Protein AF-A0A397BB69-F1 (afdb_monomer_lite)

Structure (mmCIF, N/CA/C/O backbone):
data_AF-A0A397BB69-F1
#
_entry.id   AF-A0A397BB69-F1
#
loop_
_atom_site.group_PDB
_atom_site.id
_atom_site.type_symbol
_atom_site.label_atom_id
_atom_site.label_alt_id
_atom_site.label_comp_id
_atom_site.label_asym_id
_atom_site.label_entity_id
_atom_site.label_seq_id
_atom_site.pdbx_PDB_ins_code
_atom_site.Cartn_x
_atom_site.Cartn_y
_atom_site.Cartn_z
_atom_site.occupancy
_atom_site.B_iso_or_equiv
_atom_site.auth_seq_id
_atom_site.auth_comp_id
_atom_site.auth_asym_id
_atom_site.auth_atom_id
_atom_site.pdbx_PDB_model_num
ATOM 1 N N . VAL A 1 1 ? 57.170 -3.817 -21.032 1.00 43.22 1 VAL A N 1
ATOM 2 C CA . VAL A 1 1 ? 56.978 -4.812 -22.108 1.00 43.22 1 VAL A CA 1
ATOM 3 C C . VAL A 1 1 ? 57.130 -4.082 -23.425 1.00 43.22 1 VAL A C 1
ATOM 5 O O . VAL A 1 1 ? 56.266 -3.286 -23.773 1.00 43.22 1 VAL A O 1
ATOM 8 N N . TRP A 1 2 ? 58.275 -4.261 -24.076 1.00 47.25 2 TRP A N 1
ATOM 9 C CA . TRP A 1 2 ? 58.446 -3.931 -25.487 1.00 47.25 2 TRP A CA 1
ATOM 10 C C . TRP A 1 2 ? 57.623 -4.959 -26.272 1.00 47.25 2 TRP A C 1
ATOM 12 O O . TRP A 1 2 ? 57.608 -6.127 -25.884 1.00 47.25 2 TRP A O 1
ATOM 22 N N . GLN A 1 3 ? 56.871 -4.555 -27.297 1.00 56.84 3 GLN A N 1
ATOM 23 C CA . GLN A 1 3 ? 56.163 -5.509 -28.157 1.00 56.84 3 GLN A CA 1
ATOM 24 C C . GLN A 1 3 ? 57.212 -6.410 -28.818 1.00 56.84 3 GLN A C 1
ATOM 26 O O . GLN A 1 3 ? 57.867 -5.999 -29.771 1.00 56.84 3 GLN A O 1
ATOM 31 N N . HIS A 1 4 ? 57.444 -7.607 -28.273 1.00 58.16 4 HIS A N 1
ATOM 32 C CA . HIS A 1 4 ? 58.417 -8.525 -28.851 1.00 58.16 4 HIS A CA 1
ATOM 33 C C . HIS A 1 4 ? 57.928 -8.940 -30.240 1.00 58.16 4 HIS A C 1
ATOM 35 O O . HIS A 1 4 ? 56.775 -9.347 -30.407 1.00 58.16 4 HIS A O 1
ATOM 41 N N . ARG A 1 5 ? 58.823 -8.888 -31.225 1.00 57.59 5 ARG A N 1
ATOM 42 C CA . ARG A 1 5 ? 58.575 -9.289 -32.616 1.00 57.59 5 ARG A CA 1
ATOM 43 C C . ARG A 1 5 ? 57.877 -10.657 -32.727 1.00 57.59 5 ARG A C 1
ATOM 45 O O . ARG A 1 5 ? 56.896 -10.794 -33.447 1.00 57.59 5 ARG A O 1
ATOM 52 N N . LEU A 1 6 ? 58.307 -11.631 -31.921 1.00 56.03 6 LEU A N 1
ATOM 53 C CA . LEU A 1 6 ? 57.718 -12.977 -31.851 1.00 56.03 6 LEU A CA 1
ATOM 54 C C . LEU A 1 6 ? 56.310 -13.004 -31.226 1.00 56.03 6 LEU A C 1
ATOM 56 O O . LEU A 1 6 ? 55.477 -13.822 -31.605 1.00 56.03 6 LEU A O 1
ATOM 60 N N . CYS A 1 7 ? 56.016 -12.102 -30.286 1.00 52.56 7 CYS A N 1
ATOM 61 C CA . CYS A 1 7 ? 54.717 -12.024 -29.608 1.00 52.56 7 CYS A CA 1
ATOM 62 C C . CYS A 1 7 ? 53.633 -11.324 -30.441 1.00 52.56 7 CYS A C 1
ATOM 64 O O . CYS A 1 7 ? 52.464 -11.412 -30.084 1.00 52.56 7 CYS A O 1
ATOM 66 N N . THR A 1 8 ? 54.014 -10.638 -31.521 1.00 54.12 8 THR A N 1
ATOM 67 C CA . THR A 1 8 ? 53.096 -9.974 -32.467 1.00 54.12 8 THR A CA 1
ATOM 68 C C . THR A 1 8 ? 52.901 -10.767 -33.762 1.00 54.12 8 THR A C 1
ATOM 70 O O . THR A 1 8 ? 52.243 -10.289 -34.677 1.00 54.12 8 THR A O 1
ATOM 73 N N . GLY A 1 9 ? 53.483 -11.969 -33.864 1.00 54.41 9 GLY A N 1
ATOM 74 C CA . GLY A 1 9 ? 53.379 -12.805 -35.062 1.00 54.41 9 GLY A CA 1
ATOM 75 C C . GLY A 1 9 ? 54.126 -12.267 -36.290 1.00 54.41 9 GLY A C 1
ATOM 76 O O . GLY A 1 9 ? 53.864 -12.731 -37.396 1.00 54.41 9 GLY A O 1
ATOM 77 N N . PHE A 1 10 ? 55.053 -11.311 -36.131 1.00 58.03 10 PHE A N 1
ATOM 78 C CA . PHE A 1 10 ? 55.790 -10.725 -37.255 1.00 58.03 10 PHE A CA 1
ATOM 79 C C . PHE A 1 10 ? 56.835 -11.700 -37.823 1.00 58.03 10 PHE A C 1
ATOM 81 O O . PHE A 1 10 ? 57.909 -11.896 -37.243 1.00 58.03 10 PHE A O 1
ATOM 88 N N . GLN A 1 11 ? 56.527 -12.288 -38.979 1.00 57.84 11 GLN A N 1
ATOM 89 C CA . GLN A 1 11 ? 57.470 -13.049 -39.799 1.00 57.84 11 GLN A CA 1
ATOM 90 C C . GLN A 1 11 ? 58.303 -12.058 -40.627 1.00 57.84 11 GLN A C 1
ATOM 92 O O . GLN A 1 11 ? 57.733 -11.207 -41.303 1.00 57.84 11 GLN A O 1
ATOM 97 N N . SER A 1 12 ? 59.639 -12.117 -40.560 1.00 51.19 12 SER A N 1
ATOM 98 C CA . SER A 1 12 ? 60.467 -11.287 -41.450 1.00 51.19 12 SER A CA 1
ATOM 99 C C . SER A 1 12 ? 60.406 -11.833 -42.864 1.00 51.19 12 SER A C 1
ATOM 101 O O . SER A 1 12 ? 60.993 -12.881 -43.128 1.00 51.19 12 SER A O 1
ATOM 103 N N . SER A 1 13 ? 59.789 -11.092 -43.773 1.00 55.50 13 SER A N 1
ATOM 104 C CA . SER A 1 13 ? 60.350 -10.964 -45.114 1.00 55.50 13 SER A CA 1
ATOM 105 C C . SER A 1 13 ? 61.494 -9.940 -45.067 1.00 55.50 13 SER A C 1
ATOM 107 O O . SER A 1 13 ? 61.524 -9.080 -44.184 1.00 55.50 13 SER A O 1
ATOM 109 N N . PHE A 1 14 ? 62.465 -10.052 -45.974 1.00 53.94 14 PHE A N 1
ATOM 110 C CA . PHE A 1 14 ? 63.662 -9.200 -46.004 1.00 53.94 14 PHE A CA 1
ATOM 111 C C . PHE A 1 14 ? 63.376 -7.710 -46.312 1.00 53.94 14 PHE A C 1
ATOM 113 O O . PHE A 1 14 ? 64.272 -6.891 -46.140 1.00 53.94 14 PHE A O 1
ATOM 120 N N . ASP A 1 15 ? 62.133 -7.344 -46.656 1.00 54.25 15 ASP A N 1
ATOM 121 C CA . ASP A 1 15 ? 61.785 -6.016 -47.189 1.00 54.25 15 ASP A CA 1
ATOM 122 C C . ASP A 1 15 ? 61.042 -5.073 -46.222 1.00 54.25 15 ASP A C 1
ATOM 124 O O . ASP A 1 15 ? 60.756 -3.935 -46.593 1.00 54.25 15 ASP A O 1
ATOM 128 N N . GLN A 1 16 ? 60.695 -5.486 -44.990 1.00 59.00 16 GLN A N 1
ATOM 129 C CA . GLN A 1 16 ? 59.956 -4.608 -44.060 1.00 59.00 16 GLN A CA 1
ATOM 130 C C . GLN A 1 16 ? 60.542 -4.566 -42.634 1.00 59.00 16 GLN A C 1
ATOM 132 O O . GLN A 1 16 ? 60.582 -5.594 -41.950 1.00 59.00 16 GLN A O 1
ATOM 137 N N . PRO A 1 17 ? 60.952 -3.383 -42.126 1.00 63.03 17 PRO A N 1
ATOM 138 C CA . PRO A 1 17 ? 61.396 -3.226 -40.743 1.00 63.03 17 PRO A CA 1
ATOM 139 C C . PRO A 1 17 ? 60.236 -3.383 -39.743 1.00 63.03 17 PRO A C 1
ATOM 141 O O . PRO A 1 17 ? 59.109 -2.941 -39.965 1.00 63.03 17 PRO A O 1
ATOM 144 N N . PHE A 1 18 ? 60.515 -4.016 -38.599 1.00 66.94 18 PHE A N 1
ATOM 145 C CA . PHE A 1 18 ? 59.551 -4.136 -37.503 1.00 66.94 18 PHE A CA 1
ATOM 146 C C . PHE A 1 18 ? 59.472 -2.821 -36.719 1.00 66.94 18 PHE A C 1
ATOM 148 O O . PHE A 1 18 ? 60.388 -2.487 -35.968 1.00 66.94 18 PHE A O 1
ATOM 155 N N . TYR A 1 19 ? 58.347 -2.117 -36.826 1.00 66.69 19 TYR A N 1
ATOM 156 C CA . TYR A 1 19 ? 58.027 -0.988 -35.956 1.00 66.69 19 TYR A CA 1
ATOM 157 C C . TYR A 1 19 ? 57.094 -1.435 -34.826 1.00 66.69 19 TYR A C 1
ATOM 159 O O . TYR A 1 19 ? 56.061 -2.063 -35.068 1.00 66.69 19 TYR A O 1
ATOM 167 N N . CYS A 1 20 ? 57.437 -1.099 -33.578 1.00 65.81 20 CYS A N 1
ATOM 168 C CA . CYS A 1 20 ? 56.477 -1.196 -32.475 1.00 65.81 20 CYS A CA 1
ATOM 169 C C . CYS A 1 20 ? 55.442 -0.064 -32.576 1.00 65.81 20 CYS A C 1
ATOM 171 O O . CYS A 1 20 ? 55.723 0.969 -33.181 1.00 65.81 20 CYS A O 1
ATOM 173 N N . GLU A 1 21 ? 54.272 -0.206 -31.949 1.00 60.84 21 GLU A N 1
ATOM 174 C CA . GLU A 1 21 ? 53.189 0.794 -32.044 1.00 60.84 21 GLU A CA 1
ATOM 175 C C . GLU A 1 21 ? 53.598 2.205 -31.604 1.00 60.84 21 GLU A C 1
ATOM 177 O O . GLU A 1 21 ? 53.124 3.195 -32.152 1.00 60.84 21 GLU A O 1
ATOM 182 N N . GLY A 1 22 ? 54.524 2.309 -30.646 1.00 62.72 22 GLY A N 1
ATOM 183 C CA . GLY A 1 22 ? 55.099 3.594 -30.254 1.00 62.72 22 GLY A CA 1
ATOM 184 C C . GLY A 1 22 ? 55.948 4.223 -31.362 1.00 62.72 22 GLY A C 1
ATOM 185 O O . GLY A 1 22 ? 55.843 5.422 -31.587 1.00 62.72 22 GLY A O 1
ATOM 186 N N . CYS A 1 23 ? 56.751 3.423 -32.068 1.00 68.44 23 CYS A N 1
ATOM 187 C CA . CYS A 1 23 ? 57.580 3.886 -33.183 1.00 68.44 23 CYS A CA 1
ATOM 188 C C . CYS A 1 23 ? 56.737 4.204 -34.423 1.00 68.44 23 CYS A C 1
ATOM 190 O O . CYS A 1 23 ? 57.000 5.212 -35.062 1.00 68.44 23 CYS A O 1
ATOM 192 N N . LEU A 1 24 ? 55.694 3.415 -34.715 1.00 65.38 24 LEU A N 1
ATOM 193 C CA . LEU A 1 24 ? 54.741 3.697 -35.799 1.00 65.38 24 LEU A CA 1
ATOM 194 C C . LEU A 1 24 ? 54.137 5.102 -35.674 1.00 65.38 24 LEU A C 1
ATOM 196 O O . LEU A 1 24 ? 54.159 5.841 -36.647 1.00 65.38 24 LEU A O 1
ATOM 200 N N . ARG A 1 25 ? 53.729 5.522 -34.465 1.00 62.47 25 ARG A N 1
ATOM 201 C CA . ARG A 1 25 ? 53.217 6.888 -34.219 1.00 62.47 25 ARG A CA 1
ATOM 202 C C . ARG A 1 25 ? 54.222 8.011 -34.490 1.00 62.47 25 ARG A C 1
ATOM 204 O O . ARG A 1 25 ? 53.802 9.140 -34.701 1.00 62.47 25 ARG A O 1
ATOM 211 N N . HIS A 1 26 ? 55.523 7.734 -34.395 1.00 66.19 26 HIS A N 1
ATOM 212 C CA . HIS A 1 26 ? 56.565 8.732 -34.666 1.00 66.19 26 HIS A CA 1
ATOM 213 C C . HIS A 1 26 ? 56.944 8.770 -36.150 1.00 66.19 26 HIS A C 1
ATOM 215 O O . HIS A 1 26 ? 57.428 9.793 -36.617 1.00 66.19 26 HIS A O 1
ATOM 221 N N . VAL A 1 27 ? 56.754 7.658 -36.866 1.00 66.94 27 VAL A N 1
ATOM 222 C CA . VAL A 1 27 ? 57.077 7.522 -38.292 1.00 66.94 27 VAL A CA 1
ATOM 223 C C . VAL A 1 27 ? 55.948 8.070 -39.166 1.00 66.94 27 VAL A C 1
ATOM 225 O O . VAL A 1 27 ? 56.227 8.780 -40.124 1.00 66.94 27 VAL A O 1
ATOM 228 N N . ASP A 1 28 ? 54.693 7.780 -38.821 1.00 66.44 28 ASP A N 1
ATOM 229 C CA . ASP A 1 28 ? 53.513 8.339 -39.481 1.00 66.44 28 ASP A CA 1
ATOM 230 C C . ASP A 1 28 ? 52.407 8.582 -38.430 1.00 66.44 28 ASP A C 1
ATOM 232 O O . ASP A 1 28 ? 51.764 7.633 -37.967 1.00 66.44 28 ASP A O 1
ATOM 236 N N . PRO A 1 29 ? 52.216 9.834 -37.975 1.00 62.28 29 PRO A N 1
ATOM 237 C CA . PRO A 1 29 ? 51.263 10.158 -36.915 1.00 62.28 29 PRO A CA 1
ATOM 238 C C . PRO A 1 29 ? 49.791 10.096 -37.353 1.00 62.28 29 PRO A C 1
ATOM 240 O O . PRO A 1 29 ? 48.909 10.004 -36.486 1.00 62.28 29 PRO A O 1
ATOM 243 N N . ASP A 1 30 ? 49.513 10.143 -38.659 1.00 63.59 30 ASP A N 1
ATOM 244 C CA . ASP A 1 30 ? 48.151 10.177 -39.198 1.00 63.59 30 ASP A CA 1
ATOM 245 C C . ASP A 1 30 ? 47.780 8.950 -40.014 1.00 63.59 30 ASP A C 1
ATOM 247 O O . ASP A 1 30 ? 46.589 8.723 -40.183 1.00 63.59 30 ASP A O 1
ATOM 251 N N . TRP A 1 31 ? 48.745 8.155 -40.466 1.00 78.06 31 TRP A N 1
ATOM 252 C CA . TRP A 1 31 ? 48.591 6.864 -41.132 1.00 78.06 31 TRP A CA 1
ATOM 253 C C . TRP A 1 31 ? 47.165 6.504 -41.575 1.00 78.06 31 TRP A C 1
ATOM 255 O O . TRP A 1 31 ? 46.413 5.778 -40.907 1.00 78.06 31 TRP A O 1
ATOM 265 N N . ALA A 1 32 ? 46.784 7.079 -42.712 1.00 81.38 32 ALA A N 1
ATOM 266 C CA . ALA A 1 32 ? 45.461 6.916 -43.280 1.00 81.38 32 ALA A CA 1
ATOM 267 C C . ALA A 1 32 ? 45.348 5.586 -44.034 1.00 81.38 32 ALA A C 1
ATOM 269 O O . ALA A 1 32 ? 46.216 5.237 -44.834 1.00 81.38 32 ALA A O 1
ATOM 270 N N . ILE A 1 33 ? 44.259 4.856 -43.796 1.00 86.56 33 ILE A N 1
ATOM 271 C CA . ILE A 1 33 ? 43.952 3.587 -44.464 1.00 86.56 33 ILE A CA 1
ATOM 272 C C . ILE A 1 33 ? 42.652 3.716 -45.272 1.00 86.56 33 ILE A C 1
ATOM 274 O O . ILE A 1 33 ? 41.722 4.385 -44.815 1.00 86.56 33 ILE A O 1
ATOM 278 N N . PRO A 1 34 ? 42.536 3.059 -46.443 1.00 87.62 34 PRO A N 1
ATOM 279 C CA . PRO A 1 34 ? 41.324 3.106 -47.271 1.00 87.62 34 PRO A CA 1
ATOM 280 C C . PRO A 1 34 ? 40.138 2.330 -46.666 1.00 87.62 34 PRO A C 1
ATOM 282 O O . PRO A 1 34 ? 39.033 2.353 -47.206 1.00 87.62 34 PRO A O 1
ATOM 285 N N . SER A 1 35 ? 40.348 1.647 -45.540 1.00 91.38 35 SER A N 1
ATOM 286 C CA . SER A 1 35 ? 39.368 0.780 -44.895 1.00 91.38 35 SER A CA 1
ATOM 287 C C . SER A 1 35 ? 38.172 1.546 -44.313 1.00 91.38 35 SER A C 1
ATOM 289 O O . SER A 1 35 ? 38.311 2.624 -43.725 1.00 91.38 35 SER A O 1
ATOM 291 N N . THR A 1 36 ? 36.984 0.945 -44.414 1.00 93.94 36 THR A N 1
ATOM 292 C CA . THR A 1 36 ? 35.756 1.397 -43.743 1.00 93.94 36 THR A CA 1
ATOM 293 C C . THR A 1 36 ? 35.543 0.613 -42.444 1.00 93.94 36 THR A C 1
ATOM 295 O O . THR A 1 36 ? 35.471 -0.614 -42.464 1.00 93.94 36 THR A O 1
ATOM 298 N N . LEU A 1 37 ? 35.401 1.310 -41.317 1.00 94.06 37 LEU A N 1
ATOM 299 C CA . LEU A 1 37 ? 35.035 0.725 -40.025 1.00 94.06 37 LEU A CA 1
ATOM 300 C C . LEU A 1 37 ? 33.519 0.793 -39.830 1.00 94.06 37 LEU A C 1
ATOM 302 O O . LEU A 1 37 ? 32.954 1.884 -39.823 1.00 94.06 37 LEU A O 1
ATOM 306 N N . ILE A 1 38 ? 32.865 -0.347 -39.617 1.00 93.94 38 ILE A N 1
ATOM 307 C CA . ILE A 1 38 ? 31.432 -0.408 -39.304 1.00 93.94 38 ILE A CA 1
ATOM 308 C C . ILE A 1 38 ? 31.258 -0.854 -37.856 1.00 93.94 38 ILE A C 1
ATOM 310 O O . ILE A 1 38 ? 31.748 -1.908 -37.447 1.00 93.94 38 ILE A O 1
ATOM 314 N N . ILE A 1 39 ? 30.548 -0.037 -37.086 1.00 91.06 39 ILE A N 1
ATOM 315 C CA . ILE A 1 39 ? 30.213 -0.270 -35.687 1.00 91.06 39 ILE A CA 1
ATOM 316 C C . ILE A 1 39 ? 28.745 -0.669 -35.628 1.00 91.06 39 ILE A C 1
ATOM 318 O O . ILE A 1 39 ? 27.874 0.139 -35.947 1.00 91.06 39 ILE A O 1
ATOM 322 N N . SER A 1 40 ? 28.470 -1.903 -35.211 1.00 88.62 40 SER A N 1
ATOM 323 C CA . SER A 1 40 ? 27.107 -2.426 -35.121 1.00 88.62 40 SER A CA 1
ATOM 324 C C . SER A 1 40 ? 26.831 -3.064 -33.755 1.00 88.62 40 SER A C 1
ATOM 326 O O . SER A 1 40 ? 27.753 -3.516 -33.071 1.00 88.62 40 SER A O 1
ATOM 328 N N . PRO A 1 41 ? 25.563 -3.200 -33.341 1.00 82.88 41 PRO A N 1
ATOM 329 C CA . PRO A 1 41 ? 25.192 -4.093 -32.251 1.00 82.88 41 PRO A CA 1
ATOM 330 C C . PRO A 1 41 ? 25.617 -5.535 -32.541 1.00 82.88 41 PRO A C 1
ATOM 332 O O . PRO A 1 41 ? 25.576 -5.992 -33.688 1.00 82.88 41 PRO A O 1
ATOM 335 N N . GLU A 1 42 ? 25.963 -6.278 -31.489 1.00 77.19 42 GLU A N 1
ATOM 336 C CA . GLU A 1 42 ? 26.341 -7.696 -31.577 1.00 77.19 42 GLU A CA 1
ATOM 337 C C . GLU A 1 42 ? 25.269 -8.553 -32.285 1.00 77.19 42 GLU A C 1
ATOM 339 O O . GLU A 1 42 ? 25.595 -9.471 -33.033 1.00 77.19 42 GLU A O 1
ATOM 344 N N . SER A 1 43 ? 23.987 -8.207 -32.116 1.00 68.06 43 SER A N 1
ATOM 345 C CA . SER A 1 43 ? 22.837 -8.931 -32.679 1.00 68.06 43 SER A CA 1
ATOM 346 C C . SER A 1 43 ? 22.739 -8.885 -34.207 1.00 68.06 43 SER A C 1
ATOM 348 O O . SER A 1 43 ? 22.249 -9.839 -34.806 1.00 68.06 43 SER A O 1
ATOM 350 N N . ILE A 1 44 ? 23.208 -7.811 -34.848 1.00 75.31 44 ILE A N 1
ATOM 351 C CA . ILE A 1 44 ? 23.166 -7.644 -36.314 1.00 75.31 44 ILE A CA 1
ATOM 352 C C . ILE A 1 44 ? 24.544 -7.737 -36.967 1.00 75.31 44 ILE A C 1
ATOM 354 O O . ILE A 1 44 ? 24.680 -7.594 -38.179 1.00 75.31 44 ILE A O 1
ATOM 358 N N . HIS A 1 45 ? 25.577 -8.036 -36.187 1.00 79.50 45 HIS A N 1
ATOM 359 C CA . HIS A 1 45 ? 26.953 -8.073 -36.662 1.00 79.50 45 HIS A CA 1
ATOM 360 C C . HIS A 1 45 ? 27.168 -9.087 -37.801 1.00 79.50 45 HIS A C 1
ATOM 362 O O . HIS A 1 45 ? 27.703 -8.756 -38.855 1.00 79.50 45 HIS A O 1
ATOM 368 N N . LYS A 1 46 ? 26.632 -10.306 -37.649 1.00 78.56 46 LYS A N 1
ATOM 369 C CA . LYS A 1 46 ? 26.639 -11.337 -38.708 1.00 78.56 46 LYS A CA 1
ATOM 370 C C . LYS A 1 46 ? 25.692 -11.025 -39.869 1.00 78.56 46 LYS A C 1
ATOM 372 O O . LYS A 1 46 ? 25.776 -11.636 -40.932 1.00 78.56 46 LYS A O 1
ATOM 377 N N . GLN A 1 47 ? 24.706 -10.155 -39.657 1.00 81.25 47 GLN A N 1
ATOM 378 C CA . GLN A 1 47 ? 23.828 -9.716 -40.737 1.00 81.25 47 GLN A CA 1
ATOM 379 C C . GLN A 1 47 ? 24.578 -8.766 -41.667 1.00 81.25 47 GLN A C 1
ATOM 381 O O . GLN A 1 47 ? 24.507 -8.968 -42.871 1.00 81.25 47 GLN A O 1
ATOM 386 N N . TRP A 1 48 ? 25.355 -7.825 -41.128 1.00 87.62 48 TRP A N 1
ATOM 387 C CA . TRP A 1 48 ? 26.214 -6.944 -41.924 1.00 87.62 48 TRP A CA 1
ATOM 388 C C . TRP A 1 48 ? 27.154 -7.716 -42.849 1.00 87.62 48 TRP A C 1
ATOM 390 O O . TRP A 1 48 ? 27.196 -7.432 -44.041 1.00 87.62 48 TRP A O 1
ATOM 400 N N . GLU A 1 49 ? 27.840 -8.738 -42.334 1.00 84.62 49 GLU A N 1
ATOM 401 C CA . GLU A 1 49 ? 28.712 -9.596 -43.147 1.00 84.62 49 GLU A CA 1
ATOM 402 C C . GLU A 1 49 ? 27.954 -10.239 -44.321 1.00 84.62 49 GLU A C 1
ATOM 404 O O . GLU A 1 49 ? 28.391 -10.161 -45.469 1.00 84.62 49 GLU A O 1
ATOM 409 N N . ARG A 1 50 ? 26.768 -10.804 -44.059 1.00 82.62 50 ARG A N 1
ATOM 410 C CA . ARG A 1 50 ? 25.928 -11.419 -45.099 1.00 82.62 50 ARG A CA 1
ATOM 411 C C . ARG A 1 50 ? 25.412 -10.412 -46.121 1.00 82.62 50 ARG A C 1
ATOM 413 O O . ARG A 1 50 ? 25.409 -10.724 -47.306 1.00 82.62 50 ARG A O 1
ATOM 420 N N . GLU A 1 51 ? 24.973 -9.233 -45.687 1.00 87.00 51 GLU A N 1
ATOM 421 C CA . GLU A 1 51 ? 24.444 -8.205 -46.590 1.00 87.00 51 GLU A CA 1
ATOM 422 C C . GLU A 1 51 ? 25.547 -7.618 -47.478 1.00 87.00 51 GLU A C 1
ATOM 424 O O . GLU A 1 51 ? 25.335 -7.439 -48.676 1.00 87.00 51 GLU A O 1
ATOM 429 N N . ILE A 1 52 ? 26.755 -7.405 -46.943 1.00 87.69 52 ILE A N 1
ATOM 430 C CA . ILE A 1 52 ? 27.897 -6.956 -47.750 1.00 87.69 52 ILE A CA 1
ATOM 431 C C . ILE A 1 52 ? 28.216 -7.999 -48.823 1.00 87.69 52 ILE A C 1
ATOM 433 O O . ILE A 1 52 ? 28.297 -7.650 -49.998 1.00 87.69 52 ILE A O 1
ATOM 437 N N . LEU A 1 53 ? 28.336 -9.277 -48.451 1.00 85.31 53 LEU A N 1
ATOM 438 C CA . LEU A 1 53 ? 28.605 -10.360 -49.404 1.00 85.31 53 LEU A CA 1
ATOM 439 C C . LEU A 1 53 ? 27.482 -10.535 -50.437 1.00 85.31 53 LEU A C 1
ATOM 441 O O . LEU A 1 53 ? 27.751 -10.870 -51.585 1.00 85.31 53 LEU A O 1
ATOM 445 N N . ARG A 1 54 ? 26.225 -10.291 -50.053 1.00 84.62 54 ARG A N 1
ATOM 446 C CA . ARG A 1 54 ? 25.062 -10.388 -50.947 1.00 84.62 54 ARG A CA 1
ATOM 447 C C . ARG A 1 54 ? 25.029 -9.275 -51.993 1.00 84.62 54 ARG A C 1
ATOM 449 O O . ARG A 1 54 ? 24.592 -9.510 -53.116 1.00 84.62 54 ARG A O 1
ATOM 456 N N . HIS A 1 55 ? 25.429 -8.067 -51.608 1.00 86.88 55 HIS A N 1
ATOM 457 C CA . HIS A 1 55 ? 25.317 -6.867 -52.440 1.00 86.88 55 HIS A CA 1
ATOM 458 C C . HIS A 1 55 ? 26.615 -6.483 -53.156 1.00 86.88 55 HIS A C 1
ATOM 460 O O . HIS A 1 55 ? 26.641 -5.505 -53.904 1.00 86.88 55 HIS A O 1
ATOM 466 N N . THR A 1 56 ? 27.685 -7.249 -52.959 1.00 88.12 56 THR A N 1
ATOM 467 C CA . THR A 1 56 ? 28.974 -7.045 -53.624 1.00 88.12 56 THR A CA 1
ATOM 468 C C . THR A 1 56 ? 29.290 -8.230 -54.524 1.00 88.12 56 THR A C 1
ATOM 470 O O . THR A 1 56 ? 28.716 -9.311 -54.394 1.00 88.12 56 THR A O 1
ATOM 473 N N . ARG A 1 57 ? 30.173 -8.026 -55.505 1.00 86.81 57 ARG A N 1
ATOM 474 C CA . ARG A 1 57 ? 30.637 -9.147 -56.326 1.00 86.81 57 ARG A CA 1
ATOM 475 C C . ARG A 1 57 ? 31.477 -10.076 -55.435 1.00 86.81 57 ARG A C 1
ATOM 477 O O . ARG A 1 57 ? 32.231 -9.555 -54.606 1.00 86.81 57 ARG A O 1
ATOM 484 N N . PRO A 1 58 ? 31.396 -11.406 -55.604 1.00 78.31 58 PRO A N 1
ATOM 485 C CA . PRO A 1 58 ? 32.271 -12.331 -54.889 1.00 78.31 58 PRO A CA 1
ATOM 486 C C . PRO A 1 58 ? 33.739 -11.898 -55.024 1.00 78.31 58 PRO A C 1
ATOM 488 O O . PRO A 1 58 ? 34.147 -11.460 -56.099 1.00 78.31 58 PRO A O 1
ATOM 491 N N . ASP A 1 59 ? 34.487 -11.948 -53.921 1.00 79.31 59 ASP A N 1
ATOM 492 C CA . ASP A 1 59 ? 35.907 -11.570 -53.816 1.00 79.31 59 ASP A CA 1
ATOM 493 C C . ASP A 1 59 ? 36.261 -10.106 -54.156 1.00 79.31 59 ASP A C 1
ATOM 495 O O . ASP A 1 59 ? 37.436 -9.759 -54.251 1.00 79.31 59 ASP A O 1
ATOM 499 N N . SER A 1 60 ? 35.270 -9.217 -54.309 1.00 84.94 60 SER A N 1
ATOM 500 C CA . SER A 1 60 ? 35.526 -7.797 -54.614 1.00 84.94 60 SER A CA 1
ATOM 501 C C . SER A 1 60 ? 35.881 -6.934 -53.403 1.00 84.94 60 SER A C 1
ATOM 503 O O . SER A 1 60 ? 36.474 -5.873 -53.581 1.00 84.94 60 SER A O 1
ATOM 505 N N . LEU A 1 61 ? 35.518 -7.369 -52.193 1.00 86.19 61 LEU A N 1
ATOM 506 C CA . LEU A 1 61 ? 35.831 -6.688 -50.939 1.00 86.19 61 LEU A CA 1
ATOM 507 C C . LEU A 1 61 ? 36.325 -7.687 -49.902 1.00 86.19 61 LEU A C 1
ATOM 509 O O . LEU A 1 61 ? 35.735 -8.748 -49.693 1.00 86.19 61 LEU A O 1
ATOM 513 N N . SER A 1 62 ? 37.378 -7.299 -49.199 1.00 88.50 62 SER A N 1
ATOM 514 C CA . SER A 1 62 ? 37.942 -8.049 -48.085 1.00 88.50 62 SER A CA 1
ATOM 515 C C . SER A 1 62 ? 37.355 -7.562 -46.753 1.00 88.50 62 SER A C 1
ATOM 517 O O . SER A 1 62 ? 37.383 -6.373 -46.433 1.00 88.50 62 SER A O 1
ATOM 519 N N . ILE A 1 63 ? 36.796 -8.487 -45.962 1.00 88.31 63 ILE A N 1
ATOM 520 C CA . ILE A 1 63 ? 36.078 -8.180 -44.712 1.00 88.31 63 ILE A CA 1
ATOM 521 C C . ILE A 1 63 ? 36.798 -8.824 -43.521 1.00 88.31 63 ILE A C 1
ATOM 523 O O . ILE A 1 63 ? 37.177 -9.994 -43.579 1.00 88.31 63 ILE A O 1
ATOM 527 N N . MET A 1 64 ? 36.953 -8.085 -42.418 1.00 87.75 64 MET A N 1
ATOM 528 C CA . MET A 1 64 ? 37.486 -8.606 -41.155 1.00 87.75 64 MET A CA 1
ATOM 529 C C . MET A 1 64 ? 36.575 -8.284 -39.970 1.00 87.75 64 MET A C 1
ATOM 531 O O . MET A 1 64 ? 36.180 -7.139 -39.771 1.00 87.75 64 MET A O 1
ATOM 535 N N . THR A 1 65 ? 36.320 -9.280 -39.118 1.00 86.88 65 THR A N 1
ATOM 536 C CA . THR A 1 65 ? 35.617 -9.091 -37.841 1.00 86.88 65 THR A CA 1
ATOM 537 C C . THR A 1 65 ? 36.606 -8.826 -36.703 1.00 86.88 65 THR A C 1
ATOM 539 O O . THR A 1 65 ? 37.452 -9.665 -36.386 1.00 86.88 65 THR A O 1
ATOM 542 N N . TYR A 1 66 ? 36.482 -7.669 -36.057 1.00 86.69 66 TYR A N 1
ATOM 543 C CA . TYR A 1 66 ? 37.279 -7.251 -34.910 1.00 86.69 66 TYR A CA 1
ATOM 544 C C . TYR A 1 66 ? 36.506 -7.440 -33.594 1.00 86.69 66 TYR A C 1
ATOM 546 O O . TYR A 1 66 ? 35.554 -6.723 -33.299 1.00 86.69 66 TYR A O 1
ATOM 554 N N . GLY A 1 67 ? 36.944 -8.397 -32.768 1.00 78.44 67 GLY A N 1
ATOM 555 C CA . GLY A 1 67 ? 36.309 -8.743 -31.485 1.00 78.44 67 GLY A CA 1
ATOM 556 C C . GLY A 1 67 ? 36.850 -8.010 -30.246 1.00 78.44 67 GLY A C 1
ATOM 557 O O . GLY A 1 67 ? 36.539 -8.408 -29.124 1.00 78.44 67 GLY A O 1
ATOM 558 N N . GLY A 1 68 ? 37.697 -6.988 -30.414 1.00 79.75 68 GLY A N 1
ATOM 559 C CA . GLY A 1 68 ? 38.342 -6.273 -29.304 1.00 79.75 68 GLY A CA 1
ATOM 560 C C . GLY A 1 68 ? 39.606 -6.948 -28.754 1.00 79.75 68 GLY A C 1
ATOM 561 O O . GLY A 1 68 ? 39.875 -8.135 -28.966 1.00 79.75 68 GLY A O 1
ATOM 562 N N . ILE A 1 69 ? 40.395 -6.195 -27.982 1.00 74.56 69 ILE A N 1
ATOM 563 C CA . ILE A 1 69 ? 41.712 -6.628 -27.472 1.00 74.56 69 ILE A CA 1
ATOM 564 C C . ILE A 1 69 ? 41.605 -7.840 -26.539 1.00 74.56 69 ILE A C 1
ATOM 566 O O . ILE A 1 69 ? 42.525 -8.658 -26.471 1.00 74.56 69 ILE A O 1
ATOM 570 N N . LYS A 1 70 ? 40.487 -7.995 -25.816 1.00 67.69 70 LYS A N 1
ATOM 571 C CA . LYS A 1 70 ? 40.243 -9.169 -24.960 1.00 67.69 70 LYS A CA 1
ATOM 572 C C . LYS A 1 70 ? 40.018 -10.450 -25.767 1.00 67.69 70 LYS A C 1
ATOM 574 O O . LYS A 1 70 ? 40.509 -11.496 -25.349 1.00 67.69 70 LYS A O 1
ATOM 579 N N . ALA A 1 71 ? 39.331 -10.384 -26.909 1.00 62.03 71 ALA A N 1
ATOM 580 C CA . ALA A 1 71 ? 39.143 -11.544 -27.782 1.00 62.03 71 ALA A CA 1
ATOM 581 C C . ALA A 1 71 ? 40.473 -11.980 -28.418 1.00 62.03 71 ALA A C 1
ATOM 583 O O . ALA A 1 71 ? 40.777 -13.169 -28.470 1.00 62.03 71 ALA A O 1
ATOM 584 N N . LEU A 1 72 ? 41.336 -11.015 -28.759 1.00 59.19 72 LEU A N 1
ATOM 585 C CA . LEU A 1 72 ? 42.704 -11.260 -29.239 1.00 59.19 72 LEU A CA 1
ATOM 586 C C . LEU A 1 72 ? 43.639 -11.876 -28.168 1.00 59.19 72 LEU A C 1
ATOM 588 O O . LEU A 1 72 ? 44.760 -12.278 -28.483 1.00 59.19 72 LEU A O 1
ATOM 592 N N . ARG A 1 73 ? 43.201 -11.963 -26.899 1.00 54.03 73 ARG A N 1
ATOM 593 C CA . ARG A 1 73 ? 43.955 -12.538 -25.766 1.00 54.03 73 ARG A CA 1
ATOM 594 C C . ARG A 1 73 ? 43.628 -14.007 -25.446 1.00 54.03 73 ARG A C 1
ATOM 596 O O . ARG A 1 73 ? 44.243 -14.556 -24.532 1.00 54.03 73 ARG A O 1
ATOM 603 N N . GLN A 1 74 ? 42.687 -14.665 -26.129 1.00 45.03 74 GLN A N 1
ATOM 604 C CA . GLN A 1 74 ? 42.340 -16.061 -25.811 1.00 45.03 74 GLN A CA 1
ATOM 605 C C . GLN A 1 74 ? 43.369 -17.083 -26.345 1.00 45.03 74 GLN A C 1
ATOM 607 O O . GLN A 1 74 ? 43.834 -17.008 -27.477 1.00 45.03 74 GLN A O 1
ATOM 612 N N . ARG A 1 75 ? 43.733 -18.046 -25.481 1.00 44.16 75 ARG A N 1
ATOM 613 C CA . ARG A 1 75 ? 44.722 -19.125 -25.688 1.00 44.16 75 ARG A CA 1
ATOM 614 C C . ARG A 1 75 ? 44.244 -20.178 -26.701 1.00 44.16 75 ARG A C 1
ATOM 616 O O . ARG A 1 75 ? 43.209 -20.799 -26.475 1.00 44.16 75 ARG A O 1
ATOM 623 N N . LEU A 1 76 ? 45.081 -20.520 -27.684 1.00 42.38 76 LEU A N 1
ATOM 624 C CA . LEU A 1 76 ? 45.046 -21.843 -28.325 1.00 42.38 76 LEU A CA 1
ATOM 625 C C . LEU A 1 76 ? 45.565 -22.890 -27.320 1.00 42.38 76 LEU A C 1
ATOM 627 O O . LEU A 1 76 ? 46.654 -22.741 -26.761 1.00 42.38 76 LEU A O 1
ATOM 631 N N . LYS A 1 77 ? 44.775 -23.932 -27.033 1.00 35.16 77 LYS A N 1
ATOM 632 C CA . LYS A 1 77 ? 45.189 -25.034 -26.147 1.00 35.16 77 LYS A CA 1
ATOM 633 C C . LYS A 1 77 ? 46.261 -25.877 -26.852 1.00 35.16 77 LYS A C 1
ATOM 635 O O . LYS A 1 77 ? 45.982 -26.404 -27.922 1.00 35.16 77 LYS A O 1
ATOM 640 N N . GLY A 1 78 ? 47.442 -26.052 -26.243 1.00 41.59 78 GLY A N 1
ATOM 641 C CA . GLY A 1 78 ? 48.333 -27.157 -26.632 1.00 41.59 78 GLY A CA 1
ATOM 642 C C . GLY A 1 78 ? 49.853 -27.009 -26.504 1.00 41.59 78 GLY A C 1
ATOM 643 O O . GLY A 1 78 ? 50.503 -28.043 -26.565 1.00 41.59 78 GLY A O 1
ATOM 644 N N . ARG A 1 79 ? 50.466 -25.825 -26.315 1.00 33.62 79 ARG A N 1
ATOM 645 C CA . ARG A 1 79 ? 51.937 -25.713 -26.107 1.00 33.62 79 ARG A CA 1
ATOM 646 C C . ARG A 1 79 ? 52.354 -24.519 -25.227 1.00 33.62 79 ARG A C 1
ATOM 648 O O . ARG A 1 79 ? 51.674 -23.490 -25.243 1.00 33.62 79 ARG A O 1
ATOM 655 N N . PRO A 1 80 ? 53.461 -24.627 -24.461 1.00 43.12 80 PRO A N 1
ATOM 656 C CA . PRO A 1 80 ? 54.022 -23.525 -23.692 1.00 43.12 80 PRO A CA 1
ATOM 657 C C . PRO A 1 80 ? 54.913 -22.662 -24.600 1.00 43.12 80 PRO A C 1
ATOM 659 O O . PRO A 1 80 ? 55.922 -23.119 -25.125 1.00 43.12 80 PRO A O 1
ATOM 662 N N . SER A 1 81 ? 54.535 -21.393 -24.738 1.00 42.16 81 SER A N 1
ATOM 663 C CA . SER A 1 81 ? 55.145 -20.337 -25.566 1.00 42.16 81 SER A CA 1
ATOM 664 C C . SER A 1 81 ? 54.615 -20.204 -27.007 1.00 42.16 81 SER A C 1
ATOM 666 O O . SER A 1 81 ? 54.496 -21.164 -27.756 1.00 42.16 81 SER A O 1
ATOM 668 N N . ALA A 1 82 ? 54.315 -18.944 -27.344 1.00 44.75 82 ALA A N 1
ATOM 669 C CA . ALA A 1 82 ? 54.083 -18.370 -28.671 1.00 44.75 82 ALA A CA 1
ATOM 670 C C . ALA A 1 82 ? 52.861 -18.848 -29.487 1.00 44.75 82 ALA A C 1
ATOM 672 O O . ALA A 1 82 ? 52.953 -19.763 -30.292 1.00 44.75 82 ALA A O 1
ATOM 673 N N . GLN A 1 83 ? 51.751 -18.105 -29.383 1.00 44.94 83 GLN A N 1
ATOM 674 C CA . GLN A 1 83 ? 51.236 -17.255 -30.476 1.00 44.94 83 GLN A CA 1
ATOM 675 C C . GLN A 1 83 ? 49.937 -16.576 -30.014 1.00 44.94 83 GLN A C 1
ATOM 677 O O . GLN A 1 83 ? 48.850 -17.140 -30.057 1.00 44.94 83 GLN A O 1
ATOM 682 N N . TRP A 1 84 ? 50.073 -15.343 -29.531 1.00 50.75 84 TRP A N 1
ATOM 683 C CA . TRP A 1 84 ? 48.955 -14.418 -29.379 1.00 50.75 84 TRP A CA 1
ATOM 684 C C . TRP A 1 84 ? 48.878 -13.691 -30.720 1.00 50.75 84 TRP A C 1
ATOM 686 O O . TRP A 1 84 ? 49.855 -13.040 -31.095 1.00 50.75 84 TRP A O 1
ATOM 696 N N . LYS A 1 85 ? 47.790 -13.820 -31.484 1.00 52.38 85 LYS A N 1
ATOM 697 C CA . LYS A 1 85 ? 47.650 -13.056 -32.732 1.00 52.38 85 LYS A CA 1
ATOM 698 C C . LYS A 1 85 ? 47.133 -11.666 -32.378 1.00 52.38 85 LYS A C 1
ATOM 700 O O . LYS A 1 85 ? 45.946 -11.381 -32.471 1.00 52.38 85 LYS A O 1
ATOM 705 N N . TYR A 1 86 ? 48.029 -10.827 -31.870 1.00 60.44 86 TYR A N 1
ATOM 706 C CA . TYR A 1 86 ? 47.740 -9.414 -31.683 1.00 60.44 86 TYR A CA 1
ATOM 707 C C . TYR A 1 86 ? 47.612 -8.769 -33.064 1.00 60.44 86 TYR A C 1
ATOM 709 O O . TYR A 1 86 ? 48.613 -8.636 -33.765 1.00 60.44 86 TYR A O 1
ATOM 717 N N . CYS A 1 87 ? 46.384 -8.420 -33.455 1.00 67.62 87 CYS A N 1
ATOM 718 C CA . CYS A 1 87 ? 46.128 -7.759 -34.727 1.00 67.62 87 CYS A CA 1
ATOM 719 C C . CYS A 1 87 ? 46.764 -6.371 -34.696 1.00 67.62 87 CYS A C 1
ATOM 721 O O . CYS A 1 87 ? 46.325 -5.488 -33.956 1.00 67.62 87 CYS A O 1
ATOM 723 N N . ARG A 1 88 ? 47.845 -6.204 -35.457 1.00 71.69 88 ARG A N 1
ATOM 724 C CA . ARG A 1 88 ? 48.520 -4.913 -35.563 1.00 71.69 88 ARG A CA 1
ATOM 725 C C . ARG A 1 88 ? 47.751 -4.027 -36.528 1.00 71.69 88 ARG A C 1
ATOM 727 O O . ARG A 1 88 ? 47.152 -4.498 -37.488 1.00 71.69 88 ARG A O 1
ATOM 734 N N . ALA A 1 89 ? 47.877 -2.727 -36.341 1.00 71.88 89 ALA A N 1
ATOM 735 C CA . ALA A 1 89 ? 47.288 -1.754 -37.241 1.00 71.88 89 ALA A CA 1
ATOM 736 C C . ALA A 1 89 ? 47.604 -1.969 -38.756 1.00 71.88 89 ALA A C 1
ATOM 738 O O . ALA A 1 89 ? 46.692 -1.761 -39.553 1.00 71.88 89 ALA A O 1
ATOM 739 N N . PRO A 1 90 ? 48.772 -2.511 -39.205 1.00 73.88 90 PRO A N 1
ATOM 740 C CA . PRO A 1 90 ? 49.007 -2.741 -40.637 1.00 73.88 90 PRO A CA 1
ATOM 741 C C . PRO A 1 90 ? 48.242 -3.946 -41.178 1.00 73.88 90 PRO A C 1
ATOM 743 O O . PRO A 1 90 ? 48.135 -4.131 -42.384 1.00 73.88 90 PRO A O 1
ATOM 746 N N . GLU A 1 91 ? 47.744 -4.806 -40.292 1.00 75.62 91 GLU A N 1
ATOM 747 C CA . GLU A 1 91 ? 46.895 -5.931 -40.666 1.00 75.62 91 GLU A CA 1
ATOM 748 C C . GLU A 1 91 ? 45.457 -5.471 -40.896 1.00 75.62 91 GLU A C 1
ATOM 750 O O . GLU A 1 91 ? 44.800 -6.045 -41.754 1.00 75.62 91 GLU A O 1
ATOM 755 N N . LEU A 1 92 ? 45.008 -4.404 -40.220 1.00 80.44 92 LEU A N 1
ATOM 756 C CA . LEU A 1 92 ? 43.719 -3.759 -40.495 1.00 80.44 92 LEU A CA 1
ATOM 757 C C . LEU A 1 92 ? 43.689 -3.156 -41.903 1.00 80.44 92 LEU A C 1
ATOM 759 O O . LEU A 1 92 ? 42.699 -3.305 -42.608 1.00 80.44 92 LEU A O 1
ATOM 763 N N . ALA A 1 93 ? 44.802 -2.551 -42.329 1.00 79.94 93 ALA A N 1
ATOM 764 C CA . ALA A 1 93 ? 44.945 -1.913 -43.639 1.00 79.94 93 ALA A CA 1
ATOM 765 C C . ALA A 1 93 ? 44.831 -2.885 -44.830 1.00 79.94 93 ALA A C 1
ATOM 767 O O . ALA A 1 93 ? 44.670 -2.442 -45.962 1.00 79.94 93 ALA A O 1
ATOM 768 N N . LYS A 1 94 ? 44.939 -4.201 -44.593 1.00 83.75 94 LYS A N 1
ATOM 769 C CA . LYS A 1 94 ? 44.776 -5.229 -45.634 1.00 83.75 94 LYS A CA 1
ATOM 770 C C . LYS A 1 94 ? 43.317 -5.484 -46.000 1.00 83.75 94 LYS A C 1
ATOM 772 O O . LYS A 1 94 ? 43.081 -6.167 -46.989 1.00 83.75 94 LYS A O 1
ATOM 777 N N . PHE A 1 95 ? 42.382 -5.016 -45.174 1.00 88.19 95 PHE A N 1
ATOM 778 C CA . PHE A 1 95 ? 40.958 -5.256 -45.344 1.00 88.19 95 PHE A CA 1
ATOM 779 C C . PHE A 1 95 ? 40.240 -3.977 -45.762 1.00 88.19 95 PHE A C 1
ATOM 781 O O . PHE A 1 95 ? 40.501 -2.906 -45.214 1.00 88.19 95 PHE A O 1
ATOM 788 N N . ASP A 1 96 ? 39.294 -4.094 -46.686 1.00 90.56 96 ASP A N 1
ATOM 789 C CA . ASP A 1 96 ? 38.478 -2.971 -47.155 1.00 90.56 96 ASP A CA 1
ATOM 790 C C . ASP A 1 96 ? 37.402 -2.598 -46.129 1.00 90.56 96 ASP A C 1
ATOM 792 O O . ASP A 1 96 ? 37.076 -1.421 -45.953 1.00 90.56 96 ASP A O 1
ATOM 796 N N . VAL A 1 97 ? 36.865 -3.594 -45.414 1.00 92.50 97 VAL A N 1
ATOM 797 C CA . VAL A 1 97 ? 35.842 -3.407 -44.379 1.00 92.50 97 VAL A CA 1
ATOM 798 C C . VAL A 1 97 ? 36.249 -4.098 -43.083 1.00 92.50 97 VAL A C 1
ATOM 800 O O . VAL A 1 97 ? 36.522 -5.297 -43.051 1.00 92.50 97 VAL A O 1
ATOM 803 N N . VAL A 1 98 ? 36.226 -3.349 -41.982 1.00 92.44 98 VAL A N 1
ATOM 804 C CA . VAL A 1 98 ? 36.414 -3.882 -40.630 1.00 92.44 98 VAL A CA 1
ATOM 805 C C . VAL A 1 98 ? 35.107 -3.739 -39.860 1.00 92.44 98 VAL A C 1
ATOM 807 O O . VAL A 1 98 ? 34.612 -2.632 -39.661 1.00 92.44 98 VAL A O 1
ATOM 810 N N . LEU A 1 99 ? 34.539 -4.859 -39.420 1.00 92.06 99 LEU A N 1
ATOM 811 C CA . LEU A 1 99 ? 33.331 -4.895 -38.601 1.00 92.06 99 LEU A CA 1
ATOM 812 C C . LEU A 1 99 ? 33.728 -4.973 -37.124 1.00 92.06 99 LEU A C 1
ATOM 814 O O . LEU A 1 99 ? 34.514 -5.835 -36.740 1.00 92.06 99 LEU A O 1
ATOM 818 N N . THR A 1 100 ? 33.157 -4.122 -36.272 1.00 91.25 100 THR A N 1
ATOM 819 C CA . THR A 1 100 ? 33.317 -4.196 -34.809 1.00 91.25 100 THR A CA 1
ATOM 820 C C . THR A 1 100 ? 31.978 -4.039 -34.085 1.00 91.25 100 THR A C 1
ATOM 822 O O . THR A 1 100 ? 30.985 -3.600 -34.669 1.00 91.25 100 THR A O 1
ATOM 825 N N . THR A 1 101 ? 31.942 -4.398 -32.801 1.00 88.94 101 THR A N 1
ATOM 826 C CA . THR A 1 101 ? 30.772 -4.218 -31.932 1.00 88.94 101 THR A CA 1
ATOM 827 C C . THR A 1 101 ? 30.962 -3.076 -30.941 1.00 88.94 101 THR A C 1
ATOM 829 O O . THR A 1 101 ? 32.087 -2.734 -30.559 1.00 88.94 101 THR A O 1
ATOM 832 N N . TYR A 1 102 ? 29.855 -2.494 -30.476 1.00 84.69 102 TYR A N 1
ATOM 833 C CA . TYR A 1 102 ? 29.894 -1.480 -29.421 1.00 84.69 102 TYR A CA 1
ATOM 834 C C . TYR A 1 102 ? 30.534 -2.019 -28.128 1.00 84.69 102 TYR A C 1
ATOM 836 O O . TYR A 1 102 ? 31.337 -1.340 -27.490 1.00 84.69 102 TYR A O 1
ATOM 844 N N . GLU A 1 103 ? 30.251 -3.271 -27.759 1.00 83.12 103 GLU A N 1
ATOM 845 C CA . GLU A 1 103 ? 30.865 -3.946 -26.614 1.00 83.12 103 GLU A CA 1
ATOM 846 C C . GLU A 1 103 ? 32.391 -4.068 -26.748 1.00 83.12 103 GLU A C 1
ATOM 848 O O . GLU A 1 103 ? 33.103 -3.827 -25.768 1.00 83.12 103 GLU A O 1
ATOM 853 N N . ALA A 1 104 ? 32.894 -4.391 -27.946 1.00 84.00 104 ALA A N 1
ATOM 854 C CA . ALA A 1 104 ? 34.328 -4.458 -28.222 1.00 84.00 104 ALA A CA 1
ATOM 855 C C . ALA A 1 104 ? 34.993 -3.075 -28.111 1.00 84.00 104 ALA A C 1
ATOM 857 O O . ALA A 1 104 ? 36.035 -2.946 -27.471 1.00 84.00 104 ALA A O 1
ATOM 858 N N . LEU A 1 105 ? 34.362 -2.025 -28.650 1.00 85.88 105 LEU A N 1
ATOM 859 C CA . LEU A 1 105 ? 34.833 -0.638 -28.517 1.00 85.88 105 LEU A CA 1
ATOM 860 C C . LEU A 1 105 ? 34.873 -0.170 -27.059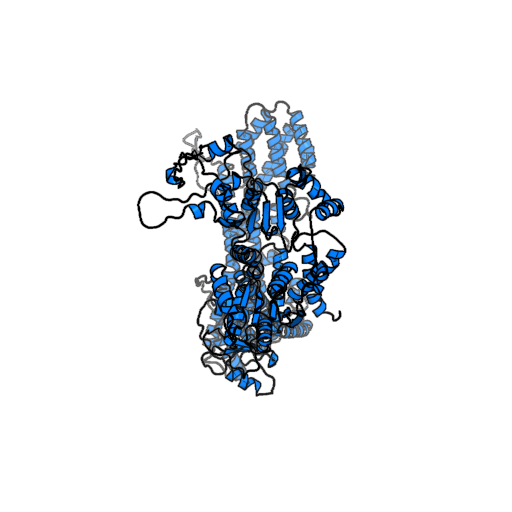 1.00 85.88 105 LEU A C 1
ATOM 862 O O . LEU A 1 105 ? 35.842 0.455 -26.628 1.00 85.88 105 LEU A O 1
ATOM 866 N N . ARG A 1 106 ? 33.841 -0.493 -26.274 1.00 83.25 106 ARG A N 1
ATOM 867 C CA . ARG A 1 106 ? 33.796 -0.177 -24.842 1.00 83.25 106 ARG A CA 1
ATOM 868 C C . ARG A 1 106 ? 34.976 -0.786 -24.091 1.00 83.25 106 ARG A C 1
ATOM 870 O O . ARG A 1 106 ? 35.564 -0.125 -23.234 1.00 83.25 106 ARG A O 1
ATOM 877 N N . ASP A 1 107 ? 35.277 -2.048 -24.374 1.00 80.38 107 ASP A N 1
ATOM 878 C CA . ASP A 1 107 ? 36.384 -2.765 -23.745 1.00 80.38 107 ASP A CA 1
ATOM 879 C C . ASP A 1 107 ? 37.748 -2.204 -24.177 1.00 80.38 107 ASP A C 1
ATOM 881 O O . ASP A 1 107 ? 38.667 -2.120 -23.355 1.00 80.38 107 ASP A O 1
ATOM 885 N N . ASP A 1 108 ? 37.854 -1.750 -25.425 1.00 82.81 108 ASP A N 1
ATOM 886 C CA . ASP A 1 108 ? 39.050 -1.134 -25.997 1.00 82.81 108 ASP A CA 1
ATOM 887 C C . ASP A 1 108 ? 39.340 0.282 -25.470 1.00 82.81 108 ASP A C 1
ATOM 889 O O . ASP A 1 108 ? 40.492 0.712 -25.519 1.00 82.81 108 ASP A O 1
ATOM 893 N N . LEU A 1 109 ? 38.366 0.993 -24.882 1.00 81.56 109 LEU A N 1
ATOM 894 C CA . LEU A 1 109 ? 38.596 2.328 -24.303 1.00 81.56 109 LEU A CA 1
ATOM 895 C C . LEU A 1 109 ? 39.715 2.325 -23.246 1.00 81.56 109 LEU A C 1
ATOM 897 O O . LEU A 1 109 ? 40.506 3.262 -23.142 1.00 81.56 109 LEU A O 1
ATOM 901 N N . HIS A 1 110 ? 39.822 1.247 -22.465 1.00 74.25 110 HIS A N 1
ATOM 902 C CA . HIS A 1 110 ? 40.875 1.085 -21.455 1.00 74.25 110 HIS A CA 1
ATOM 903 C C . HIS A 1 110 ? 42.290 0.980 -22.051 1.00 74.25 110 HIS A C 1
ATOM 905 O O . HIS A 1 110 ? 43.271 0.993 -21.304 1.00 74.25 110 HIS A O 1
ATOM 911 N N . HIS A 1 111 ? 42.380 0.884 -23.376 1.00 73.38 111 HIS A N 1
ATOM 912 C CA . HIS A 1 111 ? 43.582 0.751 -24.181 1.00 73.38 111 HIS A CA 1
ATOM 913 C C . HIS A 1 111 ? 43.869 2.003 -25.031 1.00 73.38 111 HIS A C 1
ATOM 915 O O . HIS A 1 111 ? 44.702 1.960 -25.929 1.00 73.38 111 HIS A O 1
ATOM 921 N N . VAL A 1 112 ? 43.237 3.145 -24.765 1.00 75.12 112 VAL A N 1
ATOM 922 C CA . VAL A 1 112 ? 43.658 4.425 -25.358 1.00 75.12 112 VAL A CA 1
ATOM 923 C C . VAL A 1 112 ? 44.838 4.975 -24.543 1.00 75.12 112 VAL A C 1
ATOM 925 O O . VAL A 1 112 ? 44.740 5.160 -23.330 1.00 75.12 112 VAL A O 1
ATOM 928 N N . SER A 1 113 ? 45.999 5.164 -25.171 1.00 59.03 113 SER A N 1
ATOM 929 C CA . SER A 1 113 ? 47.250 5.540 -24.493 1.00 59.03 113 SER A CA 1
ATOM 930 C C . SER A 1 113 ? 47.328 7.040 -24.141 1.00 59.03 113 SER A C 1
ATOM 932 O O . SER A 1 113 ? 47.588 7.856 -25.015 1.00 59.03 113 SER A O 1
ATOM 934 N N . ASP A 1 114 ? 47.127 7.326 -22.843 1.00 52.06 114 ASP A N 1
ATOM 935 C CA . ASP A 1 114 ? 47.493 8.481 -21.983 1.00 52.06 114 ASP A CA 1
ATOM 936 C C . ASP A 1 114 ? 47.580 9.906 -22.575 1.00 52.06 114 ASP A C 1
ATOM 938 O O . ASP A 1 114 ? 48.580 10.283 -23.183 1.00 52.06 114 ASP A O 1
ATOM 942 N N . ALA A 1 115 ? 46.623 10.754 -22.172 1.00 40.19 115 ALA A N 1
ATOM 943 C CA . ALA A 1 115 ? 46.816 12.201 -22.022 1.00 40.19 115 ALA A CA 1
ATOM 944 C C . ALA A 1 115 ? 45.965 12.814 -20.881 1.00 40.19 115 ALA A C 1
ATOM 946 O O . ALA A 1 115 ? 45.451 13.907 -21.046 1.00 40.19 115 ALA A O 1
ATOM 947 N N . SER A 1 116 ? 45.781 12.134 -19.733 1.00 40.16 116 SER A N 1
ATOM 948 C CA . SER A 1 116 ? 45.362 12.772 -18.455 1.00 40.16 116 SER A CA 1
ATOM 949 C C . SER A 1 116 ? 45.240 11.762 -17.299 1.00 40.16 116 SER A C 1
ATOM 951 O O . SER A 1 116 ? 44.167 11.555 -16.734 1.00 40.16 116 SER A O 1
ATOM 953 N N . SER A 1 117 ? 46.340 11.128 -16.900 1.00 42.31 117 SER A N 1
ATOM 954 C CA . SER A 1 117 ? 46.422 10.445 -15.599 1.00 42.31 117 SER A CA 1
ATOM 955 C C . SER A 1 117 ? 46.957 11.425 -14.541 1.00 42.31 117 SER A C 1
ATOM 957 O O . SER A 1 117 ? 48.024 11.201 -13.978 1.00 42.31 117 SER A O 1
ATOM 959 N N . SER A 1 118 ? 46.273 12.554 -14.307 1.00 43.75 118 SER A N 1
ATOM 960 C CA . SER A 1 118 ? 46.745 13.616 -13.393 1.00 43.75 118 SER A CA 1
ATOM 961 C C . SER A 1 118 ? 46.517 13.325 -11.907 1.00 43.75 118 SER A C 1
ATOM 963 O O . SER A 1 118 ? 46.956 14.094 -11.060 1.00 43.75 118 SER A O 1
ATOM 965 N N . CYS A 1 119 ? 45.875 12.220 -11.542 1.00 49.75 119 CYS A N 1
ATOM 966 C CA . CYS A 1 119 ? 45.663 11.864 -10.144 1.00 49.75 119 CYS A CA 1
ATOM 967 C C . CYS A 1 119 ? 45.762 10.354 -9.990 1.00 49.75 119 CYS A C 1
ATOM 969 O O . CYS A 1 119 ? 44.896 9.658 -10.497 1.00 49.75 119 CYS A O 1
ATOM 971 N N . LEU A 1 120 ? 46.802 9.857 -9.312 1.00 47.47 120 LEU A N 1
ATOM 972 C CA . LEU A 1 120 ? 46.777 8.668 -8.449 1.00 47.47 120 LEU A CA 1
ATOM 973 C C . LEU A 1 120 ? 48.156 8.510 -7.785 1.00 47.47 120 LEU A C 1
ATOM 975 O O . LEU A 1 120 ? 49.187 8.484 -8.453 1.00 47.47 120 LEU A O 1
ATOM 979 N N . ARG A 1 121 ? 48.166 8.334 -6.458 1.00 51.81 121 ARG A N 1
ATOM 980 C CA . ARG A 1 121 ? 49.346 8.159 -5.581 1.00 51.81 121 ARG A CA 1
ATOM 981 C C . ARG A 1 121 ? 50.245 6.940 -5.905 1.00 51.81 121 ARG A C 1
ATOM 983 O O . ARG A 1 121 ? 51.136 6.626 -5.123 1.00 51.81 121 ARG A O 1
ATOM 990 N N . ARG A 1 122 ? 50.046 6.228 -7.026 1.00 48.94 122 ARG A N 1
ATOM 991 C CA . ARG A 1 122 ? 50.895 5.115 -7.497 1.00 48.94 122 ARG A CA 1
ATOM 992 C C . ARG A 1 122 ? 50.951 5.068 -9.028 1.00 48.94 122 ARG A C 1
ATOM 994 O O . ARG A 1 122 ? 49.934 4.874 -9.689 1.00 48.94 122 ARG A O 1
ATOM 1001 N N . ARG A 1 123 ? 52.162 5.171 -9.586 1.00 49.47 123 ARG A N 1
ATOM 1002 C CA . ARG A 1 123 ? 52.451 4.988 -11.019 1.00 49.47 123 ARG A CA 1
ATOM 1003 C C . ARG A 1 123 ? 52.160 3.530 -11.411 1.00 49.47 123 ARG A C 1
ATOM 1005 O O . ARG A 1 123 ? 52.620 2.610 -10.734 1.00 49.47 123 ARG A O 1
ATOM 1012 N N . LYS A 1 124 ? 51.385 3.294 -12.477 1.00 54.00 124 LYS A N 1
ATOM 1013 C CA . LYS A 1 124 ? 51.086 1.928 -12.954 1.00 54.00 124 LYS A CA 1
ATOM 1014 C C . LYS A 1 124 ? 52.396 1.210 -13.327 1.00 54.00 124 LYS A C 1
ATOM 1016 O O . LYS A 1 124 ? 53.188 1.735 -14.102 1.00 54.00 124 LYS A O 1
ATOM 1021 N N . ARG A 1 125 ? 52.612 0.001 -12.787 1.00 47.47 125 ARG A N 1
ATOM 1022 C CA . ARG A 1 125 ? 53.858 -0.794 -12.922 1.00 47.47 125 ARG A CA 1
ATOM 1023 C C . ARG A 1 125 ? 54.118 -1.321 -14.348 1.00 47.47 125 ARG A C 1
ATOM 1025 O O . ARG A 1 125 ? 55.236 -1.727 -14.643 1.00 47.47 125 ARG A O 1
ATOM 1032 N N . TYR A 1 126 ? 53.118 -1.300 -15.237 1.00 55.34 126 TYR A N 1
ATOM 1033 C CA . TYR A 1 126 ? 53.207 -1.824 -16.607 1.00 55.34 126 TYR A CA 1
ATOM 1034 C C . TYR A 1 126 ? 52.541 -0.887 -17.629 1.00 55.34 126 TYR A C 1
ATOM 1036 O O . TYR A 1 126 ? 51.512 -0.280 -17.338 1.00 55.34 126 TYR A O 1
ATOM 1044 N N . ARG A 1 127 ? 53.115 -0.807 -18.841 1.00 56.84 127 ARG A N 1
ATOM 1045 C CA . ARG A 1 127 ? 52.588 -0.031 -19.981 1.00 56.84 127 ARG A CA 1
ATOM 1046 C C . ARG A 1 127 ? 51.369 -0.742 -20.582 1.00 56.84 127 ARG A C 1
ATOM 1048 O O . ARG A 1 127 ? 51.441 -1.935 -20.870 1.00 56.84 127 ARG A O 1
ATOM 1055 N N . ILE A 1 128 ? 50.267 -0.015 -20.754 1.00 64.19 128 ILE A N 1
ATOM 1056 C CA . ILE A 1 128 ? 49.024 -0.524 -21.351 1.00 64.19 128 ILE A CA 1
ATOM 1057 C C . ILE A 1 128 ? 49.235 -0.679 -22.867 1.00 64.19 128 ILE A C 1
ATOM 1059 O O . ILE A 1 128 ? 49.728 0.244 -23.511 1.00 64.19 128 ILE A O 1
ATOM 1063 N N . VAL A 1 129 ? 48.907 -1.853 -23.421 1.00 68.06 129 VAL A N 1
ATOM 1064 C CA . VAL A 1 129 ? 48.894 -2.095 -24.880 1.00 68.06 129 VAL A CA 1
ATOM 1065 C C . VAL A 1 129 ? 47.780 -1.257 -25.483 1.00 68.06 129 VAL A C 1
ATOM 1067 O O . VAL A 1 129 ? 46.675 -1.299 -24.944 1.00 68.06 129 VAL A O 1
ATOM 1070 N N . ALA A 1 130 ? 48.073 -0.497 -26.532 1.00 71.38 130 ALA A N 1
ATOM 1071 C CA . ALA A 1 130 ? 47.134 0.472 -27.060 1.00 71.38 130 ALA A CA 1
ATOM 1072 C C . ALA A 1 130 ? 46.207 -0.152 -28.121 1.00 71.38 130 ALA A C 1
ATOM 1074 O O . ALA A 1 130 ? 46.588 -1.129 -28.744 1.00 71.38 130 ALA A O 1
ATOM 1075 N N . SER A 1 131 ? 44.983 0.349 -28.319 1.00 80.94 131 SER A N 1
ATOM 1076 C CA . SER A 1 131 ? 44.058 -0.267 -29.289 1.00 80.94 131 SER A CA 1
ATOM 1077 C C . SER A 1 131 ? 44.513 -0.031 -30.732 1.00 80.94 131 SER A C 1
ATOM 1079 O O . SER A 1 131 ? 44.758 1.127 -31.092 1.00 80.94 131 SER A O 1
ATOM 1081 N N . PRO A 1 132 ? 44.581 -1.066 -31.593 1.00 79.81 132 PRO A N 1
ATOM 1082 C CA . PRO A 1 132 ? 45.008 -0.909 -32.983 1.00 79.81 132 PRO A CA 1
ATOM 1083 C C . PRO A 1 132 ? 44.078 0.028 -33.769 1.00 79.81 132 PRO A C 1
ATOM 1085 O O . PRO A 1 132 ? 44.548 0.733 -34.657 1.00 79.81 132 PRO A O 1
ATOM 1088 N N . LEU A 1 133 ? 42.802 0.135 -33.371 1.00 86.19 133 LEU A N 1
ATOM 1089 C CA . LEU A 1 133 ? 41.823 1.033 -33.994 1.00 86.19 133 LEU A CA 1
ATOM 1090 C C . LEU A 1 133 ? 42.194 2.522 -33.858 1.00 86.19 133 LEU A C 1
ATOM 1092 O O . LEU A 1 133 ? 41.826 3.316 -34.718 1.00 86.19 133 LEU A O 1
ATOM 1096 N N . THR A 1 134 ? 42.921 2.903 -32.799 1.00 83.38 134 THR A N 1
ATOM 1097 C CA . THR A 1 134 ? 43.329 4.303 -32.528 1.00 83.38 134 THR A CA 1
ATOM 1098 C C . THR A 1 134 ? 44.612 4.732 -33.236 1.00 83.38 134 THR A C 1
ATOM 1100 O O . THR A 1 134 ? 44.994 5.896 -33.155 1.00 83.38 134 THR A O 1
ATOM 1103 N N . HIS A 1 135 ? 45.314 3.798 -33.879 1.00 78.19 135 HIS A N 1
ATOM 1104 C CA . HIS A 1 135 ? 46.609 4.061 -34.515 1.00 78.19 135 HIS A CA 1
ATOM 1105 C C . HIS A 1 135 ? 46.505 4.368 -36.004 1.00 78.19 135 HIS A C 1
ATOM 1107 O O . HIS A 1 135 ? 47.512 4.724 -36.600 1.00 78.19 135 HIS A O 1
ATOM 1113 N N . VAL A 1 136 ? 45.320 4.208 -36.586 1.00 83.38 136 VAL A N 1
ATOM 1114 C CA . VAL A 1 136 ? 45.047 4.444 -38.003 1.00 83.38 136 VAL A CA 1
ATOM 1115 C C . VAL A 1 136 ? 44.030 5.565 -38.139 1.00 83.38 136 VAL A C 1
ATOM 1117 O O . VAL A 1 136 ? 43.145 5.715 -37.289 1.00 83.38 136 VAL A O 1
ATOM 1120 N N . THR A 1 137 ? 44.128 6.321 -39.226 1.00 88.50 137 THR A N 1
ATOM 1121 C CA . THR A 1 137 ? 43.047 7.203 -39.663 1.00 88.50 137 THR A CA 1
ATOM 1122 C C . THR A 1 137 ? 42.192 6.458 -40.674 1.00 88.50 137 THR A C 1
ATOM 1124 O O . THR A 1 137 ? 42.639 6.108 -41.762 1.00 88.50 137 THR A O 1
ATOM 1127 N N . TRP A 1 138 ? 40.949 6.185 -40.299 1.00 92.31 138 TRP A N 1
ATOM 1128 C CA . TRP A 1 138 ? 40.006 5.455 -41.138 1.00 92.31 138 TRP A CA 1
ATOM 1129 C C . TRP A 1 138 ? 39.520 6.324 -42.294 1.00 92.31 138 TRP A C 1
ATOM 1131 O O . TRP A 1 138 ? 39.181 7.491 -42.090 1.00 92.31 138 TRP A O 1
ATOM 1141 N N . TRP A 1 139 ? 39.374 5.755 -43.490 1.00 93.38 139 TRP A N 1
ATOM 1142 C CA . TRP A 1 139 ? 38.708 6.473 -44.575 1.00 93.38 139 TRP A CA 1
ATOM 1143 C C . TRP A 1 139 ? 37.261 6.809 -44.199 1.00 93.38 139 TRP A C 1
ATOM 1145 O O . TRP A 1 139 ? 36.807 7.940 -44.380 1.00 93.38 139 TRP A O 1
ATOM 1155 N N . ARG A 1 140 ? 36.548 5.852 -43.594 1.00 94.19 140 ARG A N 1
ATOM 1156 C CA . ARG A 1 140 ? 35.161 6.039 -43.161 1.00 94.19 140 ARG A CA 1
ATOM 1157 C C . ARG A 1 140 ? 34.837 5.249 -41.902 1.00 94.19 140 ARG A C 1
ATOM 1159 O O . ARG A 1 140 ? 35.203 4.083 -41.800 1.00 94.19 140 ARG A O 1
ATOM 1166 N N . ILE A 1 141 ? 34.099 5.865 -40.981 1.00 93.88 141 ILE A N 1
ATOM 1167 C CA . ILE A 1 141 ? 33.489 5.191 -39.830 1.00 93.88 141 ILE A CA 1
ATOM 1168 C C . ILE A 1 141 ? 31.966 5.293 -39.946 1.00 93.88 141 ILE A C 1
ATOM 1170 O O . ILE A 1 141 ? 31.417 6.392 -40.016 1.00 93.88 141 ILE A O 1
ATOM 1174 N N . CYS A 1 142 ? 31.287 4.150 -39.951 1.00 92.56 142 CYS A N 1
ATOM 1175 C CA . CYS A 1 142 ? 29.832 4.041 -39.973 1.00 92.56 142 CYS A CA 1
ATOM 1176 C C . CYS A 1 142 ? 29.340 3.488 -38.638 1.00 92.56 142 CYS A C 1
ATOM 1178 O O . CYS A 1 142 ? 29.775 2.423 -38.208 1.00 92.56 142 CYS A O 1
ATOM 1180 N N . MET A 1 143 ? 28.420 4.200 -38.001 1.00 88.50 143 MET A N 1
ATOM 1181 C CA . MET A 1 143 ? 27.800 3.799 -36.748 1.00 88.50 143 MET A CA 1
ATOM 1182 C C . MET A 1 143 ? 26.337 3.451 -37.000 1.00 88.50 143 MET A C 1
ATOM 1184 O O . MET A 1 143 ? 25.556 4.319 -37.387 1.00 88.50 143 MET A O 1
ATOM 1188 N N . ASP A 1 144 ? 25.992 2.181 -36.817 1.00 86.69 144 ASP A N 1
ATOM 1189 C CA . ASP A 1 144 ? 24.645 1.659 -37.036 1.00 86.69 144 ASP A CA 1
ATOM 1190 C C . ASP A 1 144 ? 23.864 1.565 -35.721 1.00 86.69 144 ASP A C 1
ATOM 1192 O O . ASP A 1 144 ? 24.425 1.211 -34.683 1.00 86.69 144 ASP A O 1
ATOM 1196 N N . GLU A 1 145 ? 22.572 1.881 -35.759 1.00 79.44 145 GLU A N 1
ATOM 1197 C CA . GLU A 1 145 ? 21.726 2.103 -34.580 1.00 79.44 145 GLU A CA 1
ATOM 1198 C C . GLU A 1 145 ? 22.357 3.124 -33.607 1.00 79.44 145 GLU A C 1
ATOM 1200 O O . GLU A 1 145 ? 22.529 2.861 -32.412 1.00 79.44 145 GLU A O 1
ATOM 1205 N N . ALA A 1 146 ? 22.728 4.298 -34.139 1.00 75.06 146 ALA A N 1
ATOM 1206 C CA . ALA A 1 146 ? 23.450 5.357 -33.420 1.00 75.06 146 ALA A CA 1
ATOM 1207 C C . ALA A 1 146 ? 22.789 5.812 -32.095 1.00 75.06 146 ALA A C 1
ATOM 1209 O O . ALA A 1 146 ? 23.471 6.330 -31.214 1.00 75.06 146 ALA A O 1
ATOM 1210 N N . GLN A 1 147 ? 21.493 5.557 -31.901 1.00 69.81 147 GLN A N 1
ATOM 1211 C CA . GLN A 1 147 ? 20.769 5.824 -30.654 1.00 69.81 147 GLN A CA 1
ATOM 1212 C C . GLN A 1 147 ? 21.188 4.919 -29.472 1.00 69.81 147 GLN A C 1
ATOM 1214 O O . GLN A 1 147 ? 20.910 5.228 -28.317 1.00 69.81 147 GLN A O 1
ATOM 1219 N N . LEU A 1 148 ? 21.889 3.801 -29.704 1.00 64.50 148 LEU A N 1
ATOM 1220 C CA . LEU A 1 148 ? 22.328 2.875 -28.638 1.00 64.50 148 LEU A CA 1
ATOM 1221 C C . LEU A 1 148 ? 23.527 3.382 -27.814 1.00 64.50 148 LEU A C 1
ATOM 1223 O O . LEU A 1 148 ? 23.952 2.744 -26.846 1.00 64.50 148 LEU A O 1
ATOM 1227 N N . VAL A 1 149 ? 24.069 4.534 -28.191 1.00 60.06 149 VAL A N 1
ATOM 1228 C CA . VAL A 1 149 ? 25.305 5.127 -27.678 1.00 60.06 149 VAL A CA 1
ATOM 1229 C C . VAL A 1 149 ? 25.157 5.667 -26.241 1.00 60.06 149 VAL A C 1
ATOM 1231 O O . VAL A 1 149 ? 26.160 5.759 -25.529 1.00 60.06 149 VAL A O 1
ATOM 1234 N N . GLU A 1 150 ? 23.940 5.937 -25.754 1.00 53.34 150 GLU A N 1
ATOM 1235 C CA . GLU A 1 150 ? 23.736 6.564 -24.434 1.00 53.34 150 GLU A CA 1
ATOM 1236 C C . GLU A 1 150 ? 23.386 5.595 -23.293 1.00 53.34 150 GLU A C 1
ATOM 1238 O O . GLU A 1 150 ? 23.928 5.725 -22.195 1.00 53.34 150 GLU A O 1
ATOM 1243 N N . ASN A 1 151 ? 22.557 4.570 -23.522 1.00 48.84 151 ASN A N 1
ATOM 1244 C CA . ASN A 1 151 ? 21.905 3.871 -22.401 1.00 48.84 151 ASN A CA 1
ATOM 1245 C C . ASN A 1 151 ? 22.741 2.738 -21.745 1.00 48.84 151 ASN A C 1
ATOM 1247 O O . ASN A 1 151 ? 22.436 2.280 -20.649 1.00 48.84 151 ASN A O 1
ATOM 1251 N N . THR A 1 152 ? 23.826 2.262 -22.375 1.00 38.91 152 THR A N 1
ATOM 1252 C CA . THR A 1 152 ? 24.740 1.229 -21.799 1.00 38.91 152 THR A CA 1
ATOM 1253 C C . THR A 1 152 ? 26.219 1.384 -22.207 1.00 38.91 152 THR A C 1
ATOM 1255 O O . THR A 1 152 ? 27.076 0.580 -21.816 1.00 38.91 152 THR A O 1
ATOM 1258 N N . GLN A 1 153 ? 26.537 2.416 -22.998 1.00 54.12 153 GLN A N 1
ATOM 1259 C CA . GLN A 1 153 ? 27.692 2.441 -23.904 1.00 54.12 153 GLN A CA 1
ATOM 1260 C C . GLN A 1 153 ? 28.494 3.756 -23.871 1.00 54.12 153 GLN A C 1
ATOM 1262 O O . GLN A 1 153 ? 29.388 3.896 -24.691 1.00 54.12 153 GLN A O 1
ATOM 1267 N N . ALA A 1 154 ? 28.294 4.671 -22.907 1.00 60.28 154 ALA A N 1
ATOM 1268 C CA . ALA A 1 154 ? 29.012 5.963 -22.839 1.00 60.28 154 ALA A CA 1
ATOM 1269 C C . ALA A 1 154 ? 30.544 5.862 -23.052 1.00 60.28 154 ALA A C 1
ATOM 1271 O O . ALA A 1 154 ? 31.187 6.761 -23.586 1.00 60.28 154 ALA A O 1
ATOM 1272 N N . LYS A 1 155 ? 31.146 4.732 -22.665 1.00 63.91 155 LYS A N 1
ATOM 1273 C CA . LYS A 1 155 ? 32.552 4.394 -22.927 1.00 63.91 155 LYS A CA 1
ATOM 1274 C C . LYS A 1 155 ? 32.856 4.012 -24.391 1.00 63.91 155 LYS A C 1
ATOM 1276 O O . LYS A 1 155 ? 33.917 4.374 -24.886 1.00 63.91 155 LYS A O 1
ATOM 1281 N N . ALA A 1 156 ? 31.972 3.298 -25.085 1.00 71.25 156 ALA A N 1
ATOM 1282 C CA . ALA A 1 156 ? 32.106 3.045 -26.521 1.00 71.25 156 ALA A CA 1
ATOM 1283 C C . ALA A 1 156 ? 31.964 4.331 -27.340 1.00 71.25 156 ALA A C 1
ATOM 1285 O O . ALA A 1 156 ? 32.713 4.513 -28.291 1.00 71.25 156 ALA A O 1
ATOM 1286 N N . SER A 1 157 ? 31.089 5.254 -26.932 1.00 70.38 157 SER A N 1
ATOM 1287 C CA . SER A 1 157 ? 30.960 6.594 -27.526 1.00 70.38 157 SER A CA 1
ATOM 1288 C C . SER A 1 157 ? 32.265 7.376 -27.398 1.00 70.38 157 SER A C 1
ATOM 1290 O O . SER A 1 157 ? 32.778 7.904 -28.379 1.00 70.38 157 SER A O 1
ATOM 1292 N N . LEU A 1 158 ? 32.856 7.382 -26.197 1.00 75.50 158 LEU A N 1
ATOM 1293 C CA . LEU A 1 158 ? 34.170 7.985 -25.955 1.00 75.50 158 LEU A CA 1
ATOM 1294 C C . LEU A 1 158 ? 35.274 7.321 -26.787 1.00 75.50 158 LEU A C 1
ATOM 1296 O O . LEU A 1 158 ? 36.149 8.012 -27.299 1.00 75.50 158 LEU A O 1
ATOM 1300 N N . MET A 1 159 ? 35.223 5.998 -26.956 1.00 83.12 159 MET A N 1
ATOM 1301 C CA . MET A 1 159 ? 36.169 5.283 -27.812 1.00 83.12 159 MET A CA 1
ATOM 1302 C C . MET A 1 159 ? 35.995 5.686 -29.281 1.00 83.12 159 MET A C 1
ATOM 1304 O O . MET A 1 159 ? 36.980 5.987 -29.941 1.00 83.12 159 MET A O 1
ATOM 1308 N N . ALA A 1 160 ? 34.760 5.746 -29.782 1.00 80.94 160 ALA A N 1
ATOM 1309 C CA . ALA A 1 160 ? 34.441 6.140 -31.154 1.00 80.94 160 ALA A CA 1
ATOM 1310 C C . ALA A 1 160 ? 34.809 7.607 -31.456 1.00 80.94 160 ALA A C 1
ATOM 1312 O O . ALA A 1 160 ? 35.208 7.934 -32.576 1.00 80.94 160 ALA A O 1
ATOM 1313 N N . LEU A 1 161 ? 34.727 8.491 -30.455 1.00 79.62 161 LEU A N 1
ATOM 1314 C CA . LEU A 1 161 ? 35.233 9.866 -30.528 1.00 79.62 161 LEU A CA 1
ATOM 1315 C C . LEU A 1 161 ? 36.765 9.922 -30.586 1.00 79.62 161 LEU A C 1
ATOM 1317 O O . LEU A 1 161 ? 37.311 10.789 -31.261 1.00 79.62 161 LEU A O 1
ATOM 1321 N N . ALA A 1 162 ? 37.454 8.991 -29.919 1.00 81.62 162 ALA A N 1
ATOM 1322 C CA . ALA A 1 162 ? 38.915 8.907 -29.917 1.00 81.62 162 ALA A CA 1
ATOM 1323 C C . ALA A 1 162 ? 39.511 8.337 -31.221 1.00 81.62 162 ALA A C 1
ATOM 1325 O O . ALA A 1 162 ? 40.720 8.437 -31.431 1.00 81.62 162 ALA A O 1
ATOM 1326 N N . LEU A 1 163 ? 38.698 7.729 -32.093 1.00 87.75 163 LEU A N 1
ATOM 1327 C CA . LEU A 1 163 ? 39.140 7.252 -33.408 1.00 87.75 163 LEU A CA 1
ATOM 1328 C C . LEU A 1 163 ? 39.363 8.430 -34.363 1.00 87.75 163 LEU A C 1
ATOM 1330 O O . LEU A 1 163 ? 38.595 9.389 -34.349 1.00 87.75 163 LEU A O 1
ATOM 1334 N N . LYS A 1 164 ? 40.372 8.344 -35.235 1.00 87.44 164 LYS A N 1
ATOM 1335 C CA . LYS A 1 164 ? 40.609 9.317 -36.314 1.00 87.44 164 LYS A CA 1
ATOM 1336 C C . LYS A 1 164 ? 39.938 8.843 -37.606 1.00 87.44 164 LYS A C 1
ATOM 1338 O O . LYS A 1 164 ? 40.014 7.659 -37.926 1.00 87.44 164 LYS A O 1
ATOM 1343 N N . SER A 1 165 ? 39.299 9.735 -38.365 1.00 91.06 165 SER A N 1
ATOM 1344 C CA . SER A 1 165 ? 38.690 9.364 -39.651 1.00 91.06 165 SER A CA 1
ATOM 1345 C C . SER A 1 165 ? 38.471 10.538 -40.597 1.00 91.06 165 SER A C 1
ATOM 1347 O O . SER A 1 165 ? 38.228 11.645 -40.126 1.00 91.06 165 SER A O 1
ATOM 1349 N N . THR A 1 166 ? 38.426 10.274 -41.905 1.00 90.06 166 THR A N 1
ATOM 1350 C CA . THR A 1 166 ? 38.056 11.267 -42.930 1.00 90.06 166 THR A CA 1
ATOM 1351 C C . THR A 1 166 ? 36.539 11.449 -43.050 1.00 90.06 166 THR A C 1
ATOM 1353 O O . THR A 1 166 ? 36.066 12.579 -43.106 1.00 90.06 166 THR A O 1
ATOM 1356 N N . LEU A 1 167 ? 35.763 10.358 -43.065 1.00 91.25 167 LEU A N 1
ATOM 1357 C CA . LEU A 1 167 ? 34.300 10.385 -43.205 1.00 91.25 167 LEU A CA 1
ATOM 1358 C C . LEU A 1 167 ? 33.605 9.713 -42.018 1.00 91.25 167 LEU A C 1
ATOM 1360 O O . LEU A 1 167 ? 34.072 8.692 -41.511 1.00 91.25 167 LEU A O 1
ATOM 1364 N N . ARG A 1 168 ? 32.448 10.245 -41.607 1.00 91.00 168 ARG A N 1
ATOM 1365 C CA . ARG A 1 168 ? 31.653 9.710 -40.493 1.00 91.00 168 ARG A CA 1
ATOM 1366 C C . ARG A 1 168 ? 30.175 9.662 -40.827 1.00 91.00 168 ARG A C 1
ATOM 1368 O O . ARG A 1 168 ? 29.629 10.630 -41.340 1.00 91.00 168 ARG A O 1
ATOM 1375 N N . TRP A 1 169 ? 29.556 8.521 -40.563 1.00 91.62 169 TRP A N 1
ATOM 1376 C CA . TRP A 1 169 ? 28.159 8.252 -40.883 1.00 91.62 169 TRP A CA 1
ATOM 1377 C C . TRP A 1 169 ? 27.448 7.719 -39.646 1.00 91.62 169 TRP A C 1
ATOM 1379 O O . TRP A 1 169 ? 27.953 6.809 -38.989 1.00 91.62 169 TRP A O 1
ATOM 1389 N N . CYS A 1 170 ? 26.263 8.254 -39.372 1.00 87.69 170 CYS A N 1
ATOM 1390 C CA . CYS A 1 170 ? 25.349 7.737 -38.361 1.00 87.69 170 CYS A CA 1
ATOM 1391 C C . CYS A 1 170 ? 24.100 7.218 -39.065 1.00 87.69 170 CYS A C 1
ATOM 1393 O O . CYS A 1 170 ? 23.453 7.957 -39.805 1.00 87.69 170 CYS A O 1
ATOM 1395 N N . VAL A 1 171 ? 23.767 5.953 -38.833 1.00 87.25 171 VAL A N 1
ATOM 1396 C CA . VAL A 1 171 ? 22.580 5.295 -39.376 1.00 87.25 171 VAL A CA 1
ATOM 1397 C C . VAL A 1 171 ? 21.677 4.930 -38.207 1.00 87.25 171 VAL A C 1
ATOM 1399 O O . VAL A 1 171 ? 22.119 4.345 -37.220 1.00 87.25 171 VAL A O 1
ATOM 1402 N N . SER A 1 172 ? 20.410 5.331 -38.282 1.00 78.50 172 SER A N 1
ATOM 1403 C CA . SER A 1 172 ? 19.427 5.062 -37.237 1.00 78.50 172 SER A CA 1
ATOM 1404 C C . SER A 1 172 ? 18.010 5.118 -37.799 1.00 78.50 172 SER A C 1
ATOM 1406 O O . SER A 1 172 ? 17.675 6.018 -38.569 1.00 78.50 172 SER A O 1
ATOM 1408 N N . GLY A 1 173 ? 17.162 4.171 -37.386 1.00 71.50 173 GLY A N 1
ATOM 1409 C CA . GLY A 1 173 ? 15.723 4.217 -37.669 1.00 71.50 173 GLY A CA 1
ATOM 1410 C C . GLY A 1 173 ? 14.957 5.214 -36.788 1.00 71.50 173 GLY A C 1
ATOM 1411 O O . GLY A 1 173 ? 13.853 5.625 -37.137 1.00 71.50 173 GLY A O 1
ATOM 1412 N N . THR A 1 174 ? 15.543 5.613 -35.660 1.00 68.62 174 THR A N 1
ATOM 1413 C CA . THR A 1 174 ? 14.997 6.568 -34.688 1.00 68.62 174 THR A CA 1
ATOM 1414 C C . THR A 1 174 ? 16.148 7.468 -34.236 1.00 68.62 174 THR A C 1
ATOM 1416 O O . THR A 1 174 ? 16.750 7.199 -33.197 1.00 68.62 174 THR A O 1
ATOM 1419 N N . PRO A 1 175 ? 16.513 8.484 -35.041 1.00 60.88 175 PRO A N 1
ATOM 1420 C CA . PRO A 1 175 ? 17.766 9.231 -34.889 1.00 60.88 175 PRO A CA 1
ATOM 1421 C C . PRO A 1 175 ? 17.905 9.898 -33.520 1.00 60.88 175 PRO A C 1
ATOM 1423 O O . PRO A 1 175 ? 19.024 10.044 -33.044 1.00 60.88 175 PRO A O 1
ATOM 1426 N N . PHE A 1 176 ? 16.779 10.262 -32.899 1.00 66.69 176 PHE A N 1
ATOM 1427 C CA . PHE A 1 176 ? 16.694 10.880 -31.581 1.00 66.69 176 PHE A CA 1
ATOM 1428 C C . PHE A 1 176 ? 15.445 10.338 -30.870 1.00 66.69 176 PHE A C 1
ATOM 1430 O O . PHE A 1 176 ? 14.387 10.233 -31.500 1.00 66.69 176 PHE A O 1
ATOM 1437 N N . SER A 1 177 ? 15.564 9.980 -29.594 1.00 56.56 177 SER A N 1
ATOM 1438 C CA .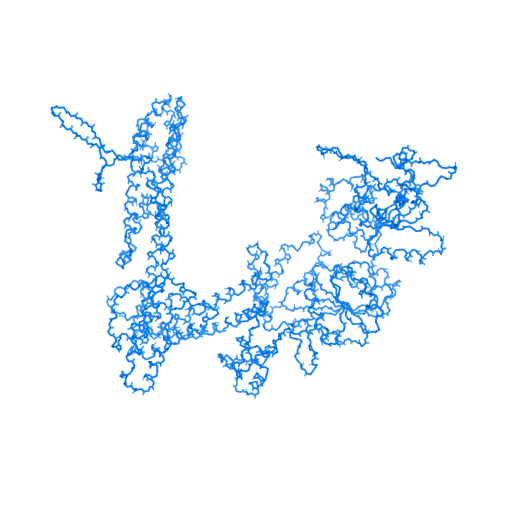 SER A 1 177 ? 14.470 9.555 -28.721 1.00 56.56 177 SER A CA 1
ATOM 1439 C C . SER A 1 177 ? 13.757 10.789 -28.149 1.00 56.56 177 SER A C 1
ATOM 1441 O O . SER A 1 177 ? 12.735 11.214 -28.691 1.00 56.56 177 SER A O 1
ATOM 1443 N N . THR A 1 178 ? 14.336 11.424 -27.124 1.00 54.28 178 THR A N 1
ATOM 1444 C CA . THR A 1 178 ? 13.849 12.642 -26.459 1.00 54.28 178 THR A CA 1
ATOM 1445 C C . THR A 1 178 ? 14.936 13.490 -25.779 1.00 54.28 178 THR A C 1
ATOM 1447 O O . THR A 1 178 ? 14.648 14.638 -25.432 1.00 54.28 178 THR A O 1
ATOM 1450 N N . ASP A 1 179 ? 16.170 12.995 -25.593 1.00 58.62 179 ASP A N 1
ATOM 1451 C CA . ASP A 1 179 ? 17.243 13.757 -24.933 1.00 58.62 179 ASP A CA 1
ATOM 1452 C C . ASP A 1 179 ? 18.086 14.563 -25.941 1.00 58.62 179 ASP A C 1
ATOM 1454 O O . ASP A 1 179 ? 18.546 14.070 -26.971 1.00 58.62 179 ASP A O 1
ATOM 1458 N N . LEU A 1 180 ? 18.340 15.832 -25.617 1.00 68.75 180 LEU A N 1
ATOM 1459 C CA . LEU A 1 180 ? 19.259 16.685 -26.373 1.00 68.75 180 LEU A CA 1
ATOM 1460 C C . LEU A 1 180 ? 20.707 16.191 -26.284 1.00 68.75 180 LEU A C 1
ATOM 1462 O O . LEU A 1 180 ? 21.531 16.571 -27.119 1.00 68.75 180 LEU A O 1
ATOM 1466 N N . TRP A 1 181 ? 21.032 15.365 -25.289 1.00 69.81 181 TRP A N 1
ATOM 1467 C CA . TRP A 1 181 ? 22.333 14.711 -25.209 1.00 69.81 181 TRP A CA 1
ATOM 1468 C C . TRP A 1 181 ? 22.567 13.708 -26.345 1.00 69.81 181 TRP A C 1
ATOM 1470 O O . TRP A 1 181 ? 23.688 13.661 -26.851 1.00 69.81 181 TRP A O 1
ATOM 1480 N N . GLU A 1 182 ? 21.530 13.048 -26.871 1.00 69.88 182 GLU A N 1
ATOM 1481 C CA . GLU A 1 182 ? 21.675 12.131 -28.012 1.00 69.88 182 GLU A CA 1
ATOM 1482 C C . GLU A 1 182 ? 22.077 12.872 -29.291 1.00 69.88 182 GLU A C 1
ATOM 1484 O O . GLU A 1 182 ? 22.936 12.425 -30.063 1.00 69.88 182 GLU A O 1
ATOM 1489 N N . VAL A 1 183 ? 21.494 14.060 -29.489 1.00 75.31 183 VAL A N 1
ATOM 1490 C CA . VAL A 1 183 ? 21.866 14.968 -30.578 1.00 75.31 183 VAL A CA 1
ATOM 1491 C C . VAL A 1 183 ? 23.320 15.403 -30.404 1.00 75.31 183 VAL A C 1
ATOM 1493 O O . VAL A 1 183 ? 24.093 15.337 -31.359 1.00 75.31 183 VAL A O 1
ATOM 1496 N N . TYR A 1 184 ? 23.728 15.778 -29.186 1.00 77.00 184 TYR A N 1
ATOM 1497 C CA . TYR A 1 184 ? 25.123 16.109 -28.886 1.00 77.00 184 TYR A CA 1
ATOM 1498 C C . TYR A 1 184 ? 26.069 14.947 -29.184 1.00 77.00 184 TYR A C 1
ATOM 1500 O O . TYR A 1 184 ? 27.065 15.148 -29.870 1.00 77.00 184 TYR A O 1
ATOM 1508 N N . GLY A 1 185 ? 25.766 13.735 -28.713 1.00 76.19 185 GLY A N 1
ATOM 1509 C CA . GLY A 1 185 ? 26.600 12.555 -28.936 1.00 76.19 185 GLY A CA 1
ATOM 1510 C C . GLY A 1 185 ? 26.792 12.263 -30.424 1.00 76.19 185 GLY A C 1
ATOM 1511 O O . GLY A 1 185 ? 27.911 11.996 -30.865 1.00 76.19 185 GLY A O 1
ATOM 1512 N N . THR A 1 186 ? 25.722 12.407 -31.208 1.00 79.31 186 THR A N 1
ATOM 1513 C CA . THR A 1 186 ? 25.743 12.226 -32.665 1.00 79.31 186 THR A CA 1
ATOM 1514 C C . THR A 1 186 ? 26.546 13.328 -33.364 1.00 79.31 186 THR A C 1
ATOM 1516 O O . THR A 1 186 ? 27.405 13.024 -34.189 1.00 79.31 186 THR A O 1
ATOM 1519 N N . LEU A 1 187 ? 26.330 14.603 -33.020 1.00 80.25 187 LEU A N 1
ATOM 1520 C CA . LEU A 1 187 ? 27.051 15.740 -33.613 1.00 80.25 187 LEU A CA 1
ATOM 1521 C C . LEU A 1 187 ? 28.537 15.757 -33.229 1.00 80.25 187 LEU A C 1
ATOM 1523 O O . LEU A 1 187 ? 29.389 16.042 -34.071 1.00 80.25 187 LEU A O 1
ATOM 1527 N N . ALA A 1 188 ? 28.853 15.408 -31.980 1.00 79.31 188 ALA A N 1
ATOM 1528 C CA . ALA A 1 188 ? 30.218 15.250 -31.500 1.00 79.31 188 ALA A CA 1
ATOM 1529 C C . ALA A 1 188 ? 30.919 14.111 -32.244 1.00 79.31 188 ALA A C 1
ATOM 1531 O O . ALA A 1 188 ? 32.062 14.273 -32.669 1.00 79.31 188 ALA A O 1
ATOM 1532 N N . PHE A 1 189 ? 30.226 12.984 -32.462 1.00 84.06 189 PHE A N 1
ATOM 1533 C CA . PHE A 1 189 ? 30.766 11.897 -33.269 1.00 84.06 189 PHE A CA 1
ATOM 1534 C C . PHE A 1 189 ? 31.012 12.343 -34.702 1.00 84.06 189 PHE A C 1
ATOM 1536 O O . PHE A 1 189 ? 32.107 12.100 -35.184 1.00 84.06 189 PHE A O 1
ATOM 1543 N N . LEU A 1 190 ? 30.056 13.009 -35.355 1.00 85.69 190 LEU A N 1
ATOM 1544 C CA . LEU A 1 190 ? 30.188 13.516 -36.726 1.00 85.69 190 LEU A CA 1
ATOM 1545 C C . LEU A 1 190 ? 31.233 14.639 -36.871 1.00 85.69 190 LEU A C 1
ATOM 1547 O O . LEU A 1 190 ? 31.585 14.983 -37.995 1.00 85.69 190 LEU A O 1
ATOM 1551 N N . GLN A 1 191 ? 31.749 15.182 -35.761 1.00 82.44 191 GLN A N 1
ATOM 1552 C CA . GLN A 1 191 ? 32.736 16.269 -35.719 1.00 82.44 191 GLN A CA 1
ATOM 1553 C C . GLN A 1 191 ? 32.284 17.531 -36.476 1.00 82.44 191 GLN A C 1
ATOM 1555 O O . GLN A 1 191 ? 33.072 18.202 -37.145 1.00 82.44 191 GLN A O 1
ATOM 1560 N N . VAL A 1 192 ? 31.000 17.870 -36.342 1.00 80.94 192 VAL A N 1
ATOM 1561 C CA . VAL A 1 192 ? 30.364 19.007 -37.024 1.00 80.94 192 VAL A CA 1
ATOM 1562 C C . VAL A 1 192 ? 31.008 20.335 -36.608 1.00 80.94 192 VAL A C 1
ATOM 1564 O O . VAL A 1 192 ? 31.337 20.541 -35.439 1.00 80.94 192 VAL A O 1
ATOM 1567 N N . GLN A 1 193 ? 31.177 21.241 -37.574 1.00 75.81 193 GLN A N 1
ATOM 1568 C CA . GLN A 1 193 ? 31.644 22.611 -37.350 1.00 75.81 193 GLN A CA 1
ATOM 1569 C C . GLN A 1 193 ? 30.462 23.553 -37.056 1.00 75.81 193 GLN A C 1
ATOM 1571 O O . GLN A 1 193 ? 29.402 23.386 -37.662 1.00 75.81 193 GLN A O 1
ATOM 1576 N N . PRO A 1 194 ? 30.623 24.582 -36.201 1.00 73.62 194 PRO A N 1
A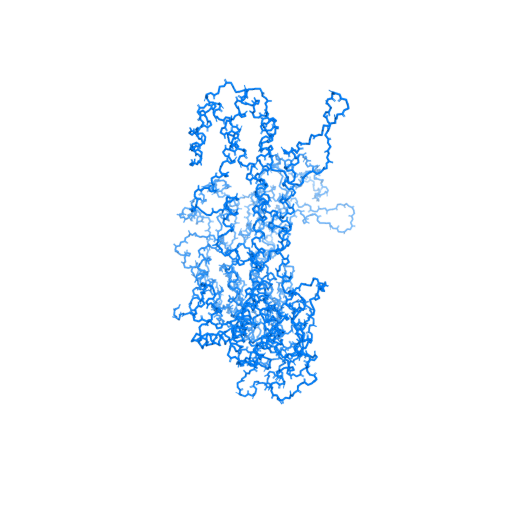TOM 1577 C CA . PRO A 1 194 ? 31.834 24.965 -35.465 1.00 73.62 194 PRO A CA 1
ATOM 1578 C C . PRO A 1 194 ? 32.186 24.043 -34.274 1.00 73.62 194 PRO A C 1
ATOM 1580 O O . PRO A 1 194 ? 31.311 23.357 -33.744 1.00 73.62 194 PRO A O 1
ATOM 1583 N N . PRO A 1 195 ? 33.445 24.070 -33.781 1.00 69.62 195 PRO A N 1
ATOM 1584 C CA . PRO A 1 195 ? 33.947 23.154 -32.745 1.00 69.62 195 PRO A CA 1
ATOM 1585 C C . PRO A 1 195 ? 33.199 23.239 -31.408 1.00 69.62 195 PRO A C 1
ATOM 1587 O O . PRO A 1 195 ? 33.297 22.337 -30.581 1.00 69.62 195 PRO A O 1
ATOM 1590 N N . CYS A 1 196 ? 32.426 24.306 -31.183 1.00 71.19 196 CYS A N 1
ATOM 1591 C CA . CYS A 1 196 ? 31.621 24.474 -29.978 1.00 71.19 196 CYS A CA 1
ATOM 1592 C C . CYS A 1 196 ? 30.524 23.405 -29.830 1.00 71.19 196 CYS A C 1
ATOM 1594 O O . CYS A 1 196 ? 30.131 23.112 -28.705 1.00 71.19 196 CYS A O 1
ATOM 1596 N N . PHE A 1 197 ? 30.101 22.743 -30.916 1.00 71.75 197 PHE A N 1
ATOM 1597 C CA . PHE A 1 197 ? 29.207 21.579 -30.838 1.00 71.75 197 PHE A CA 1
ATOM 1598 C C . PHE A 1 197 ? 29.846 20.353 -30.172 1.00 71.75 197 PHE A C 1
ATOM 1600 O O . PHE A 1 197 ? 29.133 19.441 -29.763 1.00 71.75 197 PHE A O 1
ATOM 1607 N N . GLN A 1 198 ? 31.171 20.341 -30.017 1.00 71.19 198 GLN A N 1
ATOM 1608 C CA . GLN A 1 198 ? 31.914 19.292 -29.318 1.00 71.19 198 GLN A CA 1
ATOM 1609 C C . GLN A 1 198 ? 32.149 19.653 -27.839 1.00 71.19 198 GLN A C 1
ATOM 1611 O O . GLN A 1 198 ? 32.399 18.770 -27.015 1.00 71.19 198 GLN A O 1
ATOM 1616 N N . ASP A 1 199 ? 32.003 20.930 -27.463 1.00 77.69 199 ASP A N 1
ATOM 1617 C CA . ASP A 1 199 ? 32.174 21.399 -26.089 1.00 77.69 199 ASP A CA 1
ATOM 1618 C C . ASP A 1 199 ? 30.911 21.143 -25.252 1.00 77.69 199 ASP A C 1
ATOM 1620 O O . ASP A 1 199 ? 29.846 21.737 -25.440 1.00 77.69 199 ASP A O 1
ATOM 1624 N N . LYS A 1 200 ? 31.060 20.260 -24.262 1.00 74.56 200 LYS A N 1
ATOM 1625 C CA . LYS A 1 200 ? 30.000 19.876 -23.330 1.00 74.56 200 LYS A CA 1
ATOM 1626 C C . LYS A 1 200 ? 29.487 21.049 -22.484 1.00 74.56 200 LYS A C 1
ATOM 1628 O O . LYS A 1 200 ? 28.303 21.081 -22.138 1.00 74.56 200 LYS A O 1
ATOM 1633 N N . ALA A 1 201 ? 30.361 21.983 -22.106 1.00 76.44 201 ALA A N 1
ATOM 1634 C CA . ALA A 1 201 ? 30.003 23.155 -21.314 1.00 76.44 201 ALA A CA 1
ATOM 1635 C C . ALA A 1 201 ? 29.219 24.162 -22.160 1.00 76.44 201 ALA A C 1
ATOM 1637 O O . ALA A 1 201 ? 28.170 24.638 -21.720 1.00 76.44 201 ALA A O 1
ATOM 1638 N N . TRP A 1 202 ? 29.669 24.402 -23.394 1.00 80.12 202 TRP A N 1
ATOM 1639 C CA . TRP A 1 202 ? 28.947 25.222 -24.364 1.00 80.12 202 TRP A CA 1
ATOM 1640 C C . TRP A 1 202 ? 27.573 24.630 -24.695 1.00 80.12 202 TRP A C 1
ATOM 1642 O O . TRP A 1 202 ? 26.569 25.336 -24.592 1.00 80.12 202 TRP A O 1
ATOM 1652 N N . TRP A 1 203 ? 27.496 23.325 -24.993 1.00 76.88 203 TRP A N 1
ATOM 1653 C CA . TRP A 1 203 ? 26.230 22.641 -25.281 1.00 76.88 203 TRP A CA 1
ATOM 1654 C C . TRP A 1 203 ? 25.233 22.808 -24.130 1.00 76.88 203 TRP A C 1
ATOM 1656 O O . TRP A 1 203 ? 24.082 23.187 -24.339 1.00 76.88 203 TRP A O 1
ATOM 1666 N N . ARG A 1 204 ? 25.687 22.620 -22.885 1.00 73.62 204 ARG A N 1
ATOM 1667 C CA . ARG A 1 204 ? 24.842 22.805 -21.699 1.00 73.62 204 ARG A CA 1
ATOM 1668 C C . ARG A 1 204 ? 24.407 24.265 -21.503 1.00 73.62 204 ARG A C 1
ATOM 1670 O O . ARG A 1 204 ? 23.256 24.498 -21.146 1.00 73.62 204 ARG A O 1
ATOM 1677 N N . ALA A 1 205 ? 25.300 25.232 -21.717 1.00 70.00 205 ALA A N 1
ATOM 1678 C CA . ALA A 1 205 ? 25.025 26.655 -21.500 1.00 70.00 205 ALA A CA 1
ATOM 1679 C C . ALA A 1 205 ? 24.114 27.269 -22.576 1.00 70.00 205 ALA A C 1
ATOM 1681 O O . ALA A 1 205 ? 23.283 28.124 -22.268 1.00 70.00 205 ALA A O 1
ATOM 1682 N N . VAL A 1 206 ? 24.269 26.828 -23.824 1.00 68.12 206 VAL A N 1
ATOM 1683 C CA . VAL A 1 206 ? 23.561 27.355 -24.992 1.00 68.12 206 VAL A CA 1
ATOM 1684 C C . VAL A 1 206 ? 22.345 26.482 -25.285 1.00 68.12 206 VAL A C 1
ATOM 1686 O O . VAL A 1 206 ? 21.214 26.908 -25.064 1.00 68.12 206 VAL A O 1
ATOM 1689 N N . MET A 1 207 ? 22.531 25.225 -25.684 1.00 64.31 207 MET A N 1
ATOM 1690 C CA . MET A 1 207 ? 21.416 24.363 -26.103 1.00 64.31 207 MET A CA 1
ATOM 1691 C C . MET A 1 207 ? 20.439 24.050 -24.964 1.00 64.31 207 MET A C 1
ATOM 1693 O O . MET A 1 207 ? 19.240 23.969 -25.214 1.00 64.31 207 MET A O 1
ATOM 1697 N N . GLY A 1 208 ? 20.907 24.001 -23.710 1.00 61.88 208 GLY A N 1
ATOM 1698 C CA . GLY A 1 208 ? 20.038 23.886 -22.529 1.00 61.88 208 GLY A CA 1
ATOM 1699 C C . GLY A 1 208 ? 19.080 25.071 -22.320 1.00 61.88 208 GLY A C 1
ATOM 1700 O O . GLY A 1 208 ? 18.033 24.896 -21.704 1.00 61.88 208 GLY A O 1
ATOM 1701 N N . ARG A 1 209 ? 19.400 26.260 -22.859 1.00 57.22 209 ARG A N 1
ATOM 1702 C CA . ARG A 1 209 ? 18.543 27.465 -22.842 1.00 57.22 209 ARG A CA 1
ATOM 1703 C C . ARG A 1 209 ? 17.720 27.641 -24.128 1.00 57.22 209 ARG A C 1
ATOM 1705 O O . ARG A 1 209 ? 16.666 28.263 -24.085 1.00 57.22 209 ARG A O 1
ATOM 1712 N N . PHE A 1 210 ? 18.185 27.092 -25.255 1.00 58.34 210 PHE A N 1
ATOM 1713 C CA . PHE A 1 210 ? 17.561 27.204 -26.589 1.00 58.34 210 PHE A CA 1
ATOM 1714 C C . PHE A 1 210 ? 16.658 26.018 -26.978 1.00 58.34 210 PHE A C 1
ATOM 1716 O O . PHE A 1 210 ? 16.076 26.015 -28.065 1.00 58.34 210 PHE A O 1
ATOM 1723 N N . ALA A 1 211 ? 16.533 25.027 -26.094 1.00 54.59 211 ALA A N 1
ATOM 1724 C CA . ALA A 1 211 ? 15.847 23.755 -26.306 1.00 54.59 211 ALA A CA 1
ATOM 1725 C C . ALA A 1 211 ? 14.386 23.864 -26.797 1.00 54.59 211 ALA A C 1
ATOM 1727 O O . ALA A 1 211 ? 13.886 22.927 -27.411 1.00 54.59 211 ALA A O 1
ATOM 1728 N N . SER A 1 212 ? 13.696 24.978 -26.532 1.00 48.59 212 SER A N 1
ATOM 1729 C CA . SER A 1 212 ? 12.232 25.077 -26.665 1.00 48.59 212 SER A CA 1
ATOM 1730 C C . SER A 1 212 ? 11.701 25.529 -28.015 1.00 48.59 212 SER A C 1
ATOM 1732 O O . SER A 1 212 ? 10.538 25.273 -28.312 1.00 48.59 212 SER A O 1
ATOM 1734 N N . SER A 1 213 ? 12.498 26.216 -28.837 1.00 48.94 213 SER A N 1
ATOM 1735 C CA . SER A 1 213 ? 11.919 26.922 -29.996 1.00 48.94 213 SER A CA 1
ATOM 1736 C C . SER A 1 213 ? 12.944 27.526 -30.964 1.00 48.94 213 SER A C 1
ATOM 1738 O O . SER A 1 213 ? 12.659 28.528 -31.613 1.00 48.94 213 SER A O 1
ATOM 1740 N N . SER A 1 214 ? 14.140 26.943 -31.106 1.00 52.81 214 SER A N 1
ATOM 1741 C CA . SER A 1 214 ? 15.117 27.456 -32.080 1.00 52.81 214 SER A CA 1
ATOM 1742 C C . SER A 1 214 ? 15.010 26.745 -33.443 1.00 52.81 214 SER A C 1
ATOM 1744 O O . SER A 1 214 ? 15.436 25.590 -33.547 1.00 52.81 214 SER A O 1
ATOM 1746 N N . PRO A 1 215 ? 14.513 27.404 -34.512 1.00 59.00 215 PRO A N 1
ATOM 1747 C CA . PRO A 1 215 ? 14.535 26.862 -35.879 1.00 59.00 215 PRO A CA 1
ATOM 1748 C C . PRO A 1 215 ? 15.958 26.562 -36.386 1.00 59.00 215 PRO A C 1
ATOM 1750 O O . PRO A 1 215 ? 16.142 25.687 -37.226 1.00 59.00 215 PRO A O 1
ATOM 1753 N N . ARG A 1 216 ? 16.984 27.187 -35.790 1.00 64.31 216 ARG A N 1
ATOM 1754 C CA . ARG A 1 216 ? 18.393 27.043 -36.190 1.00 64.31 216 ARG A CA 1
ATOM 1755 C C . ARG A 1 216 ? 18.968 25.640 -35.978 1.00 64.31 216 ARG A C 1
ATOM 1757 O O . ARG A 1 216 ? 19.811 25.215 -36.757 1.00 64.31 216 ARG A O 1
ATOM 1764 N N . LEU A 1 217 ? 18.535 24.899 -34.948 1.00 69.62 217 LEU A N 1
ATOM 1765 C CA . LEU A 1 217 ? 18.968 23.498 -34.791 1.00 69.62 217 LEU A CA 1
ATOM 1766 C C . LEU A 1 217 ? 18.351 22.619 -35.885 1.00 69.62 217 LEU A C 1
ATOM 1768 O O . LEU A 1 217 ? 19.016 21.724 -36.396 1.00 69.62 217 LEU A O 1
ATOM 1772 N N . GLY A 1 218 ? 17.099 22.905 -36.256 1.00 69.44 218 GLY A N 1
ATOM 1773 C CA . GLY A 1 218 ? 16.424 22.252 -37.374 1.00 69.44 218 GLY A CA 1
ATOM 1774 C C . GLY A 1 218 ? 17.167 22.473 -38.689 1.00 69.44 218 GLY A C 1
ATOM 1775 O O . GLY A 1 218 ? 17.415 21.504 -39.391 1.00 69.44 218 GLY A O 1
ATOM 1776 N N . GLU A 1 219 ? 17.605 23.702 -38.968 1.00 71.81 219 GLU A N 1
ATOM 1777 C CA . GLU A 1 219 ? 18.400 24.048 -40.158 1.00 71.81 219 GLU A CA 1
ATOM 1778 C C . GLU A 1 219 ? 19.750 23.309 -40.202 1.00 71.81 219 GLU A C 1
ATOM 1780 O O . GLU A 1 219 ? 20.115 22.741 -41.231 1.00 71.81 219 GLU A O 1
ATOM 1785 N N . VAL A 1 220 ? 20.474 23.251 -39.074 1.00 73.56 220 VAL A N 1
ATOM 1786 C CA . VAL A 1 220 ? 21.752 22.518 -38.980 1.00 73.56 220 VAL A CA 1
ATOM 1787 C C . VAL A 1 220 ? 21.544 21.020 -39.197 1.00 73.56 220 VAL A C 1
ATOM 1789 O O . VAL A 1 220 ? 22.270 20.403 -39.972 1.00 73.56 220 VAL A O 1
ATOM 1792 N N . VAL A 1 221 ? 20.541 20.424 -38.544 1.00 76.19 221 VAL A N 1
ATOM 1793 C CA . VAL A 1 221 ? 20.240 18.994 -38.703 1.00 76.19 221 VAL A CA 1
ATOM 1794 C C . VAL A 1 221 ? 19.736 18.698 -40.116 1.00 76.19 221 VAL A C 1
ATOM 1796 O O . VAL A 1 221 ? 20.150 17.699 -40.688 1.00 76.19 221 VAL A O 1
ATOM 1799 N N . GLN A 1 222 ? 18.922 19.563 -40.723 1.00 76.94 222 GLN A N 1
ATOM 1800 C CA . GLN A 1 222 ? 18.431 19.400 -42.095 1.00 76.94 222 GLN A CA 1
ATOM 1801 C C . GLN A 1 222 ? 19.567 19.409 -43.128 1.00 76.94 222 GLN A C 1
ATOM 1803 O O . GLN A 1 222 ? 19.504 18.669 -44.104 1.00 76.94 222 GLN A O 1
ATOM 1808 N N . GLY A 1 223 ? 20.625 20.195 -42.901 1.00 80.25 223 GLY A N 1
ATOM 1809 C CA . GLY A 1 223 ? 21.820 20.183 -43.751 1.00 80.25 223 GLY A CA 1
ATOM 1810 C C . GLY A 1 223 ? 22.704 18.938 -43.591 1.00 80.25 223 GLY A C 1
ATOM 1811 O O . GLY A 1 223 ? 23.534 18.668 -44.455 1.00 80.25 223 GLY A O 1
ATOM 1812 N N . LEU A 1 224 ? 22.542 18.179 -42.501 1.00 82.62 224 LEU A N 1
ATOM 1813 C CA . LEU A 1 224 ? 23.393 17.034 -42.144 1.00 82.62 224 LEU A CA 1
ATOM 1814 C C . LEU A 1 224 ? 22.673 15.682 -42.213 1.00 82.62 224 LEU A C 1
ATOM 1816 O O . LEU A 1 224 ? 23.324 14.639 -42.261 1.00 82.62 224 LEU A O 1
ATOM 1820 N N . MET A 1 225 ? 21.342 15.684 -42.171 1.00 84.56 225 MET A N 1
ATOM 1821 C CA . MET A 1 225 ? 20.521 14.494 -42.021 1.00 84.56 225 MET A CA 1
ATOM 1822 C C . MET A 1 225 ? 19.659 14.265 -43.258 1.00 84.56 225 MET A C 1
ATOM 1824 O O . MET A 1 225 ? 18.854 15.108 -43.645 1.00 84.56 225 MET A O 1
ATOM 1828 N N . TRP A 1 226 ? 19.745 13.053 -43.799 1.00 86.12 226 TRP A N 1
ATOM 1829 C CA . TRP A 1 226 ? 18.780 12.539 -44.761 1.00 86.12 226 TRP A CA 1
ATOM 1830 C C . TRP A 1 226 ? 17.747 11.661 -44.041 1.00 86.12 226 TRP A C 1
ATOM 1832 O O . TRP A 1 226 ? 18.118 10.688 -43.383 1.00 86.12 226 TRP A O 1
ATOM 1842 N N . ARG A 1 227 ? 16.449 11.973 -44.161 1.00 81.31 227 ARG A N 1
ATOM 1843 C CA . ARG A 1 227 ? 15.352 11.194 -43.556 1.00 81.31 227 ARG A CA 1
ATOM 1844 C C . ARG A 1 227 ? 14.262 10.917 -44.585 1.00 81.31 227 ARG A C 1
ATOM 1846 O O . ARG A 1 227 ? 13.670 11.855 -45.098 1.00 81.31 227 ARG A O 1
ATOM 1853 N N . ASN A 1 228 ? 13.953 9.639 -44.791 1.00 80.38 228 ASN A N 1
ATOM 1854 C CA . ASN A 1 228 ? 12.787 9.200 -45.558 1.00 80.38 228 ASN A CA 1
ATOM 1855 C C . ASN A 1 228 ? 11.775 8.576 -44.593 1.00 80.38 228 ASN A C 1
ATOM 1857 O O . ASN A 1 228 ? 12.143 7.713 -43.789 1.00 80.38 228 ASN A O 1
ATOM 1861 N N . GLU A 1 229 ? 10.513 8.991 -44.647 1.00 71.62 229 GLU A N 1
ATOM 1862 C CA . GLU A 1 229 ? 9.439 8.315 -43.925 1.00 71.62 229 GLU A CA 1
ATOM 1863 C C . GLU A 1 229 ? 8.856 7.189 -44.772 1.00 71.62 229 GLU A C 1
ATOM 1865 O O . GLU A 1 229 ? 8.921 7.214 -45.996 1.00 71.62 229 GLU A O 1
ATOM 1870 N N . LYS A 1 230 ? 8.234 6.195 -44.123 1.00 68.44 230 LYS A N 1
ATOM 1871 C CA . LYS A 1 230 ? 7.612 5.072 -44.840 1.00 68.44 230 LYS A CA 1
ATOM 1872 C C . LYS A 1 230 ? 6.633 5.554 -45.905 1.00 68.44 230 LYS A C 1
ATOM 1874 O O . LYS A 1 230 ? 6.684 5.026 -47.004 1.00 68.44 230 LYS A O 1
ATOM 1879 N N . LYS A 1 231 ? 5.818 6.571 -45.592 1.00 71.75 231 LYS A N 1
ATOM 1880 C CA . LYS A 1 231 ? 4.839 7.186 -46.505 1.00 71.75 231 LYS A CA 1
ATOM 1881 C C . LYS A 1 231 ? 5.468 7.689 -47.814 1.00 71.75 231 LYS A C 1
ATOM 1883 O O . LYS A 1 231 ? 4.816 7.620 -48.843 1.00 71.75 231 LYS A O 1
ATOM 1888 N N . ASP A 1 232 ? 6.728 8.128 -47.773 1.00 74.31 232 ASP A N 1
ATOM 1889 C CA . ASP A 1 232 ? 7.436 8.705 -48.923 1.00 74.31 232 ASP A CA 1
ATOM 1890 C C . ASP A 1 232 ? 7.968 7.620 -49.876 1.00 74.31 232 ASP A C 1
ATOM 1892 O O . ASP A 1 232 ? 8.340 7.905 -51.011 1.00 74.31 232 ASP A O 1
ATOM 1896 N N . VAL A 1 233 ? 8.027 6.370 -49.406 1.00 73.75 233 VAL A N 1
ATOM 1897 C CA . VAL A 1 233 ? 8.599 5.225 -50.128 1.00 73.75 233 VAL A CA 1
ATOM 1898 C C . VAL A 1 233 ? 7.648 4.026 -50.204 1.00 73.75 233 VAL A C 1
ATOM 1900 O O . VAL A 1 233 ? 8.067 2.973 -50.672 1.00 73.75 233 VAL A O 1
ATOM 1903 N N . VAL A 1 234 ? 6.379 4.149 -49.782 1.00 66.94 234 VAL A N 1
ATOM 1904 C CA . VAL A 1 234 ? 5.402 3.034 -49.814 1.00 66.94 234 VAL A CA 1
ATOM 1905 C C . VAL A 1 234 ? 5.294 2.445 -51.217 1.00 66.94 234 VAL A C 1
ATOM 1907 O O . VAL A 1 234 ? 5.359 1.232 -51.363 1.00 66.94 234 VAL A O 1
ATOM 1910 N N . ASP A 1 235 ? 5.238 3.288 -52.247 1.00 69.31 235 ASP A N 1
ATOM 1911 C CA . ASP A 1 235 ? 5.098 2.836 -53.638 1.00 69.31 235 ASP A CA 1
ATOM 1912 C C . ASP A 1 235 ? 6.338 2.084 -54.155 1.00 69.31 235 ASP A C 1
ATOM 1914 O O . ASP A 1 235 ? 6.262 1.318 -55.112 1.00 69.31 235 ASP A O 1
ATOM 1918 N N . GLN A 1 236 ? 7.494 2.288 -53.518 1.00 70.38 236 GLN A N 1
ATOM 1919 C CA . GLN A 1 236 ? 8.752 1.605 -53.840 1.00 70.38 236 GLN A CA 1
ATOM 1920 C C . GLN A 1 236 ? 8.937 0.325 -53.015 1.00 70.38 236 GLN A C 1
ATOM 1922 O O . GLN A 1 236 ? 9.777 -0.517 -53.338 1.00 70.38 236 GLN A O 1
ATOM 1927 N N . ILE A 1 237 ? 8.169 0.179 -51.934 1.00 66.44 237 ILE A N 1
ATOM 1928 C CA . ILE A 1 237 ? 8.246 -0.926 -50.993 1.00 66.44 237 ILE A CA 1
ATOM 1929 C C . ILE A 1 237 ? 6.923 -1.696 -51.072 1.00 66.44 237 ILE A C 1
ATOM 1931 O O . ILE A 1 237 ? 5.994 -1.403 -50.328 1.00 66.44 237 ILE A O 1
ATOM 1935 N N . ASN A 1 238 ? 6.856 -2.710 -51.943 1.00 68.44 238 ASN A N 1
ATOM 1936 C CA . ASN A 1 238 ? 5.709 -3.622 -52.099 1.00 68.44 238 ASN A CA 1
ATOM 1937 C C . ASN A 1 238 ? 5.398 -4.403 -50.800 1.00 68.44 238 ASN A C 1
ATOM 1939 O O . ASN A 1 238 ? 5.712 -5.588 -50.691 1.00 68.44 238 ASN A O 1
ATOM 1943 N N . LEU A 1 239 ? 4.815 -3.745 -49.796 1.00 75.00 239 LEU A N 1
ATOM 1944 C CA . LEU A 1 239 ? 4.403 -4.338 -48.527 1.00 75.00 239 LEU A CA 1
ATOM 1945 C C . LEU A 1 239 ? 2.898 -4.639 -48.536 1.00 75.00 239 LEU A C 1
ATOM 1947 O O . LEU A 1 239 ? 2.105 -3.759 -48.875 1.00 75.00 239 LEU A O 1
ATOM 1951 N N . PRO A 1 240 ? 2.481 -5.847 -48.113 1.00 80.69 240 PRO A N 1
ATOM 1952 C CA . PRO A 1 240 ? 1.074 -6.169 -47.879 1.00 80.69 240 PRO A CA 1
ATOM 1953 C C . PRO A 1 240 ? 0.443 -5.241 -46.829 1.00 80.69 240 PRO A C 1
ATOM 1955 O O . PRO A 1 240 ? 1.164 -4.727 -45.979 1.00 80.69 240 PRO A O 1
ATOM 1958 N N . PRO A 1 241 ? -0.886 -5.046 -46.807 1.00 81.56 241 PRO A N 1
ATOM 1959 C CA . PRO A 1 241 ? -1.532 -4.135 -45.863 1.00 81.56 241 PRO A CA 1
ATOM 1960 C C . PRO A 1 241 ? -1.361 -4.568 -44.396 1.00 81.56 241 PRO A C 1
ATOM 1962 O O . PRO A 1 241 ? -1.333 -5.757 -44.064 1.00 81.56 241 PRO A O 1
ATOM 1965 N N . GLN A 1 242 ? -1.288 -3.575 -43.505 1.00 86.12 242 GLN A N 1
ATOM 1966 C CA . GLN A 1 242 ? -1.280 -3.758 -42.054 1.00 86.12 242 GLN A CA 1
ATOM 1967 C C . GLN A 1 242 ? -2.625 -3.355 -41.445 1.00 86.12 242 GLN A C 1
ATOM 1969 O O . GLN A 1 242 ? -3.128 -2.266 -41.711 1.00 86.12 242 GLN A O 1
ATOM 1974 N N . THR A 1 243 ? -3.170 -4.208 -40.580 1.00 90.12 243 THR A N 1
ATOM 1975 C CA . THR A 1 243 ? -4.395 -3.947 -39.809 1.00 90.12 243 THR A CA 1
ATOM 1976 C C . THR A 1 243 ? -4.084 -3.866 -38.317 1.00 90.12 243 THR A C 1
ATOM 1978 O O . THR A 1 243 ? -3.254 -4.618 -37.812 1.00 90.12 243 THR A O 1
ATOM 1981 N N . VAL A 1 244 ? -4.729 -2.942 -37.601 1.00 88.50 244 VAL A N 1
ATOM 1982 C CA . VAL A 1 244 ? -4.621 -2.813 -36.139 1.00 88.50 244 VAL A CA 1
ATOM 1983 C C . VAL A 1 244 ? -6.011 -2.996 -35.541 1.00 88.50 244 VAL A C 1
ATOM 1985 O O . VAL A 1 244 ? -6.915 -2.216 -35.825 1.00 88.50 244 VAL A O 1
ATOM 1988 N N . GLU A 1 245 ? -6.174 -4.024 -34.715 1.00 90.44 245 GLU A N 1
ATOM 1989 C CA . GLU A 1 245 ? -7.410 -4.365 -34.017 1.00 90.44 245 GLU A CA 1
ATOM 1990 C C . GLU A 1 245 ? -7.247 -4.139 -32.512 1.00 90.44 245 GLU A C 1
ATOM 1992 O O . GLU A 1 245 ? -6.402 -4.759 -31.865 1.00 90.44 245 GLU A O 1
ATOM 1997 N N . THR A 1 246 ? -8.090 -3.286 -31.932 1.00 88.69 246 THR A N 1
ATOM 1998 C CA . THR A 1 246 ? -8.125 -3.053 -30.481 1.00 88.69 246 THR A CA 1
ATOM 1999 C C . THR A 1 246 ? -9.305 -3.801 -29.866 1.00 88.69 246 THR A C 1
ATOM 2001 O O . THR A 1 246 ? -10.461 -3.507 -30.161 1.00 88.69 246 THR A O 1
ATOM 2004 N N . SER A 1 247 ? -9.012 -4.773 -29.003 1.00 88.25 247 SER A N 1
ATOM 2005 C CA . SER A 1 247 ? -9.992 -5.531 -28.225 1.00 88.25 247 SER A CA 1
ATOM 2006 C C . SER A 1 247 ? -10.170 -4.891 -26.849 1.00 88.25 247 SER A C 1
ATOM 2008 O O . SER A 1 247 ? -9.250 -4.897 -26.028 1.00 88.25 247 SER A O 1
ATOM 2010 N N . TRP A 1 248 ? -11.363 -4.356 -26.606 1.00 85.38 248 TRP A N 1
ATOM 2011 C CA . TRP A 1 248 ? -11.745 -3.754 -25.333 1.00 85.38 248 TRP A CA 1
ATOM 2012 C C . TRP A 1 248 ? -12.311 -4.799 -24.375 1.00 85.38 248 TRP A C 1
AT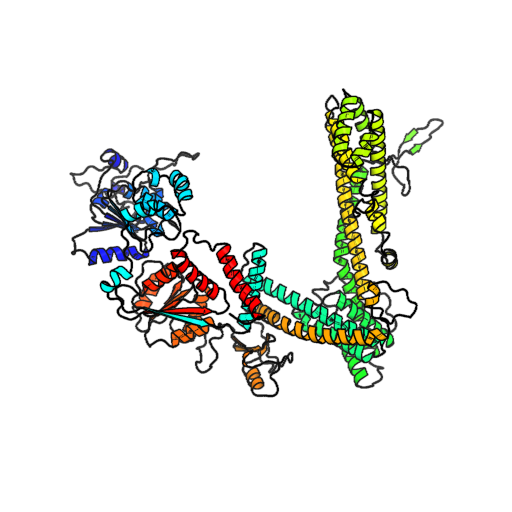OM 2014 O O . TRP A 1 248 ? -13.230 -5.542 -24.722 1.00 85.38 248 TRP A O 1
ATOM 2024 N N . LEU A 1 249 ? -11.764 -4.849 -23.164 1.00 84.69 249 LEU A N 1
ATOM 2025 C CA . LEU A 1 249 ? -12.096 -5.836 -22.141 1.00 84.69 249 LEU A CA 1
ATOM 2026 C C . LEU A 1 249 ? -12.748 -5.163 -20.933 1.00 84.69 249 LEU A C 1
ATOM 2028 O O . LEU A 1 249 ? -12.427 -4.025 -20.602 1.00 84.69 249 LEU A O 1
ATOM 2032 N N . ARG A 1 250 ? -13.640 -5.874 -20.240 1.00 78.12 250 ARG A N 1
ATOM 2033 C CA . ARG A 1 250 ? -14.218 -5.440 -18.959 1.00 78.12 250 ARG A CA 1
ATOM 2034 C C . ARG A 1 250 ? -13.868 -6.459 -17.891 1.00 78.12 250 ARG A C 1
ATOM 2036 O O . ARG A 1 250 ? -14.123 -7.640 -18.099 1.00 78.12 250 ARG A O 1
ATOM 2043 N N . LEU A 1 251 ? -13.289 -5.999 -16.786 1.00 72.81 251 LEU A N 1
ATOM 2044 C CA . LEU A 1 251 ? -12.977 -6.849 -15.641 1.00 72.81 251 LEU A CA 1
ATOM 2045 C C . LEU A 1 251 ? -14.256 -7.455 -15.050 1.00 72.81 251 LEU A C 1
ATOM 2047 O O . LEU A 1 251 ? -15.335 -6.865 -15.123 1.00 72.81 251 LEU A O 1
ATOM 2051 N N . SER A 1 252 ? -14.132 -8.633 -14.445 1.00 70.12 252 SER A N 1
ATOM 2052 C CA . SER A 1 252 ? -15.186 -9.194 -13.595 1.00 70.12 252 SER A CA 1
ATOM 2053 C C . SER A 1 252 ? -15.412 -8.323 -12.352 1.00 70.12 252 SER A C 1
ATOM 2055 O O . SER A 1 252 ? -14.549 -7.530 -11.983 1.00 70.12 252 SER A O 1
ATOM 2057 N N . GLU A 1 253 ? -16.544 -8.483 -11.662 1.00 60.81 253 GLU A N 1
ATOM 2058 C CA . GLU A 1 253 ? -16.853 -7.729 -10.428 1.00 60.81 253 GLU A CA 1
ATOM 2059 C C . GLU A 1 253 ? -15.749 -7.859 -9.368 1.00 60.81 253 GLU A C 1
ATOM 2061 O O . GLU A 1 253 ? -15.400 -6.905 -8.679 1.00 60.81 253 GLU A O 1
ATOM 2066 N N . ILE A 1 254 ? -15.145 -9.042 -9.281 1.00 58.03 254 ILE A N 1
ATOM 2067 C CA . ILE A 1 254 ? -14.115 -9.347 -8.292 1.00 58.03 254 ILE A CA 1
ATOM 2068 C C . ILE A 1 254 ? -12.770 -8.748 -8.713 1.00 58.03 254 ILE A C 1
ATOM 2070 O O . ILE A 1 254 ? -12.126 -8.080 -7.910 1.00 58.03 254 ILE A O 1
ATOM 2074 N N . GLU A 1 255 ? -12.377 -8.893 -9.982 1.00 67.00 255 GLU A N 1
ATOM 2075 C CA . GLU A 1 255 ? -11.197 -8.202 -10.524 1.00 67.00 255 GLU A CA 1
ATOM 2076 C C . GLU A 1 255 ? -11.343 -6.676 -10.426 1.00 67.00 255 GLU A C 1
ATOM 2078 O O . GLU A 1 255 ? -10.373 -5.998 -10.110 1.00 67.00 255 GLU A O 1
ATOM 2083 N N . THR A 1 256 ? -12.548 -6.141 -10.644 1.00 67.31 256 THR A N 1
ATOM 2084 C CA . THR A 1 256 ? -12.863 -4.709 -10.527 1.00 67.31 256 THR A CA 1
ATOM 2085 C C . THR A 1 256 ? -12.732 -4.241 -9.085 1.00 67.31 256 THR A C 1
ATOM 2087 O O . THR A 1 256 ? -12.125 -3.206 -8.831 1.00 67.31 256 THR A O 1
ATOM 2090 N N . HIS A 1 257 ? -13.247 -5.014 -8.127 1.00 60.97 257 HIS A N 1
ATOM 2091 C CA . HIS A 1 257 ? -13.078 -4.725 -6.708 1.00 60.97 257 HIS A CA 1
ATOM 2092 C C . HIS A 1 257 ? -11.593 -4.683 -6.313 1.00 60.97 257 HIS A C 1
ATOM 2094 O O . HIS A 1 257 ? -11.156 -3.701 -5.714 1.00 60.97 257 HIS A O 1
ATOM 2100 N N . PHE A 1 258 ? -10.799 -5.685 -6.715 1.00 59.75 258 PHE A N 1
ATOM 2101 C CA . PHE A 1 258 ? -9.353 -5.702 -6.453 1.00 59.75 258 PHE A CA 1
ATOM 2102 C C . PHE A 1 258 ? -8.622 -4.550 -7.118 1.00 59.75 258 PHE A C 1
ATOM 2104 O O . PHE A 1 258 ? -7.781 -3.908 -6.495 1.00 59.75 258 PHE A O 1
ATOM 2111 N N . TYR A 1 259 ? -8.952 -4.282 -8.376 1.00 67.12 259 TYR A N 1
ATOM 2112 C CA . TYR A 1 259 ? -8.365 -3.199 -9.138 1.00 67.12 259 TYR A CA 1
ATOM 2113 C C . TYR A 1 259 ? -8.650 -1.839 -8.486 1.00 67.12 259 TYR A C 1
ATOM 2115 O O . TYR A 1 259 ? -7.729 -1.046 -8.302 1.00 67.12 259 TYR A O 1
ATOM 2123 N N . ASN A 1 260 ? -9.892 -1.592 -8.057 1.00 71.75 260 ASN A N 1
ATOM 2124 C CA . ASN A 1 260 ? -10.277 -0.359 -7.371 1.00 71.75 260 ASN A CA 1
ATOM 2125 C C . ASN A 1 260 ? -9.588 -0.223 -6.008 1.00 71.75 260 ASN A C 1
ATOM 2127 O O . ASN A 1 260 ? -9.081 0.850 -5.688 1.00 71.75 260 ASN A O 1
ATOM 2131 N N . GLN A 1 261 ? -9.507 -1.306 -5.228 1.00 63.53 261 GLN A N 1
ATOM 2132 C CA . GLN A 1 261 ? -8.803 -1.299 -3.945 1.00 63.53 261 GLN A CA 1
ATOM 2133 C C . GLN A 1 261 ? -7.310 -0.988 -4.122 1.00 63.53 261 GLN A C 1
ATOM 2135 O O . GLN A 1 261 ? -6.766 -0.138 -3.417 1.00 63.53 261 GLN A O 1
ATOM 2140 N N . GLN A 1 262 ? -6.659 -1.642 -5.087 1.00 62.22 262 GLN A N 1
ATOM 2141 C CA . GLN A 1 262 ? -5.266 -1.371 -5.432 1.00 62.22 262 GLN A CA 1
ATOM 2142 C C . GLN A 1 262 ? -5.066 0.063 -5.906 1.00 62.22 262 GLN A C 1
ATOM 2144 O O . GLN A 1 262 ? -4.099 0.715 -5.525 1.00 62.22 262 GLN A O 1
ATOM 2149 N N . MET A 1 263 ? -6.008 0.593 -6.683 1.00 63.28 263 MET A N 1
ATOM 2150 C CA . MET A 1 263 ? -5.959 1.977 -7.131 1.00 63.28 263 MET A CA 1
ATOM 2151 C C . MET A 1 263 ? -6.034 2.966 -5.965 1.00 63.28 263 MET A C 1
ATOM 2153 O O . MET A 1 263 ? -5.274 3.935 -5.931 1.00 63.28 263 MET A O 1
ATOM 2157 N N . GLU A 1 264 ? -6.914 2.729 -4.991 1.00 65.62 264 GLU A N 1
ATOM 2158 C CA . GLU A 1 264 ? -6.980 3.542 -3.773 1.00 65.62 264 GLU A CA 1
ATOM 2159 C C . GLU A 1 264 ? -5.671 3.487 -2.982 1.00 65.62 264 GLU A C 1
ATOM 2161 O O . GLU A 1 264 ? -5.199 4.517 -2.506 1.00 65.62 264 GLU A O 1
ATOM 2166 N N . GLU A 1 265 ? -5.071 2.305 -2.845 1.00 59.31 265 GLU A N 1
ATOM 2167 C CA . GLU A 1 265 ? -3.805 2.116 -2.132 1.00 59.31 265 GLU A CA 1
ATOM 2168 C C . GLU A 1 265 ? -2.635 2.783 -2.850 1.00 59.31 265 GLU A C 1
ATOM 2170 O O . GLU A 1 265 ? -1.876 3.507 -2.213 1.00 59.31 265 GLU A O 1
ATOM 2175 N N . CYS A 1 266 ? -2.524 2.635 -4.173 1.00 55.22 266 CYS A N 1
ATOM 2176 C CA . CYS A 1 266 ? -1.550 3.377 -4.969 1.00 55.22 266 CYS A CA 1
ATOM 2177 C C . CYS A 1 266 ? -1.761 4.890 -4.836 1.00 55.22 266 CYS A C 1
ATOM 2179 O O . CYS A 1 266 ? -0.787 5.626 -4.719 1.00 55.22 266 CYS A O 1
ATOM 2181 N N . THR A 1 267 ? -3.013 5.358 -4.799 1.00 60.62 267 THR A N 1
ATOM 2182 C CA . THR A 1 267 ? -3.324 6.784 -4.611 1.00 60.62 267 THR A CA 1
ATOM 2183 C C . THR A 1 267 ? -2.872 7.278 -3.234 1.00 60.62 267 THR A C 1
ATOM 2185 O O . THR A 1 267 ? -2.257 8.333 -3.155 1.00 60.62 267 THR A O 1
ATOM 2188 N N . LYS A 1 268 ? -3.102 6.501 -2.168 1.00 60.56 268 LYS A N 1
ATOM 2189 C CA . LYS A 1 268 ? -2.661 6.837 -0.803 1.00 60.56 268 LYS A CA 1
ATOM 2190 C C . LYS A 1 268 ? -1.141 6.757 -0.637 1.00 60.56 268 LYS A C 1
ATOM 2192 O O . LYS A 1 268 ? -0.539 7.638 -0.042 1.00 60.56 268 LYS A O 1
ATOM 2197 N N . ALA A 1 269 ? -0.498 5.736 -1.202 1.00 55.53 269 ALA A N 1
ATOM 2198 C CA . ALA A 1 269 ? 0.955 5.575 -1.152 1.00 55.53 269 ALA A CA 1
ATOM 2199 C C . ALA A 1 269 ? 1.697 6.676 -1.931 1.00 55.53 269 ALA A C 1
ATOM 2201 O O . ALA A 1 269 ? 2.821 7.037 -1.576 1.00 55.53 269 ALA A O 1
ATOM 2202 N N . LEU A 1 270 ? 1.072 7.232 -2.976 1.00 51.06 270 LEU A N 1
ATOM 2203 C CA . LEU A 1 270 ? 1.575 8.411 -3.684 1.00 51.06 270 LEU A CA 1
ATOM 2204 C C . LEU A 1 270 ? 1.555 9.667 -2.806 1.00 51.06 270 LEU A C 1
ATOM 2206 O O . LEU A 1 270 ? 2.467 10.484 -2.925 1.00 51.06 270 LEU A O 1
ATOM 2210 N N . ASP A 1 271 ? 0.588 9.790 -1.894 1.00 55.44 271 ASP A N 1
ATOM 2211 C CA . ASP A 1 271 ? 0.562 10.874 -0.907 1.00 55.44 271 ASP A CA 1
ATOM 2212 C C . ASP A 1 271 ? 1.677 10.706 0.159 1.00 55.44 271 ASP A C 1
ATOM 2214 O O . ASP A 1 271 ? 2.096 11.686 0.775 1.00 55.44 271 ASP A O 1
ATOM 2218 N N . GLU A 1 272 ? 2.230 9.493 0.325 1.00 53.19 272 GLU A N 1
ATOM 2219 C CA . GLU A 1 272 ? 3.204 9.139 1.379 1.00 53.19 272 GLU A CA 1
ATOM 2220 C C . GLU A 1 272 ? 4.621 8.742 0.881 1.00 53.19 272 GLU A C 1
ATOM 2222 O O . GLU A 1 272 ? 5.494 8.393 1.677 1.00 53.19 272 GLU A O 1
ATOM 2227 N N . ASN A 1 273 ? 4.925 8.886 -0.415 1.00 44.62 273 ASN A N 1
ATOM 2228 C CA . ASN A 1 273 ? 6.288 8.834 -0.981 1.00 44.62 273 ASN A CA 1
ATOM 2229 C C . ASN A 1 273 ? 7.092 7.523 -0.731 1.00 44.62 273 ASN A C 1
ATOM 2231 O O . ASN A 1 273 ? 8.303 7.565 -0.474 1.00 44.62 273 ASN A O 1
ATOM 2235 N N . ARG A 1 274 ? 6.473 6.333 -0.856 1.00 49.97 274 ARG A N 1
ATOM 2236 C CA . ARG A 1 274 ? 7.200 5.040 -0.792 1.00 49.97 274 ARG A CA 1
ATOM 2237 C C . ARG A 1 274 ? 6.699 3.992 -1.808 1.00 49.97 274 ARG A C 1
ATOM 2239 O O . ARG A 1 274 ? 5.520 3.654 -1.782 1.00 49.97 274 ARG A O 1
ATOM 2246 N N . PRO A 1 275 ? 7.563 3.414 -2.671 1.00 47.84 275 PRO A N 1
ATOM 2247 C CA . PRO A 1 275 ? 7.190 2.268 -3.504 1.00 47.84 275 PRO A CA 1
ATOM 2248 C C . PRO A 1 275 ? 7.159 0.973 -2.670 1.00 47.84 275 PRO A C 1
ATOM 2250 O O . PRO A 1 275 ? 8.142 0.647 -2.004 1.00 47.84 275 PRO A O 1
ATOM 2253 N N . MET A 1 276 ? 6.043 0.238 -2.715 1.00 46.03 276 MET A N 1
ATOM 2254 C CA . MET A 1 276 ? 5.843 -1.044 -2.016 1.00 46.03 276 MET A CA 1
ATOM 2255 C C . MET A 1 276 ? 6.112 -2.240 -2.944 1.00 46.03 276 MET A C 1
ATOM 2257 O O . MET A 1 276 ? 5.849 -2.163 -4.147 1.00 46.03 276 MET A O 1
ATOM 2261 N N . SER A 1 277 ? 6.626 -3.356 -2.411 1.00 52.12 277 SER A N 1
ATOM 2262 C CA . SER A 1 277 ? 6.679 -4.625 -3.154 1.00 52.12 277 SER A CA 1
ATOM 2263 C C . SER A 1 277 ? 5.296 -5.291 -3.199 1.00 52.12 277 SER A C 1
ATOM 2265 O O . SER A 1 277 ? 4.441 -4.990 -2.377 1.00 52.12 277 SER A O 1
ATOM 2267 N N . MET A 1 278 ? 5.056 -6.227 -4.126 1.00 48.75 278 MET A N 1
ATOM 2268 C CA . MET A 1 278 ? 3.769 -6.947 -4.214 1.00 48.75 278 MET A CA 1
ATOM 2269 C C . MET A 1 278 ? 3.420 -7.716 -2.922 1.00 48.75 278 MET 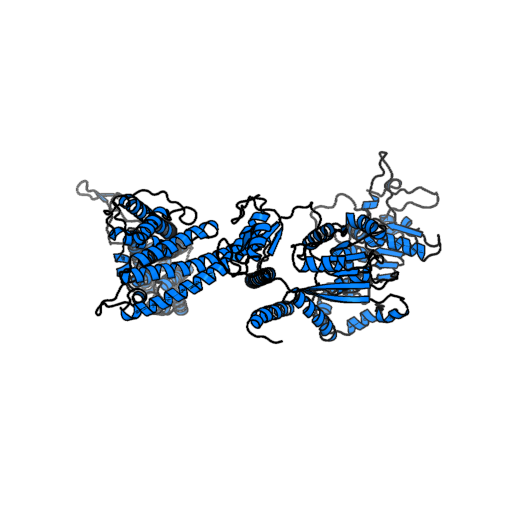A C 1
ATOM 2271 O O . MET A 1 278 ? 2.249 -7.934 -2.618 1.00 48.75 278 MET A O 1
ATOM 2275 N N . ASP A 1 279 ? 4.431 -8.118 -2.150 1.00 53.47 279 ASP A N 1
ATOM 2276 C CA . ASP A 1 279 ? 4.255 -8.823 -0.876 1.00 53.47 279 ASP A CA 1
ATOM 2277 C C . ASP A 1 279 ? 3.883 -7.846 0.240 1.00 53.47 279 ASP A C 1
ATOM 2279 O O . ASP A 1 279 ? 2.998 -8.145 1.045 1.00 53.47 279 ASP A O 1
ATOM 2283 N N . ASP A 1 280 ? 4.491 -6.657 0.233 1.00 59.69 280 ASP A N 1
ATOM 2284 C CA . ASP A 1 280 ? 4.129 -5.563 1.136 1.00 59.69 280 ASP A CA 1
ATOM 2285 C C . ASP A 1 280 ? 2.704 -5.083 0.841 1.00 59.69 280 ASP A C 1
ATOM 2287 O O . ASP A 1 280 ? 1.913 -4.918 1.761 1.00 59.69 280 ASP A O 1
ATOM 2291 N N . VAL A 1 281 ? 2.343 -4.962 -0.442 1.00 56.09 281 VAL A N 1
ATOM 2292 C CA . VAL A 1 281 ? 0.989 -4.608 -0.889 1.00 56.09 281 VAL A CA 1
ATOM 2293 C C . VAL A 1 281 ? -0.030 -5.624 -0.382 1.00 56.09 281 VAL A C 1
ATOM 2295 O O . VAL A 1 281 ? -0.988 -5.239 0.276 1.00 56.09 281 VAL A O 1
ATOM 2298 N N . LEU A 1 282 ? 0.176 -6.926 -0.625 1.00 58.94 282 LEU A N 1
ATOM 2299 C CA . LEU A 1 282 ? -0.761 -7.956 -0.160 1.00 58.94 282 LEU A CA 1
ATOM 2300 C C . LEU A 1 282 ? -0.905 -7.944 1.371 1.00 58.94 282 LEU A C 1
ATOM 2302 O O . LEU A 1 282 ? -2.008 -8.117 1.886 1.00 58.94 282 LEU A O 1
ATOM 2306 N N . THR A 1 283 ? 0.194 -7.730 2.096 1.00 66.94 283 THR A N 1
ATOM 2307 C CA . THR A 1 283 ? 0.188 -7.670 3.564 1.00 66.94 283 THR A CA 1
ATOM 2308 C C . THR A 1 283 ? -0.561 -6.434 4.068 1.00 66.94 283 THR A C 1
ATOM 2310 O O . THR A 1 283 ? -1.409 -6.552 4.950 1.00 66.94 283 THR A O 1
ATOM 2313 N N . GLU A 1 284 ? -0.331 -5.264 3.471 1.00 68.38 284 GLU A N 1
ATOM 2314 C CA . GLU A 1 284 ? -1.049 -4.029 3.804 1.00 68.38 284 GLU A CA 1
ATOM 2315 C C . GLU A 1 284 ? -2.540 -4.111 3.456 1.00 68.38 284 GLU A C 1
ATOM 2317 O O . GLU A 1 284 ? -3.382 -3.726 4.272 1.00 68.38 284 GLU A O 1
ATOM 2322 N N . MET A 1 285 ? -2.897 -4.694 2.305 1.00 61.16 285 MET A N 1
ATOM 2323 C CA . MET A 1 285 ? -4.291 -4.978 1.941 1.00 61.16 285 MET A CA 1
ATOM 2324 C C . MET A 1 285 ? -4.977 -5.843 2.996 1.00 61.16 285 MET A C 1
ATOM 2326 O O . MET A 1 285 ? -6.119 -5.576 3.369 1.00 61.16 285 MET A O 1
ATOM 2330 N N . MET A 1 286 ? -4.294 -6.893 3.467 1.00 73.12 286 MET A N 1
ATOM 2331 C CA . MET A 1 286 ? -4.813 -7.782 4.502 1.00 73.12 286 MET A CA 1
ATOM 2332 C C . MET A 1 286 ? -5.015 -7.033 5.815 1.00 73.12 286 MET A C 1
ATOM 2334 O O . MET A 1 286 ? -6.108 -7.090 6.369 1.00 73.12 286 MET A O 1
ATOM 2338 N N . LEU A 1 287 ? -4.014 -6.281 6.280 1.00 75.00 287 LEU A N 1
ATOM 2339 C CA . LEU A 1 287 ? -4.105 -5.493 7.513 1.00 75.00 287 LEU A CA 1
ATOM 2340 C C . LEU A 1 287 ? -5.195 -4.416 7.430 1.00 75.00 287 LEU A C 1
ATOM 2342 O O . LEU A 1 287 ? -5.877 -4.130 8.413 1.00 75.00 287 LEU A O 1
ATOM 2346 N N . LYS A 1 288 ? -5.388 -3.794 6.262 1.00 75.62 288 LYS A N 1
ATOM 2347 C CA . LYS A 1 288 ? -6.481 -2.843 6.023 1.00 75.62 288 LYS A CA 1
ATOM 2348 C C . LYS A 1 288 ? -7.840 -3.546 6.056 1.00 75.62 288 LYS A C 1
ATOM 2350 O O . LYS A 1 288 ? -8.722 -3.098 6.780 1.00 75.62 288 LYS A O 1
ATOM 2355 N N . ALA A 1 289 ? -7.995 -4.656 5.335 1.00 73.25 289 ALA A N 1
ATOM 2356 C CA . ALA A 1 289 ? -9.235 -5.428 5.324 1.00 73.25 289 ALA A CA 1
ATOM 2357 C C . ALA A 1 289 ? -9.584 -5.975 6.720 1.00 73.25 289 ALA A C 1
ATOM 2359 O O . ALA A 1 289 ? -10.755 -5.974 7.095 1.00 73.25 289 ALA A O 1
ATOM 2360 N N . GLN A 1 290 ? -8.581 -6.373 7.512 1.00 82.81 290 GLN A N 1
ATOM 2361 C CA . GLN A 1 290 ? -8.751 -6.735 8.922 1.00 82.81 290 GLN A CA 1
ATOM 2362 C C . GLN A 1 290 ? -9.282 -5.555 9.731 1.00 82.81 290 GLN A C 1
ATOM 2364 O O . GLN A 1 290 ? -10.339 -5.691 10.333 1.00 82.81 290 GLN A O 1
ATOM 2369 N N . ARG A 1 291 ? -8.630 -4.385 9.674 1.00 82.69 291 ARG A N 1
ATOM 2370 C CA . ARG A 1 291 ? -9.082 -3.173 10.385 1.00 82.69 291 ARG A CA 1
ATOM 2371 C C . ARG A 1 291 ? -10.511 -2.763 10.019 1.00 82.69 291 ARG A C 1
ATOM 2373 O O . ARG A 1 291 ? -11.284 -2.388 10.891 1.00 82.69 291 ARG A O 1
ATOM 2380 N N . GLU A 1 292 ? -10.884 -2.858 8.743 1.00 82.06 292 GLU A N 1
ATOM 2381 C CA . GLU A 1 292 ? -12.254 -2.569 8.299 1.00 82.06 292 GLU A CA 1
ATOM 2382 C C . GLU A 1 292 ? -13.276 -3.573 8.857 1.00 82.06 292 GLU A C 1
ATOM 2384 O O . GLU A 1 292 ? -14.396 -3.185 9.192 1.00 82.06 292 GLU A O 1
ATOM 2389 N N . CYS A 1 293 ? -12.904 -4.851 8.981 1.00 85.88 293 CYS A N 1
ATOM 2390 C CA . CYS A 1 293 ? -13.750 -5.864 9.614 1.00 85.88 293 CYS A CA 1
ATOM 2391 C C . CYS A 1 293 ? -13.844 -5.673 11.135 1.00 85.88 293 CYS A C 1
ATOM 2393 O O . CYS A 1 293 ? -14.934 -5.811 11.689 1.00 85.88 293 CYS A O 1
ATOM 2395 N N . GLU A 1 294 ? -12.735 -5.329 11.800 1.00 87.38 294 GLU A N 1
ATOM 2396 C CA . GLU A 1 294 ? -12.690 -5.006 13.233 1.00 87.38 294 GLU A CA 1
ATOM 2397 C C . GLU A 1 294 ? -13.635 -3.844 13.549 1.00 87.38 294 GLU A C 1
ATOM 2399 O O . GLU A 1 294 ? -14.495 -3.969 14.421 1.00 87.38 294 GLU A O 1
ATOM 2404 N N . GLU A 1 295 ? -13.559 -2.766 12.766 1.00 87.69 295 GLU A N 1
ATOM 2405 C CA . GLU A 1 295 ? -14.427 -1.598 12.904 1.00 87.69 295 GLU A CA 1
ATOM 2406 C C . GLU A 1 295 ? -15.903 -1.934 12.639 1.00 87.69 295 GLU A C 1
ATOM 2408 O O . GLU A 1 295 ? -16.778 -1.581 13.428 1.00 87.69 295 GLU A O 1
ATOM 2413 N N . ALA A 1 296 ? -16.207 -2.676 11.569 1.00 87.81 296 ALA A N 1
ATOM 2414 C CA . ALA A 1 296 ? -17.584 -3.080 11.282 1.00 87.81 296 ALA A CA 1
ATOM 2415 C C . ALA A 1 296 ? -18.166 -3.989 12.385 1.00 87.81 296 ALA A C 1
ATOM 2417 O O . ALA A 1 296 ? -19.338 -3.864 12.750 1.00 87.81 296 ALA A O 1
ATOM 2418 N N . GLN A 1 297 ? -17.350 -4.883 12.955 1.00 92.38 297 GLN A N 1
ATOM 2419 C CA . GLN A 1 297 ? -17.750 -5.717 14.086 1.00 92.38 297 GLN A CA 1
ATOM 2420 C C . GLN A 1 297 ? -17.915 -4.898 15.371 1.00 92.38 297 GLN A C 1
ATOM 2422 O O . GLN A 1 297 ? -18.824 -5.189 16.147 1.00 92.38 297 GLN A O 1
ATOM 2427 N N . ARG A 1 298 ? -17.083 -3.874 15.599 1.00 92.75 298 ARG A N 1
ATOM 2428 C CA . ARG A 1 298 ? -17.178 -2.962 16.748 1.00 92.75 298 ARG A CA 1
ATOM 2429 C C . ARG A 1 298 ? -18.544 -2.282 16.808 1.00 92.75 298 ARG A C 1
ATOM 2431 O O . ARG A 1 298 ? -19.188 -2.326 17.856 1.00 92.75 298 ARG A O 1
ATOM 2438 N N . VAL A 1 299 ? -19.006 -1.726 15.687 1.00 92.44 299 VAL A N 1
ATOM 2439 C CA . VAL A 1 299 ? -20.318 -1.061 15.592 1.00 92.44 299 VAL A CA 1
ATOM 2440 C C . VAL A 1 299 ? -21.459 -2.063 15.800 1.00 92.44 299 VAL A C 1
ATOM 2442 O O . VAL A 1 299 ? -22.360 -1.823 16.602 1.00 92.44 299 VAL A O 1
ATOM 2445 N N . LEU A 1 300 ? -21.386 -3.243 15.172 1.00 94.19 300 LEU A N 1
ATOM 2446 C CA . LEU A 1 300 ? -22.397 -4.289 15.359 1.00 94.19 300 LEU A CA 1
ATOM 2447 C C . LEU A 1 300 ? -22.481 -4.770 16.820 1.00 94.19 300 LEU A C 1
ATOM 2449 O O . LEU A 1 300 ? -23.577 -4.964 17.347 1.00 94.19 300 LEU A O 1
ATOM 2453 N N . LEU A 1 301 ? -21.340 -4.939 17.494 1.00 93.44 301 LEU A N 1
ATOM 2454 C CA . LEU A 1 301 ? -21.299 -5.303 18.912 1.00 93.44 301 LEU A CA 1
ATOM 2455 C C . LEU A 1 301 ? -21.870 -4.204 19.809 1.00 93.44 301 LEU A C 1
ATOM 2457 O O . LEU A 1 301 ? -22.580 -4.520 20.762 1.00 93.44 301 LEU A O 1
ATOM 2461 N N . ALA A 1 302 ? -21.597 -2.933 19.508 1.00 92.94 302 ALA A N 1
ATOM 2462 C CA . ALA A 1 302 ? -22.176 -1.806 20.233 1.00 92.94 302 ALA A CA 1
ATOM 2463 C C . ALA A 1 302 ? -23.710 -1.791 20.116 1.00 92.94 302 ALA A C 1
ATOM 2465 O O . ALA A 1 302 ? -24.392 -1.677 21.136 1.00 92.94 302 ALA A O 1
ATOM 2466 N N . ALA A 1 303 ? -24.252 -2.011 18.912 1.00 94.75 303 ALA A N 1
ATOM 2467 C CA . ALA A 1 303 ? -25.694 -2.098 18.687 1.00 94.75 303 ALA A CA 1
ATOM 2468 C C . ALA A 1 303 ? -26.335 -3.270 19.456 1.00 94.75 303 ALA A C 1
ATOM 2470 O O . ALA A 1 303 ? -27.349 -3.092 20.131 1.00 94.75 303 ALA A O 1
ATOM 2471 N N . LEU A 1 304 ? -25.719 -4.460 19.425 1.00 94.81 304 LEU A N 1
ATOM 2472 C CA . LEU A 1 304 ? -26.195 -5.634 20.172 1.00 94.81 304 LEU A CA 1
ATOM 2473 C C . LEU A 1 304 ? -26.172 -5.407 21.692 1.00 94.81 304 LEU A C 1
ATOM 2475 O O . LEU A 1 304 ? -27.153 -5.714 22.370 1.00 94.81 304 LEU A O 1
ATOM 2479 N N . ASN A 1 305 ? -25.086 -4.835 22.220 1.00 94.44 305 ASN A N 1
ATOM 2480 C CA . ASN A 1 305 ? -24.962 -4.491 23.638 1.00 94.44 305 ASN A CA 1
ATOM 2481 C C . ASN A 1 305 ? -26.006 -3.446 24.066 1.00 94.44 305 ASN A C 1
ATOM 2483 O O . ASN A 1 305 ? -26.641 -3.608 25.108 1.00 94.44 305 ASN A O 1
ATOM 2487 N N . GLY A 1 306 ? -26.221 -2.408 23.251 1.00 93.88 306 GLY A N 1
ATOM 2488 C CA . GLY A 1 306 ? -27.231 -1.378 23.500 1.00 93.88 306 GLY A CA 1
ATOM 2489 C C . GLY A 1 306 ? -28.651 -1.945 23.514 1.00 93.88 306 GLY A C 1
ATOM 2490 O O . GLY A 1 306 ? -29.412 -1.683 24.444 1.00 93.88 306 GLY A O 1
ATOM 2491 N N . LEU A 1 307 ? -28.998 -2.793 22.539 1.00 94.38 307 LEU A N 1
ATOM 2492 C CA . LEU A 1 307 ? -30.297 -3.471 22.510 1.00 94.38 307 LEU A CA 1
ATOM 2493 C C . LEU A 1 307 ? -30.478 -4.395 23.717 1.00 94.38 307 LEU A C 1
ATOM 2495 O O . LEU A 1 307 ? -31.562 -4.431 24.300 1.00 94.38 307 LEU A O 1
ATOM 2499 N N . ALA A 1 308 ? -29.438 -5.128 24.121 1.00 93.06 308 ALA A N 1
ATOM 2500 C CA . ALA A 1 308 ? -29.499 -5.974 25.308 1.00 93.06 308 ALA A CA 1
ATOM 2501 C C . ALA A 1 308 ? -29.764 -5.133 26.568 1.00 93.06 308 ALA A C 1
ATOM 2503 O O . ALA A 1 308 ? -30.652 -5.474 27.350 1.00 93.06 308 ALA A O 1
ATOM 2504 N N . ALA A 1 309 ? -29.081 -3.993 26.718 1.00 92.44 309 ALA A N 1
ATOM 2505 C CA . ALA A 1 309 ? -29.300 -3.058 27.820 1.00 92.44 309 ALA A CA 1
ATOM 2506 C C . ALA A 1 309 ? -30.741 -2.511 27.856 1.00 92.44 309 ALA A C 1
ATOM 2508 O O . ALA A 1 309 ? -31.361 -2.517 28.920 1.00 92.44 309 ALA A O 1
ATOM 2509 N N . LEU A 1 310 ? -31.314 -2.112 26.712 1.00 92.44 310 LEU A N 1
ATOM 2510 C CA . LEU A 1 310 ? -32.711 -1.652 26.635 1.00 92.44 310 LEU A CA 1
ATOM 2511 C C . LEU A 1 310 ? -33.714 -2.743 27.036 1.00 92.44 310 LEU A C 1
ATOM 2513 O O . LEU A 1 310 ? -34.660 -2.471 27.771 1.00 92.44 310 LEU A O 1
ATOM 2517 N N . ASN A 1 311 ? -33.489 -3.990 26.614 1.00 91.50 311 ASN A N 1
ATOM 2518 C CA . ASN A 1 311 ? -34.337 -5.115 27.016 1.00 91.50 311 ASN A CA 1
ATOM 2519 C C . ASN A 1 311 ? -34.248 -5.392 28.530 1.00 91.50 311 ASN A C 1
ATOM 2521 O O . ASN A 1 311 ? -35.261 -5.704 29.152 1.00 91.50 311 ASN A O 1
ATOM 2525 N N . VAL A 1 312 ? -33.076 -5.216 29.156 1.00 89.56 312 VAL A N 1
ATOM 2526 C CA . VAL A 1 312 ? -32.944 -5.295 30.624 1.00 89.56 312 VAL A CA 1
ATOM 2527 C C . VAL A 1 312 ? -33.732 -4.180 31.319 1.00 89.56 312 VAL A C 1
ATOM 2529 O O . VAL A 1 312 ? -34.367 -4.446 32.340 1.00 89.56 312 VAL A O 1
ATOM 2532 N N . VAL A 1 313 ? -33.710 -2.957 30.777 1.00 88.75 313 VAL A N 1
ATOM 2533 C CA . VAL A 1 313 ? -34.457 -1.801 31.308 1.00 88.75 313 VAL A CA 1
ATOM 2534 C C . VAL A 1 313 ? -35.971 -2.017 31.236 1.00 88.75 313 VAL A C 1
ATOM 2536 O O . VAL A 1 313 ? -36.676 -1.712 32.193 1.00 88.75 313 VAL A O 1
ATOM 2539 N N . GLU A 1 314 ? -36.471 -2.591 30.144 1.00 88.62 314 GLU A N 1
ATOM 2540 C CA . GLU A 1 314 ? -37.896 -2.914 29.963 1.00 88.62 314 GLU A CA 1
ATOM 2541 C C . GLU A 1 314 ? -38.350 -4.175 30.725 1.00 88.62 314 GLU A C 1
ATOM 2543 O O . GLU A 1 314 ? -39.531 -4.515 30.716 1.00 88.62 314 GLU A O 1
ATOM 2548 N N . GLY A 1 315 ? -37.430 -4.891 31.383 1.00 84.56 315 GLY A N 1
ATOM 2549 C CA . GLY A 1 315 ? -37.725 -6.129 32.111 1.00 84.56 315 GLY A CA 1
ATOM 2550 C C . GLY A 1 315 ? -37.799 -7.391 31.238 1.00 84.56 315 GLY A C 1
ATOM 2551 O O . GLY A 1 315 ? -38.067 -8.476 31.755 1.00 84.56 315 GLY A O 1
ATOM 2552 N N . ALA A 1 316 ? -37.504 -7.292 29.941 1.00 87.06 316 ALA A N 1
ATOM 2553 C CA . ALA A 1 316 ? -37.440 -8.411 29.004 1.00 87.06 316 ALA A CA 1
ATOM 2554 C C . ALA A 1 316 ? -36.074 -9.125 29.092 1.00 87.06 316 ALA A C 1
ATOM 2556 O O . ALA A 1 316 ? -35.202 -9.006 28.233 1.00 87.06 316 ALA A O 1
ATOM 2557 N N . VAL A 1 317 ? -35.852 -9.865 30.180 1.00 82.38 317 VAL A N 1
ATOM 2558 C CA . VAL A 1 317 ? -34.539 -10.476 30.456 1.00 82.38 317 VAL A CA 1
ATOM 2559 C C . VAL A 1 317 ? -34.169 -11.572 29.447 1.00 82.38 317 VAL A C 1
ATOM 2561 O O . VAL A 1 317 ? -33.005 -11.683 29.068 1.00 82.38 317 VAL A O 1
ATOM 2564 N N . GLU A 1 318 ? -35.137 -12.356 28.971 1.00 79.56 318 GLU A N 1
ATOM 2565 C CA . GLU A 1 318 ? -34.904 -13.444 28.009 1.00 79.56 318 GLU A CA 1
ATOM 2566 C C . GLU A 1 318 ? -34.317 -12.935 26.682 1.00 79.56 318 GLU A C 1
ATOM 2568 O O . GLU A 1 318 ? -33.303 -13.446 26.199 1.00 79.56 318 GLU A O 1
ATOM 2573 N N . THR A 1 319 ? -34.906 -11.879 26.117 1.00 85.50 319 THR A N 1
ATOM 2574 C CA . THR A 1 319 ? -34.427 -11.263 24.873 1.00 85.50 319 THR A CA 1
ATOM 2575 C C . THR A 1 319 ? -33.048 -10.633 25.056 1.00 85.50 319 THR A C 1
ATOM 2577 O O . THR A 1 319 ? -32.210 -10.737 24.159 1.00 85.50 319 THR A O 1
ATOM 2580 N N . ALA A 1 320 ? -32.761 -10.052 26.228 1.00 88.06 320 ALA A N 1
ATOM 2581 C CA . ALA A 1 320 ? -31.429 -9.547 26.557 1.00 88.06 320 ALA A CA 1
ATOM 2582 C C . ALA A 1 320 ? -30.366 -10.661 26.584 1.00 88.06 320 ALA A C 1
ATOM 2584 O O . ALA A 1 320 ? -29.283 -10.485 26.022 1.00 88.06 320 ALA A O 1
ATOM 2585 N N . VAL A 1 321 ? -30.674 -11.827 27.171 1.00 83.69 321 VAL A N 1
ATOM 2586 C CA . VAL A 1 321 ? -29.772 -12.996 27.138 1.00 83.69 321 VAL A CA 1
ATOM 2587 C C . VAL A 1 321 ? -29.526 -13.457 25.699 1.00 83.69 321 VAL A C 1
ATOM 2589 O O . VAL A 1 321 ? -28.381 -13.730 25.337 1.00 83.69 321 VAL A O 1
ATOM 2592 N N . GLY A 1 322 ? -30.568 -13.500 24.863 1.00 83.19 322 GLY A N 1
ATOM 2593 C CA . GLY A 1 322 ? -30.441 -13.850 23.445 1.00 83.19 322 GLY A CA 1
ATOM 2594 C C . GLY A 1 322 ? -29.499 -12.916 22.675 1.00 83.19 322 GLY A C 1
ATOM 2595 O O . GLY A 1 322 ? -28.653 -13.385 21.914 1.00 83.19 322 GLY A O 1
ATOM 2596 N N . LEU A 1 323 ? -29.586 -11.606 22.919 1.00 89.88 323 LEU A N 1
ATOM 2597 C CA . LEU A 1 323 ? -28.728 -10.603 22.279 1.00 89.88 323 LEU A CA 1
ATOM 2598 C C . LEU A 1 323 ? -27.267 -10.689 22.744 1.00 89.88 323 LEU A C 1
ATOM 2600 O O . LEU A 1 323 ? -26.357 -10.624 21.917 1.00 89.88 323 LEU A O 1
ATOM 2604 N N . TYR A 1 324 ? -27.021 -10.899 24.041 1.00 88.56 324 TYR A N 1
ATOM 2605 C CA . TYR A 1 324 ? -25.661 -11.133 24.540 1.00 88.56 324 TYR A CA 1
ATOM 2606 C C . TYR A 1 324 ? -25.065 -12.445 24.008 1.00 88.56 324 TYR A C 1
ATOM 2608 O O . TYR A 1 324 ? -23.874 -12.502 23.695 1.00 88.56 324 TYR A O 1
ATOM 2616 N N . PHE A 1 325 ? -25.880 -13.490 23.835 1.00 83.38 325 PHE A N 1
ATOM 2617 C CA . PHE A 1 325 ? -25.445 -14.728 23.187 1.00 83.38 325 PHE A CA 1
ATOM 2618 C C . PHE A 1 325 ? -25.074 -14.513 21.716 1.00 83.38 325 PHE A C 1
ATOM 2620 O O . PHE A 1 325 ? -24.035 -14.999 21.267 1.00 83.38 325 PHE A O 1
ATOM 2627 N N . GLU A 1 326 ? -25.884 -13.759 20.972 1.00 86.94 326 GLU A N 1
ATOM 2628 C CA . GLU A 1 326 ? -25.591 -13.398 19.584 1.00 86.94 326 GLU A CA 1
ATOM 2629 C C . GLU A 1 326 ? -24.267 -12.629 19.473 1.00 86.94 326 GLU A C 1
ATOM 2631 O O . GLU A 1 326 ? -23.428 -12.970 18.636 1.00 86.94 326 GLU A O 1
ATOM 2636 N N . ALA A 1 327 ? -24.029 -11.663 20.366 1.00 89.38 327 ALA A N 1
ATOM 2637 C CA . ALA A 1 327 ? -22.775 -10.916 20.431 1.00 89.38 327 ALA A CA 1
ATOM 2638 C C . ALA A 1 327 ? -21.564 -11.826 20.719 1.00 89.38 327 ALA A C 1
ATOM 2640 O O . ALA A 1 327 ? -20.542 -11.733 20.037 1.00 89.38 327 ALA A O 1
ATOM 2641 N N . LEU A 1 328 ? -21.678 -12.755 21.677 1.00 83.94 328 LEU A N 1
ATOM 2642 C CA . LEU A 1 328 ? -20.624 -13.739 21.965 1.00 83.94 328 LEU A CA 1
ATOM 2643 C C . LEU A 1 328 ? -20.353 -14.659 20.766 1.00 83.94 328 LEU A C 1
ATOM 2645 O O . LEU A 1 328 ? -19.195 -14.884 20.408 1.00 83.94 328 LEU A O 1
ATOM 2649 N N . SER A 1 329 ? -21.408 -15.168 20.125 1.00 82.44 329 SER A N 1
ATOM 2650 C CA . SER A 1 329 ? -21.294 -16.040 18.953 1.00 82.44 329 SER A CA 1
ATOM 2651 C C . SER A 1 329 ? -20.639 -15.325 17.772 1.00 82.44 329 SER A C 1
ATOM 2653 O O . SER A 1 329 ? -19.850 -15.939 17.054 1.00 82.44 329 SER A O 1
ATOM 2655 N N . LEU A 1 330 ? -20.945 -14.041 17.571 1.00 86.38 330 LEU A N 1
ATOM 2656 C CA . LEU A 1 330 ? -20.332 -13.210 16.537 1.00 86.38 330 LEU A CA 1
ATOM 2657 C C . LEU A 1 330 ? -18.817 -13.097 16.742 1.00 86.38 330 LEU A C 1
ATOM 2659 O O . LEU A 1 330 ? -18.051 -13.354 15.812 1.00 86.38 330 LEU A O 1
ATOM 2663 N N . ILE A 1 331 ? -18.383 -12.771 17.966 1.00 85.06 331 ILE A N 1
ATOM 2664 C CA . ILE A 1 331 ? -16.957 -12.643 18.295 1.00 85.06 331 ILE A CA 1
ATOM 2665 C C . ILE A 1 331 ? -16.229 -13.969 18.057 1.00 85.06 331 ILE A C 1
ATOM 2667 O O . ILE A 1 331 ? -15.153 -13.980 17.463 1.00 85.06 331 ILE A O 1
ATOM 2671 N N . GLN A 1 332 ? -16.809 -15.088 18.500 1.00 78.94 332 GLN A N 1
ATOM 2672 C CA . GLN A 1 332 ? -16.187 -16.402 18.339 1.00 78.94 332 GLN A CA 1
ATOM 2673 C C . GLN A 1 332 ? -16.113 -16.849 16.876 1.00 78.94 332 GLN A C 1
ATOM 2675 O O . GLN A 1 332 ? -15.108 -17.434 16.478 1.00 78.94 332 GLN A O 1
ATOM 2680 N N . HIS A 1 333 ? -17.135 -16.555 16.066 1.00 81.62 333 HIS A N 1
ATOM 2681 C CA . HIS A 1 333 ? -17.158 -16.934 14.651 1.00 81.62 333 HIS A CA 1
ATOM 2682 C C . HIS A 1 333 ? -16.042 -16.260 13.843 1.00 81.62 333 HIS A C 1
ATOM 2684 O O . HIS A 1 333 ? -15.410 -16.905 13.009 1.00 81.62 333 HIS A O 1
ATOM 2690 N N . ASN A 1 334 ? -15.776 -14.981 14.111 1.00 84.62 334 ASN A N 1
ATOM 2691 C CA . ASN A 1 334 ? -14.800 -14.192 13.356 1.00 84.62 334 ASN A CA 1
ATOM 2692 C C . ASN A 1 334 ? -13.384 -14.233 13.948 1.00 84.62 334 ASN A C 1
ATOM 2694 O O . ASN A 1 334 ? -12.442 -13.752 13.318 1.00 84.62 334 ASN A O 1
ATOM 2698 N N . TRP A 1 335 ? -13.214 -14.837 15.131 1.00 80.38 335 TRP A N 1
ATOM 2699 C CA . TRP A 1 335 ? -11.972 -14.788 15.904 1.00 80.38 335 TRP A CA 1
ATOM 2700 C C . TRP A 1 335 ? -10.746 -15.206 15.096 1.00 80.38 335 TRP A C 1
ATOM 2702 O O . TRP A 1 335 ? -9.708 -14.566 15.197 1.00 80.38 335 TRP A O 1
ATOM 2712 N N . ALA A 1 336 ? -10.845 -16.257 14.277 1.00 76.69 336 ALA A N 1
ATOM 2713 C CA . ALA A 1 336 ? -9.719 -16.767 13.492 1.00 76.69 336 ALA A CA 1
ATOM 2714 C C . ALA A 1 336 ? -9.179 -15.770 12.444 1.00 76.69 336 ALA A C 1
ATOM 2716 O O . ALA A 1 336 ? -8.046 -15.925 11.994 1.00 76.69 336 ALA A O 1
ATOM 2717 N N . GLU A 1 337 ? -9.973 -14.773 12.050 1.00 80.31 337 GLU A N 1
ATOM 2718 C CA . GLU A 1 337 ? -9.652 -13.839 10.965 1.00 80.31 337 GLU A CA 1
ATOM 2719 C C . GLU A 1 337 ? -9.190 -12.471 11.492 1.00 80.31 337 GLU A C 1
ATOM 2721 O O . GLU A 1 337 ? -8.235 -11.903 10.955 1.00 80.31 337 GLU A O 1
ATOM 2726 N N . PHE A 1 338 ? -9.845 -11.958 12.540 1.00 83.69 338 PHE A N 1
ATOM 2727 C CA . PHE A 1 338 ? -9.539 -10.687 13.213 1.00 83.69 338 PHE A CA 1
ATOM 2728 C C . PHE A 1 338 ? -10.148 -10.666 14.626 1.00 83.69 338 PHE A C 1
ATOM 2730 O O . PHE A 1 338 ? -10.936 -11.543 14.994 1.00 83.69 338 PHE A O 1
ATOM 2737 N N . ARG A 1 339 ? -9.750 -9.701 15.464 1.00 81.81 339 ARG A N 1
ATOM 2738 C CA . ARG A 1 339 ? -10.128 -9.679 16.888 1.00 81.81 339 ARG A CA 1
ATOM 2739 C C . ARG A 1 339 ? -11.226 -8.657 17.177 1.00 81.81 339 ARG A C 1
ATOM 2741 O O . ARG A 1 339 ? -11.411 -7.691 16.456 1.00 81.81 339 ARG A O 1
ATOM 2748 N N . ALA A 1 340 ? -11.977 -8.885 18.254 1.00 80.50 340 ALA A N 1
ATOM 2749 C CA . ALA A 1 340 ? -12.944 -7.908 18.747 1.00 80.50 340 ALA A CA 1
ATOM 2750 C C . ALA A 1 340 ? -12.268 -6.872 19.650 1.00 80.50 340 ALA A C 1
ATOM 2752 O O . ALA A 1 340 ? -11.431 -7.233 20.484 1.00 80.50 340 ALA A O 1
ATOM 2753 N N . ASP A 1 341 ? -12.722 -5.626 19.545 1.00 83.62 341 ASP A N 1
ATOM 2754 C CA . ASP A 1 341 ? -12.314 -4.536 20.425 1.00 83.62 341 ASP A CA 1
ATOM 2755 C C . ASP A 1 341 ? -12.573 -4.823 21.907 1.00 83.62 341 ASP A C 1
ATOM 2757 O O . ASP A 1 341 ? -13.561 -5.453 22.294 1.00 83.62 341 ASP A O 1
ATOM 2761 N N . LEU A 1 342 ? -11.672 -4.318 22.754 1.00 85.88 342 LEU A N 1
ATOM 2762 C CA . LEU A 1 342 ? -11.638 -4.635 24.182 1.00 85.88 342 LEU A CA 1
ATOM 2763 C C . LEU A 1 342 ? -12.804 -4.024 24.966 1.00 85.88 342 LEU A C 1
ATOM 2765 O O . LEU A 1 342 ? -13.386 -4.720 25.792 1.00 85.88 342 LEU A O 1
ATOM 2769 N N . LEU A 1 343 ? -13.169 -2.761 24.715 1.00 89.75 343 LEU A N 1
ATOM 2770 C CA . LEU A 1 343 ? -14.197 -2.064 25.504 1.00 89.75 343 LEU A CA 1
ATOM 2771 C C . LEU A 1 343 ? -15.622 -2.602 25.257 1.00 89.75 343 LEU A C 1
ATOM 2773 O O . LEU A 1 343 ? -16.295 -2.932 26.235 1.00 89.75 343 LEU A O 1
ATOM 2777 N N . PRO A 1 344 ? -16.094 -2.804 24.005 1.00 89.81 344 PRO A N 1
ATOM 2778 C CA . PRO A 1 344 ? -17.391 -3.447 23.768 1.00 89.81 344 PRO A CA 1
ATOM 2779 C C . PRO A 1 344 ? -17.431 -4.888 24.292 1.00 89.81 344 PRO A C 1
ATOM 2781 O O . PRO A 1 344 ? -18.474 -5.361 24.750 1.00 89.81 344 PRO A O 1
ATOM 2784 N N . ARG A 1 345 ? -16.287 -5.588 24.264 1.00 88.25 345 ARG A N 1
ATOM 2785 C CA . ARG A 1 345 ? -16.140 -6.926 24.845 1.00 88.25 345 ARG A CA 1
ATOM 2786 C C . ARG A 1 345 ? -16.232 -6.895 26.369 1.00 88.25 345 ARG A C 1
ATOM 2788 O O . ARG A 1 345 ? -16.912 -7.748 26.929 1.00 88.25 345 ARG A O 1
ATOM 2795 N N . LEU A 1 346 ? -15.604 -5.918 27.029 1.00 89.31 346 LEU A N 1
ATOM 2796 C CA . LEU A 1 346 ? -15.710 -5.706 28.475 1.00 89.31 346 LEU A CA 1
ATOM 2797 C C . LEU A 1 346 ? -17.160 -5.443 28.885 1.00 89.31 346 LEU A C 1
ATOM 2799 O O . LEU A 1 346 ? -17.649 -6.084 29.813 1.00 89.31 346 LEU A O 1
ATOM 2803 N N . HIS A 1 347 ? -17.856 -4.563 28.159 1.00 92.00 347 HIS A N 1
ATOM 2804 C CA . HIS A 1 347 ? -19.274 -4.285 28.379 1.00 92.00 347 HIS A CA 1
ATOM 2805 C C . HIS A 1 347 ? -20.107 -5.571 28.339 1.00 92.00 347 HIS A C 1
ATOM 2807 O O . HIS A 1 347 ? -20.872 -5.848 29.263 1.00 92.00 347 HIS A O 1
ATOM 2813 N N . LEU A 1 348 ? -19.924 -6.369 27.283 1.00 90.00 348 LEU A N 1
ATOM 2814 C CA . LEU A 1 348 ? -20.611 -7.641 27.080 1.00 90.00 348 LEU A CA 1
ATOM 2815 C C . LEU A 1 348 ? -20.381 -8.596 28.257 1.00 90.00 348 LEU A C 1
ATOM 2817 O O . LEU A 1 348 ? -21.344 -9.055 28.868 1.00 90.00 348 LEU A O 1
ATOM 2821 N N . VAL A 1 349 ? -19.120 -8.886 28.603 1.00 86.88 349 VAL A N 1
ATOM 2822 C CA . VAL A 1 349 ? -18.818 -9.886 29.641 1.00 86.88 349 VAL A CA 1
ATOM 2823 C C . VAL A 1 349 ? -19.218 -9.415 31.041 1.00 86.88 349 VAL A C 1
ATOM 2825 O O . VAL A 1 349 ? -19.736 -10.204 31.831 1.00 86.88 349 VAL A O 1
ATOM 2828 N N . HIS A 1 350 ? -19.050 -8.123 31.336 1.00 89.31 350 HIS A N 1
ATOM 2829 C CA . HIS A 1 350 ? -19.405 -7.542 32.627 1.00 89.31 350 HIS A CA 1
ATOM 2830 C C . HIS A 1 350 ? -20.922 -7.519 32.839 1.00 89.31 350 HIS A C 1
ATOM 2832 O O . HIS A 1 350 ? -21.419 -8.042 33.839 1.00 89.31 350 HIS A O 1
ATOM 2838 N N . ASN A 1 351 ? -21.674 -6.941 31.896 1.00 90.00 351 ASN A N 1
ATOM 2839 C CA . ASN A 1 351 ? -23.119 -6.776 32.043 1.00 90.00 351 ASN A CA 1
ATOM 2840 C C . ASN A 1 351 ? -23.867 -8.101 31.903 1.00 90.00 351 ASN A C 1
ATOM 2842 O O . ASN A 1 351 ? -24.823 -8.335 32.646 1.00 90.00 351 ASN A O 1
ATOM 2846 N N . PHE A 1 352 ? -23.389 -9.014 31.053 1.00 86.75 352 PHE A N 1
ATOM 2847 C CA . PHE A 1 352 ? -23.953 -10.357 31.003 1.00 86.75 352 PHE A CA 1
ATOM 2848 C C . PHE A 1 352 ? -23.692 -11.119 32.310 1.00 86.75 352 PHE A C 1
ATOM 2850 O O . PHE A 1 352 ? -24.622 -11.695 32.870 1.00 86.75 352 PHE A O 1
ATOM 2857 N N . GLY A 1 353 ? -22.479 -11.038 32.872 1.00 81.94 353 GLY A N 1
ATOM 2858 C CA . GLY A 1 353 ? -22.162 -11.620 34.181 1.00 81.94 353 GLY A CA 1
ATOM 2859 C C . GLY A 1 353 ? -23.056 -11.091 35.308 1.00 81.94 353 GLY A C 1
ATOM 2860 O O . GLY A 1 353 ? -23.579 -11.881 36.093 1.00 81.94 353 GLY A O 1
ATOM 2861 N N . ARG A 1 354 ? -23.308 -9.773 35.346 1.00 85.19 354 ARG A N 1
ATOM 2862 C CA . ARG A 1 354 ? -24.242 -9.142 36.300 1.00 85.19 354 ARG A CA 1
ATOM 2863 C C . ARG A 1 354 ? -25.688 -9.591 36.110 1.00 85.19 354 ARG A C 1
ATOM 2865 O O . ARG A 1 354 ? -26.414 -9.742 37.089 1.00 85.19 354 ARG A O 1
ATOM 2872 N N . LEU A 1 355 ? -26.121 -9.816 34.870 1.00 82.69 355 LEU A N 1
ATOM 2873 C CA . LEU A 1 355 ? -27.457 -10.338 34.593 1.00 82.69 355 LEU A CA 1
ATOM 2874 C C . LEU A 1 355 ? -27.630 -11.746 35.182 1.00 82.69 355 LEU A C 1
ATOM 2876 O O . LEU A 1 355 ? -28.673 -12.033 35.767 1.00 82.69 355 LEU A O 1
ATOM 2880 N N . LEU A 1 356 ? -26.589 -12.585 35.110 1.00 76.12 356 LEU A N 1
ATOM 2881 C CA . LEU A 1 356 ? -26.584 -13.931 35.695 1.00 76.12 356 LEU A CA 1
ATOM 2882 C C . LEU A 1 356 ? -26.649 -13.938 37.232 1.00 76.12 356 LEU A C 1
ATOM 2884 O O . LEU A 1 356 ? -27.166 -14.894 37.807 1.00 76.12 356 LEU A O 1
ATOM 2888 N N . GLU A 1 357 ? -26.188 -12.883 37.918 1.00 73.00 357 GLU A N 1
ATOM 2889 C CA . GLU A 1 357 ? -26.287 -12.777 39.387 1.00 73.00 357 GLU A CA 1
ATOM 2890 C C . GLU A 1 357 ? -27.739 -12.796 39.881 1.00 73.00 357 GLU A C 1
ATOM 2892 O O . GLU A 1 357 ? -28.018 -13.340 40.951 1.00 73.00 357 GLU A O 1
ATOM 2897 N N . ARG A 1 358 ? -28.680 -12.272 39.081 1.00 71.44 358 ARG A N 1
ATOM 2898 C CA . ARG A 1 358 ? -30.117 -12.255 39.407 1.00 71.44 358 ARG A CA 1
ATOM 2899 C C . ARG A 1 358 ? -30.742 -13.655 39.464 1.00 71.44 358 ARG A C 1
ATOM 2901 O O . ARG A 1 358 ? -31.828 -13.800 40.015 1.00 71.44 358 ARG A O 1
ATOM 2908 N N . PHE A 1 359 ? -30.054 -14.676 38.948 1.00 68.44 359 PHE A N 1
ATOM 2909 C CA . PHE A 1 359 ? -30.527 -16.061 38.877 1.00 68.44 359 PHE A CA 1
ATOM 2910 C C . PHE A 1 359 ? -29.918 -16.985 39.955 1.00 68.44 359 PHE A C 1
ATOM 2912 O O . PHE A 1 359 ? -29.992 -18.204 39.830 1.00 68.44 359 PHE A O 1
ATOM 2919 N N . GLY A 1 360 ? -29.363 -16.430 41.046 1.00 54.16 360 GLY A N 1
ATOM 2920 C CA . GLY A 1 360 ? -29.167 -17.170 42.306 1.00 54.16 360 GLY A CA 1
ATOM 2921 C C . GLY A 1 360 ? -27.780 -17.767 42.586 1.00 54.16 360 GLY A C 1
ATOM 2922 O O . GLY A 1 360 ? -27.674 -18.672 43.409 1.00 54.16 360 GLY A O 1
ATOM 2923 N N . ALA A 1 361 ? -26.699 -17.277 41.974 1.00 49.81 361 ALA A N 1
ATOM 2924 C CA . ALA A 1 361 ? -25.340 -17.704 42.338 1.00 49.81 361 ALA A CA 1
ATOM 2925 C C . ALA A 1 361 ? -24.739 -16.795 43.443 1.00 49.81 361 ALA A C 1
ATOM 2927 O O . ALA A 1 361 ? -24.599 -15.590 43.214 1.00 49.81 361 ALA A O 1
ATOM 2928 N N . PRO A 1 362 ? -24.312 -17.312 44.616 1.00 50.78 362 PRO A N 1
ATOM 2929 C CA . PRO A 1 362 ? -23.687 -16.495 45.665 1.00 50.78 362 PRO A CA 1
ATOM 2930 C C . PRO A 1 362 ? -22.429 -15.786 45.143 1.00 50.78 362 PRO A C 1
ATOM 2932 O O . PRO A 1 362 ? -21.711 -16.339 44.311 1.00 50.78 362 PRO A O 1
ATOM 2935 N N . ARG A 1 363 ? -22.174 -14.545 45.578 1.00 46.97 363 ARG A N 1
ATOM 2936 C CA . ARG A 1 363 ? -21.041 -13.706 45.131 1.00 46.97 363 ARG A CA 1
ATOM 2937 C C . ARG A 1 363 ? -19.717 -14.481 45.286 1.00 46.97 363 ARG A C 1
ATOM 2939 O O . ARG A 1 363 ? -19.495 -15.034 46.364 1.00 46.97 363 ARG A O 1
ATOM 2946 N N . PRO A 1 364 ? -18.858 -14.581 44.253 1.00 47.56 364 PRO A N 1
ATOM 2947 C CA . PRO A 1 364 ? -17.585 -15.265 44.417 1.00 47.56 364 PRO A CA 1
ATOM 2948 C C . PRO A 1 364 ? -16.723 -14.460 45.405 1.00 47.56 364 PRO A C 1
ATOM 2950 O O . PRO A 1 364 ? -16.791 -13.225 45.401 1.00 47.56 364 PRO A O 1
ATOM 2953 N N . PRO A 1 365 ? -15.936 -15.116 46.275 1.00 47.09 365 PRO A N 1
ATOM 2954 C CA . PRO A 1 365 ? -14.935 -14.409 47.059 1.00 47.09 365 PRO A CA 1
ATOM 2955 C C . PRO A 1 365 ? -13.978 -13.694 46.099 1.00 47.09 365 PRO A C 1
ATOM 2957 O O . PRO A 1 365 ? -13.653 -14.229 45.039 1.00 47.09 365 PRO A O 1
ATOM 2960 N N . ILE A 1 366 ? -13.542 -12.485 46.465 1.00 47.00 366 ILE A N 1
ATOM 2961 C CA . ILE A 1 366 ? -12.503 -11.739 45.746 1.00 47.00 366 ILE A CA 1
ATOM 2962 C C . ILE A 1 366 ? -11.222 -12.577 45.833 1.00 47.00 366 ILE A C 1
ATOM 2964 O O . ILE A 1 366 ? -10.450 -12.455 46.781 1.00 47.00 366 ILE A O 1
ATOM 2968 N N . MET A 1 367 ? -11.016 -13.493 44.889 1.00 41.59 367 MET A N 1
ATOM 2969 C CA . MET A 1 367 ? -9.729 -14.145 44.740 1.00 41.59 367 MET A CA 1
ATOM 2970 C C . MET A 1 367 ? -8.823 -13.164 44.013 1.00 41.59 367 MET A C 1
ATOM 2972 O O . MET A 1 367 ? -8.973 -12.929 42.817 1.00 41.59 367 MET A O 1
ATOM 2976 N N . LEU A 1 368 ? -7.846 -12.631 44.744 1.00 41.06 368 LEU A N 1
ATOM 2977 C CA . LEU A 1 368 ? -6.581 -12.149 44.193 1.00 41.06 368 LEU A CA 1
ATOM 2978 C C . LEU A 1 368 ? -5.839 -13.345 43.565 1.00 41.06 368 LEU A C 1
ATOM 2980 O O . LEU A 1 368 ? -4.776 -13.747 44.030 1.00 41.06 368 LEU A O 1
ATOM 2984 N N . SER A 1 369 ? -6.426 -14.002 42.562 1.00 40.47 369 SER A N 1
ATOM 2985 C CA . SER A 1 369 ? -5.694 -14.988 41.786 1.00 40.47 369 SER A CA 1
ATOM 2986 C C . SER A 1 369 ? -4.724 -14.210 40.915 1.00 40.47 369 SER A C 1
ATOM 2988 O O . SER A 1 369 ? -5.145 -13.370 40.119 1.00 40.47 369 SER A O 1
ATOM 2990 N N . GLN A 1 370 ? -3.434 -14.488 41.077 1.00 44.28 370 GLN A N 1
ATOM 2991 C CA . GLN A 1 370 ? -2.400 -14.150 40.109 1.00 44.28 370 GLN A CA 1
ATOM 2992 C C . GLN A 1 370 ? -2.718 -14.899 38.811 1.00 44.28 370 GLN A C 1
ATOM 2994 O O . GLN A 1 370 ? -2.185 -15.973 38.547 1.00 44.28 370 GLN A O 1
ATOM 2999 N N . VAL A 1 371 ? -3.674 -14.384 38.043 1.00 47.22 371 VAL A N 1
ATOM 3000 C CA . VAL A 1 371 ? -3.939 -14.877 36.700 1.00 47.22 371 VAL A CA 1
ATOM 3001 C C . VAL A 1 371 ? -2.705 -14.506 35.882 1.00 47.22 371 VAL A C 1
ATOM 3003 O O . VAL A 1 371 ? -2.332 -13.328 35.892 1.00 47.22 371 VAL A O 1
ATOM 3006 N N . PRO A 1 372 ? -2.020 -15.467 35.242 1.00 48.19 372 PRO A N 1
ATOM 3007 C CA . PRO A 1 372 ? -0.865 -15.150 34.419 1.00 48.19 372 PRO A CA 1
ATOM 3008 C C . PRO A 1 372 ? -1.262 -14.101 33.378 1.00 48.19 372 PRO A C 1
ATOM 3010 O O . PRO A 1 372 ? -2.341 -14.166 32.787 1.00 48.19 372 PRO A O 1
ATOM 3013 N N . PHE A 1 373 ? -0.406 -13.092 33.210 1.00 48.66 373 PHE A N 1
ATOM 3014 C CA . PHE A 1 373 ? -0.606 -12.041 32.223 1.00 48.66 373 PHE A CA 1
ATOM 3015 C C . PHE A 1 373 ? -0.502 -12.661 30.826 1.00 48.66 373 PHE A C 1
ATOM 3017 O O . PHE A 1 373 ? 0.594 -12.885 30.315 1.00 48.66 373 PHE A O 1
ATOM 3024 N N . GLU A 1 374 ? -1.648 -12.981 30.236 1.00 53.97 374 GLU A N 1
ATOM 3025 C CA . GLU A 1 374 ? -1.757 -13.419 28.850 1.00 53.97 374 GLU A CA 1
ATOM 3026 C C . GLU A 1 374 ? -2.188 -12.238 27.978 1.00 53.97 374 GLU A C 1
ATOM 3028 O O . GLU A 1 374 ? -2.965 -11.376 28.395 1.00 53.97 374 GLU A O 1
ATOM 3033 N N . ASP A 1 375 ? -1.665 -12.171 26.755 1.00 55.28 375 ASP A N 1
ATOM 3034 C CA . ASP A 1 375 ? -2.052 -11.137 25.803 1.00 55.28 375 ASP A CA 1
ATOM 3035 C C . ASP A 1 375 ? -3.516 -11.350 25.382 1.00 55.28 375 ASP A C 1
ATOM 3037 O O . ASP A 1 375 ? -3.847 -12.246 24.603 1.00 55.28 375 ASP A O 1
ATOM 3041 N N . ALA A 1 376 ? -4.400 -10.490 25.897 1.00 55.75 376 ALA A N 1
ATOM 3042 C CA . ALA A 1 376 ? -5.843 -10.552 25.684 1.00 55.75 376 ALA A CA 1
ATOM 3043 C C . ALA A 1 376 ? -6.268 -10.269 24.224 1.00 55.75 376 ALA A C 1
ATOM 3045 O O . ALA A 1 376 ? -7.471 -10.327 23.913 1.00 55.75 376 ALA A O 1
ATOM 3046 N N . LYS A 1 377 ? -5.311 -9.941 23.335 1.00 56.59 377 LYS A N 1
ATOM 3047 C CA . LYS A 1 377 ? -5.485 -9.923 21.874 1.00 56.59 377 LYS A CA 1
ATOM 3048 C C . LYS A 1 377 ? -5.125 -11.259 21.221 1.00 56.59 377 LYS A C 1
ATOM 3050 O O . LYS A 1 377 ? -5.738 -11.600 20.210 1.00 56.59 377 LYS A O 1
ATOM 3055 N N . THR A 1 378 ? -4.174 -12.030 21.747 1.00 53.38 378 THR A N 1
ATOM 3056 C CA . THR A 1 378 ? -3.703 -13.271 21.106 1.00 53.38 378 THR A CA 1
ATOM 3057 C C . THR A 1 378 ? -4.279 -14.543 21.722 1.00 53.38 378 THR A C 1
ATOM 3059 O O . THR A 1 378 ? -4.495 -15.485 20.956 1.00 53.38 378 THR A O 1
ATOM 3062 N N . ASN A 1 379 ? -4.645 -14.548 23.010 1.00 50.03 379 ASN A N 1
ATOM 3063 C CA . ASN A 1 379 ? -5.171 -15.723 23.713 1.00 50.03 379 ASN A CA 1
ATOM 3064 C C . ASN A 1 379 ? -6.477 -15.462 24.491 1.00 50.03 379 ASN A C 1
ATOM 3066 O O . ASN A 1 379 ? -6.858 -14.328 24.777 1.00 50.03 379 ASN A O 1
ATOM 3070 N N . HIS A 1 380 ? -7.217 -16.545 24.721 1.00 56.03 380 HIS A N 1
ATOM 3071 C CA . HIS A 1 380 ? -8.647 -16.568 25.018 1.00 56.03 380 HIS A CA 1
ATOM 3072 C C . HIS A 1 380 ? -9.015 -16.175 26.452 1.00 56.03 380 HIS A C 1
ATOM 3074 O O . HIS A 1 380 ? -8.486 -16.721 27.412 1.00 56.03 380 HIS A O 1
ATOM 3080 N N . CYS A 1 381 ? -10.048 -15.334 26.569 1.00 53.62 381 CYS A N 1
ATOM 3081 C CA . CYS A 1 381 ? -10.779 -15.121 27.823 1.00 53.62 381 CYS A CA 1
ATOM 3082 C C . CYS A 1 381 ? -12.306 -15.137 27.632 1.00 53.62 381 CYS A C 1
ATOM 3084 O O . CYS A 1 381 ? -13.041 -14.999 28.595 1.00 53.62 381 CYS A O 1
ATOM 3086 N N . LEU A 1 382 ? -12.819 -15.294 26.404 1.00 57.41 382 LEU A N 1
ATOM 3087 C CA . LEU A 1 382 ? -14.268 -15.350 26.181 1.00 57.41 382 LEU A CA 1
ATOM 3088 C C . LEU A 1 382 ? -14.851 -16.599 26.865 1.00 57.41 382 LEU A C 1
ATOM 3090 O O . LEU A 1 382 ? -14.277 -17.677 26.706 1.00 57.41 382 LEU A O 1
ATOM 3094 N N . PRO A 1 383 ? -15.993 -16.490 27.565 1.00 52.47 383 PRO A N 1
ATOM 3095 C CA . PRO A 1 383 ? -16.615 -17.638 28.215 1.00 52.47 383 PRO A CA 1
ATOM 3096 C C . PRO A 1 383 ? -16.948 -18.727 27.193 1.00 52.47 383 PRO A C 1
ATOM 3098 O O . PRO A 1 383 ? -17.329 -18.427 26.053 1.00 52.47 383 PRO A O 1
ATOM 3101 N N . LEU A 1 384 ? -16.878 -19.995 27.603 1.00 55.66 384 LEU A N 1
ATOM 3102 C CA . LEU A 1 384 ? -17.424 -21.080 26.793 1.00 55.66 384 LEU A CA 1
ATOM 3103 C C . LEU A 1 384 ? -18.945 -20.881 26.616 1.00 55.66 384 LEU A C 1
ATOM 3105 O O . LEU A 1 384 ? -19.680 -20.653 27.578 1.00 55.66 384 LEU A O 1
ATOM 3109 N N . LEU A 1 385 ? -19.435 -21.014 25.375 1.00 59.31 385 LEU A N 1
ATOM 3110 C CA . LEU A 1 385 ? -20.851 -20.841 24.985 1.00 59.31 385 LEU A CA 1
ATOM 3111 C C . LEU A 1 385 ? -21.830 -21.793 25.700 1.00 59.31 385 LEU A C 1
ATOM 3113 O O . LEU A 1 385 ? -23.043 -21.671 25.526 1.00 59.31 385 LEU A O 1
ATOM 3117 N N . THR A 1 386 ? -21.336 -22.762 26.469 1.00 55.00 386 THR A N 1
ATOM 3118 C CA . THR A 1 386 ? -22.120 -23.833 27.091 1.00 55.00 386 THR A CA 1
ATOM 3119 C C . THR A 1 386 ? -23.195 -23.305 28.031 1.00 55.00 386 THR A C 1
ATOM 3121 O O . THR A 1 386 ? -24.318 -23.799 27.998 1.00 55.00 386 THR A O 1
ATOM 3124 N N . ALA A 1 387 ? -22.909 -22.272 28.818 1.00 53.16 387 ALA A N 1
ATOM 3125 C CA . ALA A 1 387 ? -23.880 -21.756 29.777 1.00 53.16 387 ALA A CA 1
ATOM 3126 C C . ALA A 1 387 ? -24.943 -20.839 29.166 1.00 53.16 387 ALA A C 1
ATOM 3128 O O . ALA A 1 387 ? -26.114 -20.923 29.528 1.00 53.16 387 ALA A O 1
ATOM 3129 N N . ALA A 1 388 ? -24.559 -20.005 28.199 1.00 57.53 388 ALA A N 1
ATOM 3130 C CA . ALA A 1 388 ? -25.509 -19.179 27.464 1.00 57.53 388 ALA A CA 1
ATOM 3131 C C . ALA A 1 388 ? -26.452 -20.044 26.606 1.00 57.53 388 ALA A C 1
ATOM 3133 O O . ALA A 1 388 ? -27.647 -19.770 26.530 1.00 57.53 388 ALA A O 1
ATOM 3134 N N . LYS A 1 389 ? -25.945 -21.160 26.061 1.00 59.41 389 LYS A N 1
ATOM 3135 C CA . LYS A 1 389 ? -26.759 -22.181 25.393 1.00 59.41 389 LYS A CA 1
ATOM 3136 C C . LYS A 1 389 ? -27.721 -22.889 26.359 1.00 59.41 389 LYS A C 1
ATOM 3138 O O . LYS A 1 389 ? -28.888 -23.051 26.021 1.00 59.41 389 LYS A O 1
ATOM 3143 N N . CYS A 1 390 ? -27.277 -23.236 27.573 1.00 57.84 390 CYS A N 1
ATOM 3144 C CA . CYS A 1 390 ? -28.151 -23.810 28.608 1.00 57.84 390 CYS A CA 1
ATOM 3145 C C . CYS A 1 390 ? -29.260 -22.839 29.051 1.00 57.84 390 CYS A C 1
ATOM 3147 O O . CYS A 1 390 ? -30.392 -23.268 29.246 1.00 57.84 390 CYS A O 1
ATOM 3149 N N . LEU A 1 391 ? -28.970 -21.536 29.170 1.00 59.59 391 LEU A N 1
ATOM 3150 C CA . LEU A 1 391 ? -29.979 -20.506 29.467 1.00 59.59 391 LEU A CA 1
ATOM 3151 C C . LEU A 1 391 ? -31.008 -20.377 28.351 1.00 59.59 391 LEU A C 1
ATOM 3153 O O . LEU A 1 391 ? -32.203 -20.341 28.621 1.00 59.59 391 LEU A O 1
ATOM 3157 N N . PHE A 1 392 ? -30.553 -20.350 27.100 1.00 58.66 392 PHE A N 1
ATOM 3158 C CA . PHE A 1 392 ? -31.442 -20.284 25.945 1.00 58.66 392 PHE A CA 1
ATOM 3159 C C . PHE A 1 392 ? -32.375 -21.505 25.884 1.00 58.66 392 PHE A C 1
ATOM 3161 O O . PHE A 1 392 ? -33.573 -21.372 25.637 1.00 58.66 392 PHE A O 1
ATOM 3168 N N . GLU A 1 393 ? -31.847 -22.697 26.177 1.00 59.94 393 GLU A N 1
ATOM 3169 C CA . GLU A 1 393 ? -32.631 -23.931 26.281 1.00 59.94 393 GLU A CA 1
ATOM 3170 C C . GLU A 1 393 ? -33.586 -23.932 27.490 1.00 59.94 393 GLU A C 1
ATOM 3172 O O . GLU A 1 393 ? -34.696 -24.454 27.374 1.00 59.94 393 GLU A O 1
ATOM 3177 N N . HIS A 1 394 ? -33.200 -23.315 28.614 1.00 59.28 394 HIS A N 1
ATOM 3178 C CA . HIS A 1 394 ? -34.033 -23.148 29.811 1.00 59.28 394 HIS A CA 1
ATOM 3179 C C . HIS A 1 394 ? -35.258 -22.257 29.544 1.00 59.28 394 HIS A C 1
ATOM 3181 O O . HIS A 1 394 ? -36.382 -22.684 29.817 1.00 59.28 394 HIS A O 1
ATOM 3187 N N . PHE A 1 395 ? -35.061 -21.079 28.941 1.00 56.66 395 PHE A N 1
ATOM 3188 C CA . PHE A 1 395 ? -36.153 -20.168 28.572 1.00 56.66 395 PHE A CA 1
ATOM 3189 C C . PHE A 1 395 ? -37.042 -20.737 27.454 1.00 56.66 395 PHE A C 1
ATOM 3191 O O . PHE A 1 395 ? -38.260 -20.612 27.508 1.00 56.66 395 PHE A O 1
ATOM 3198 N N . SER A 1 396 ? -36.462 -21.471 26.497 1.00 57.31 396 SER A N 1
ATOM 3199 C CA . SER A 1 396 ? -37.227 -22.072 25.393 1.00 57.31 396 SER A CA 1
ATOM 3200 C C . SER A 1 396 ? -38.106 -23.264 25.805 1.00 57.31 396 SER A C 1
ATOM 3202 O O . SER A 1 396 ? -39.052 -23.591 25.089 1.00 57.31 396 SER A O 1
ATOM 3204 N N . LYS A 1 397 ? -37.782 -23.976 26.899 1.00 54.09 397 LYS A N 1
ATOM 3205 C CA . LYS A 1 397 ? -38.439 -25.250 27.276 1.00 54.09 397 LYS A CA 1
ATOM 3206 C C . LYS A 1 397 ? -39.163 -25.244 28.631 1.00 54.09 397 LYS A C 1
ATOM 3208 O O . LYS A 1 397 ? -39.749 -26.268 28.972 1.00 54.09 397 LYS A O 1
ATOM 3213 N N . ASN A 1 398 ? -39.166 -24.142 29.390 1.00 51.47 398 ASN A N 1
ATOM 3214 C CA . ASN A 1 398 ? -39.866 -24.017 30.684 1.00 51.47 398 ASN A CA 1
ATOM 3215 C C . ASN A 1 398 ? -39.557 -25.150 31.700 1.00 51.47 398 ASN A C 1
ATOM 3217 O O . ASN A 1 398 ? -40.457 -25.671 32.359 1.00 51.47 398 ASN A O 1
ATOM 3221 N N . HIS A 1 399 ? -38.291 -25.558 31.850 1.00 51.62 399 HIS A N 1
ATOM 3222 C CA . HIS A 1 399 ? -37.884 -26.552 32.861 1.00 51.62 399 HIS A CA 1
ATOM 3223 C C . HIS A 1 399 ? -37.179 -25.908 34.058 1.00 51.62 399 HIS A C 1
ATOM 3225 O O . HIS A 1 399 ? -36.239 -25.149 33.866 1.00 51.62 399 HIS A O 1
ATOM 3231 N N . HIS A 1 400 ? -37.568 -26.248 35.294 1.00 48.38 400 HIS A N 1
ATOM 3232 C CA . HIS A 1 400 ? -36.869 -25.802 36.509 1.00 48.38 400 HIS A CA 1
ATOM 3233 C C . HIS A 1 400 ? -35.455 -26.408 36.598 1.00 48.38 400 HIS A C 1
ATOM 3235 O O . HIS A 1 400 ? -35.321 -27.624 36.450 1.00 48.38 400 HIS A O 1
ATOM 3241 N N . PRO A 1 401 ? -34.398 -25.620 36.870 1.00 49.66 401 PRO A N 1
ATOM 3242 C CA . PRO A 1 401 ? -33.038 -26.112 36.784 1.00 49.66 401 PRO A CA 1
ATOM 3243 C C . PRO A 1 401 ? -32.493 -26.444 38.173 1.00 49.66 401 PRO A C 1
ATOM 3245 O O . PRO A 1 401 ? -31.820 -25.622 38.782 1.00 49.66 401 PRO A O 1
ATOM 3248 N N . THR A 1 402 ? -32.727 -27.643 38.697 1.00 49.78 402 THR A N 1
ATOM 3249 C CA . THR A 1 402 ? -31.899 -28.138 39.816 1.00 49.78 402 THR A CA 1
ATOM 3250 C C . THR A 1 402 ? -30.498 -28.546 39.339 1.00 49.78 402 THR A C 1
ATOM 3252 O O . THR A 1 402 ? -29.539 -28.368 40.082 1.00 49.78 402 THR A O 1
ATOM 3255 N N . ASP A 1 403 ? -30.349 -28.948 38.068 1.00 50.88 403 ASP A N 1
ATOM 3256 C CA . ASP A 1 403 ? -29.065 -29.356 37.466 1.00 50.88 403 ASP A CA 1
ATOM 3257 C C . ASP A 1 403 ? -28.299 -28.211 36.762 1.00 50.88 403 ASP A C 1
ATOM 3259 O O . ASP A 1 403 ? -27.140 -28.378 36.385 1.00 50.88 403 ASP A O 1
ATOM 3263 N N . SER A 1 404 ? -28.902 -27.026 36.575 1.00 60.38 404 SER A N 1
ATOM 3264 C CA . SER A 1 404 ? -28.288 -25.922 35.799 1.00 60.38 404 SER A CA 1
ATOM 3265 C C . SER A 1 404 ? -27.624 -24.828 36.645 1.00 60.38 404 SER A C 1
ATOM 3267 O O . SER A 1 404 ? -26.958 -23.958 36.085 1.00 60.38 404 SER A O 1
ATOM 3269 N N . PHE A 1 405 ? -27.734 -24.874 37.978 1.00 67.81 405 PHE A N 1
ATOM 3270 C CA . PHE A 1 405 ? -27.087 -23.896 38.866 1.00 67.81 405 PHE A CA 1
ATOM 3271 C C . PHE A 1 405 ? -25.556 -23.935 38.786 1.00 67.81 405 PHE A C 1
ATOM 3273 O O . PHE A 1 405 ? -24.919 -22.883 38.768 1.00 67.81 405 PHE A O 1
ATOM 3280 N N . GLU A 1 406 ? -24.957 -25.125 38.692 1.00 67.69 406 GLU A N 1
ATOM 3281 C CA . GLU A 1 406 ? -23.497 -25.273 38.631 1.00 67.69 406 GLU A CA 1
ATOM 3282 C C . GLU A 1 406 ? -22.925 -24.753 37.303 1.00 67.69 406 GLU A C 1
ATOM 3284 O O . GLU A 1 406 ? -21.924 -24.038 37.283 1.00 67.69 406 GLU A O 1
ATOM 3289 N N . LEU A 1 407 ? -23.624 -25.011 36.193 1.00 67.69 407 LEU A N 1
ATOM 3290 C CA . LEU A 1 407 ? -23.287 -24.474 34.871 1.00 67.69 407 LEU A CA 1
ATOM 3291 C C . LEU A 1 407 ? -23.390 -22.943 34.831 1.00 67.69 407 LEU A C 1
ATOM 3293 O O . LEU A 1 407 ? -22.513 -22.287 34.272 1.00 67.69 407 LEU A O 1
ATOM 3297 N N . LEU A 1 408 ? -24.424 -22.365 35.454 1.00 69.81 408 LEU A N 1
ATOM 3298 C CA . LEU A 1 408 ? -24.587 -20.911 35.572 1.00 69.81 408 LEU A CA 1
ATOM 3299 C C . LEU A 1 408 ? -23.511 -20.275 36.453 1.00 69.81 408 LEU A C 1
ATOM 3301 O O . LEU A 1 408 ? -22.996 -19.199 36.137 1.00 69.81 408 LEU A O 1
ATOM 3305 N N . ARG A 1 409 ? -23.136 -20.957 37.541 1.00 72.75 409 ARG A N 1
ATOM 3306 C CA . ARG A 1 409 ? -22.042 -20.544 38.420 1.00 72.75 409 ARG A CA 1
ATOM 3307 C C . ARG A 1 409 ? -20.716 -20.505 37.664 1.00 72.75 409 ARG A C 1
ATOM 3309 O O . ARG A 1 409 ? -20.020 -19.494 37.756 1.00 72.75 409 ARG A O 1
ATOM 3316 N N . GLN A 1 410 ? -20.405 -21.553 36.900 1.00 72.44 410 GLN A N 1
ATOM 3317 C CA . GLN A 1 410 ? -19.187 -21.628 36.093 1.00 72.44 410 GLN A CA 1
ATOM 3318 C C . GLN A 1 410 ? -19.153 -20.540 35.012 1.00 72.44 410 GLN A C 1
ATOM 3320 O O . GLN A 1 410 ? -18.170 -19.816 34.905 1.00 72.44 410 GLN A O 1
ATOM 3325 N N . ALA A 1 411 ? -20.261 -20.333 34.296 1.00 72.31 411 ALA A N 1
ATOM 3326 C CA . ALA A 1 411 ? -20.397 -19.269 33.297 1.00 72.31 411 ALA A CA 1
ATOM 3327 C C . ALA A 1 411 ? -20.028 -17.890 33.831 1.00 72.31 411 ALA A C 1
ATOM 3329 O O . ALA A 1 411 ? -19.346 -17.100 33.182 1.00 72.31 411 ALA A O 1
ATOM 3330 N N . ARG A 1 412 ? -20.534 -17.590 35.030 1.00 75.75 412 ARG A N 1
ATOM 3331 C CA . ARG A 1 412 ? -20.320 -16.311 35.686 1.00 75.75 412 ARG A CA 1
ATOM 3332 C C . ARG A 1 412 ? -18.866 -16.159 36.119 1.00 75.75 412 ARG A C 1
ATOM 3334 O O . ARG A 1 412 ? -18.328 -15.064 35.992 1.00 75.75 412 ARG A O 1
ATOM 3341 N N . LEU A 1 413 ? -18.242 -17.226 36.625 1.00 75.31 413 LEU A N 1
ATOM 3342 C CA . LEU A 1 413 ? -16.815 -17.220 36.954 1.00 75.31 413 LEU A CA 1
ATOM 3343 C C . LEU A 1 413 ? -15.974 -16.928 35.708 1.00 75.31 413 LEU A C 1
ATOM 3345 O O . LEU A 1 413 ? -15.118 -16.050 35.765 1.00 75.31 413 LEU A O 1
ATOM 3349 N N . ASP A 1 414 ? -16.283 -17.572 34.584 1.00 74.44 414 ASP A N 1
ATOM 3350 C CA . ASP A 1 414 ? -15.580 -17.363 33.315 1.00 74.44 414 ASP A CA 1
ATOM 3351 C C . ASP A 1 414 ? -15.765 -15.923 32.791 1.00 74.44 414 ASP A C 1
ATOM 3353 O O . ASP A 1 414 ? -14.795 -15.256 32.433 1.00 74.44 414 ASP A O 1
ATOM 3357 N N . LEU A 1 415 ? -16.999 -15.396 32.809 1.00 79.25 415 LEU A N 1
ATOM 3358 C CA . LEU A 1 415 ? -17.312 -14.003 32.444 1.00 79.25 415 LEU A CA 1
ATOM 3359 C C . LEU A 1 415 ? -16.571 -12.992 33.329 1.00 79.25 415 LEU A C 1
ATOM 3361 O O . LEU A 1 415 ? -16.030 -12.004 32.830 1.00 79.25 415 LEU A O 1
ATOM 3365 N N . HIS A 1 416 ? -16.534 -13.236 34.640 1.00 79.19 416 HIS A N 1
ATOM 3366 C CA . HIS A 1 416 ? -15.845 -12.373 35.593 1.00 79.19 416 HIS A CA 1
ATOM 3367 C C . HIS A 1 416 ? -14.330 -12.397 35.378 1.00 79.19 416 HIS A C 1
ATOM 3369 O O . HIS A 1 416 ? -13.709 -11.341 35.289 1.00 79.19 416 HIS A O 1
ATOM 3375 N N . HIS A 1 417 ? -13.755 -13.590 35.215 1.00 77.50 417 HIS A N 1
ATOM 3376 C CA . HIS A 1 417 ? -12.343 -13.766 34.904 1.00 77.50 417 HIS A CA 1
ATOM 3377 C C . HIS A 1 417 ? -11.962 -13.033 33.611 1.00 77.50 417 HIS A C 1
ATOM 3379 O O . HIS A 1 417 ? -10.984 -12.284 33.587 1.00 77.50 417 HIS A O 1
ATOM 3385 N N . SER A 1 418 ? -12.802 -13.149 32.574 1.00 79.31 418 SER A N 1
ATOM 3386 C CA . SER A 1 418 ? -12.627 -12.414 31.324 1.00 79.31 418 SER A CA 1
ATOM 3387 C C . SER A 1 418 ? -12.615 -10.907 31.525 1.00 79.31 418 SER A C 1
ATOM 3389 O O . SER A 1 418 ? -11.812 -10.222 30.892 1.00 79.31 418 SER A O 1
ATOM 3391 N N . ALA A 1 419 ? -13.524 -10.380 32.349 1.00 83.12 419 ALA A N 1
ATOM 3392 C CA . ALA A 1 419 ? -13.607 -8.952 32.619 1.00 83.12 419 ALA A CA 1
ATOM 3393 C C . ALA A 1 419 ? -12.314 -8.458 33.284 1.00 83.12 419 ALA A C 1
ATOM 3395 O O . ALA A 1 419 ? -11.709 -7.502 32.805 1.00 83.12 419 ALA A O 1
ATOM 3396 N N . THR A 1 420 ? -11.837 -9.167 34.313 1.00 81.81 420 THR A N 1
ATOM 3397 C CA . THR A 1 420 ? -10.604 -8.820 35.035 1.00 81.81 420 THR A CA 1
ATOM 3398 C C . THR A 1 420 ? -9.370 -8.863 34.131 1.00 81.81 420 THR A C 1
ATOM 3400 O O . THR A 1 420 ? -8.526 -7.970 34.197 1.00 81.81 420 THR A O 1
ATOM 3403 N N . GLN A 1 421 ? -9.269 -9.859 33.246 1.00 78.75 421 GLN A N 1
ATOM 3404 C CA . GLN A 1 421 ? -8.167 -9.958 32.282 1.00 78.75 421 GLN A CA 1
ATOM 3405 C C . GLN A 1 421 ? -8.183 -8.816 31.256 1.00 78.75 421 GLN A C 1
ATOM 3407 O O . GLN A 1 421 ? -7.130 -8.260 30.944 1.00 78.75 421 GLN A O 1
ATOM 3412 N N . ILE A 1 422 ? -9.363 -8.436 30.747 1.00 83.12 422 ILE A N 1
ATOM 3413 C CA . ILE A 1 422 ? -9.498 -7.302 29.820 1.00 83.12 422 ILE A CA 1
ATOM 3414 C C . ILE A 1 422 ? -9.075 -5.997 30.498 1.00 83.12 422 ILE A C 1
ATOM 3416 O O . ILE A 1 422 ? -8.303 -5.246 29.906 1.00 83.12 422 ILE A O 1
ATOM 3420 N N . GLU A 1 423 ? -9.536 -5.740 31.725 1.00 85.44 423 GLU A N 1
ATOM 3421 C CA . GLU A 1 423 ? -9.167 -4.543 32.492 1.00 85.44 423 GLU A CA 1
ATOM 3422 C C . GLU A 1 423 ? -7.653 -4.478 32.748 1.00 85.44 423 GLU A C 1
ATOM 3424 O O . GLU A 1 423 ? -7.016 -3.458 32.477 1.00 85.44 423 GLU A O 1
ATOM 3429 N N . ALA A 1 424 ? -7.053 -5.582 33.207 1.00 82.62 424 ALA A N 1
ATOM 3430 C CA . ALA A 1 424 ? -5.616 -5.659 33.469 1.00 82.62 424 ALA A CA 1
ATOM 3431 C C . ALA A 1 424 ? -4.785 -5.432 32.195 1.00 82.62 424 ALA A C 1
ATOM 3433 O O . ALA A 1 424 ? -3.795 -4.695 32.214 1.00 82.62 424 ALA A O 1
ATOM 3434 N N . PHE A 1 425 ? -5.202 -6.028 31.075 1.00 83.25 425 PHE A N 1
ATOM 3435 C CA . PHE A 1 425 ? -4.544 -5.843 29.786 1.00 83.25 425 PHE A CA 1
ATOM 3436 C C . PHE A 1 425 ? -4.686 -4.409 29.266 1.00 83.25 425 PHE A C 1
ATOM 3438 O O . PHE A 1 425 ? -3.692 -3.829 28.831 1.00 83.25 425 PHE A O 1
ATOM 3445 N N . TYR A 1 426 ? -5.880 -3.813 29.350 1.00 85.38 426 TYR A N 1
ATOM 3446 C CA . TYR A 1 426 ? -6.130 -2.442 28.896 1.00 85.38 426 TYR A CA 1
ATOM 3447 C C . TYR A 1 426 ? -5.230 -1.428 29.619 1.00 85.38 426 TYR A C 1
ATOM 3449 O O . TYR A 1 426 ? -4.632 -0.558 28.990 1.00 85.38 426 TYR A O 1
ATOM 3457 N N . LEU A 1 427 ? -5.051 -1.592 30.934 1.00 85.06 427 LEU A N 1
ATOM 3458 C CA . LEU A 1 427 ? -4.210 -0.707 31.746 1.00 85.06 427 LEU A CA 1
ATOM 3459 C C . LEU A 1 427 ? -2.705 -0.979 31.617 1.00 85.06 427 LEU A C 1
ATOM 3461 O O . LEU A 1 427 ? -1.903 -0.116 31.977 1.00 85.06 427 LEU A O 1
ATOM 3465 N N . SER A 1 428 ? -2.298 -2.151 31.120 1.00 84.62 428 SER A N 1
ATOM 3466 C CA . SER A 1 428 ? -0.893 -2.589 31.103 1.00 84.62 428 SER A CA 1
ATOM 3467 C C . SER A 1 428 ? 0.045 -1.605 30.399 1.00 84.62 428 SER A C 1
ATOM 3469 O O . SER A 1 428 ? 1.092 -1.243 30.942 1.00 84.62 428 SER A O 1
ATOM 3471 N N . GLN A 1 429 ? -0.354 -1.113 29.222 1.00 84.81 429 GLN A N 1
ATOM 3472 C CA . GLN A 1 429 ? 0.455 -0.195 28.425 1.00 84.81 429 GLN A CA 1
ATOM 3473 C C . GLN A 1 429 ? 0.589 1.166 29.117 1.00 84.81 429 GLN A C 1
ATOM 3475 O O . GLN A 1 429 ? 1.696 1.694 29.231 1.00 84.81 429 GLN A O 1
ATOM 3480 N N . CYS A 1 430 ? -0.516 1.712 29.630 1.00 85.38 430 CYS A N 1
ATOM 3481 C CA . CYS A 1 430 ? -0.516 2.982 30.353 1.00 85.38 430 CYS A CA 1
ATOM 3482 C C . CYS A 1 430 ? 0.316 2.896 31.640 1.00 85.38 430 CYS A C 1
ATOM 3484 O O . CYS A 1 430 ? 1.138 3.779 31.891 1.00 85.38 430 CYS A O 1
ATOM 3486 N N . ASN A 1 431 ? 0.187 1.808 32.404 1.00 86.75 431 ASN A N 1
ATOM 3487 C CA . ASN A 1 431 ? 0.984 1.569 33.608 1.00 86.75 431 ASN A CA 1
ATOM 3488 C C . ASN A 1 431 ? 2.485 1.516 33.286 1.00 86.75 431 ASN A C 1
ATOM 3490 O O . ASN A 1 431 ? 3.266 2.231 33.905 1.00 86.75 431 ASN A O 1
ATOM 3494 N N . LEU A 1 432 ? 2.890 0.787 32.239 1.00 88.75 432 LEU A N 1
ATOM 3495 C CA . LEU A 1 432 ? 4.295 0.729 31.823 1.00 88.75 432 LEU A CA 1
ATOM 3496 C C . LEU A 1 432 ? 4.846 2.110 31.422 1.00 88.75 432 LEU A C 1
ATOM 3498 O O . LEU A 1 432 ? 5.977 2.465 31.774 1.00 88.75 432 LEU A O 1
ATOM 3502 N N . THR A 1 433 ? 4.059 2.903 30.683 1.00 89.12 433 THR A N 1
ATOM 3503 C CA . THR A 1 433 ? 4.466 4.265 30.293 1.00 89.12 433 THR A CA 1
ATOM 3504 C C . THR A 1 433 ? 4.604 5.195 31.494 1.00 89.12 433 THR A C 1
ATOM 3506 O O . THR A 1 433 ? 5.559 5.974 31.547 1.00 89.12 433 THR A O 1
ATOM 3509 N N . HIS A 1 434 ? 3.698 5.077 32.467 1.00 89.38 434 HIS A N 1
ATOM 3510 C CA . HIS A 1 434 ? 3.749 5.794 33.734 1.00 89.38 434 HIS A CA 1
ATOM 3511 C C . HIS A 1 434 ? 5.009 5.432 34.521 1.00 89.38 434 HIS A C 1
ATOM 3513 O O . HIS A 1 434 ? 5.795 6.320 34.837 1.00 89.38 434 HIS A O 1
ATOM 3519 N N . ASP A 1 435 ? 5.252 4.145 34.761 1.00 89.56 435 ASP A N 1
ATOM 3520 C CA . ASP A 1 435 ? 6.362 3.680 35.600 1.00 89.56 435 ASP A CA 1
ATOM 3521 C C . ASP A 1 435 ? 7.720 4.056 34.990 1.00 89.56 435 ASP A C 1
ATOM 3523 O O . ASP A 1 435 ? 8.635 4.507 35.682 1.00 89.56 435 ASP A O 1
ATOM 3527 N N . THR A 1 436 ? 7.827 3.983 33.660 1.00 92.50 436 THR A N 1
ATOM 3528 C CA . THR A 1 436 ? 9.016 4.440 32.927 1.00 92.50 436 THR A CA 1
ATOM 3529 C C . THR A 1 436 ? 9.225 5.952 33.055 1.00 92.50 436 THR A C 1
ATOM 3531 O O . THR A 1 436 ? 10.363 6.415 33.184 1.00 92.50 436 THR A O 1
ATOM 3534 N N . ALA A 1 437 ? 8.153 6.745 32.970 1.00 89.50 437 ALA A N 1
ATOM 3535 C CA . ALA A 1 437 ? 8.230 8.196 33.108 1.00 89.50 437 ALA A CA 1
ATOM 3536 C C . ALA A 1 437 ? 8.579 8.606 34.546 1.00 89.50 437 ALA A C 1
ATOM 3538 O O . ALA A 1 437 ? 9.427 9.480 34.734 1.00 89.50 437 ALA A O 1
ATOM 3539 N N . LEU A 1 438 ? 7.989 7.927 35.534 1.00 90.62 438 LEU A N 1
ATOM 3540 C CA . LEU A 1 438 ? 8.230 8.128 36.958 1.00 90.62 438 LEU A CA 1
ATOM 3541 C C . LEU A 1 438 ? 9.693 7.874 37.294 1.00 90.62 438 LEU A C 1
ATOM 3543 O O . LEU A 1 438 ? 10.358 8.759 37.825 1.00 90.62 438 LEU A O 1
ATOM 3547 N N . HIS A 1 439 ? 10.222 6.720 36.882 1.00 91.75 439 HIS A N 1
ATOM 3548 C CA . HIS A 1 439 ? 11.615 6.365 37.122 1.00 91.75 439 HIS A CA 1
ATOM 3549 C C . HIS A 1 439 ? 12.588 7.394 36.525 1.00 91.75 439 HIS A C 1
ATOM 3551 O O . HIS A 1 439 ? 13.539 7.814 37.185 1.00 91.75 439 HIS A O 1
ATOM 3557 N N . LYS A 1 440 ? 12.340 7.856 35.290 1.00 92.88 440 LYS A N 1
ATOM 3558 C CA . LYS A 1 440 ? 13.186 8.872 34.637 1.00 92.88 440 LYS A CA 1
ATOM 3559 C C . LYS A 1 440 ? 13.140 10.213 35.364 1.00 92.88 440 LYS A C 1
ATOM 3561 O O . LYS A 1 440 ? 14.183 10.838 35.540 1.00 92.88 440 LYS A O 1
ATOM 3566 N N . TYR A 1 441 ? 11.948 10.656 35.757 1.00 90.25 441 TYR A N 1
ATOM 3567 C CA . TYR A 1 441 ? 11.765 11.911 36.480 1.00 90.25 441 TYR A CA 1
ATOM 3568 C C . TYR A 1 441 ? 12.412 11.862 37.870 1.00 90.25 441 TYR A C 1
ATOM 3570 O O . TYR A 1 441 ? 13.204 12.739 38.199 1.00 90.25 441 TYR A O 1
ATOM 3578 N N . GLU A 1 442 ? 12.143 10.815 38.651 1.00 88.19 442 GLU A N 1
ATOM 3579 C CA . GLU A 1 442 ? 12.687 10.640 40.001 1.00 88.19 442 GLU A CA 1
ATOM 3580 C C . GLU A 1 442 ? 14.218 10.560 39.990 1.00 88.19 442 GLU A C 1
ATOM 3582 O O . GLU A 1 442 ? 14.876 11.191 40.816 1.00 88.19 442 GLU A O 1
ATOM 3587 N N . THR A 1 443 ? 14.795 9.853 39.012 1.00 89.56 443 THR A N 1
ATOM 3588 C CA . THR A 1 443 ? 16.253 9.795 38.822 1.00 89.56 443 THR A CA 1
ATOM 3589 C C . THR A 1 443 ? 16.839 11.184 38.564 1.00 89.56 443 THR A C 1
ATOM 3591 O O . THR A 1 443 ? 17.810 11.569 39.214 1.00 89.56 443 THR A O 1
ATOM 3594 N N . ALA A 1 444 ? 16.233 11.961 37.660 1.00 86.12 444 ALA A N 1
ATOM 3595 C CA . ALA A 1 444 ? 16.689 13.317 37.354 1.00 86.12 444 ALA A CA 1
ATOM 3596 C C . ALA A 1 444 ? 16.546 14.262 38.560 1.00 86.12 444 ALA A C 1
ATOM 3598 O O . ALA A 1 444 ? 17.483 14.992 38.875 1.00 86.12 444 ALA A O 1
ATOM 3599 N N . TYR A 1 445 ? 15.413 14.197 39.268 1.00 85.56 445 TYR A N 1
ATOM 3600 C CA . TYR A 1 445 ? 15.158 15.002 40.461 1.00 85.56 445 TYR A CA 1
ATOM 3601 C C . TYR A 1 445 ? 16.171 14.707 41.571 1.00 85.56 445 TYR A C 1
ATOM 3603 O O . TYR A 1 445 ? 16.740 15.636 42.143 1.00 85.56 445 TYR A O 1
ATOM 3611 N N . ARG A 1 446 ? 16.422 13.421 41.862 1.00 84.19 446 ARG A N 1
ATOM 3612 C CA . ARG A 1 446 ? 17.387 12.988 42.886 1.00 84.19 446 ARG A CA 1
ATOM 3613 C C . ARG A 1 446 ? 18.816 13.375 42.535 1.00 84.19 446 ARG A C 1
ATOM 3615 O O . ARG A 1 446 ? 19.530 13.828 43.421 1.00 84.19 446 ARG A O 1
ATOM 3622 N N . SER A 1 447 ? 19.218 13.225 41.271 1.00 84.31 447 SER A N 1
ATOM 3623 C CA . SER A 1 447 ? 20.546 13.646 40.807 1.00 84.31 447 SER A CA 1
ATOM 3624 C C . SER A 1 447 ? 20.753 15.140 41.040 1.00 84.31 447 SER A C 1
ATOM 3626 O O . SER A 1 447 ? 21.727 15.529 41.675 1.00 84.31 447 SER A O 1
ATOM 3628 N N . LEU A 1 448 ? 19.794 15.968 40.611 1.00 80.81 448 LEU A N 1
ATOM 3629 C CA . LEU A 1 448 ? 19.871 17.418 40.782 1.00 80.81 448 LEU A CA 1
ATOM 3630 C C . LEU A 1 448 ? 19.842 17.827 42.263 1.00 80.81 448 LEU A C 1
ATOM 3632 O O . LEU A 1 448 ? 20.574 18.723 42.679 1.00 80.81 448 LEU A O 1
ATOM 3636 N N . GLN A 1 449 ? 19.011 17.156 43.068 1.00 80.25 449 GLN A N 1
ATOM 3637 C CA . GLN A 1 449 ? 18.929 17.393 44.507 1.00 80.25 449 GLN A CA 1
ATOM 3638 C C . GLN A 1 449 ? 20.260 17.074 45.202 1.00 80.25 449 GLN A C 1
ATOM 3640 O O . GLN A 1 449 ? 20.720 17.866 46.016 1.00 80.25 449 GLN A O 1
ATOM 3645 N N . ALA A 1 450 ? 20.885 15.941 44.870 1.00 75.69 450 ALA A N 1
ATOM 3646 C CA . ALA A 1 450 ? 22.145 15.513 45.471 1.00 75.69 450 ALA A CA 1
ATOM 3647 C C . ALA A 1 450 ? 23.333 16.398 45.061 1.00 75.69 450 ALA A C 1
ATOM 3649 O O . ALA A 1 450 ? 24.206 16.660 45.882 1.00 75.69 450 ALA A O 1
ATOM 3650 N N . GLU A 1 451 ? 23.370 16.854 43.807 1.00 73.00 451 GLU A N 1
ATOM 3651 C CA . GLU A 1 451 ? 24.501 17.609 43.259 1.00 73.00 451 GLU A CA 1
ATOM 3652 C C . GLU A 1 451 ? 24.488 19.094 43.654 1.00 73.00 451 GLU A C 1
ATOM 3654 O O . GLU A 1 451 ? 25.545 19.691 43.861 1.00 73.00 451 GLU A O 1
ATOM 3659 N N . HIS A 1 452 ? 23.303 19.705 43.765 1.00 70.06 452 HIS A N 1
ATOM 3660 C CA . HIS A 1 452 ? 23.185 21.161 43.911 1.00 70.06 452 HIS A CA 1
ATOM 3661 C C . HIS A 1 452 ? 22.397 21.624 45.139 1.00 70.06 452 HIS A C 1
ATOM 3663 O O . HIS A 1 452 ? 22.498 22.791 45.501 1.00 70.06 452 HIS A O 1
ATOM 3669 N N . PHE A 1 453 ? 21.646 20.747 45.807 1.00 68.69 453 PHE A N 1
ATOM 3670 C CA . PHE A 1 453 ? 20.831 21.098 46.977 1.00 68.69 453 PHE A CA 1
ATOM 3671 C C . PHE A 1 453 ? 21.091 20.138 48.155 1.00 68.69 453 PHE A C 1
ATOM 3673 O O . PHE A 1 453 ? 20.165 19.444 48.602 1.00 68.69 453 PHE A O 1
ATOM 3680 N N . PRO A 1 454 ? 22.343 20.048 48.650 1.00 57.94 454 PRO A N 1
ATOM 3681 C CA . PRO A 1 454 ? 22.671 19.187 49.780 1.00 57.94 454 PRO A CA 1
ATOM 3682 C C . PRO A 1 454 ? 21.923 19.644 51.041 1.00 57.94 454 PRO A C 1
ATOM 3684 O O . PRO A 1 454 ? 21.891 20.828 51.370 1.00 57.94 454 PRO A O 1
ATOM 3687 N N . GLN A 1 455 ? 21.311 18.700 51.759 1.00 54.50 455 GLN A N 1
ATOM 3688 C CA . GLN A 1 455 ? 20.695 18.967 53.060 1.00 54.50 455 GLN A CA 1
ATOM 3689 C C . GLN A 1 455 ? 21.805 19.199 54.091 1.00 54.50 455 GLN A C 1
ATOM 3691 O O . GLN A 1 455 ? 22.621 18.309 54.330 1.00 54.50 455 GLN A O 1
ATOM 3696 N N . GLY A 1 456 ? 21.850 20.385 54.700 1.00 44.41 456 GLY A N 1
ATOM 3697 C CA . GLY A 1 456 ? 22.728 20.639 55.838 1.00 44.41 456 GLY A CA 1
ATOM 3698 C C . GLY A 1 456 ? 22.292 19.784 57.025 1.00 44.41 456 GLY A C 1
ATOM 3699 O O . GLY A 1 456 ? 21.236 20.020 57.604 1.00 44.41 456 GLY A O 1
ATOM 3700 N N . CYS A 1 457 ? 23.085 18.787 57.403 1.00 34.38 457 CYS A N 1
ATOM 3701 C CA . CYS A 1 457 ? 22.972 18.188 58.725 1.00 34.38 457 CYS A CA 1
ATOM 3702 C C . CYS A 1 457 ? 23.861 19.019 59.680 1.00 34.38 457 CYS A C 1
ATOM 3704 O O . CYS A 1 457 ? 24.967 19.411 59.315 1.00 34.38 457 CYS A O 1
ATOM 3706 N N . ILE A 1 458 ? 23.404 19.291 60.904 1.00 33.81 458 ILE A N 1
ATOM 3707 C CA . ILE A 1 458 ? 24.241 19.772 62.014 1.00 33.81 458 ILE A CA 1
ATOM 3708 C C . ILE A 1 458 ? 23.908 18.895 63.221 1.00 33.81 458 ILE A C 1
ATOM 3710 O O . ILE A 1 458 ? 22.747 18.826 63.614 1.00 33.81 458 ILE A O 1
ATOM 3714 N N . VAL A 1 459 ? 24.896 18.224 63.815 1.00 33.28 459 VAL A N 1
ATOM 3715 C CA . VAL A 1 459 ? 24.770 17.642 65.158 1.00 33.28 459 VAL A CA 1
ATOM 3716 C C . VAL A 1 459 ? 25.736 18.413 66.071 1.00 33.28 459 VAL A C 1
ATOM 3718 O O . VAL A 1 459 ? 26.796 18.874 65.656 1.00 33.28 459 VAL A O 1
ATOM 3721 N N . ILE A 1 460 ? 25.312 18.685 67.302 1.00 35.72 460 ILE A N 1
ATOM 3722 C CA . ILE A 1 460 ? 26.115 19.373 68.314 1.00 35.72 460 ILE A CA 1
ATOM 3723 C C . ILE A 1 460 ? 26.254 18.406 69.482 1.00 35.72 460 ILE A C 1
ATOM 3725 O O . ILE A 1 460 ? 25.246 17.950 70.020 1.00 35.72 460 ILE A O 1
ATOM 3729 N N . SER A 1 461 ? 27.487 18.092 69.878 1.00 35.25 461 SER A N 1
ATOM 3730 C CA . SER A 1 461 ? 27.771 17.351 71.105 1.00 35.25 461 SER A CA 1
ATOM 3731 C C . SER A 1 461 ? 28.435 18.272 72.129 1.00 35.25 461 SER A C 1
ATOM 3733 O O . SER A 1 461 ? 29.309 19.080 71.812 1.00 35.25 461 SER A O 1
ATOM 3735 N N . THR A 1 462 ? 28.001 18.163 73.380 1.00 35.75 462 THR A N 1
ATOM 3736 C CA . THR A 1 462 ? 28.597 18.871 74.516 1.00 35.75 462 THR A CA 1
ATOM 3737 C C . THR A 1 462 ? 29.366 17.873 75.373 1.00 35.75 462 THR A C 1
ATOM 3739 O O . THR A 1 462 ? 28.759 16.997 75.992 1.00 35.75 462 THR A O 1
ATOM 3742 N N . GLN A 1 463 ? 30.690 18.017 75.445 1.00 35.34 463 GLN A N 1
ATOM 3743 C CA . GLN A 1 463 ? 31.498 17.462 76.531 1.00 35.34 463 GLN A CA 1
ATOM 3744 C C . GLN A 1 463 ? 32.029 18.630 77.368 1.00 35.34 463 GLN A C 1
ATOM 3746 O O . GLN A 1 463 ? 32.989 19.293 76.990 1.00 35.34 463 GLN A O 1
ATOM 3751 N N . GLY A 1 464 ? 31.379 18.894 78.506 1.00 49.66 464 GLY A N 1
ATOM 3752 C CA . GLY A 1 464 ? 31.699 20.042 79.364 1.00 49.66 464 GLY A CA 1
ATOM 3753 C C . GLY A 1 464 ? 31.252 21.386 78.776 1.00 49.66 464 GLY A C 1
ATOM 3754 O O . GLY A 1 464 ? 30.532 21.427 77.783 1.00 49.66 464 GLY A O 1
ATOM 3755 N N . GLU A 1 465 ? 31.663 22.493 79.400 1.00 41.50 465 GLU A N 1
ATOM 3756 C CA . GLU A 1 465 ? 31.255 23.873 79.059 1.00 41.50 465 GLU A CA 1
ATOM 3757 C C . GLU A 1 465 ? 31.715 24.371 77.665 1.00 41.50 465 GLU A C 1
ATOM 3759 O O . GLU A 1 465 ? 31.642 25.565 77.378 1.00 41.50 465 GLU A O 1
ATOM 3764 N N . GLN A 1 466 ? 32.163 23.488 76.764 1.00 35.41 466 GLN A N 1
ATOM 3765 C CA . GLN A 1 466 ? 32.532 23.826 75.388 1.00 35.41 466 GLN A CA 1
ATOM 3766 C C . GLN A 1 466 ? 31.773 22.968 74.363 1.00 35.41 466 GLN A C 1
ATOM 3768 O O . GLN A 1 466 ? 31.692 21.744 74.454 1.00 35.41 466 GLN A O 1
ATOM 3773 N N . VAL A 1 467 ? 31.187 23.657 73.382 1.00 34.84 467 VAL A N 1
ATOM 3774 C CA . VAL A 1 467 ? 30.338 23.120 72.312 1.00 34.84 467 VAL A CA 1
ATOM 3775 C C . VAL A 1 467 ? 31.210 22.628 71.151 1.00 34.84 467 VAL A C 1
ATOM 3777 O O . VAL A 1 467 ? 31.930 23.429 70.558 1.00 34.84 467 VAL A O 1
ATOM 3780 N N . HIS A 1 468 ? 31.105 21.346 70.784 1.00 34.25 468 HIS A N 1
ATOM 3781 C CA . HIS A 1 468 ? 31.673 20.801 69.545 1.00 34.25 468 HIS A CA 1
ATOM 3782 C C . HIS A 1 468 ? 30.551 20.422 68.566 1.00 34.25 468 HIS A C 1
ATOM 3784 O O . HIS A 1 468 ? 29.617 19.699 68.913 1.00 34.25 468 HIS A O 1
ATOM 3790 N N . VAL A 1 469 ? 30.641 20.920 67.331 1.00 35.56 469 VAL A N 1
ATOM 3791 C CA . VAL A 1 469 ? 29.704 20.633 66.235 1.00 35.56 469 VAL A CA 1
ATOM 3792 C C . VAL A 1 469 ? 30.269 19.489 65.393 1.00 35.56 469 VAL A C 1
ATOM 3794 O O . VAL A 1 469 ? 31.358 19.630 64.849 1.00 35.56 469 VAL A O 1
ATOM 3797 N N . ASP A 1 470 ? 29.533 18.387 65.280 1.00 35.56 470 ASP A N 1
ATOM 3798 C CA . ASP A 1 470 ? 29.852 17.228 64.440 1.00 35.56 470 ASP A CA 1
ATOM 3799 C C . ASP A 1 470 ? 28.556 16.671 63.866 1.00 35.56 470 ASP A C 1
ATOM 3801 O O . ASP A 1 470 ? 27.622 16.483 64.621 1.00 35.56 470 ASP A O 1
ATOM 3805 N N . VAL A 1 471 ? 28.474 16.395 62.565 1.00 34.16 471 VAL A N 1
ATOM 3806 C CA . VAL A 1 471 ? 27.227 16.173 61.810 1.00 34.16 471 VAL A CA 1
ATOM 3807 C C . VAL A 1 471 ? 26.937 14.684 61.537 1.00 34.16 471 VAL A C 1
ATOM 3809 O O . VAL A 1 471 ? 27.792 14.008 60.974 1.00 34.16 471 VAL A O 1
ATOM 3812 N N . CYS A 1 472 ? 25.726 14.171 61.836 1.00 30.91 472 CYS A N 1
ATOM 3813 C CA . CYS A 1 472 ? 25.337 12.767 61.572 1.00 30.91 472 CYS A CA 1
ATOM 3814 C C . CYS A 1 472 ? 24.064 12.606 60.707 1.00 30.91 472 CYS A C 1
ATOM 3816 O O . CYS A 1 472 ? 23.042 13.247 60.945 1.00 30.91 472 CYS A O 1
ATOM 3818 N N . HIS A 1 473 ? 24.145 11.694 59.730 1.00 41.88 473 HIS A N 1
ATOM 3819 C CA . HIS A 1 473 ? 23.101 11.261 58.799 1.00 41.88 473 HIS A CA 1
ATOM 3820 C C . HIS A 1 473 ? 22.180 10.198 59.417 1.00 41.88 473 HIS A C 1
ATOM 3822 O O . HIS A 1 473 ? 22.605 9.056 59.534 1.00 41.88 473 HIS A O 1
ATOM 3828 N N . THR A 1 474 ? 20.925 10.539 59.728 1.00 35.12 474 THR A N 1
ATOM 3829 C CA . THR A 1 474 ? 19.737 9.648 59.695 1.00 35.12 474 THR A CA 1
ATOM 3830 C C . THR A 1 474 ? 18.527 10.418 60.238 1.00 35.12 474 THR A C 1
ATOM 3832 O O . THR A 1 474 ? 18.598 10.892 61.366 1.00 35.12 474 THR A O 1
ATOM 3835 N N . CYS A 1 475 ? 17.413 10.451 59.489 1.00 28.89 475 CYS A N 1
ATOM 3836 C CA . CYS A 1 475 ? 16.143 11.177 59.748 1.00 28.89 475 CYS A CA 1
ATOM 3837 C C . CYS A 1 475 ? 16.213 12.663 59.323 1.00 28.89 475 CYS A C 1
ATOM 3839 O O . CYS A 1 475 ? 17.060 13.394 59.810 1.00 28.89 475 CYS A O 1
ATOM 3841 N N . ILE A 1 476 ? 15.422 13.154 58.357 1.00 33.59 476 ILE A N 1
ATOM 3842 C CA . ILE A 1 476 ? 14.033 13.614 58.554 1.00 33.59 476 ILE A CA 1
ATOM 3843 C C . ILE A 1 476 ? 13.246 13.563 57.222 1.00 33.59 476 ILE A C 1
ATOM 3845 O O . ILE A 1 476 ? 13.647 14.128 56.205 1.00 33.59 476 ILE A O 1
ATOM 3849 N N . VAL A 1 477 ? 12.101 12.878 57.277 1.00 36.91 477 VAL A N 1
ATOM 3850 C CA . VAL A 1 477 ? 10.880 13.130 56.497 1.00 36.91 477 VAL A CA 1
ATOM 3851 C C . VAL A 1 477 ? 10.156 14.256 57.253 1.00 36.91 477 VAL A C 1
ATOM 3853 O O . VAL A 1 477 ? 10.068 14.156 58.471 1.00 36.91 477 VAL A O 1
ATOM 3856 N N . ASP A 1 478 ? 9.692 15.303 56.563 1.00 35.09 478 ASP A N 1
ATOM 3857 C CA . ASP A 1 478 ? 8.995 16.495 57.104 1.00 35.09 478 ASP A CA 1
ATOM 3858 C C . ASP A 1 478 ? 9.862 17.605 57.747 1.00 35.09 478 ASP A C 1
ATOM 3860 O O . ASP A 1 478 ? 9.800 17.856 58.949 1.00 35.09 478 ASP A O 1
ATOM 3864 N N . ALA A 1 479 ? 10.600 18.364 56.924 1.00 33.16 479 ALA A N 1
ATOM 3865 C CA . ALA A 1 479 ? 11.077 19.707 57.287 1.00 33.16 479 ALA A CA 1
ATOM 3866 C C . ALA A 1 479 ? 10.833 20.710 56.136 1.00 33.16 479 ALA A C 1
ATOM 3868 O O . ALA A 1 479 ? 11.425 20.553 55.065 1.00 33.16 479 ALA A O 1
ATOM 3869 N N . PRO A 1 480 ? 9.976 21.733 56.329 1.00 39.75 480 PRO A N 1
ATOM 3870 C CA . PRO A 1 480 ? 9.754 22.816 55.382 1.00 39.75 480 PRO A CA 1
ATOM 3871 C C . PRO A 1 480 ? 10.613 24.038 55.743 1.00 39.75 480 PRO A C 1
ATOM 3873 O O . PRO A 1 480 ? 10.075 25.069 56.109 1.00 39.75 480 PRO A O 1
ATOM 3876 N N . GLU A 1 481 ? 11.940 23.944 55.651 1.00 39.34 481 GLU A N 1
ATOM 3877 C CA . GLU A 1 481 ? 12.829 25.119 55.671 1.00 39.34 481 GLU A CA 1
ATOM 3878 C C . GLU A 1 481 ? 13.993 24.861 54.705 1.00 39.34 481 GLU A C 1
ATOM 3880 O O . GLU A 1 481 ? 14.984 24.204 55.019 1.00 39.34 481 GLU A O 1
ATOM 3885 N N . SER A 1 482 ? 13.806 25.281 53.456 1.00 44.88 482 SER A N 1
ATOM 3886 C CA . SER A 1 482 ? 14.734 25.065 52.347 1.00 44.88 482 SER A CA 1
ATOM 3887 C C . SER A 1 482 ? 15.838 26.121 52.296 1.00 44.88 482 SER A C 1
ATOM 3889 O O . SER A 1 482 ? 15.529 27.313 52.350 1.00 44.88 482 SER A O 1
ATOM 3891 N N . PRO A 1 483 ? 17.098 25.746 52.003 1.00 50.56 483 PRO A N 1
ATOM 3892 C CA . PRO A 1 483 ? 17.953 26.632 51.232 1.00 50.56 483 PRO A CA 1
ATOM 3893 C C . PRO A 1 483 ? 17.364 26.669 49.816 1.00 50.56 483 PRO A C 1
ATOM 3895 O O . PRO A 1 483 ? 17.558 25.772 48.996 1.00 50.56 483 PRO A O 1
ATOM 3898 N N . HIS A 1 484 ? 16.533 27.673 49.557 1.00 66.12 484 HIS A N 1
ATOM 3899 C CA . HIS A 1 484 ? 15.828 27.851 48.287 1.00 66.12 484 HIS A CA 1
ATOM 3900 C C . HIS A 1 484 ? 16.769 28.152 47.108 1.00 66.12 484 HIS A C 1
ATOM 3902 O O . HIS A 1 484 ? 16.380 28.028 45.950 1.00 66.12 484 HIS A O 1
ATOM 3908 N N . LEU A 1 485 ? 18.020 28.507 47.380 1.00 64.50 485 LEU A N 1
ATOM 3909 C CA . LEU A 1 485 ? 19.056 28.728 46.385 1.00 64.50 485 LEU A CA 1
ATOM 3910 C C . LEU A 1 485 ? 20.279 27.887 46.770 1.00 64.50 485 LEU A C 1
ATOM 3912 O O . LEU A 1 485 ? 20.653 27.912 47.941 1.00 64.50 485 LEU A O 1
ATOM 3916 N N . PRO A 1 486 ? 20.929 27.171 45.833 1.00 67.38 486 PRO A N 1
ATOM 3917 C CA . PRO A 1 486 ? 22.190 26.498 46.127 1.00 67.38 486 PRO A CA 1
ATOM 3918 C C . PRO A 1 486 ? 23.211 27.493 46.685 1.00 67.38 486 PRO A C 1
ATOM 3920 O O . PRO A 1 486 ? 23.464 28.521 46.052 1.00 67.38 486 PRO A O 1
ATOM 3923 N N . ASP A 1 487 ? 23.842 27.192 47.820 1.00 66.19 487 ASP A N 1
ATOM 3924 C CA . ASP A 1 487 ? 24.875 28.070 48.395 1.00 66.19 487 ASP A CA 1
ATOM 3925 C C . ASP A 1 487 ? 26.025 28.310 47.405 1.00 66.19 487 ASP A C 1
ATOM 3927 O O . ASP A 1 487 ? 26.540 29.423 47.283 1.00 66.19 487 ASP A O 1
ATOM 3931 N N . SER A 1 488 ? 26.359 27.285 46.614 1.00 63.72 488 SER A N 1
ATOM 3932 C CA . SER A 1 488 ? 27.313 27.363 45.504 1.00 63.72 488 SER A CA 1
ATOM 3933 C C . SER A 1 488 ? 26.873 28.343 44.413 1.00 63.72 488 SER A C 1
ATOM 3935 O O . SER A 1 488 ? 27.698 29.100 43.906 1.00 63.72 488 SER A O 1
ATOM 3937 N N . PHE A 1 489 ? 25.577 28.389 44.086 1.00 71.31 489 PHE A N 1
ATOM 3938 C CA . PHE A 1 489 ? 25.017 29.361 43.145 1.00 71.31 489 PHE A CA 1
ATOM 3939 C C . PHE A 1 489 ? 25.102 30.773 43.726 1.00 71.31 489 PHE A C 1
ATOM 3941 O O . PHE A 1 489 ? 25.538 31.690 43.033 1.00 71.31 489 PHE A O 1
ATOM 3948 N N . HIS A 1 490 ? 24.696 30.961 44.987 1.00 70.19 490 HIS A N 1
ATOM 3949 C CA . HIS A 1 490 ? 24.720 32.272 45.635 1.00 70.19 490 HIS A CA 1
ATOM 3950 C C . HIS A 1 490 ? 26.150 32.829 45.711 1.00 70.19 490 HIS A C 1
ATOM 3952 O O . HIS A 1 490 ? 26.368 33.985 45.353 1.00 70.19 490 HIS A O 1
ATOM 3958 N N . ALA A 1 491 ? 27.128 32.010 46.109 1.00 67.56 491 ALA A N 1
ATOM 3959 C CA . ALA A 1 491 ? 28.539 32.393 46.156 1.00 67.56 491 ALA A CA 1
ATOM 3960 C C . ALA A 1 491 ? 29.085 32.756 44.764 1.00 67.56 491 ALA A C 1
ATOM 3962 O O . ALA A 1 491 ? 29.603 33.858 44.582 1.00 67.56 491 ALA A O 1
ATOM 3963 N N . ALA A 1 492 ? 28.868 31.894 43.763 1.00 68.56 492 ALA A N 1
ATOM 3964 C CA . ALA A 1 492 ? 29.293 32.126 42.381 1.00 68.56 492 ALA A CA 1
ATOM 3965 C C . ALA A 1 492 ? 28.717 33.414 41.786 1.00 68.56 492 ALA A C 1
ATOM 3967 O O . ALA A 1 492 ? 29.397 34.190 41.114 1.00 68.56 492 ALA A O 1
ATOM 3968 N N . TRP A 1 493 ? 27.433 33.647 42.049 1.00 73.81 493 TRP A N 1
ATOM 3969 C CA . TRP A 1 493 ? 26.723 34.830 41.596 1.00 73.81 493 TRP A CA 1
ATOM 3970 C C . TRP A 1 493 ? 27.263 36.109 42.245 1.00 73.81 493 TRP A C 1
ATOM 3972 O O . TRP A 1 493 ? 27.436 37.124 41.567 1.00 73.81 493 TRP A O 1
ATOM 3982 N N . MET A 1 494 ? 27.557 36.059 43.546 1.00 72.06 494 MET A N 1
ATOM 3983 C CA . MET A 1 494 ? 28.131 37.181 44.284 1.00 72.06 494 MET A CA 1
ATOM 3984 C C . MET A 1 494 ? 29.526 37.551 43.786 1.00 72.06 494 MET A C 1
ATOM 3986 O O . MET A 1 494 ? 29.797 38.736 43.595 1.00 72.06 494 MET A O 1
ATOM 3990 N N . GLU A 1 495 ? 30.378 36.563 43.524 1.00 69.81 495 GLU A N 1
ATOM 3991 C CA . GLU A 1 495 ? 31.715 36.787 42.966 1.00 69.81 495 GLU A CA 1
ATOM 3992 C C . GLU A 1 495 ? 31.644 37.390 41.556 1.00 69.81 495 GLU A C 1
ATOM 3994 O O . GLU A 1 495 ? 32.307 38.391 41.282 1.00 69.81 495 GLU A O 1
ATOM 3999 N N . CYS A 1 496 ? 30.759 36.875 40.692 1.00 72.06 496 CYS A N 1
ATOM 4000 C CA . CYS A 1 496 ? 30.575 37.405 39.338 1.00 72.06 496 CYS A CA 1
ATOM 4001 C C . CYS A 1 496 ? 30.098 38.864 39.326 1.00 72.06 496 CYS A C 1
ATOM 4003 O O . CYS A 1 496 ? 30.547 39.638 38.488 1.00 72.06 496 CYS A O 1
ATOM 4005 N N . LEU A 1 497 ? 29.191 39.253 40.231 1.00 73.75 497 LEU A N 1
ATOM 4006 C CA . LEU A 1 497 ? 28.687 40.630 40.309 1.00 73.75 497 LEU A CA 1
ATOM 4007 C C . LEU A 1 497 ? 29.722 41.621 40.851 1.00 73.75 497 LEU A C 1
ATOM 4009 O O . LEU A 1 497 ? 29.704 42.784 40.452 1.00 73.75 497 LEU A O 1
ATOM 4013 N N . LEU A 1 498 ? 30.597 41.181 41.760 1.00 73.31 498 LEU A N 1
ATOM 4014 C CA . LEU A 1 498 ? 31.673 42.013 42.307 1.00 73.31 498 LEU A CA 1
ATOM 4015 C C . LEU A 1 498 ? 32.801 42.252 41.292 1.00 73.31 498 LEU A C 1
ATOM 4017 O O . LEU A 1 498 ? 33.494 43.259 41.392 1.00 73.31 498 LEU A O 1
ATOM 4021 N N . ALA A 1 499 ? 32.958 41.357 40.315 1.00 71.31 499 ALA A N 1
ATOM 4022 C CA . ALA A 1 499 ? 33.984 41.417 39.275 1.00 71.31 499 ALA A CA 1
ATOM 4023 C C . ALA A 1 499 ? 33.570 42.211 38.017 1.00 71.31 499 ALA A C 1
ATOM 4025 O O . ALA A 1 499 ? 34.248 42.141 36.996 1.00 71.31 499 ALA A O 1
ATOM 4026 N N . VAL A 1 500 ? 32.444 42.934 38.039 1.00 76.94 500 VAL A N 1
ATOM 4027 C CA . VAL A 1 500 ? 31.973 43.726 36.890 1.00 76.94 500 VAL A CA 1
ATOM 4028 C C . VAL A 1 500 ? 32.633 45.107 36.887 1.00 76.94 500 VAL A C 1
ATOM 4030 O O . VAL A 1 500 ? 32.387 45.904 37.789 1.00 76.94 500 VAL A O 1
ATOM 4033 N N . ASP A 1 501 ? 33.397 45.412 35.834 1.00 73.31 501 ASP A N 1
ATOM 4034 C CA . ASP A 1 501 ? 34.105 46.697 35.683 1.00 73.31 501 ASP A CA 1
ATOM 4035 C C . ASP A 1 501 ? 33.163 47.907 35.540 1.00 73.31 501 ASP A C 1
ATOM 4037 O O . ASP A 1 501 ? 33.428 48.969 36.100 1.00 73.31 501 ASP A O 1
ATOM 4041 N N . ASP A 1 502 ? 32.070 47.754 34.777 1.00 83.00 502 ASP A N 1
ATOM 4042 C CA . ASP A 1 502 ? 31.071 48.804 34.520 1.00 83.00 502 ASP A CA 1
ATOM 4043 C C . ASP A 1 502 ? 29.651 48.326 34.902 1.00 83.00 502 ASP A C 1
ATOM 4045 O O . ASP A 1 502 ? 28.919 47.758 34.074 1.00 83.00 502 ASP A O 1
ATOM 4049 N N . PRO A 1 503 ? 29.267 48.519 36.180 1.00 81.38 503 PRO A N 1
ATOM 4050 C CA . PRO A 1 503 ? 27.967 48.138 36.727 1.00 81.38 503 PRO A CA 1
ATOM 4051 C C . PRO A 1 503 ? 26.769 48.743 35.983 1.00 81.38 503 PRO A C 1
ATOM 4053 O O . PRO A 1 503 ? 25.762 48.059 35.776 1.00 81.38 503 PRO A O 1
ATOM 4056 N N . ASP A 1 504 ? 26.864 50.008 35.572 1.00 83.25 504 ASP A N 1
ATOM 4057 C CA . ASP A 1 504 ? 25.739 50.741 34.987 1.00 83.25 504 ASP A CA 1
ATOM 4058 C C . ASP A 1 504 ? 25.499 50.301 33.538 1.00 83.25 504 ASP A C 1
ATOM 4060 O O . ASP A 1 504 ? 24.364 49.992 33.156 1.00 83.25 504 ASP A O 1
ATOM 4064 N N . ALA A 1 505 ? 26.566 50.119 32.754 1.00 84.06 505 ALA A N 1
ATOM 4065 C CA . ALA A 1 505 ? 26.432 49.612 31.392 1.00 84.06 505 ALA A CA 1
ATOM 4066 C C . ALA A 1 505 ? 25.934 48.153 31.344 1.00 84.06 505 ALA A C 1
ATOM 4068 O O . ALA A 1 505 ? 25.237 47.766 30.399 1.00 84.06 505 ALA A O 1
ATOM 4069 N N . LEU A 1 506 ? 26.259 47.330 32.351 1.00 83.88 506 LEU A N 1
ATOM 4070 C CA . LEU A 1 506 ? 25.698 45.981 32.492 1.00 83.88 506 LEU A CA 1
ATOM 4071 C C . LEU A 1 506 ? 24.181 46.026 32.726 1.00 83.88 506 LEU A C 1
ATOM 4073 O O . LEU A 1 506 ? 23.438 45.282 32.080 1.00 83.88 506 LEU A O 1
ATOM 4077 N N . VAL A 1 507 ? 23.718 46.897 33.627 1.00 85.31 507 VAL A N 1
ATOM 4078 C CA . VAL A 1 507 ? 22.289 47.064 33.931 1.00 85.31 507 VAL A CA 1
ATOM 4079 C C . VAL A 1 507 ? 21.515 47.477 32.682 1.00 85.31 507 VAL A C 1
ATOM 4081 O O . VAL A 1 507 ? 20.484 46.869 32.384 1.00 85.31 507 VAL A O 1
ATOM 4084 N N . ASP A 1 508 ? 22.025 48.430 31.905 1.00 84.50 508 ASP A N 1
ATOM 4085 C CA . ASP A 1 508 ? 21.365 48.883 30.677 1.00 84.50 508 ASP A CA 1
ATOM 4086 C C . ASP A 1 508 ? 21.278 47.779 29.613 1.00 84.50 508 ASP A C 1
ATOM 4088 O O . ASP A 1 508 ? 20.218 47.580 29.007 1.00 84.50 508 ASP A O 1
ATOM 4092 N N . ARG A 1 509 ? 22.342 46.980 29.437 1.00 82.81 509 ARG A N 1
ATOM 4093 C CA . ARG A 1 509 ? 22.330 45.819 28.526 1.00 82.81 509 ARG A CA 1
ATOM 4094 C C . ARG A 1 509 ? 21.320 44.759 28.955 1.00 82.81 509 ARG A C 1
ATOM 4096 O O . ARG A 1 509 ? 20.554 44.266 28.124 1.00 82.81 509 ARG A O 1
ATOM 4103 N N . VAL A 1 510 ? 21.289 44.425 30.246 1.00 83.00 510 VAL A N 1
ATOM 4104 C CA . VAL A 1 510 ? 20.333 43.459 30.803 1.00 83.00 510 VAL A CA 1
ATOM 4105 C C . VAL A 1 510 ? 18.895 43.940 30.591 1.00 83.00 510 VAL A C 1
ATOM 4107 O O . VAL A 1 510 ? 18.057 43.175 30.110 1.00 83.00 510 VAL A O 1
ATOM 4110 N N . ARG A 1 511 ? 18.603 45.214 30.876 1.00 83.81 511 ARG A N 1
ATOM 4111 C CA . ARG A 1 511 ? 17.263 45.792 30.687 1.00 83.81 511 ARG A CA 1
ATOM 4112 C C . ARG A 1 511 ? 16.838 45.783 29.221 1.00 83.81 511 ARG A C 1
ATOM 4114 O O . ARG A 1 511 ? 15.735 45.323 28.930 1.00 83.81 511 ARG A O 1
ATOM 4121 N N . ALA A 1 512 ? 17.712 46.199 28.302 1.00 82.12 512 ALA A N 1
ATOM 4122 C CA . ALA A 1 512 ? 17.430 46.178 26.865 1.00 82.12 512 ALA A CA 1
ATOM 4123 C C . ALA A 1 512 ? 17.104 44.760 26.360 1.00 82.12 512 ALA A C 1
ATOM 4125 O O . ALA A 1 512 ? 16.146 44.554 25.611 1.00 82.12 512 ALA A O 1
ATOM 4126 N N . LYS A 1 513 ? 17.859 43.758 26.825 1.00 79.25 513 LYS A N 1
ATOM 4127 C CA . LYS A 1 513 ? 17.655 42.351 26.458 1.00 79.25 513 LYS A CA 1
ATOM 4128 C C . LYS A 1 513 ? 16.323 41.809 26.983 1.00 79.25 513 LYS A C 1
ATOM 4130 O O . LYS A 1 513 ? 15.600 41.158 26.229 1.00 79.25 513 LYS A O 1
ATOM 4135 N N . LEU A 1 514 ? 15.959 42.135 28.225 1.00 78.00 514 LEU A N 1
ATOM 4136 C CA . LEU A 1 514 ? 14.681 41.745 28.828 1.00 78.00 514 LEU A CA 1
ATOM 4137 C C . LEU A 1 514 ? 13.474 42.395 28.131 1.00 78.00 514 LEU A C 1
ATOM 4139 O O . LEU A 1 514 ? 12.493 41.704 27.856 1.00 78.00 514 LEU A O 1
ATOM 4143 N N . MET A 1 515 ? 13.560 43.684 27.781 1.00 77.50 515 MET A N 1
ATOM 4144 C CA . MET A 1 515 ? 12.485 44.410 27.086 1.00 77.50 515 MET A CA 1
ATOM 4145 C C . MET A 1 515 ? 12.144 43.821 25.709 1.00 77.50 515 MET A C 1
ATOM 4147 O O . MET A 1 515 ? 11.002 43.906 25.275 1.00 77.50 515 MET A O 1
ATOM 4151 N N . SER A 1 516 ? 13.113 43.201 25.029 1.00 71.69 516 SER A N 1
ATOM 4152 C CA . SER A 1 516 ? 12.940 42.671 23.667 1.00 71.69 516 SER A CA 1
ATOM 4153 C C . SER A 1 516 ? 12.245 41.302 23.567 1.00 71.69 516 SER A C 1
ATOM 4155 O O . SER A 1 516 ? 11.950 40.852 22.461 1.00 71.69 516 SER A O 1
ATOM 4157 N N . ARG A 1 517 ? 12.023 40.599 24.689 1.00 67.75 517 ARG A N 1
ATOM 4158 C CA . ARG A 1 517 ? 11.700 39.156 24.689 1.00 67.75 517 ARG A CA 1
ATOM 4159 C C . ARG A 1 517 ? 10.262 38.808 25.080 1.00 67.75 517 ARG A C 1
ATOM 4161 O O . ARG A 1 517 ? 9.751 37.815 24.573 1.00 67.75 517 ARG A O 1
ATOM 4168 N N . SER A 1 518 ? 9.643 39.533 26.016 1.00 70.00 518 SER A N 1
ATOM 4169 C CA . SER A 1 518 ? 8.264 39.278 26.483 1.00 70.00 518 SER A CA 1
ATOM 4170 C C . SER A 1 518 ? 7.753 40.385 27.416 1.00 70.00 518 SER A C 1
ATOM 4172 O O . SER A 1 518 ? 8.558 41.104 28.011 1.00 70.00 518 SER A O 1
ATOM 4174 N N . ASP A 1 519 ? 6.437 40.445 27.642 1.00 66.44 519 ASP A N 1
ATOM 4175 C CA . ASP A 1 519 ? 5.804 41.364 28.609 1.00 66.44 519 ASP A CA 1
ATOM 4176 C C . ASP A 1 519 ? 6.328 41.169 30.044 1.00 66.44 519 ASP A C 1
ATOM 4178 O O . ASP A 1 519 ? 6.522 42.122 30.801 1.00 66.44 519 ASP A O 1
ATOM 4182 N N . LEU A 1 520 ? 6.652 39.925 30.414 1.00 68.50 520 LEU A N 1
ATOM 4183 C CA . LEU A 1 520 ? 7.306 39.615 31.686 1.00 68.50 520 LEU A CA 1
ATOM 4184 C C . LEU A 1 520 ? 8.721 40.203 31.762 1.00 68.50 520 LEU A C 1
ATOM 4186 O O . LEU A 1 520 ? 9.119 40.733 32.800 1.00 68.50 520 LEU A O 1
ATOM 4190 N N . GLY A 1 521 ? 9.472 40.134 30.661 1.00 72.44 521 GLY A N 1
ATOM 4191 C CA . GLY A 1 521 ? 10.784 40.765 30.540 1.00 72.44 521 GLY A CA 1
ATOM 4192 C C . GLY A 1 521 ? 10.700 42.286 30.693 1.00 72.44 521 GLY A C 1
ATOM 4193 O O . GLY A 1 521 ? 11.513 42.874 31.408 1.00 72.44 521 GLY A O 1
ATOM 4194 N N . MET A 1 522 ? 9.660 42.916 30.137 1.00 75.31 522 MET A N 1
ATOM 4195 C CA . MET A 1 522 ? 9.363 44.331 30.380 1.00 75.31 522 MET A CA 1
ATOM 4196 C C . MET A 1 522 ? 9.159 44.627 31.874 1.00 75.31 522 MET A C 1
ATOM 4198 O O . MET A 1 522 ? 9.827 45.515 32.406 1.00 75.31 522 MET A O 1
ATOM 4202 N N . ASN A 1 523 ? 8.329 43.856 32.581 1.00 78.19 523 ASN A N 1
ATOM 4203 C CA . ASN A 1 523 ? 8.092 44.045 34.020 1.00 78.19 523 ASN A CA 1
ATOM 4204 C C . ASN A 1 523 ? 9.366 43.870 34.868 1.00 78.19 523 ASN A C 1
ATOM 4206 O O . ASN A 1 523 ? 9.641 44.674 35.762 1.00 78.19 523 ASN A O 1
ATOM 4210 N N . LEU A 1 524 ? 10.189 42.860 34.572 1.00 78.06 524 LEU A N 1
ATOM 4211 C CA . LEU A 1 524 ? 11.473 42.654 35.256 1.00 78.06 524 LEU A CA 1
ATOM 4212 C C . LEU A 1 524 ? 12.446 43.810 34.987 1.00 78.06 524 LEU A C 1
ATOM 4214 O O . LEU A 1 524 ? 13.089 44.301 35.913 1.00 78.06 524 LEU A O 1
ATOM 4218 N N . SER A 1 525 ? 12.498 44.309 33.747 1.00 80.81 525 SER A N 1
ATOM 4219 C CA . SER A 1 525 ? 13.359 45.438 33.370 1.00 80.81 525 SER A CA 1
ATOM 4220 C C . SER A 1 525 ? 13.013 46.745 34.100 1.00 80.81 525 SER A C 1
ATOM 4222 O O . SER A 1 525 ? 13.890 47.585 34.293 1.00 80.81 525 SER A O 1
ATOM 4224 N N . GLN A 1 526 ? 11.757 46.931 34.527 1.00 83.00 526 GLN A N 1
ATOM 4225 C CA . GLN A 1 526 ? 11.325 48.099 35.308 1.00 83.00 526 GLN A CA 1
ATOM 4226 C C . GLN A 1 526 ? 11.744 48.009 36.786 1.00 83.00 526 GLN A C 1
ATOM 4228 O O . GLN A 1 526 ? 11.962 49.039 37.436 1.00 83.00 526 GLN A O 1
ATOM 4233 N N . ARG A 1 527 ? 11.869 46.782 37.314 1.00 83.19 527 ARG A N 1
ATOM 4234 C CA . ARG A 1 527 ? 12.316 46.493 38.689 1.00 83.19 527 ARG A CA 1
ATOM 4235 C C . ARG A 1 527 ? 13.839 46.584 38.843 1.00 83.19 527 ARG A C 1
ATOM 4237 O O . ARG A 1 527 ? 14.317 46.841 39.944 1.00 83.19 527 ARG A O 1
ATOM 4244 N N . ILE A 1 528 ? 14.590 46.416 37.754 1.00 84.75 528 ILE A N 1
ATOM 4245 C CA . ILE A 1 528 ? 16.056 46.498 37.721 1.00 84.75 528 ILE A CA 1
ATOM 4246 C C . ILE A 1 528 ? 16.476 47.936 37.373 1.00 84.75 528 ILE A C 1
ATOM 4248 O O . ILE A 1 528 ? 16.273 48.390 36.252 1.00 84.75 528 ILE A O 1
ATOM 4252 N N . ARG A 1 529 ? 17.057 48.665 38.330 1.00 83.31 529 ARG A N 1
ATOM 4253 C CA . ARG A 1 529 ? 17.515 50.067 38.184 1.00 83.31 529 ARG A CA 1
ATOM 4254 C C . ARG A 1 529 ? 19.003 50.276 38.480 1.00 83.31 529 ARG A C 1
ATOM 4256 O O . ARG A 1 529 ? 19.551 51.307 38.131 1.00 83.31 529 ARG A O 1
ATOM 4263 N N . SER A 1 530 ? 19.622 49.316 39.150 1.00 85.12 530 SER A N 1
ATOM 4264 C CA . SER A 1 530 ? 21.024 49.292 39.572 1.00 85.12 530 SER A CA 1
ATOM 4265 C C . SER A 1 530 ? 21.478 47.844 39.761 1.00 85.12 530 SER A C 1
ATOM 4267 O O . SER A 1 530 ? 20.637 46.946 39.887 1.00 85.12 530 SER A O 1
ATOM 4269 N N . VAL A 1 531 ? 22.785 47.600 39.872 1.00 80.94 531 VAL A N 1
ATOM 4270 C CA . VAL A 1 531 ? 23.325 46.253 40.140 1.00 80.94 531 VAL A CA 1
ATOM 4271 C C . VAL A 1 531 ? 22.805 45.663 41.459 1.00 80.94 531 VAL A C 1
ATOM 4273 O O . VAL A 1 531 ? 22.528 44.467 41.539 1.00 80.94 531 VAL A O 1
ATOM 4276 N N . VAL A 1 532 ? 22.546 46.501 42.469 1.00 80.25 532 VAL A N 1
ATOM 4277 C CA . VAL A 1 532 ? 21.930 46.064 43.734 1.00 80.25 532 VAL A CA 1
ATOM 4278 C C . VAL A 1 532 ? 20.506 45.549 43.504 1.00 80.25 532 VAL A C 1
ATOM 4280 O O . VAL A 1 532 ? 20.153 44.468 43.967 1.00 80.25 532 VAL A O 1
ATOM 4283 N N . SER A 1 533 ? 19.686 46.280 42.741 1.00 82.94 533 SER A N 1
ATOM 4284 C CA . SER A 1 533 ? 18.328 45.822 42.409 1.00 82.94 533 SER A CA 1
ATOM 4285 C C . SER A 1 533 ? 18.318 44.614 41.463 1.00 82.94 533 SER A C 1
ATOM 4287 O O . SER A 1 533 ? 17.457 43.751 41.609 1.00 82.94 533 SER A O 1
ATOM 4289 N N . LEU A 1 534 ? 19.294 44.503 40.549 1.00 82.75 534 LEU A N 1
ATOM 4290 C CA . LEU A 1 534 ? 19.486 43.331 39.690 1.00 82.75 534 LEU A CA 1
ATOM 4291 C C . LEU A 1 534 ? 19.691 42.075 40.536 1.00 82.75 534 LEU A C 1
ATOM 4293 O O . LEU A 1 534 ? 19.020 41.069 40.318 1.00 82.75 534 LEU A O 1
ATOM 4297 N N . ARG A 1 535 ? 20.569 42.163 41.542 1.00 79.88 535 ARG A N 1
ATOM 4298 C CA . ARG A 1 535 ? 20.822 41.083 42.496 1.00 79.88 535 ARG A CA 1
ATOM 4299 C C . ARG A 1 535 ? 19.547 40.676 43.233 1.00 79.88 535 ARG A C 1
ATOM 4301 O O . ARG A 1 535 ? 19.213 39.498 43.239 1.00 79.88 535 ARG A O 1
ATOM 4308 N N . VAL A 1 536 ? 18.843 41.632 43.840 1.00 79.00 536 VAL A N 1
ATOM 4309 C CA . VAL A 1 536 ? 17.645 41.345 44.650 1.00 79.00 536 VAL A CA 1
ATOM 4310 C C . VAL A 1 536 ? 16.541 40.711 43.806 1.00 79.00 536 VAL A C 1
ATOM 4312 O O . VAL A 1 536 ? 15.950 39.717 44.220 1.00 79.00 536 VAL A O 1
ATOM 4315 N N . VAL A 1 537 ? 16.283 41.249 42.610 1.00 80.00 537 VAL A N 1
ATOM 4316 C CA . VAL A 1 537 ? 15.257 40.712 41.707 1.00 80.00 537 VAL A CA 1
ATOM 4317 C C . VAL A 1 537 ? 15.624 39.301 41.253 1.00 80.00 537 VAL A C 1
ATOM 4319 O O . VAL A 1 537 ? 14.775 38.420 41.311 1.00 80.00 537 VAL A O 1
ATOM 4322 N N . LEU A 1 538 ? 16.874 39.057 40.845 1.00 76.50 538 LEU A N 1
ATOM 4323 C CA . LEU A 1 538 ? 17.279 37.736 40.362 1.00 76.50 538 LEU A CA 1
ATOM 4324 C C . LEU A 1 538 ? 17.212 36.671 41.464 1.00 76.50 538 LEU A C 1
ATOM 4326 O O . LEU A 1 538 ? 16.676 35.593 41.225 1.00 76.50 538 LEU A O 1
ATOM 4330 N N . LEU A 1 539 ? 17.719 36.984 42.661 1.00 75.06 539 LEU A N 1
ATOM 4331 C CA . LEU A 1 539 ? 17.680 36.070 43.804 1.00 75.06 539 LEU A CA 1
ATOM 4332 C C . LEU A 1 539 ? 16.239 35.708 44.170 1.00 75.06 539 LEU A C 1
ATOM 4334 O O . LEU A 1 539 ? 15.932 34.531 44.298 1.00 75.06 539 LEU A O 1
ATOM 4338 N N . HIS A 1 540 ? 15.346 36.698 44.239 1.00 77.88 540 HIS A N 1
ATOM 4339 C CA . HIS A 1 540 ? 13.928 36.476 44.527 1.00 77.88 540 HIS A CA 1
ATOM 4340 C C . HIS A 1 540 ? 13.231 35.598 43.472 1.00 77.88 540 HIS A C 1
ATOM 4342 O O . HIS A 1 540 ? 12.437 34.723 43.804 1.00 77.88 540 HIS A O 1
ATOM 4348 N N . GLU A 1 541 ? 13.493 35.824 42.183 1.00 76.88 541 GLU A N 1
ATOM 4349 C CA . GLU A 1 541 ? 12.860 35.034 41.119 1.00 76.88 541 GLU A CA 1
ATOM 4350 C C . GLU A 1 541 ? 13.420 33.603 41.021 1.00 76.88 541 GLU A C 1
ATOM 4352 O O . GLU A 1 541 ? 12.682 32.681 40.672 1.00 76.88 541 GLU A O 1
ATOM 4357 N N . LEU A 1 542 ? 14.698 33.392 41.352 1.00 73.81 542 LEU A N 1
ATOM 4358 C CA . LEU A 1 542 ? 15.298 32.056 41.440 1.00 73.81 542 LEU A CA 1
ATOM 4359 C C . LEU A 1 542 ? 14.769 31.275 42.644 1.00 73.81 542 LEU A C 1
ATOM 4361 O O . LEU A 1 542 ? 14.379 30.122 42.489 1.00 73.81 542 LEU A O 1
ATOM 4365 N N . ASP A 1 543 ? 14.699 31.918 43.807 1.00 72.25 543 ASP A N 1
ATOM 4366 C CA . ASP A 1 543 ? 14.116 31.377 45.038 1.00 72.25 543 ASP A CA 1
ATOM 4367 C C . ASP A 1 543 ? 12.688 30.863 44.798 1.00 72.25 543 ASP A C 1
ATOM 4369 O O . ASP A 1 543 ? 12.366 29.697 45.047 1.00 72.25 543 ASP A O 1
ATOM 4373 N N . ARG A 1 544 ? 11.868 31.691 44.139 1.00 73.06 544 ARG A N 1
ATOM 4374 C CA . ARG A 1 544 ? 10.517 31.331 43.703 1.00 73.06 544 ARG A CA 1
ATOM 4375 C C . ARG A 1 544 ? 10.501 30.146 42.733 1.00 73.06 544 ARG A C 1
ATOM 4377 O O . ARG A 1 544 ? 9.649 29.267 42.857 1.00 73.06 544 ARG A O 1
ATOM 4384 N N . LEU A 1 545 ? 11.415 30.106 41.761 1.00 73.75 545 LEU A N 1
ATOM 4385 C CA . LEU A 1 545 ? 11.508 29.019 40.778 1.00 73.75 545 LEU A CA 1
ATOM 4386 C C . LEU A 1 545 ? 11.863 27.679 41.440 1.00 73.75 545 LEU A C 1
ATOM 4388 O O . LEU A 1 545 ? 11.268 26.652 41.106 1.00 73.75 545 LEU A O 1
ATOM 4392 N N . PHE A 1 546 ? 12.797 27.678 42.388 1.00 75.12 546 PHE A N 1
ATOM 4393 C CA . PHE A 1 546 ? 13.190 26.474 43.119 1.00 75.12 546 PHE A CA 1
ATOM 4394 C C . PHE A 1 546 ? 12.150 26.052 44.166 1.00 75.12 546 PHE A C 1
ATOM 4396 O O . PHE A 1 546 ? 11.927 24.853 44.340 1.00 75.12 546 PHE A O 1
ATOM 4403 N N . GLY A 1 547 ? 11.431 27.000 44.776 1.00 70.50 547 GLY A N 1
ATOM 4404 C CA . GLY A 1 547 ? 10.250 26.707 45.594 1.00 70.50 547 GLY A CA 1
ATOM 4405 C C . GLY A 1 547 ? 9.172 25.963 44.798 1.00 70.50 547 GLY A C 1
ATOM 4406 O O . GLY A 1 547 ? 8.734 24.883 45.196 1.00 70.50 547 GLY A O 1
ATOM 4407 N N . LEU A 1 548 ? 8.836 26.465 43.604 1.00 71.81 548 LEU A N 1
ATOM 4408 C CA . LEU A 1 548 ? 7.894 25.802 42.692 1.00 71.81 548 LEU A CA 1
ATOM 4409 C C . LEU A 1 548 ? 8.372 24.411 42.256 1.00 71.81 548 LEU A C 1
ATOM 4411 O O . LEU A 1 548 ? 7.558 23.514 42.043 1.00 71.81 548 LEU A O 1
ATOM 4415 N N . ARG A 1 549 ? 9.683 24.200 42.097 1.00 76.00 549 ARG A N 1
ATOM 4416 C CA . ARG A 1 549 ? 10.244 22.878 41.780 1.00 76.00 549 ARG A CA 1
ATOM 4417 C C . ARG A 1 549 ? 9.938 21.860 42.886 1.00 76.00 549 ARG A C 1
ATOM 4419 O O . ARG A 1 549 ? 9.473 20.763 42.578 1.00 76.00 549 ARG A O 1
ATOM 4426 N N . ALA A 1 550 ? 10.190 22.212 44.148 1.00 72.19 550 ALA A N 1
ATOM 4427 C CA . ALA A 1 550 ? 9.958 21.324 45.290 1.00 72.19 550 ALA A CA 1
ATOM 4428 C C . ALA A 1 550 ? 8.462 21.010 45.488 1.00 72.19 550 ALA A C 1
ATOM 4430 O O . ALA A 1 550 ? 8.083 19.861 45.738 1.00 72.19 550 ALA A O 1
ATOM 4431 N N . GLU A 1 551 ? 7.602 22.013 45.302 1.00 69.81 551 GLU A N 1
ATOM 4432 C CA . GLU A 1 551 ? 6.148 21.848 45.346 1.00 69.81 551 GLU A CA 1
ATOM 4433 C C . GLU A 1 551 ? 5.655 20.898 44.240 1.00 69.81 551 GLU A C 1
ATOM 4435 O O . GLU A 1 551 ? 4.975 19.907 44.523 1.00 69.81 551 GLU A O 1
ATOM 4440 N N . ASN A 1 552 ? 6.087 21.125 42.994 1.00 71.56 552 ASN A N 1
ATOM 4441 C CA . ASN A 1 552 ? 5.745 20.276 41.850 1.00 71.56 552 ASN A CA 1
ATOM 4442 C C . ASN A 1 552 ? 6.181 18.818 42.054 1.00 71.56 552 ASN A C 1
ATOM 4444 O O . ASN A 1 552 ? 5.442 17.895 41.712 1.00 71.56 552 ASN A O 1
ATOM 4448 N N . HIS A 1 553 ? 7.367 18.590 42.624 1.00 79.50 553 HIS A N 1
ATOM 4449 C CA . HIS A 1 553 ? 7.829 17.240 42.940 1.00 79.50 553 HIS A CA 1
ATOM 4450 C C . HIS A 1 553 ? 6.909 16.545 43.942 1.00 79.50 553 HIS A C 1
ATOM 4452 O O . HIS A 1 553 ? 6.480 15.414 43.709 1.00 79.50 553 HIS A O 1
ATOM 4458 N N . THR A 1 554 ? 6.562 17.235 45.028 1.00 74.19 554 THR A N 1
ATOM 4459 C CA . THR A 1 554 ? 5.681 16.705 46.076 1.00 74.19 554 THR A CA 1
ATOM 4460 C C . THR A 1 554 ? 4.335 16.272 45.494 1.00 74.19 554 THR A C 1
ATOM 4462 O O . THR A 1 554 ? 3.870 15.162 45.760 1.00 74.19 554 THR A O 1
ATOM 4465 N N . GLN A 1 555 ? 3.755 17.097 44.622 1.00 71.81 555 GLN A N 1
ATOM 4466 C CA . GLN A 1 555 ? 2.485 16.808 43.958 1.00 71.81 555 GLN A CA 1
ATOM 4467 C C . GLN A 1 555 ? 2.577 15.648 42.955 1.00 71.81 555 GLN A C 1
ATOM 4469 O O . GLN A 1 555 ? 1.752 14.733 42.991 1.00 71.81 555 GLN A O 1
ATOM 4474 N N . LEU A 1 556 ? 3.601 15.628 42.093 1.00 75.00 556 LEU A N 1
ATOM 4475 C CA . LEU A 1 556 ? 3.807 14.537 41.131 1.00 75.00 556 LEU A CA 1
ATOM 4476 C C . LEU A 1 556 ? 4.023 13.190 41.831 1.00 75.00 556 LEU A C 1
ATOM 4478 O O . LEU A 1 556 ? 3.532 12.160 41.358 1.00 75.00 556 LEU A O 1
ATOM 4482 N N . MET A 1 557 ? 4.737 13.186 42.960 1.00 82.12 557 MET A N 1
ATOM 4483 C CA . MET A 1 557 ? 4.927 11.985 43.772 1.00 82.12 557 MET A CA 1
ATOM 4484 C C . MET A 1 557 ? 3.633 11.563 44.468 1.00 82.12 557 MET A C 1
ATOM 4486 O O . MET A 1 557 ? 3.328 10.373 44.465 1.00 82.12 557 MET A O 1
ATOM 4490 N N . ALA A 1 558 ? 2.847 12.498 45.010 1.00 72.31 558 ALA A N 1
ATOM 4491 C CA . ALA A 1 558 ? 1.550 12.190 45.616 1.00 72.31 558 ALA A CA 1
ATOM 4492 C C . ALA A 1 558 ? 0.609 11.486 44.621 1.00 72.31 558 ALA A C 1
ATOM 4494 O O . ALA A 1 558 ? 0.071 10.425 44.936 1.00 72.31 558 ALA A O 1
ATOM 4495 N N . LEU A 1 559 ? 0.516 11.996 43.387 1.00 70.06 559 LEU A N 1
ATOM 4496 C CA . LEU A 1 559 ? -0.268 11.388 42.302 1.00 70.06 559 LEU A CA 1
ATOM 4497 C C . LEU A 1 559 ? 0.260 10.015 41.849 1.00 70.06 559 LEU A C 1
ATOM 4499 O O . LEU A 1 559 ? -0.491 9.216 41.299 1.00 70.06 559 LEU A O 1
ATOM 4503 N N . SER A 1 560 ? 1.546 9.727 42.071 1.00 76.19 560 SER A N 1
ATOM 4504 C CA . SER A 1 560 ? 2.175 8.455 41.679 1.00 76.19 560 SER A CA 1
ATOM 4505 C C . SER A 1 560 ? 2.065 7.361 42.746 1.00 76.19 560 SER A C 1
ATOM 4507 O O . SER A 1 560 ? 2.190 6.181 42.421 1.00 76.19 560 SER A O 1
ATOM 4509 N N . ARG A 1 561 ? 1.875 7.730 44.023 1.00 67.44 561 ARG A N 1
ATOM 4510 C CA . ARG A 1 561 ? 1.897 6.798 45.170 1.00 67.44 561 ARG A CA 1
ATOM 4511 C C . ARG A 1 561 ? 0.659 5.908 45.262 1.00 67.44 561 ARG A C 1
ATOM 4513 O O . ARG A 1 561 ? 0.746 4.818 45.826 1.00 67.44 561 ARG A O 1
ATOM 4520 N N . HIS A 1 562 ? -0.473 6.340 44.715 1.00 61.06 562 HIS A N 1
ATOM 4521 C CA . HIS A 1 562 ? -1.722 5.586 44.767 1.00 61.06 562 HIS A CA 1
ATOM 4522 C C . HIS A 1 562 ? -2.266 5.347 43.361 1.00 61.06 562 HIS A C 1
ATOM 4524 O O . HIS A 1 562 ? -2.247 6.236 42.514 1.00 61.06 562 HIS A O 1
ATOM 4530 N N . ALA A 1 563 ? -2.740 4.123 43.099 1.00 56.91 563 ALA A N 1
ATOM 4531 C CA . ALA A 1 563 ? -3.552 3.882 41.916 1.00 56.91 563 ALA A CA 1
ATOM 4532 C C . ALA A 1 563 ? -4.820 4.737 42.060 1.00 56.91 563 ALA A C 1
ATOM 4534 O O . ALA A 1 563 ? -5.483 4.617 43.094 1.00 56.91 563 ALA A O 1
ATOM 4535 N N . PRO A 1 564 ? -5.131 5.607 41.089 1.00 60.50 564 PRO A N 1
ATOM 4536 C CA . PRO A 1 564 ? -6.237 6.530 41.248 1.00 60.50 564 PRO A CA 1
ATOM 4537 C C . PRO A 1 564 ? -7.541 5.762 41.438 1.00 60.50 564 PRO A C 1
ATOM 4539 O O . PRO A 1 564 ? -7.814 4.763 40.767 1.00 60.50 564 PRO A O 1
ATOM 4542 N N . THR A 1 565 ? -8.313 6.203 42.420 1.00 57.66 565 THR A N 1
ATOM 4543 C CA . THR A 1 565 ? -9.559 5.569 42.825 1.00 57.66 565 THR A CA 1
ATOM 4544 C C . THR A 1 565 ? -10.729 6.114 42.019 1.00 57.66 565 THR A C 1
ATOM 4546 O O . THR A 1 565 ? -10.654 7.168 41.388 1.00 57.66 565 THR A O 1
ATOM 4549 N N . LYS A 1 566 ? -11.868 5.416 42.088 1.00 49.78 566 LYS A N 1
ATOM 4550 C CA . LYS A 1 566 ? -13.133 5.874 41.505 1.00 49.78 566 LYS A CA 1
ATOM 4551 C C . LYS A 1 566 ? -13.458 7.311 41.937 1.00 49.78 566 LYS A C 1
ATOM 4553 O O . LYS A 1 566 ? -13.854 8.121 41.111 1.00 49.78 566 LYS A O 1
ATOM 4558 N N . HIS A 1 567 ? -13.231 7.641 43.208 1.00 55.06 567 HIS A N 1
ATOM 4559 C CA . HIS A 1 567 ? -13.454 8.983 43.740 1.00 55.06 567 HIS A CA 1
ATOM 4560 C C . HIS A 1 567 ? -12.558 10.033 43.069 1.00 55.06 567 HIS A C 1
ATOM 4562 O O . HIS A 1 567 ? -13.047 11.108 42.750 1.00 55.06 567 HIS A O 1
ATOM 4568 N N . ASP A 1 568 ? -11.295 9.712 42.782 1.00 54.53 568 ASP A N 1
ATOM 4569 C CA . ASP A 1 568 ? -10.356 10.631 42.123 1.00 54.53 568 ASP A CA 1
ATOM 4570 C C . ASP A 1 568 ? -10.781 10.938 40.680 1.00 54.53 568 ASP A C 1
ATOM 4572 O O . ASP A 1 568 ? -10.671 12.076 40.231 1.00 54.53 568 ASP A O 1
ATOM 4576 N N . VAL A 1 569 ? -11.367 9.959 39.979 1.00 52.88 569 VAL A N 1
ATOM 4577 C CA . VAL A 1 569 ? -11.939 10.147 38.634 1.00 52.88 569 VAL A CA 1
ATOM 4578 C C . VAL A 1 569 ? -13.175 11.058 38.676 1.00 52.88 569 VAL A C 1
ATOM 4580 O O . VAL A 1 569 ? -13.248 12.022 37.918 1.00 52.88 569 VAL A O 1
ATOM 4583 N N . TYR A 1 570 ? -14.126 10.833 39.592 1.00 50.75 570 TYR A N 1
ATOM 4584 C CA . TYR A 1 570 ? -15.340 11.668 39.675 1.00 50.75 570 TYR A CA 1
ATOM 4585 C C . TYR A 1 570 ? -15.096 13.057 40.287 1.00 50.75 570 TYR A C 1
ATOM 4587 O O . TYR A 1 570 ? -15.757 14.018 39.884 1.00 50.75 570 TYR A O 1
ATOM 4595 N N . ALA A 1 571 ? -14.150 13.178 41.226 1.00 50.81 571 ALA A N 1
ATOM 4596 C CA . ALA A 1 571 ? -13.693 14.455 41.775 1.00 50.81 571 ALA A CA 1
ATOM 4597 C C . ALA A 1 571 ? -12.925 15.276 40.728 1.00 50.81 571 ALA A C 1
ATOM 4599 O O . ALA A 1 571 ? -13.031 16.498 40.725 1.00 50.81 571 ALA A O 1
ATOM 4600 N N . SER A 1 572 ? -12.255 14.620 39.769 1.00 51.41 572 SER A N 1
ATOM 4601 C CA . SER A 1 572 ? -11.599 15.276 38.628 1.00 51.41 572 SER A CA 1
ATOM 4602 C C . SER A 1 572 ? -12.554 15.876 37.590 1.00 51.41 572 SER A C 1
ATOM 4604 O O . SER A 1 572 ? -12.112 16.210 36.492 1.00 51.41 572 SER A O 1
ATOM 4606 N N . GLY A 1 573 ? -13.846 16.034 37.910 1.00 45.12 573 GLY A N 1
ATOM 4607 C CA . GLY A 1 573 ? -14.842 16.692 37.069 1.00 45.12 573 GLY A CA 1
ATOM 4608 C C . GLY A 1 573 ? -14.502 18.155 36.790 1.00 45.12 573 GLY A C 1
ATOM 4609 O O . GLY A 1 573 ? -15.168 19.023 37.329 1.00 45.12 573 GLY A O 1
ATOM 4610 N N . THR A 1 574 ? -13.477 18.404 35.968 1.00 46.88 574 THR A N 1
ATOM 4611 C CA . THR A 1 574 ? -13.044 19.682 35.383 1.00 46.88 574 THR A CA 1
ATOM 4612 C C . THR A 1 574 ? -13.359 20.883 36.285 1.00 46.88 574 THR A C 1
ATOM 4614 O O . THR A 1 574 ? -14.282 21.633 35.957 1.00 46.88 574 THR A O 1
ATOM 4617 N N . PRO A 1 575 ? -12.749 20.994 37.486 1.00 39.19 575 PRO A N 1
ATOM 4618 C CA . PRO A 1 575 ? -11.559 21.834 37.682 1.00 39.19 575 PRO A CA 1
ATOM 4619 C C . PRO A 1 575 ? -10.706 21.405 38.908 1.00 39.19 575 PRO A C 1
ATOM 4621 O O . PRO A 1 575 ? -11.000 21.783 40.036 1.00 39.19 575 PRO A O 1
ATOM 4624 N N . ASP A 1 576 ? -9.634 20.638 38.692 1.00 46.81 576 ASP A N 1
ATOM 4625 C CA . ASP A 1 576 ? -8.488 20.568 39.639 1.00 46.81 576 ASP A CA 1
ATOM 4626 C C . ASP A 1 576 ? -7.183 20.086 38.956 1.00 46.81 576 ASP A C 1
ATOM 4628 O O . ASP A 1 576 ? -6.066 20.283 39.427 1.00 46.81 576 ASP A O 1
ATOM 4632 N N . MET A 1 577 ? -7.299 19.520 37.747 1.00 47.84 577 MET A N 1
ATOM 4633 C CA . MET A 1 577 ? -6.162 19.221 36.860 1.00 47.84 577 MET A CA 1
ATOM 4634 C C . MET A 1 577 ? -5.576 20.480 36.197 1.00 47.84 577 MET A C 1
ATOM 4636 O O . MET A 1 577 ? -4.388 20.499 35.863 1.00 47.84 577 MET A O 1
ATOM 4640 N N . ASP A 1 578 ? -6.379 21.543 36.058 1.00 49.28 578 ASP A N 1
ATOM 4641 C CA . ASP A 1 578 ? -5.911 22.875 35.656 1.00 49.28 578 ASP A CA 1
ATOM 4642 C C . ASP A 1 578 ? -5.013 23.493 36.727 1.00 49.28 578 ASP A C 1
ATOM 4644 O O . ASP A 1 578 ? -4.111 24.249 36.387 1.00 49.28 578 ASP A O 1
ATOM 4648 N N . THR A 1 579 ? -5.192 23.131 38.000 1.00 47.53 579 THR A N 1
ATOM 4649 C CA . THR A 1 579 ? -4.362 23.593 39.118 1.00 47.53 579 THR A CA 1
ATOM 4650 C C . THR A 1 579 ? -2.934 23.059 38.975 1.00 47.53 579 THR A C 1
ATOM 4652 O O . THR A 1 579 ? -1.978 23.830 39.032 1.00 47.53 579 THR A O 1
ATOM 4655 N N . LEU A 1 580 ? -2.776 21.770 38.641 1.00 44.56 580 LEU A N 1
ATOM 4656 C CA . LEU A 1 580 ? -1.470 21.146 38.384 1.00 44.56 580 LEU A CA 1
ATOM 4657 C C . LEU A 1 580 ? -0.866 21.580 37.036 1.00 44.56 580 LEU A C 1
ATOM 4659 O O . LEU A 1 580 ? 0.336 21.827 36.927 1.00 44.56 580 LEU A O 1
ATOM 4663 N N . GLY A 1 581 ? -1.704 21.720 36.001 1.00 47.88 581 GLY A N 1
ATOM 4664 C CA . GLY A 1 581 ? -1.316 22.304 34.717 1.00 47.88 581 GLY A CA 1
ATOM 4665 C C . GLY A 1 581 ? -0.842 23.754 34.862 1.00 47.88 581 GLY A C 1
ATOM 4666 O O . GLY A 1 581 ? 0.141 24.139 34.234 1.00 47.88 581 GLY A O 1
ATOM 4667 N N . ALA A 1 582 ? -1.474 24.546 35.727 1.00 47.97 582 ALA A N 1
ATOM 4668 C CA . ALA A 1 582 ? -1.076 25.910 36.056 1.00 47.97 582 ALA A CA 1
ATOM 4669 C C . ALA A 1 582 ? 0.204 25.943 36.908 1.00 47.97 582 ALA A C 1
ATOM 4671 O O . ALA A 1 582 ? 1.085 26.756 36.633 1.00 47.97 582 ALA A O 1
ATOM 4672 N N . MET A 1 583 ? 0.375 25.025 37.864 1.00 41.78 583 MET A N 1
ATOM 4673 C CA . MET A 1 583 ? 1.604 24.882 38.665 1.00 41.78 583 MET A CA 1
ATOM 4674 C C . MET A 1 583 ? 2.820 24.445 37.826 1.00 41.78 583 MET A C 1
ATOM 4676 O O . MET A 1 583 ? 3.944 24.897 38.061 1.00 41.78 583 MET A O 1
ATOM 4680 N N . LEU A 1 584 ? 2.597 23.649 36.773 1.00 45.12 584 LEU A N 1
ATOM 4681 C CA . LEU A 1 584 ? 3.621 23.239 35.803 1.00 45.12 584 LEU A CA 1
ATOM 4682 C C . LEU A 1 584 ? 3.765 24.204 34.602 1.00 45.12 584 LEU A C 1
ATOM 4684 O O . LEU A 1 584 ? 4.681 24.035 33.783 1.00 45.12 584 LEU A O 1
ATOM 4688 N N . GLY A 1 585 ? 2.890 25.212 34.485 1.00 45.41 585 GLY A N 1
ATOM 4689 C CA . GLY A 1 585 ? 2.867 26.214 33.410 1.00 45.41 585 GLY A CA 1
ATOM 4690 C C . GLY A 1 585 ? 2.529 25.651 32.020 1.00 45.41 585 GLY A C 1
ATOM 4691 O O . GLY A 1 585 ? 3.263 25.920 31.069 1.00 45.41 585 GLY A O 1
ATOM 4692 N N . ILE A 1 586 ? 1.490 24.814 31.921 1.00 47.25 586 ILE A N 1
ATOM 4693 C CA . ILE A 1 586 ? 1.062 24.054 30.725 1.00 47.25 586 ILE A CA 1
ATOM 4694 C C . ILE A 1 586 ? -0.352 24.461 30.238 1.00 47.25 586 ILE A C 1
ATOM 4696 O O . ILE A 1 586 ? -0.808 23.958 29.215 1.00 47.25 586 ILE A O 1
ATOM 4700 N N . THR A 1 587 ? -1.068 25.370 30.908 1.00 38.94 587 THR A N 1
ATOM 4701 C CA . THR A 1 587 ? -2.433 25.742 30.483 1.00 38.94 587 THR A CA 1
ATOM 4702 C C . THR A 1 587 ? -2.458 26.656 29.250 1.00 38.94 587 THR A C 1
ATOM 4704 O O . THR A 1 587 ? -1.536 27.435 29.006 1.00 38.94 587 THR A O 1
ATOM 4707 N N . SER A 1 588 ? -3.537 26.541 28.467 1.00 38.50 588 SER A N 1
ATOM 4708 C CA . SER A 1 588 ? -3.882 27.425 27.348 1.00 38.50 588 SER A CA 1
ATOM 4709 C C . SER A 1 588 ? -4.084 28.872 27.810 1.00 38.50 588 SER A C 1
ATOM 4711 O O . SER A 1 588 ? -4.552 29.097 28.923 1.00 38.50 588 SER A O 1
ATOM 4713 N N . ASP A 1 589 ? -3.770 29.818 26.921 1.00 36.78 589 ASP A N 1
ATOM 4714 C CA . ASP A 1 589 ? -3.598 31.282 27.054 1.00 36.78 589 ASP A CA 1
ATOM 4715 C C . ASP A 1 589 ? -4.660 32.126 27.810 1.00 36.78 589 ASP A C 1
ATOM 4717 O O . ASP A 1 589 ? -4.633 33.353 27.742 1.00 36.78 589 ASP A O 1
ATOM 4721 N N . THR A 1 590 ? -5.606 31.547 28.546 1.00 34.72 590 THR A N 1
ATOM 4722 C CA . THR A 1 590 ? -6.752 32.277 29.114 1.00 34.72 590 THR A CA 1
ATOM 4723 C C . THR A 1 590 ? -6.597 32.714 30.573 1.00 34.72 590 THR A C 1
ATOM 4725 O O . THR A 1 590 ? -7.443 33.460 31.062 1.00 34.72 590 THR A O 1
ATOM 4728 N N . THR A 1 591 ? -5.523 32.336 31.277 1.00 34.66 591 THR A N 1
ATOM 4729 C CA . THR A 1 591 ? -5.222 32.859 32.627 1.00 34.66 591 THR A CA 1
ATOM 4730 C C . THR A 1 591 ? -3.797 33.424 32.702 1.00 34.66 591 THR A C 1
ATOM 4732 O O . THR A 1 591 ? -2.836 32.653 32.667 1.00 34.66 591 THR A O 1
ATOM 4735 N N . PRO A 1 592 ? -3.616 34.753 32.840 1.00 36.53 592 PRO A N 1
ATOM 4736 C CA . PRO A 1 592 ? -2.318 35.418 32.674 1.00 36.53 592 PRO A CA 1
ATOM 4737 C C . PRO A 1 592 ? -1.299 35.214 33.817 1.00 36.53 592 PRO A C 1
ATOM 4739 O O . PRO A 1 592 ? -0.251 35.859 33.816 1.00 36.53 592 PRO A O 1
ATOM 4742 N N . SER A 1 593 ? -1.548 34.334 34.796 1.00 42.84 593 SER A N 1
ATOM 4743 C CA . SER A 1 593 ? -0.686 34.197 35.985 1.00 42.84 593 SER A CA 1
ATOM 4744 C C . SER A 1 593 ? 0.279 33.000 35.991 1.00 42.84 593 SER A C 1
ATOM 4746 O O . SER A 1 593 ? 1.210 33.018 36.794 1.00 42.84 593 SER A O 1
ATOM 4748 N N . SER A 1 594 ? 0.122 31.991 35.120 1.00 41.47 594 SER A N 1
ATOM 4749 C CA . SER A 1 594 ? 0.889 30.726 35.204 1.00 41.47 594 SER A CA 1
ATOM 4750 C C . SER A 1 594 ? 1.852 30.452 34.037 1.00 41.47 594 SER A C 1
ATOM 4752 O O . SER A 1 594 ? 2.931 29.895 34.252 1.00 41.47 594 SER A O 1
ATOM 4754 N N . ALA A 1 595 ? 1.546 30.901 32.813 1.00 37.72 595 ALA A N 1
ATOM 4755 C CA . ALA A 1 595 ? 2.456 30.812 31.656 1.00 37.72 595 ALA A CA 1
ATOM 4756 C C . ALA A 1 595 ? 3.704 31.723 31.783 1.00 37.72 595 ALA A C 1
ATOM 4758 O O . ALA A 1 595 ? 4.695 31.572 31.065 1.00 37.72 595 ALA A O 1
ATOM 4759 N N . THR A 1 596 ? 3.686 32.659 32.735 1.00 47.53 596 THR A N 1
ATOM 4760 C CA . THR A 1 596 ? 4.735 33.655 32.985 1.00 47.53 596 THR A CA 1
ATOM 4761 C C . THR A 1 596 ? 5.990 33.065 33.649 1.00 47.53 596 THR A C 1
ATOM 4763 O O . THR A 1 596 ? 7.100 33.486 33.341 1.00 47.53 596 THR A O 1
ATOM 4766 N N . ASN A 1 597 ? 5.899 32.015 34.466 1.00 49.75 597 ASN A N 1
ATOM 4767 C CA . ASN A 1 597 ? 7.042 31.581 35.289 1.00 49.75 597 ASN A CA 1
ATOM 4768 C C . ASN A 1 597 ? 8.176 30.841 34.540 1.00 49.75 597 ASN A C 1
ATOM 4770 O O . ASN A 1 597 ? 9.218 30.586 35.132 1.00 49.75 597 ASN A O 1
ATOM 4774 N N . TYR A 1 598 ? 8.037 30.505 33.250 1.00 49.66 598 TYR A N 1
ATOM 4775 C CA . TYR A 1 598 ? 9.080 29.765 32.506 1.00 49.66 598 TYR A CA 1
ATOM 4776 C C . TYR A 1 598 ? 9.725 30.516 31.345 1.00 49.66 598 TYR A C 1
ATOM 4778 O O . TYR A 1 598 ? 10.871 30.213 31.000 1.00 49.66 598 TYR A O 1
ATOM 4786 N N . ASN A 1 599 ? 9.070 31.560 30.832 1.00 56.75 599 ASN A N 1
ATOM 4787 C CA . ASN A 1 599 ? 9.811 32.633 30.172 1.00 56.75 599 ASN A CA 1
ATOM 4788 C C . ASN A 1 599 ? 10.833 33.216 31.157 1.00 56.75 599 ASN A C 1
ATOM 4790 O O . ASN A 1 599 ? 11.962 33.486 30.763 1.00 56.75 599 ASN A O 1
ATOM 4794 N N . LEU A 1 600 ? 10.489 33.273 32.451 1.00 63.31 600 LEU A N 1
ATOM 4795 C CA . LEU A 1 600 ? 11.390 33.665 33.531 1.00 63.31 600 LEU A CA 1
ATOM 4796 C C . LEU A 1 600 ? 12.690 32.847 33.539 1.00 63.31 600 LEU A C 1
ATOM 4798 O O . LEU A 1 600 ? 13.739 33.446 33.402 1.00 63.31 600 LEU A O 1
ATOM 4802 N N . GLY A 1 601 ? 12.672 31.509 33.582 1.00 62.53 601 GLY A N 1
ATOM 4803 C CA . GLY A 1 601 ? 13.908 30.700 33.610 1.00 62.53 601 GLY A CA 1
ATOM 4804 C C . GLY A 1 601 ? 14.870 30.941 32.430 1.00 62.53 601 GLY A C 1
ATOM 4805 O O . GLY A 1 601 ? 16.083 31.010 32.620 1.00 62.53 601 GLY A O 1
ATOM 4806 N N . SER A 1 602 ? 14.342 31.136 31.214 1.00 64.56 602 SER A N 1
ATOM 4807 C CA . SER A 1 602 ? 15.159 31.516 30.047 1.00 64.56 602 SER A CA 1
ATOM 4808 C C . SER A 1 602 ? 15.684 32.949 30.149 1.00 64.56 602 SER A C 1
ATOM 4810 O O . SER A 1 602 ? 16.821 33.208 29.763 1.00 64.56 602 SER A O 1
ATOM 4812 N N . LEU A 1 603 ? 14.872 33.875 30.665 1.00 69.50 603 LEU A N 1
ATOM 4813 C CA . LEU A 1 603 ? 15.275 35.258 30.916 1.00 69.50 603 LEU A CA 1
ATOM 4814 C C . LEU A 1 603 ? 16.349 35.321 32.016 1.00 69.50 603 LEU A C 1
ATOM 4816 O O . LEU A 1 603 ? 17.317 36.057 31.868 1.00 69.50 603 LEU A O 1
ATOM 4820 N N . LEU A 1 604 ? 16.238 34.506 33.071 1.00 69.94 604 LEU A N 1
ATOM 4821 C CA . LEU A 1 604 ? 17.227 34.373 34.145 1.00 69.94 604 LEU A CA 1
ATOM 4822 C C . LEU A 1 604 ? 18.565 33.844 33.594 1.00 69.94 604 LEU A C 1
ATOM 4824 O O . LEU A 1 604 ? 19.607 34.408 33.912 1.00 69.94 604 LEU A O 1
ATOM 4828 N N . LEU A 1 605 ? 18.549 32.844 32.700 1.00 67.69 605 LEU A N 1
ATOM 4829 C CA . LEU A 1 605 ? 19.744 32.378 31.973 1.00 67.69 605 LEU A CA 1
ATOM 4830 C C . LEU A 1 605 ? 20.384 33.483 31.118 1.00 67.69 605 LEU A C 1
ATOM 4832 O O . LEU A 1 605 ? 21.609 33.612 31.089 1.00 67.69 605 LEU A O 1
ATOM 4836 N N . ASP A 1 606 ? 19.569 34.284 30.428 1.00 68.56 606 ASP A N 1
ATOM 4837 C CA . ASP A 1 606 ? 20.042 35.396 29.600 1.00 68.56 606 ASP A CA 1
ATOM 4838 C C . ASP A 1 606 ? 20.682 36.514 30.429 1.00 68.56 606 ASP A C 1
ATOM 4840 O O . ASP A 1 606 ? 21.660 37.109 29.963 1.00 68.56 606 ASP A O 1
ATOM 4844 N N . ILE A 1 607 ? 20.148 36.782 31.629 1.00 74.50 607 ILE A N 1
ATOM 4845 C CA . ILE A 1 607 ? 20.722 37.717 32.606 1.00 74.50 607 ILE A CA 1
ATOM 4846 C C . ILE A 1 607 ? 22.050 37.163 33.125 1.00 74.50 607 ILE A C 1
ATOM 4848 O O . ILE A 1 607 ? 23.065 37.850 33.040 1.00 74.50 607 ILE A O 1
ATOM 4852 N N . VAL A 1 608 ? 22.070 35.913 33.602 1.00 70.88 608 VAL A N 1
ATOM 4853 C CA . VAL A 1 608 ? 23.280 35.257 34.127 1.00 70.88 608 VAL A CA 1
ATOM 4854 C C . VAL A 1 608 ? 24.388 35.212 33.072 1.00 70.88 608 VAL A C 1
ATOM 4856 O O . VAL A 1 608 ? 25.547 35.485 33.378 1.00 70.88 608 VAL A O 1
ATOM 4859 N N . GLY A 1 609 ? 24.044 34.936 31.812 1.00 69.06 609 GLY A N 1
ATOM 4860 C CA . GLY A 1 609 ? 24.999 34.967 30.707 1.00 69.06 609 GLY A CA 1
ATOM 4861 C C . GLY A 1 609 ? 25.501 36.360 30.343 1.00 69.06 609 GLY A C 1
ATOM 4862 O O . GLY A 1 609 ? 26.626 36.485 29.870 1.00 69.06 609 GLY A O 1
ATOM 4863 N N . GLU A 1 610 ? 24.710 37.409 30.560 1.00 74.06 610 GLU A N 1
ATOM 4864 C CA . GLU A 1 610 ? 25.164 38.782 30.333 1.00 74.06 610 GLU A CA 1
ATOM 4865 C C . GLU A 1 610 ? 26.096 39.259 31.451 1.00 74.06 610 GLU A C 1
ATOM 4867 O O . GLU A 1 610 ? 27.111 39.889 31.166 1.00 74.06 610 GLU A O 1
ATOM 4872 N N . VAL A 1 611 ? 25.810 38.901 32.707 1.00 72.50 611 VAL A N 1
ATOM 4873 C CA . VAL A 1 611 ? 26.695 39.194 33.846 1.00 72.50 611 VAL A CA 1
ATOM 4874 C C . VAL A 1 611 ? 28.034 38.471 33.695 1.00 72.50 611 VAL A C 1
ATOM 4876 O O . VAL A 1 611 ? 29.080 39.105 33.779 1.00 72.50 611 VAL A O 1
ATOM 4879 N N . ALA A 1 612 ? 28.017 37.179 33.355 1.00 66.81 612 ALA A N 1
ATOM 4880 C CA . ALA A 1 612 ? 29.234 36.385 33.189 1.00 66.81 612 ALA A CA 1
ATOM 4881 C C . ALA A 1 612 ? 30.168 36.887 32.072 1.00 66.81 612 ALA A C 1
ATOM 4883 O O . ALA A 1 612 ? 31.383 36.789 32.197 1.00 66.81 612 ALA A O 1
ATOM 4884 N N . LYS A 1 613 ? 29.624 37.441 30.979 1.00 71.25 613 LYS A N 1
ATOM 4885 C CA . LYS A 1 613 ? 30.431 38.012 29.882 1.00 71.25 613 LYS A CA 1
ATOM 4886 C C . LYS A 1 613 ? 31.171 39.294 30.264 1.00 71.25 613 LYS A C 1
ATOM 4888 O O . LYS A 1 613 ? 32.125 39.649 29.581 1.00 71.25 613 LYS A O 1
ATOM 4893 N N . ASN A 1 614 ? 30.684 40.007 31.278 1.00 69.88 614 ASN A N 1
ATOM 4894 C CA . ASN A 1 614 ? 31.158 41.339 31.654 1.00 69.88 614 ASN A CA 1
ATOM 4895 C C . ASN A 1 614 ? 31.964 41.349 32.965 1.00 69.88 614 ASN A C 1
ATOM 4897 O O . ASN A 1 614 ? 32.417 42.413 33.375 1.00 69.88 614 ASN A O 1
ATOM 4901 N N . ALA A 1 615 ? 32.142 40.193 33.609 1.00 67.12 615 ALA A N 1
ATOM 4902 C CA . ALA A 1 615 ? 33.051 40.037 34.737 1.00 67.12 615 ALA A CA 1
ATOM 4903 C C . ALA A 1 615 ? 34.507 39.945 34.236 1.00 67.12 615 ALA A C 1
ATOM 4905 O O . ALA A 1 615 ? 34.798 39.167 33.320 1.00 67.12 615 ALA A O 1
ATOM 4906 N N . THR A 1 616 ? 35.432 40.725 34.801 1.00 57.75 616 THR A N 1
ATOM 4907 C CA . THR A 1 616 ? 36.855 40.667 34.442 1.00 57.75 616 THR A CA 1
ATOM 4908 C C . THR A 1 616 ? 37.595 39.539 35.157 1.00 57.75 616 THR A C 1
ATOM 4910 O O . THR A 1 616 ? 37.300 39.187 36.292 1.00 57.75 616 THR A O 1
ATOM 4913 N N . HIS A 1 617 ? 38.573 38.955 34.451 1.00 54.78 617 HIS A N 1
ATOM 4914 C CA . HIS A 1 617 ? 39.368 37.778 34.834 1.00 54.78 617 HIS A CA 1
ATOM 4915 C C . HIS A 1 617 ? 38.595 36.450 34.992 1.00 54.78 617 HIS A C 1
ATOM 4917 O O . HIS A 1 617 ? 38.326 35.981 36.087 1.00 54.78 617 HIS A O 1
ATOM 4923 N N . GLY A 1 618 ? 38.379 35.748 33.872 1.00 52.22 618 GLY A N 1
ATOM 4924 C CA . GLY A 1 618 ? 38.521 34.285 33.830 1.00 52.22 618 GLY A CA 1
ATOM 4925 C C . GLY A 1 618 ? 37.688 33.442 34.807 1.00 52.22 618 GLY A C 1
ATOM 4926 O O . GLY A 1 618 ? 38.236 32.502 35.373 1.00 52.22 618 GLY A O 1
ATOM 4927 N N . MET A 1 619 ? 36.376 33.683 34.925 1.00 58.00 619 MET A N 1
ATOM 4928 C CA . MET A 1 619 ? 35.439 32.764 35.606 1.00 58.00 619 MET A CA 1
ATOM 4929 C C . MET A 1 619 ? 34.480 31.991 34.659 1.00 58.00 619 MET A C 1
ATOM 4931 O O . MET A 1 619 ? 33.275 31.928 34.922 1.00 58.00 619 MET A O 1
ATOM 4935 N N . PRO A 1 620 ? 34.950 31.382 33.543 1.00 59.69 620 PRO A N 1
ATOM 4936 C CA . PRO A 1 620 ? 34.091 30.579 32.666 1.00 59.69 620 PRO A CA 1
ATOM 4937 C C . PRO A 1 620 ? 33.515 29.344 33.378 1.00 59.69 620 PRO A C 1
ATOM 4939 O O . PRO A 1 620 ? 32.384 28.959 33.088 1.00 59.69 620 PRO A O 1
ATOM 4942 N N . ASP A 1 621 ? 34.241 28.781 34.349 1.00 60.47 621 ASP A N 1
ATOM 4943 C CA . ASP A 1 621 ? 33.823 27.586 35.091 1.00 60.47 621 ASP A CA 1
ATOM 4944 C C . ASP A 1 621 ? 32.573 27.849 35.948 1.00 60.47 621 ASP A C 1
ATOM 4946 O O . ASP A 1 621 ? 31.651 27.034 35.965 1.00 60.47 621 ASP A O 1
ATOM 4950 N N . MET A 1 622 ? 32.470 29.022 36.586 1.00 60.03 622 MET A N 1
ATOM 4951 C CA . MET A 1 622 ? 31.284 29.397 37.369 1.00 60.03 622 MET A CA 1
ATOM 4952 C C . MET A 1 622 ? 30.074 29.681 36.475 1.00 60.03 622 MET A C 1
ATOM 4954 O O . MET A 1 622 ? 28.962 29.245 36.765 1.00 60.03 622 MET A O 1
ATOM 4958 N N . HIS A 1 623 ? 30.278 30.345 35.333 1.00 64.06 623 HIS A N 1
ATOM 4959 C CA . HIS A 1 623 ? 29.221 30.524 34.335 1.00 64.06 623 HIS A CA 1
ATOM 4960 C C . HIS A 1 623 ? 28.687 29.181 33.818 1.00 64.06 623 HIS A C 1
ATOM 4962 O O . HIS A 1 623 ? 27.473 28.991 33.703 1.00 64.06 623 HIS A O 1
ATOM 4968 N N . GLN A 1 624 ? 29.592 28.240 33.541 1.00 68.31 624 GLN A N 1
ATOM 4969 C CA . GLN A 1 624 ? 29.252 26.895 33.101 1.00 68.31 624 GLN A CA 1
ATOM 4970 C C . GLN A 1 624 ? 28.481 26.126 34.181 1.00 68.31 624 GLN A C 1
ATOM 4972 O O . GLN A 1 624 ? 27.497 25.461 33.855 1.00 68.31 624 GLN A O 1
ATOM 4977 N N . GLN A 1 625 ? 28.852 26.266 35.457 1.00 69.00 625 GLN A N 1
ATOM 4978 C CA . GLN A 1 625 ? 28.098 25.698 36.579 1.00 69.00 625 GLN A CA 1
ATOM 4979 C C . GLN A 1 625 ? 26.663 26.248 36.626 1.00 69.00 625 GLN A C 1
ATOM 4981 O O . GLN A 1 625 ? 25.716 25.464 36.616 1.00 69.00 625 GLN A O 1
ATOM 4986 N N . LEU A 1 626 ? 26.470 27.572 36.569 1.00 67.62 626 LEU A N 1
ATOM 4987 C CA . LEU A 1 626 ? 25.133 28.192 36.604 1.00 67.62 626 LEU A CA 1
ATOM 4988 C C . LEU A 1 626 ? 24.260 27.781 35.400 1.00 67.62 626 LEU A C 1
ATOM 4990 O O . LEU A 1 626 ? 23.063 27.521 35.553 1.00 67.62 626 LEU A O 1
ATOM 4994 N N . GLN A 1 627 ? 24.851 27.685 34.202 1.00 70.00 627 GLN A N 1
ATOM 4995 C CA . GLN A 1 627 ? 24.161 27.169 33.013 1.00 70.00 627 GLN A CA 1
ATOM 4996 C C . GLN A 1 627 ? 23.785 25.690 33.143 1.00 70.00 627 GLN A C 1
ATOM 4998 O O . GLN A 1 627 ? 22.726 25.292 32.653 1.00 70.00 627 GLN A O 1
ATOM 5003 N N . THR A 1 628 ? 24.627 24.888 33.796 1.00 76.62 628 THR A N 1
ATOM 5004 C CA . THR A 1 628 ? 24.388 23.456 34.009 1.00 76.62 628 THR A CA 1
ATOM 5005 C C . THR A 1 628 ? 23.196 23.247 34.939 1.00 76.62 628 THR A C 1
ATOM 5007 O O . THR A 1 628 ? 22.231 22.614 34.515 1.00 76.62 628 THR A O 1
ATOM 5010 N N . VAL A 1 629 ? 23.170 23.899 36.114 1.00 74.69 629 VAL A N 1
ATOM 5011 C CA . VAL A 1 629 ? 22.047 23.793 37.071 1.00 74.69 629 VAL A CA 1
ATOM 5012 C C . VAL A 1 629 ? 20.716 24.157 36.406 1.00 74.69 629 VAL A C 1
ATOM 5014 O O . VAL A 1 629 ? 19.768 23.375 36.423 1.00 74.69 629 VAL A O 1
ATOM 5017 N N . LEU A 1 630 ? 20.632 25.327 35.764 1.00 72.88 630 LEU A N 1
ATOM 5018 C CA . LEU A 1 630 ? 19.398 25.784 35.111 1.00 72.88 630 LEU A CA 1
ATOM 5019 C C . LEU A 1 630 ? 19.027 24.924 33.886 1.00 72.88 630 LEU A C 1
ATOM 5021 O O . LEU A 1 630 ? 17.843 24.726 33.591 1.00 72.88 630 LEU A O 1
ATOM 5025 N N . GLY A 1 631 ? 20.024 24.379 33.185 1.00 75.12 631 GLY A N 1
ATOM 5026 C CA . GLY A 1 631 ? 19.835 23.407 32.112 1.00 75.12 631 GLY A CA 1
ATOM 5027 C C . GLY A 1 631 ? 19.240 22.089 32.610 1.00 75.12 631 GLY A C 1
ATOM 5028 O O . GLY A 1 631 ? 18.327 21.552 31.978 1.00 75.12 631 GLY A O 1
ATOM 5029 N N . ASP A 1 632 ? 19.698 21.591 33.753 1.00 79.38 632 ASP A N 1
ATOM 5030 C CA . ASP A 1 632 ? 19.225 20.339 34.336 1.00 79.38 632 ASP A CA 1
ATOM 5031 C C . ASP A 1 632 ? 17.850 20.489 34.998 1.00 79.38 632 ASP A C 1
ATOM 5033 O O . ASP A 1 632 ? 16.991 19.634 34.782 1.00 79.38 632 ASP A O 1
ATOM 5037 N N . VAL A 1 633 ? 17.552 21.630 35.633 1.00 76.06 633 VAL A N 1
ATOM 5038 C CA . VAL A 1 633 ? 16.183 21.992 36.065 1.00 76.06 633 VAL A CA 1
ATOM 5039 C C . VAL A 1 633 ? 15.216 21.986 34.876 1.00 76.06 633 VAL A C 1
ATOM 5041 O O . VAL A 1 633 ? 14.094 21.478 34.957 1.00 76.06 633 VAL A O 1
ATOM 5044 N N . ARG A 1 634 ? 15.645 22.512 33.719 1.00 76.19 634 ARG A N 1
ATOM 5045 C CA . ARG A 1 634 ? 14.830 22.490 32.497 1.00 76.19 634 ARG A CA 1
ATOM 5046 C C . ARG A 1 634 ? 14.588 21.062 32.002 1.00 76.19 634 ARG A C 1
ATOM 5048 O O . ARG A 1 634 ? 13.468 20.755 31.586 1.00 76.19 634 ARG A O 1
ATOM 5055 N N . LYS A 1 635 ? 15.605 20.192 32.031 1.00 82.25 635 LYS A N 1
ATOM 5056 C CA . LYS A 1 635 ? 15.462 18.768 31.673 1.00 82.25 635 LYS A CA 1
ATOM 5057 C C . LYS A 1 635 ? 14.509 18.050 32.630 1.00 82.25 635 LYS A C 1
ATOM 5059 O O . LYS A 1 635 ? 13.624 17.334 32.161 1.00 82.25 635 LYS A O 1
ATOM 5064 N N . GLU A 1 636 ? 14.651 18.275 33.934 1.00 83.12 636 GLU A N 1
ATOM 5065 C CA . GLU A 1 636 ? 13.781 17.718 34.970 1.00 83.12 636 GLU A CA 1
ATOM 5066 C C . GLU A 1 636 ? 12.317 18.082 34.714 1.00 83.12 636 GLU A C 1
ATOM 5068 O O . GLU A 1 636 ? 11.464 17.196 34.668 1.00 83.12 636 GLU A O 1
ATOM 5073 N N . ARG A 1 637 ? 12.018 19.355 34.429 1.00 76.12 637 ARG A N 1
ATOM 5074 C CA . ARG A 1 637 ? 10.655 19.787 34.090 1.00 76.12 637 ARG A CA 1
ATOM 5075 C C . ARG A 1 637 ? 10.098 19.037 32.882 1.00 76.12 637 ARG A C 1
ATOM 5077 O O . ARG A 1 637 ? 8.959 18.584 32.921 1.00 76.12 637 ARG A O 1
ATOM 5084 N N . VAL A 1 638 ? 10.872 18.884 31.803 1.00 78.19 638 VAL A N 1
ATOM 5085 C CA . VAL A 1 638 ? 10.421 18.139 30.610 1.00 78.19 638 VAL A CA 1
ATOM 5086 C C . VAL A 1 638 ? 10.053 16.698 30.971 1.00 78.19 638 VAL A C 1
ATOM 5088 O O . VAL A 1 638 ? 9.089 16.156 30.428 1.00 78.19 638 VAL A O 1
ATOM 5091 N N . LEU A 1 639 ? 10.794 16.078 31.890 1.00 85.06 639 LEU A N 1
ATOM 5092 C CA . LEU A 1 639 ? 10.466 14.754 32.413 1.00 85.06 639 LEU A CA 1
ATOM 5093 C C . LEU A 1 639 ? 9.223 14.785 33.315 1.00 85.06 639 LEU A C 1
ATOM 5095 O O . LEU A 1 639 ? 8.373 13.913 33.165 1.00 85.06 639 LEU A O 1
ATOM 5099 N N . GLY A 1 640 ? 9.056 15.809 34.155 1.00 80.62 640 GLY A N 1
ATOM 5100 C CA . GLY A 1 640 ? 7.860 16.009 34.981 1.00 80.62 640 GLY A CA 1
ATOM 5101 C C . GLY A 1 640 ? 6.586 16.174 34.146 1.00 80.62 640 GLY A C 1
ATOM 5102 O O . GLY A 1 640 ? 5.578 15.533 34.418 1.00 80.62 640 GLY A O 1
ATOM 5103 N N . VAL A 1 641 ? 6.651 16.925 33.040 1.00 76.31 641 VAL A N 1
ATOM 5104 C CA . VAL A 1 641 ? 5.553 17.049 32.061 1.00 76.31 641 VAL A CA 1
ATOM 5105 C C . VAL A 1 641 ? 5.214 15.694 31.436 1.00 76.31 641 VAL A C 1
ATOM 5107 O O . VAL A 1 641 ? 4.044 15.378 31.227 1.00 76.31 641 VAL A O 1
ATOM 5110 N N . LYS A 1 642 ? 6.226 14.879 31.107 1.00 82.31 642 LYS A N 1
ATOM 5111 C CA . LYS A 1 642 ? 6.006 13.528 30.567 1.00 82.31 642 LYS A CA 1
ATOM 5112 C C . LYS A 1 642 ? 5.355 12.607 31.599 1.00 82.31 642 LYS A C 1
ATOM 5114 O O . LYS A 1 642 ? 4.457 11.860 31.222 1.00 82.31 642 LYS A O 1
ATOM 5119 N N . LEU A 1 643 ? 5.777 12.679 32.863 1.00 84.56 643 LEU A N 1
ATOM 5120 C CA . LEU A 1 643 ? 5.158 11.945 33.967 1.00 84.56 643 LEU A CA 1
ATOM 5121 C C . LEU A 1 643 ? 3.692 12.353 34.138 1.00 84.56 643 LEU A C 1
ATOM 5123 O O . LEU A 1 643 ? 2.826 11.485 34.115 1.00 84.56 643 LEU A O 1
ATOM 5127 N N . TRP A 1 644 ? 3.404 13.653 34.186 1.00 80.94 644 TRP A N 1
ATOM 5128 C CA . TRP A 1 644 ? 2.037 14.170 34.266 1.00 80.94 644 TRP A CA 1
ATOM 5129 C C . TRP A 1 644 ? 1.154 13.670 33.113 1.00 80.94 644 TRP A C 1
ATOM 5131 O O . TRP A 1 644 ? 0.057 13.168 33.342 1.00 80.94 644 TRP A O 1
ATOM 5141 N N . LYS A 1 645 ? 1.647 13.715 31.866 1.00 79.50 645 LYS A N 1
ATOM 5142 C CA . LYS A 1 645 ? 0.912 13.177 30.705 1.00 79.50 645 LYS A CA 1
ATOM 5143 C C . LYS A 1 645 ? 0.626 11.681 30.845 1.00 79.50 645 LYS A C 1
ATOM 5145 O O . LYS A 1 645 ? -0.456 11.237 30.477 1.00 79.50 645 LYS A O 1
ATOM 5150 N N . ALA A 1 646 ? 1.581 10.910 31.364 1.00 84.69 646 ALA A N 1
ATOM 5151 C CA . ALA A 1 646 ? 1.403 9.478 31.580 1.00 84.69 646 ALA A CA 1
ATOM 5152 C C . ALA A 1 646 ? 0.397 9.182 32.709 1.00 84.69 646 ALA A C 1
ATOM 5154 O O . ALA A 1 646 ? -0.437 8.291 32.562 1.00 84.69 646 ALA A O 1
ATOM 5155 N N . GLN A 1 647 ? 0.417 9.958 33.798 1.00 79.44 647 GLN A N 1
ATOM 5156 C CA . GLN A 1 647 ? -0.592 9.902 34.864 1.00 79.44 647 GLN A CA 1
ATOM 5157 C C . GLN A 1 647 ? -1.989 10.245 34.330 1.00 79.44 647 GLN A C 1
ATOM 5159 O O . GLN A 1 647 ? -2.950 9.533 34.613 1.00 79.44 647 GLN A O 1
ATOM 5164 N N . HIS A 1 648 ? -2.094 11.285 33.498 1.00 77.06 648 HIS A N 1
ATOM 5165 C CA . HIS A 1 648 ? -3.352 11.697 32.882 1.00 77.06 648 HIS A CA 1
ATOM 5166 C C . HIS A 1 648 ? -3.912 10.629 31.933 1.00 77.06 648 HIS A C 1
ATOM 5168 O O . HIS A 1 648 ? -5.087 10.286 32.020 1.00 77.06 648 HIS A O 1
ATOM 5174 N N . ALA A 1 649 ? -3.067 10.034 31.087 1.00 80.81 649 ALA A N 1
ATOM 5175 C CA . ALA A 1 649 ? -3.471 8.930 30.217 1.00 80.81 649 ALA A CA 1
ATOM 5176 C C . ALA A 1 649 ? -3.954 7.707 31.018 1.00 80.81 649 ALA A C 1
ATOM 5178 O O . ALA A 1 649 ? -4.919 7.056 30.631 1.00 80.81 649 ALA A O 1
ATOM 5179 N N . ARG A 1 650 ? -3.315 7.410 32.157 1.00 82.44 650 ARG A N 1
ATOM 5180 C CA . ARG A 1 650 ? -3.720 6.320 33.056 1.00 82.44 650 ARG A CA 1
ATOM 5181 C C . ARG A 1 650 ? -5.072 6.586 33.732 1.00 82.44 650 ARG A C 1
ATOM 5183 O O . ARG A 1 650 ? -5.871 5.662 33.839 1.00 82.44 650 ARG A O 1
ATOM 5190 N N . LEU A 1 651 ? -5.332 7.825 34.159 1.00 78.38 651 LEU A N 1
ATOM 5191 C CA . LEU A 1 651 ? -6.639 8.258 34.674 1.00 78.38 651 LEU A CA 1
ATOM 5192 C C . LEU A 1 651 ? -7.734 8.144 33.607 1.00 78.38 651 LEU A C 1
ATOM 5194 O O . LEU A 1 651 ? -8.779 7.560 33.876 1.00 78.38 651 LEU A O 1
ATOM 5198 N N . GLY A 1 652 ? -7.467 8.633 32.392 1.00 79.50 652 GLY A N 1
ATOM 5199 C CA . GLY A 1 652 ? -8.391 8.515 31.263 1.00 79.50 652 GLY A CA 1
ATOM 5200 C C . GLY A 1 652 ? -8.719 7.059 30.928 1.00 79.50 652 GLY A C 1
ATOM 5201 O O . GLY A 1 652 ? -9.883 6.713 30.781 1.00 79.50 652 GLY A O 1
ATOM 5202 N N . ALA A 1 653 ? -7.718 6.173 30.919 1.00 83.88 653 ALA A N 1
ATOM 5203 C CA . ALA A 1 653 ? -7.938 4.747 30.683 1.00 83.88 653 ALA A CA 1
ATOM 5204 C C . ALA A 1 653 ? -8.824 4.084 31.759 1.00 83.88 653 ALA A C 1
ATOM 5206 O O . ALA A 1 653 ? -9.595 3.178 31.450 1.00 83.88 653 ALA A O 1
ATOM 5207 N N . LEU A 1 654 ? -8.736 4.518 33.022 1.00 82.69 654 LEU A N 1
ATOM 5208 C CA . LEU A 1 654 ? -9.614 4.031 34.094 1.00 82.69 654 LEU A CA 1
ATOM 5209 C C . LEU A 1 654 ? -11.051 4.540 33.942 1.00 82.69 654 LEU A C 1
ATOM 5211 O O . LEU A 1 654 ? -11.984 3.767 34.159 1.00 82.69 654 LEU A O 1
ATOM 5215 N N . ASP A 1 655 ? -11.225 5.802 33.547 1.00 82.56 655 ASP A N 1
ATOM 5216 C CA . ASP A 1 655 ? -12.542 6.362 33.234 1.00 82.56 655 ASP A CA 1
ATOM 5217 C C . ASP A 1 655 ? -13.190 5.625 32.053 1.00 82.56 655 ASP A C 1
ATOM 5219 O O . ASP A 1 655 ? -14.327 5.176 32.158 1.00 82.56 655 ASP A O 1
ATOM 5223 N N . GLU A 1 656 ? -12.442 5.370 30.976 1.00 87.44 656 GLU A N 1
ATOM 5224 C CA . GLU A 1 656 ? -12.907 4.591 29.822 1.00 87.44 656 GLU A CA 1
ATOM 5225 C C . GLU A 1 656 ? -13.362 3.175 30.208 1.00 87.44 656 GLU A C 1
ATOM 5227 O O . GLU A 1 656 ? -14.393 2.703 29.721 1.00 87.44 656 GLU A O 1
ATOM 5232 N N . LEU A 1 657 ? -12.633 2.492 31.101 1.00 87.06 657 LEU A N 1
ATOM 5233 C CA . LEU A 1 657 ? -13.026 1.172 31.608 1.00 87.06 657 LEU A CA 1
ATOM 5234 C C . LEU A 1 657 ? -14.304 1.230 32.451 1.00 87.06 657 LEU A C 1
ATOM 5236 O O . LEU A 1 657 ? -15.167 0.357 32.320 1.00 87.06 657 LEU A O 1
ATOM 5240 N N . GLU A 1 658 ? -14.454 2.241 33.310 1.00 84.44 658 GLU A N 1
ATOM 5241 C CA . GLU A 1 658 ? -15.691 2.442 34.071 1.00 84.44 658 GLU A CA 1
ATOM 5242 C C . GLU A 1 658 ? -16.862 2.771 33.140 1.00 84.44 658 GLU A C 1
ATOM 5244 O O . GLU A 1 658 ? -17.920 2.151 33.266 1.00 84.44 658 GLU A O 1
ATOM 5249 N N . MET A 1 659 ? -16.663 3.663 32.166 1.00 85.19 659 MET A N 1
ATOM 5250 C CA . MET A 1 659 ? -17.654 4.017 31.150 1.00 85.19 659 MET A CA 1
ATOM 5251 C C . MET A 1 659 ? -18.066 2.807 30.313 1.00 85.19 659 MET A C 1
ATOM 5253 O O . MET A 1 659 ? -19.259 2.587 30.117 1.00 85.19 659 MET A O 1
ATOM 5257 N N . ALA A 1 660 ? -17.129 1.950 29.907 1.00 89.19 660 ALA A N 1
ATOM 5258 C CA . ALA A 1 660 ? -17.439 0.728 29.166 1.00 89.19 660 ALA A CA 1
ATOM 5259 C C . ALA A 1 660 ? -18.357 -0.231 29.947 1.00 89.19 660 ALA A C 1
ATOM 5261 O O . ALA A 1 660 ? -19.196 -0.905 29.349 1.00 89.19 660 ALA A O 1
ATOM 5262 N N . LYS A 1 661 ? -18.248 -0.280 31.280 1.00 90.12 661 LYS A N 1
ATOM 5263 C CA . LYS A 1 661 ? -19.110 -1.110 32.141 1.00 90.12 661 LYS A CA 1
ATOM 5264 C C . LYS A 1 661 ? -20.492 -0.505 32.393 1.00 90.12 661 LYS A C 1
ATOM 5266 O O . LYS A 1 661 ? -21.385 -1.228 32.840 1.00 90.12 661 LYS A O 1
ATOM 5271 N N . THR A 1 662 ? -20.694 0.787 32.130 1.00 88.44 662 THR A N 1
ATOM 5272 C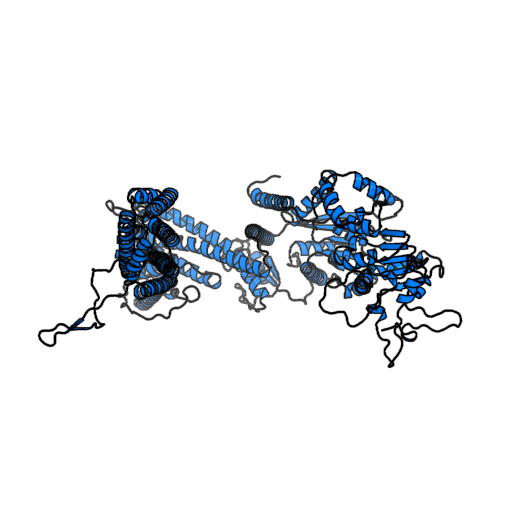 CA . THR A 1 662 ? -22.007 1.424 32.308 1.00 88.44 662 THR A CA 1
ATOM 5273 C C . THR A 1 662 ? -23.051 0.824 31.365 1.00 88.44 662 THR A C 1
ATOM 5275 O O . THR A 1 662 ? -22.740 0.364 30.270 1.00 88.44 662 THR A O 1
ATOM 5278 N N . THR A 1 663 ? -24.304 0.786 31.818 1.00 89.06 663 THR A N 1
ATOM 5279 C CA . THR A 1 663 ? -25.461 0.289 31.058 1.00 89.06 663 THR A CA 1
ATOM 5280 C C . THR A 1 663 ? -26.507 1.390 30.954 1.00 89.06 663 THR A C 1
ATOM 5282 O O . THR A 1 663 ? -26.535 2.286 31.801 1.00 89.06 663 THR A O 1
ATOM 5285 N N . MET A 1 664 ? -27.385 1.304 29.952 1.00 89.44 664 MET A N 1
ATOM 5286 C CA . MET A 1 664 ? -28.526 2.209 29.824 1.00 89.44 664 MET A CA 1
ATOM 5287 C C . MET A 1 664 ? -29.444 2.104 31.048 1.00 89.44 664 MET A C 1
ATOM 5289 O O . MET A 1 664 ? -29.658 1.010 31.578 1.00 89.44 664 MET A O 1
ATOM 5293 N N . GLN A 1 665 ? -29.944 3.246 31.514 1.00 88.25 665 GLN A N 1
ATOM 5294 C CA . GLN A 1 665 ? -30.772 3.393 32.712 1.00 88.25 665 GLN A CA 1
ATOM 5295 C C . GLN A 1 665 ? -31.901 4.393 32.450 1.00 88.25 665 GLN A C 1
ATOM 5297 O O . GLN A 1 665 ? -31.739 5.323 31.660 1.00 88.25 665 GLN A O 1
ATOM 5302 N N . LEU A 1 666 ? -33.032 4.219 33.137 1.00 85.94 666 LEU A N 1
ATOM 5303 C CA . LEU A 1 666 ? -34.110 5.207 33.132 1.00 85.94 666 LEU A CA 1
ATOM 5304 C C . LEU A 1 666 ? -33.756 6.369 34.057 1.00 85.94 666 LEU A C 1
ATOM 5306 O O . LEU A 1 666 ? -33.340 6.164 35.195 1.00 85.94 666 LEU A O 1
ATOM 5310 N N . ARG A 1 667 ? -33.936 7.587 33.554 1.00 84.06 667 ARG A N 1
ATOM 5311 C CA . ARG A 1 667 ? -33.740 8.825 34.303 1.00 84.06 667 ARG A CA 1
ATOM 5312 C C . ARG A 1 667 ? -34.949 9.107 35.198 1.00 84.06 667 ARG A C 1
ATOM 5314 O O . ARG A 1 667 ? -36.084 9.087 34.719 1.00 84.06 667 ARG A O 1
ATOM 5321 N N . GLU A 1 668 ? -34.699 9.442 36.463 1.00 78.25 668 GLU A N 1
ATOM 5322 C CA . GLU A 1 668 ? -35.734 9.972 37.357 1.00 78.25 668 GLU A CA 1
ATOM 5323 C C . GLU A 1 668 ? -36.016 11.462 37.066 1.00 78.25 668 GLU A C 1
ATOM 5325 O O . GLU A 1 668 ? -35.095 12.186 36.674 1.00 78.25 668 GLU A O 1
ATOM 5330 N N . PRO A 1 669 ? -37.263 11.948 37.240 1.00 68.81 669 PRO A N 1
ATOM 5331 C CA . PRO A 1 669 ? -37.681 13.293 36.820 1.00 68.81 669 PRO A CA 1
ATOM 5332 C C . PRO A 1 669 ? -36.804 14.447 37.335 1.00 68.81 669 PRO A C 1
ATOM 5334 O O . PRO A 1 669 ? -36.613 15.423 36.611 1.00 68.81 669 PRO A O 1
ATOM 5337 N N . ASP A 1 670 ? -36.226 14.304 38.532 1.00 72.75 670 ASP A N 1
ATOM 5338 C CA . ASP A 1 670 ? -35.450 15.344 39.221 1.00 72.75 670 ASP A CA 1
ATOM 5339 C C . ASP A 1 670 ? -33.923 15.116 39.191 1.00 72.75 670 ASP A C 1
ATOM 5341 O O . ASP A 1 670 ? -33.177 15.857 39.830 1.00 72.75 670 ASP A O 1
ATOM 5345 N N . ASP A 1 671 ? -33.422 14.119 38.449 1.00 72.25 671 ASP A N 1
ATOM 5346 C CA . ASP A 1 671 ? -31.985 13.801 38.426 1.00 72.25 671 ASP A CA 1
ATOM 5347 C C . ASP A 1 671 ? -31.212 14.859 37.598 1.00 72.25 671 ASP A C 1
ATOM 5349 O O . ASP A 1 671 ? -31.516 15.037 36.405 1.00 72.25 671 ASP A O 1
ATOM 5353 N N . PRO A 1 672 ? -30.234 15.597 38.165 1.00 71.00 672 PRO A N 1
ATOM 5354 C CA . PRO A 1 672 ? -29.388 16.511 37.403 1.00 71.00 672 PRO A CA 1
ATOM 5355 C C . PRO A 1 672 ? -28.391 15.711 36.554 1.00 71.00 672 PRO A C 1
ATOM 5357 O O . PRO A 1 672 ? -27.463 15.096 37.068 1.00 71.00 672 PRO A O 1
ATOM 5360 N N . VAL A 1 673 ? -28.574 15.728 35.231 1.00 68.81 673 VAL A N 1
ATOM 5361 C CA . VAL A 1 673 ? -27.798 14.903 34.288 1.00 68.81 673 VAL A CA 1
ATOM 5362 C C . VAL A 1 673 ? -26.824 15.768 33.488 1.00 68.81 673 VAL A C 1
ATOM 5364 O O . VAL A 1 673 ? -27.228 16.737 32.834 1.00 68.81 673 VAL A O 1
ATOM 5367 N N . ARG A 1 674 ? -25.534 15.411 33.511 1.00 70.25 674 ARG A N 1
ATOM 5368 C CA . ARG A 1 674 ? -24.491 16.066 32.701 1.00 70.25 674 ARG A CA 1
ATOM 5369 C C . ARG A 1 674 ? -24.702 15.765 31.214 1.00 70.25 674 ARG A C 1
ATOM 5371 O O . ARG A 1 674 ? -25.315 14.769 30.847 1.00 70.25 674 ARG A O 1
ATOM 5378 N N . GLY A 1 675 ? -24.159 16.601 30.325 1.00 68.31 675 GLY A N 1
ATOM 5379 C CA . GLY A 1 675 ? -24.344 16.447 28.872 1.00 68.31 675 GLY A CA 1
ATOM 5380 C C . GLY A 1 675 ? -23.999 15.049 28.334 1.00 68.31 675 GLY A C 1
ATOM 5381 O O . GLY A 1 675 ? -24.766 14.504 27.547 1.00 68.31 675 GLY A O 1
ATOM 5382 N N . VAL A 1 676 ? -22.901 14.452 28.812 1.00 67.44 676 VAL A N 1
ATOM 5383 C CA . VAL A 1 676 ? -22.434 13.110 28.408 1.00 67.44 676 VAL A CA 1
ATOM 5384 C C . VAL A 1 676 ? -23.378 12.006 28.893 1.00 67.44 676 VAL A C 1
ATOM 5386 O O . VAL A 1 676 ? -23.650 11.054 28.168 1.00 67.44 676 VAL A O 1
ATOM 5389 N N . GLU A 1 677 ? -23.948 12.161 30.087 1.00 76.50 677 GLU A N 1
ATOM 5390 C CA . GLU A 1 677 ? -24.798 11.156 30.731 1.00 76.50 677 GLU A CA 1
ATOM 5391 C C . GLU A 1 677 ? -26.153 10.976 30.030 1.00 76.50 677 GLU A C 1
ATOM 5393 O O . GLU A 1 677 ? -26.763 9.915 30.139 1.00 76.50 677 GLU A O 1
ATOM 5398 N N . LYS A 1 678 ? -26.595 11.965 29.238 1.00 76.50 678 LYS A N 1
ATOM 5399 C CA . LYS A 1 678 ? -27.815 11.877 28.411 1.00 76.50 678 LYS A CA 1
ATOM 5400 C C . LYS A 1 678 ? -27.772 10.744 27.380 1.00 76.50 678 LYS A C 1
ATOM 5402 O O . LYS A 1 678 ? -28.810 10.352 26.865 1.00 76.50 678 LYS A O 1
ATOM 5407 N N . THR A 1 679 ? -26.586 10.229 27.057 1.00 76.88 679 THR A N 1
ATOM 5408 C CA . THR A 1 679 ? -26.432 9.134 26.086 1.00 76.88 679 THR A CA 1
ATOM 5409 C C . THR A 1 679 ? -26.886 7.777 26.623 1.00 76.88 679 THR A C 1
ATOM 5411 O O . THR A 1 679 ? -27.320 6.937 25.836 1.00 76.88 679 THR A O 1
ATOM 5414 N N . TYR A 1 680 ? -26.816 7.557 27.941 1.00 83.38 680 TYR A N 1
ATOM 5415 C CA . TYR A 1 680 ? -27.183 6.284 28.574 1.00 83.38 680 TYR A CA 1
ATOM 5416 C C . TYR A 1 680 ? -28.235 6.423 29.686 1.00 83.38 680 TYR A C 1
ATOM 5418 O O . TYR A 1 680 ? -28.884 5.432 30.015 1.00 83.38 680 TYR A O 1
ATOM 5426 N N . LYS A 1 681 ? -28.453 7.620 30.248 1.00 86.56 681 LYS A N 1
ATOM 5427 C CA . LYS A 1 681 ? -29.599 7.930 31.117 1.00 86.56 681 LYS A CA 1
ATOM 5428 C C . LYS A 1 681 ? -30.751 8.473 30.270 1.00 86.56 681 LYS A C 1
ATOM 5430 O O . LYS A 1 681 ? -30.786 9.663 29.962 1.00 86.56 681 LYS A O 1
ATOM 5435 N N . LEU A 1 682 ? -31.680 7.597 29.905 1.00 87.00 682 LEU A N 1
ATOM 5436 C CA . LEU A 1 682 ? -32.776 7.896 28.983 1.00 87.00 682 LEU A CA 1
ATOM 5437 C C . LEU A 1 682 ? -34.056 8.259 29.735 1.00 87.00 682 LEU A C 1
ATOM 5439 O O . LEU A 1 682 ? -34.382 7.659 30.761 1.00 87.00 682 LEU A O 1
ATOM 5443 N N . VAL A 1 683 ? -34.831 9.199 29.199 1.00 87.31 683 VAL A N 1
ATOM 5444 C CA . VAL A 1 683 ? -36.222 9.394 29.631 1.00 87.31 683 VAL A CA 1
ATOM 5445 C C . VAL A 1 683 ? -37.068 8.237 29.087 1.00 87.31 683 VAL A C 1
ATOM 5447 O O . VAL A 1 683 ? -36.817 7.744 27.991 1.00 87.31 683 VAL A O 1
ATOM 5450 N N . ALA A 1 684 ? -38.106 7.806 29.811 1.00 85.62 684 ALA A N 1
ATOM 5451 C CA . ALA A 1 684 ? -38.950 6.677 29.393 1.00 85.62 684 ALA A CA 1
ATOM 5452 C C . ALA A 1 684 ? -39.513 6.811 27.958 1.00 85.62 684 ALA A C 1
ATOM 5454 O O . ALA A 1 684 ? -39.642 5.819 27.247 1.00 85.62 684 ALA A O 1
ATOM 5455 N N . LEU A 1 685 ? -39.795 8.040 27.509 1.00 86.75 685 LEU A N 1
ATOM 5456 C CA . LEU A 1 685 ? -40.277 8.340 26.154 1.00 86.75 685 LEU A CA 1
ATOM 5457 C C . LEU A 1 685 ? -39.198 8.205 25.062 1.00 86.75 685 LEU A C 1
ATOM 5459 O O . LEU A 1 685 ? -39.536 8.049 23.893 1.00 86.75 685 LEU A O 1
ATOM 5463 N N . GLU A 1 686 ? -37.914 8.261 25.419 1.00 88.94 686 GLU A N 1
ATOM 5464 C CA . GLU A 1 686 ? -36.785 8.153 24.483 1.00 88.94 686 GLU A CA 1
ATOM 5465 C C . GLU A 1 686 ? -36.408 6.691 24.200 1.00 88.94 686 GLU A C 1
ATOM 5467 O O . GLU A 1 686 ? -35.790 6.402 23.176 1.00 88.94 686 GLU A O 1
ATOM 5472 N N . VAL A 1 687 ? -36.809 5.752 25.067 1.00 90.25 687 VAL A N 1
ATOM 5473 C CA . VAL A 1 687 ? -36.479 4.321 24.947 1.00 90.25 687 VAL A CA 1
ATOM 5474 C C . VAL A 1 687 ? -36.926 3.716 23.603 1.00 90.25 687 VAL A C 1
ATOM 5476 O O . VAL A 1 687 ? -36.090 3.092 22.944 1.00 90.25 687 VAL A O 1
ATOM 5479 N N . PRO A 1 688 ? -38.172 3.922 23.118 1.00 91.81 688 PRO A N 1
ATOM 5480 C CA . PRO A 1 688 ? -38.594 3.386 21.821 1.00 91.81 688 PRO A CA 1
ATOM 5481 C C . PRO A 1 688 ? -37.827 3.992 20.638 1.00 91.81 688 PRO A C 1
ATOM 5483 O O . PRO A 1 688 ? -37.524 3.288 19.676 1.00 91.81 688 PRO A O 1
ATOM 5486 N N . VAL A 1 689 ? -37.477 5.281 20.720 1.00 92.06 689 VAL A N 1
ATOM 5487 C CA . VAL A 1 689 ? -36.685 5.971 19.688 1.00 92.06 689 VAL A CA 1
ATOM 5488 C C . VAL A 1 689 ? -35.285 5.368 19.632 1.00 92.06 689 VAL A C 1
ATOM 5490 O O . VAL A 1 689 ? -34.827 4.964 18.564 1.00 92.06 689 VAL A O 1
ATOM 5493 N N . LYS A 1 690 ? -34.644 5.204 20.796 1.00 92.06 690 LYS A N 1
ATOM 5494 C CA . LYS A 1 690 ? -33.311 4.608 20.900 1.00 92.06 690 LYS A CA 1
ATOM 5495 C C . LYS A 1 690 ? -33.282 3.158 20.418 1.00 92.06 690 LYS A C 1
ATOM 5497 O O . LYS A 1 690 ? -32.324 2.747 19.769 1.00 92.06 690 LYS A O 1
ATOM 5502 N N . ARG A 1 691 ? -34.333 2.383 20.698 1.00 93.69 691 ARG A N 1
ATOM 5503 C CA . ARG A 1 691 ? -34.484 1.014 20.189 1.00 93.69 691 ARG A CA 1
ATOM 5504 C C . ARG A 1 691 ? -34.510 0.982 18.664 1.00 93.69 691 ARG A C 1
ATOM 5506 O O . ARG A 1 691 ? -33.753 0.217 18.078 1.00 93.69 691 ARG A O 1
ATOM 5513 N N . MET A 1 692 ? -35.340 1.818 18.039 1.00 93.25 692 MET A N 1
ATOM 5514 C CA . MET A 1 692 ? -35.446 1.892 16.579 1.00 93.25 692 MET A CA 1
ATOM 5515 C C . MET A 1 692 ? -34.099 2.251 15.932 1.00 93.25 692 MET A C 1
ATOM 5517 O O . MET A 1 692 ? -33.697 1.604 14.967 1.00 93.25 692 MET A O 1
ATOM 5521 N N . GLU A 1 693 ? -33.378 3.230 16.493 1.00 93.88 693 GLU A N 1
ATOM 5522 C CA . GLU A 1 693 ? -32.030 3.604 16.040 1.00 93.88 693 GLU A CA 1
ATOM 5523 C C . GLU A 1 693 ? -31.061 2.412 16.082 1.00 93.88 693 GLU A C 1
ATOM 5525 O O . GLU A 1 693 ? -30.397 2.115 15.090 1.00 93.88 693 GLU A O 1
ATOM 5530 N N . LEU A 1 694 ? -31.009 1.690 17.206 1.00 94.56 694 LEU A N 1
ATOM 5531 C CA . LEU A 1 694 ? -30.095 0.559 17.383 1.00 94.56 694 LEU A CA 1
ATOM 5532 C C . LEU A 1 694 ? -30.486 -0.668 16.541 1.00 94.56 694 LEU A C 1
ATOM 5534 O O . LEU A 1 694 ? -29.614 -1.423 16.112 1.00 94.56 694 LEU A O 1
ATOM 5538 N N . GLU A 1 695 ? -31.779 -0.896 16.290 1.00 94.44 695 GLU A N 1
ATOM 5539 C CA . GLU A 1 695 ? -32.250 -1.958 15.389 1.00 94.44 695 GLU A CA 1
ATOM 5540 C C . GLU A 1 695 ? -31.848 -1.682 13.937 1.00 94.44 695 GLU A C 1
ATOM 5542 O O . GLU A 1 695 ? -31.387 -2.594 13.240 1.00 94.44 695 GLU A O 1
ATOM 5547 N N . GLN A 1 696 ? -31.960 -0.425 13.500 1.00 93.75 696 GLN A N 1
ATOM 5548 C CA . GLN A 1 696 ? -31.468 0.009 12.198 1.00 93.75 696 GLN A CA 1
ATOM 5549 C C . GLN A 1 696 ? -29.941 -0.145 12.111 1.00 93.75 696 GLN A C 1
ATOM 5551 O O . GLN A 1 696 ? -29.440 -0.774 11.176 1.00 93.75 696 GLN A O 1
ATOM 5556 N N . GLU A 1 697 ? -29.207 0.335 13.118 1.00 94.00 697 GLU A N 1
ATOM 5557 C CA . GLU A 1 697 ? -27.743 0.248 13.174 1.00 94.00 697 GLU A CA 1
ATOM 5558 C C . GLU A 1 697 ? -27.250 -1.207 13.175 1.00 94.00 697 GLU A C 1
ATOM 5560 O O . GLU A 1 697 ? -26.282 -1.539 12.484 1.00 94.00 697 GLU A O 1
ATOM 5565 N N . ARG A 1 698 ? -27.949 -2.116 13.871 1.00 94.00 698 ARG A N 1
ATOM 5566 C CA . ARG A 1 698 ? -27.684 -3.563 13.826 1.00 94.00 698 ARG A CA 1
ATOM 5567 C C . ARG A 1 698 ? -27.825 -4.116 12.406 1.00 94.00 698 ARG A C 1
ATOM 5569 O O . ARG A 1 698 ? -26.960 -4.878 11.967 1.00 94.00 698 ARG A O 1
ATOM 5576 N N . ALA A 1 699 ? -28.902 -3.777 11.695 1.00 88.75 699 ALA A N 1
ATOM 5577 C CA . ALA A 1 699 ? -29.155 -4.285 10.346 1.00 88.75 699 ALA A CA 1
ATOM 5578 C C . ALA A 1 699 ? -28.113 -3.773 9.337 1.00 88.75 699 ALA A C 1
ATOM 5580 O O . ALA A 1 699 ? -27.546 -4.562 8.573 1.00 88.75 699 ALA A O 1
ATOM 5581 N N . GLU A 1 700 ? -27.817 -2.474 9.377 1.00 88.69 700 GLU A N 1
ATOM 5582 C CA . GLU A 1 700 ? -26.825 -1.828 8.513 1.00 88.69 700 GLU A CA 1
ATOM 5583 C C . GLU A 1 700 ? -25.413 -2.360 8.785 1.00 88.69 700 GLU A C 1
ATOM 5585 O O . GLU A 1 700 ? -24.708 -2.769 7.858 1.00 88.69 700 GLU A O 1
ATOM 5590 N N . SER A 1 701 ? -25.020 -2.450 10.057 1.00 88.00 701 SER A N 1
ATOM 5591 C CA . SER A 1 701 ? -23.688 -2.921 10.455 1.00 88.00 701 SER A CA 1
ATOM 5592 C C . SER A 1 701 ? -23.483 -4.406 10.167 1.00 88.00 701 SER A C 1
ATOM 5594 O O . SER A 1 701 ? -22.386 -4.814 9.788 1.00 88.00 701 SER A O 1
ATOM 5596 N N . SER A 1 702 ? -24.535 -5.227 10.270 1.00 87.19 702 SER A N 1
ATOM 5597 C CA . SER A 1 702 ? -24.487 -6.642 9.881 1.00 87.19 702 SER A CA 1
ATOM 5598 C C . SER A 1 702 ? -24.236 -6.818 8.380 1.00 87.19 702 SER A C 1
ATOM 5600 O O . SER A 1 702 ? -23.366 -7.600 7.981 1.00 87.19 702 SER A O 1
ATOM 5602 N N . ALA A 1 703 ? -24.941 -6.052 7.541 1.00 80.75 703 ALA A N 1
ATOM 5603 C CA . ALA A 1 703 ? -24.718 -6.055 6.098 1.00 80.75 703 ALA A CA 1
ATOM 5604 C C . ALA A 1 703 ? -23.319 -5.523 5.735 1.00 80.75 703 ALA A C 1
ATOM 5606 O O . ALA A 1 703 ? -22.634 -6.114 4.895 1.00 80.75 703 ALA A O 1
ATOM 5607 N N . ASN A 1 704 ? -22.872 -4.456 6.405 1.00 80.94 704 ASN A N 1
ATOM 5608 C CA . ASN A 1 704 ? -21.545 -3.877 6.215 1.00 80.94 704 ASN A CA 1
ATOM 5609 C C . ASN A 1 704 ? -20.437 -4.885 6.564 1.00 80.94 704 ASN A C 1
ATOM 5611 O O . ASN A 1 704 ? -19.574 -5.162 5.732 1.00 80.94 704 ASN A O 1
ATOM 5615 N N . LEU A 1 705 ? -20.507 -5.527 7.736 1.00 86.25 705 LEU A N 1
ATOM 5616 C CA . LEU A 1 705 ? -19.543 -6.552 8.144 1.00 86.25 705 LEU A CA 1
ATOM 5617 C C . LEU A 1 705 ? -19.489 -7.711 7.139 1.00 86.25 705 LEU A C 1
ATOM 5619 O O . LEU A 1 705 ? -18.405 -8.118 6.724 1.00 86.25 705 LEU A O 1
ATOM 5623 N N . ALA A 1 706 ? -20.643 -8.205 6.678 1.00 77.50 706 ALA A N 1
ATOM 5624 C CA . ALA A 1 706 ? -20.695 -9.261 5.667 1.00 77.50 706 ALA A CA 1
ATOM 5625 C C . ALA A 1 706 ? -20.020 -8.852 4.344 1.00 77.50 706 ALA A C 1
ATOM 5627 O O . ALA A 1 706 ? -19.350 -9.674 3.712 1.00 77.50 706 ALA A O 1
ATOM 5628 N N . SER A 1 707 ? -20.161 -7.585 3.940 1.00 76.62 707 SER A N 1
ATOM 5629 C CA . SER A 1 707 ? -19.499 -7.040 2.753 1.00 76.62 707 SER A CA 1
ATOM 5630 C C . SER A 1 707 ? -17.979 -6.937 2.915 1.00 76.62 707 SER A C 1
ATOM 5632 O O . SER A 1 707 ? -17.265 -7.105 1.929 1.00 76.62 707 SER A O 1
ATOM 5634 N N . LYS A 1 708 ? -17.477 -6.659 4.126 1.00 79.69 708 LYS A N 1
ATOM 5635 C CA . LYS A 1 708 ? -16.038 -6.502 4.418 1.00 79.69 708 LYS A CA 1
ATOM 5636 C C . LYS A 1 708 ? -15.312 -7.827 4.658 1.00 79.69 708 LYS A C 1
ATOM 5638 O O . LYS A 1 708 ? -14.156 -7.977 4.264 1.00 79.69 708 LYS A O 1
ATOM 5643 N N . LEU A 1 709 ? -16.015 -8.819 5.203 1.00 77.50 709 LEU A N 1
ATOM 5644 C CA . LEU A 1 709 ? -15.487 -10.165 5.447 1.00 77.50 709 LEU A CA 1
ATOM 5645 C C . LEU A 1 709 ? -15.039 -10.879 4.169 1.00 77.50 709 LEU A C 1
ATOM 5647 O O . LEU A 1 709 ? -14.069 -11.635 4.180 1.00 77.50 709 LEU A O 1
ATOM 5651 N N . SER A 1 710 ? -15.747 -10.665 3.060 1.00 70.31 710 SER A N 1
ATOM 5652 C CA . SER A 1 710 ? -15.451 -11.365 1.809 1.00 70.31 710 SER A CA 1
ATOM 5653 C C . SER A 1 710 ? -14.066 -11.020 1.231 1.00 70.31 710 SER A C 1
ATOM 5655 O O . SER A 1 710 ? -13.270 -11.946 1.033 1.00 70.31 710 SER A O 1
ATOM 5657 N N . PRO A 1 711 ? -13.709 -9.731 1.040 1.00 66.88 711 PRO A N 1
ATOM 5658 C CA . PRO A 1 711 ? -12.358 -9.341 0.640 1.00 66.88 711 PRO A CA 1
ATOM 5659 C C . PRO A 1 711 ? -11.276 -9.889 1.571 1.00 66.88 711 PRO A C 1
ATOM 5661 O O . PRO A 1 711 ? -10.289 -10.451 1.099 1.00 66.88 711 PRO A O 1
ATOM 5664 N N . LEU A 1 712 ? -11.477 -9.800 2.891 1.00 75.25 712 LEU A N 1
ATOM 5665 C CA . LEU A 1 712 ? -10.508 -10.292 3.869 1.00 75.25 712 LEU A CA 1
ATOM 5666 C C . LEU A 1 712 ? -10.248 -11.796 3.711 1.00 75.25 712 LEU A C 1
ATOM 5668 O O . LEU A 1 712 ? -9.099 -12.229 3.610 1.00 75.25 712 LEU A O 1
ATOM 5672 N N . ARG A 1 713 ? -11.310 -12.603 3.642 1.00 73.94 713 ARG A N 1
ATOM 5673 C CA . ARG A 1 713 ? -11.217 -14.060 3.472 1.00 73.94 713 ARG A CA 1
ATOM 5674 C C . ARG A 1 713 ? -10.526 -14.448 2.173 1.00 73.94 713 ARG A C 1
ATOM 5676 O O . ARG A 1 713 ? -9.729 -15.385 2.168 1.00 73.94 713 ARG A O 1
ATOM 5683 N N . TYR A 1 714 ? -10.782 -13.713 1.094 1.00 66.75 714 TYR A N 1
ATOM 5684 C CA . TYR A 1 714 ? -10.079 -13.911 -0.168 1.00 66.75 714 TYR A CA 1
ATOM 5685 C C . TYR A 1 714 ? -8.581 -13.605 -0.058 1.00 66.75 714 TYR A C 1
ATOM 5687 O O . TYR A 1 714 ? -7.755 -14.399 -0.504 1.00 66.75 714 TYR A O 1
ATOM 5695 N N . LEU A 1 715 ? -8.212 -12.479 0.554 1.00 63.09 715 LEU A N 1
ATOM 5696 C CA . LEU A 1 715 ? -6.808 -12.091 0.707 1.00 63.09 715 LEU A CA 1
ATOM 5697 C C . LEU A 1 715 ? -6.054 -13.074 1.611 1.00 63.09 715 LEU A C 1
ATOM 5699 O O . LEU A 1 715 ? -4.965 -13.528 1.261 1.00 63.09 715 LEU A O 1
ATOM 5703 N N . LEU A 1 716 ? -6.675 -13.494 2.718 1.00 68.12 716 LEU A N 1
ATOM 5704 C CA . LEU A 1 716 ? -6.157 -14.553 3.588 1.00 68.12 716 LEU A CA 1
ATOM 5705 C C . LEU A 1 716 ? -5.982 -15.876 2.836 1.00 68.12 716 LEU A C 1
ATOM 5707 O O . LEU A 1 716 ? -5.044 -16.624 3.118 1.00 68.12 716 LEU A O 1
ATOM 5711 N N . HIS A 1 717 ? -6.880 -16.177 1.897 1.00 68.12 717 HIS A N 1
ATOM 5712 C CA . HIS A 1 717 ? -6.779 -17.351 1.043 1.00 68.12 717 HIS A CA 1
ATOM 5713 C C . HIS A 1 717 ? -5.588 -17.249 0.083 1.00 68.12 717 HIS A C 1
ATOM 5715 O O . HIS A 1 717 ? -4.751 -18.149 0.067 1.00 68.12 717 HIS A O 1
ATOM 5721 N N . LEU A 1 718 ? -5.452 -16.140 -0.654 1.00 61.62 718 LEU A N 1
ATOM 5722 C CA . LEU A 1 718 ? -4.308 -15.893 -1.540 1.00 61.62 718 LEU A CA 1
ATOM 5723 C C . LEU A 1 718 ? -2.971 -15.979 -0.797 1.00 61.62 718 LEU A C 1
ATOM 5725 O O . LEU A 1 718 ? -2.023 -16.594 -1.289 1.00 61.62 718 LEU A O 1
ATOM 5729 N N . HIS A 1 719 ? -2.906 -15.392 0.398 1.00 66.06 719 HIS A N 1
ATOM 5730 C CA . HIS A 1 719 ? -1.715 -15.414 1.239 1.00 66.06 719 HIS A CA 1
ATOM 5731 C C . HIS A 1 719 ? -1.348 -16.839 1.675 1.00 66.06 719 HIS A C 1
ATOM 5733 O O . HIS A 1 719 ? -0.194 -17.247 1.536 1.00 66.06 719 HIS A O 1
ATOM 5739 N N . ARG A 1 720 ? -2.335 -17.638 2.113 1.00 66.50 720 ARG A N 1
ATOM 5740 C CA . ARG A 1 720 ? -2.137 -19.054 2.475 1.00 66.50 720 ARG A CA 1
ATOM 5741 C C . ARG A 1 720 ? -1.679 -19.906 1.292 1.00 66.50 720 ARG A C 1
ATOM 5743 O O . ARG A 1 720 ? -0.732 -20.676 1.437 1.00 66.50 720 ARG A O 1
ATOM 5750 N N . THR A 1 721 ? -2.288 -19.734 0.118 1.00 58.56 721 THR A N 1
ATOM 5751 C CA . THR A 1 721 ? -1.912 -20.469 -1.101 1.00 58.56 721 THR A CA 1
ATOM 5752 C C . THR A 1 721 ? -0.483 -20.141 -1.543 1.00 58.56 721 THR A C 1
ATOM 5754 O O . THR A 1 721 ? 0.245 -21.018 -2.006 1.00 58.56 721 THR A O 1
ATOM 5757 N N . LYS A 1 722 ? -0.037 -18.894 -1.347 1.00 55.44 722 LYS A N 1
ATOM 5758 C CA . LYS A 1 722 ? 1.331 -18.466 -1.663 1.00 55.44 722 LYS A CA 1
ATOM 5759 C C . LYS A 1 722 ? 2.387 -19.070 -0.727 1.00 55.44 722 LYS A C 1
ATOM 5761 O O . LYS A 1 722 ? 3.496 -19.344 -1.175 1.00 55.44 722 LYS A O 1
ATOM 5766 N N . GLN A 1 723 ? 2.050 -19.317 0.540 1.00 52.06 723 GLN A N 1
ATOM 5767 C CA . GLN A 1 723 ? 2.983 -19.825 1.558 1.00 52.06 723 GLN A CA 1
ATOM 5768 C C . GLN A 1 723 ? 3.197 -21.354 1.551 1.00 52.06 723 GLN A C 1
ATOM 5770 O O . GLN A 1 723 ? 3.801 -21.884 2.476 1.00 52.06 723 GLN A O 1
ATOM 5775 N N . GLN A 1 724 ? 2.750 -22.084 0.519 1.00 46.97 724 GLN A N 1
ATOM 5776 C CA . GLN A 1 724 ? 2.943 -23.543 0.380 1.00 46.97 724 GLN A CA 1
ATOM 5777 C C . GLN A 1 724 ? 2.467 -24.392 1.577 1.00 46.97 724 GLN A C 1
ATOM 5779 O O . GLN A 1 724 ? 2.864 -25.549 1.719 1.00 46.97 724 GLN A O 1
ATOM 5784 N N . HIS A 1 725 ? 1.565 -23.885 2.417 1.00 40.88 725 HIS A N 1
ATOM 5785 C CA . HIS A 1 725 ? 0.854 -24.746 3.351 1.00 40.88 725 HIS A CA 1
ATOM 5786 C C . HIS A 1 725 ? -0.284 -25.432 2.594 1.00 40.88 725 HIS A C 1
ATOM 5788 O O . HIS A 1 725 ? -1.280 -24.801 2.244 1.00 40.88 725 HIS A O 1
ATOM 5794 N N . HIS A 1 726 ? -0.135 -26.734 2.331 1.00 42.84 726 HIS A N 1
ATOM 5795 C CA . HIS A 1 726 ? -1.238 -27.616 1.946 1.00 42.84 726 HIS A CA 1
ATOM 5796 C C . HIS A 1 726 ? -2.267 -27.662 3.087 1.00 42.84 726 HIS A C 1
ATOM 5798 O O . HIS A 1 726 ? -2.302 -28.602 3.879 1.00 42.84 726 HIS A O 1
ATOM 5804 N N . VAL A 1 727 ? -3.099 -26.628 3.195 1.00 43.19 727 VAL A N 1
ATOM 5805 C CA . VAL A 1 727 ? -4.292 -26.671 4.033 1.00 43.19 727 VAL A CA 1
ATOM 5806 C C . VAL A 1 727 ? -5.285 -27.556 3.294 1.00 43.19 727 VAL A C 1
ATOM 5808 O O . VAL A 1 727 ? -5.783 -27.210 2.223 1.00 43.19 727 VAL A O 1
ATOM 5811 N N . VAL A 1 728 ? -5.508 -28.752 3.830 1.00 47.50 728 VAL A N 1
ATOM 5812 C CA . VAL A 1 728 ? -6.587 -29.631 3.386 1.00 47.50 728 VAL A CA 1
ATOM 5813 C C . VAL A 1 728 ? -7.885 -29.004 3.887 1.00 47.50 728 VAL A C 1
ATOM 5815 O O . VAL A 1 728 ? -8.352 -29.327 4.972 1.00 47.50 728 VAL A O 1
ATOM 5818 N N . ASP A 1 729 ? -8.433 -28.054 3.133 1.00 60.50 729 ASP A N 1
ATOM 5819 C CA . ASP A 1 729 ? -9.782 -27.559 3.397 1.00 60.50 729 ASP A CA 1
ATOM 5820 C C . ASP A 1 729 ? -10.773 -28.708 3.134 1.00 60.50 729 ASP A C 1
ATOM 5822 O O . ASP A 1 729 ? -10.614 -29.460 2.173 1.00 60.50 729 ASP A O 1
ATOM 5826 N N . GLU A 1 730 ? -11.801 -28.870 3.962 1.00 74.75 730 GLU A N 1
ATOM 5827 C CA . GLU A 1 730 ? -12.940 -29.753 3.681 1.00 74.75 730 GLU A CA 1
ATOM 5828 C C . GLU A 1 730 ? -14.106 -28.921 3.149 1.00 74.75 730 GLU A C 1
ATOM 5830 O O . GLU A 1 730 ? -14.296 -27.757 3.512 1.00 74.75 730 GLU A O 1
ATOM 5835 N N . CYS A 1 731 ? -14.913 -29.487 2.255 1.00 79.06 731 CYS A N 1
ATOM 5836 C CA . CYS A 1 731 ? -16.088 -28.779 1.774 1.00 79.06 731 CYS A CA 1
ATOM 5837 C C . CYS A 1 731 ? -17.186 -28.775 2.838 1.00 79.06 731 CYS A C 1
ATOM 5839 O O . CYS A 1 731 ? -17.724 -29.823 3.161 1.00 79.06 731 CYS A O 1
ATOM 5841 N N . ALA A 1 732 ? -17.631 -27.597 3.279 1.00 76.19 732 ALA A N 1
ATOM 5842 C CA . ALA A 1 732 ? -18.690 -27.448 4.288 1.00 76.19 732 ALA A CA 1
ATOM 5843 C C . ALA A 1 732 ? -20.074 -28.034 3.905 1.00 76.19 732 ALA A C 1
ATOM 5845 O O . ALA A 1 732 ? -21.007 -27.961 4.696 1.00 76.19 732 ALA A O 1
ATOM 5846 N N . VAL A 1 733 ? -20.236 -28.574 2.690 1.00 81.75 733 VAL A N 1
ATOM 5847 C CA . VAL A 1 733 ? -21.482 -29.205 2.217 1.00 81.75 733 VAL A CA 1
ATOM 5848 C C . VAL A 1 733 ? -21.377 -30.728 2.169 1.00 81.75 733 VAL A C 1
ATOM 5850 O O . VAL A 1 733 ? -22.328 -31.405 2.542 1.00 81.75 733 VAL A O 1
ATOM 5853 N N . CYS A 1 734 ? -20.272 -31.275 1.653 1.00 84.19 734 CYS A N 1
ATOM 5854 C CA . CYS A 1 734 ? -20.098 -32.727 1.518 1.00 84.19 734 CYS A CA 1
ATOM 5855 C C . CYS A 1 734 ? -19.066 -33.323 2.477 1.00 84.19 734 CYS A C 1
ATOM 5857 O O . CYS A 1 734 ? -18.963 -34.539 2.539 1.00 84.19 734 CYS A O 1
ATOM 5859 N N . HIS A 1 735 ? -18.321 -32.487 3.202 1.00 79.19 735 HIS A N 1
ATOM 5860 C CA . HIS A 1 735 ? -17.208 -32.852 4.083 1.00 79.19 735 HIS A CA 1
ATOM 5861 C C . HIS A 1 735 ? -16.060 -33.608 3.393 1.00 79.19 735 HIS A C 1
ATOM 5863 O O . HIS A 1 735 ? -15.142 -34.086 4.049 1.00 79.19 735 HIS A O 1
ATOM 5869 N N . ASP A 1 736 ? -16.058 -33.666 2.059 1.00 79.75 736 ASP A N 1
ATOM 5870 C CA . ASP A 1 736 ? -14.937 -34.215 1.304 1.00 79.75 736 ASP A CA 1
ATOM 5871 C C . ASP A 1 736 ? -13.765 -33.228 1.288 1.00 79.75 736 ASP A C 1
ATOM 5873 O O . ASP A 1 736 ? -13.957 -32.004 1.301 1.00 79.75 736 ASP A O 1
ATOM 5877 N N . ARG A 1 737 ? -12.544 -33.762 1.157 1.00 73.62 737 ARG A N 1
ATOM 5878 C CA . ARG A 1 737 ? -11.343 -32.956 0.896 1.00 73.62 737 ARG A CA 1
ATOM 5879 C C . ARG A 1 737 ? -11.562 -32.046 -0.310 1.00 73.62 737 ARG A C 1
ATOM 5881 O O . ARG A 1 737 ? -12.009 -32.499 -1.366 1.00 73.62 737 ARG A O 1
ATOM 5888 N N . MET A 1 738 ? -11.216 -30.771 -0.157 1.00 75.81 738 MET A N 1
ATOM 5889 C CA . MET A 1 738 ? -11.434 -29.757 -1.175 1.00 75.81 738 MET A CA 1
ATOM 5890 C C . MET A 1 738 ? -10.625 -30.100 -2.434 1.00 75.81 738 MET A C 1
ATOM 5892 O O . MET A 1 738 ? -9.398 -30.208 -2.368 1.00 75.81 738 MET A O 1
ATOM 5896 N N . PRO A 1 739 ? -11.286 -30.287 -3.588 1.00 67.50 739 PRO A N 1
ATOM 5897 C CA . PRO A 1 739 ? -10.590 -30.522 -4.843 1.00 67.50 739 PRO A CA 1
ATOM 5898 C C . PRO A 1 739 ? -9.845 -29.262 -5.307 1.00 67.50 739 PRO A C 1
ATOM 5900 O O . PRO A 1 739 ? -10.275 -28.144 -5.030 1.00 67.50 739 PRO A O 1
ATOM 5903 N N . ALA A 1 740 ? -8.776 -29.457 -6.090 1.00 63.94 740 ALA A N 1
ATOM 5904 C CA . ALA A 1 740 ? -7.962 -28.375 -6.663 1.00 63.94 740 ALA A CA 1
ATOM 5905 C C . ALA A 1 740 ? -8.787 -27.371 -7.486 1.00 63.94 740 ALA A C 1
ATOM 5907 O O . ALA A 1 740 ? -8.469 -26.189 -7.525 1.00 63.94 740 ALA A O 1
ATOM 5908 N N . GLN A 1 741 ? -9.857 -27.837 -8.138 1.00 64.12 741 GLN A N 1
ATOM 5909 C CA . GLN A 1 741 ? -10.848 -26.968 -8.764 1.00 64.12 741 GLN A CA 1
ATOM 5910 C C . GLN A 1 741 ? -12.049 -26.810 -7.839 1.00 64.12 741 GLN A C 1
ATOM 5912 O O . GLN A 1 741 ? -12.743 -27.781 -7.521 1.00 64.12 741 GLN A O 1
ATOM 5917 N N . ARG A 1 742 ? -12.328 -25.575 -7.444 1.00 77.81 742 ARG A N 1
ATOM 5918 C CA . ARG A 1 742 ? -13.359 -25.245 -6.460 1.00 77.81 742 ARG A CA 1
ATOM 5919 C C . ARG A 1 742 ? -14.080 -23.960 -6.826 1.00 77.81 742 ARG A C 1
ATOM 5921 O O . ARG A 1 742 ? -13.642 -23.197 -7.682 1.00 77.81 742 ARG A O 1
ATOM 5928 N N . ARG A 1 743 ? -15.246 -23.754 -6.224 1.00 75.25 743 ARG A N 1
ATOM 5929 C CA . ARG A 1 743 ? -16.100 -22.597 -6.484 1.00 75.25 743 ARG A CA 1
ATOM 5930 C C . ARG A 1 743 ? -16.056 -21.660 -5.300 1.00 75.25 743 ARG A C 1
ATOM 5932 O O . ARG A 1 743 ? -16.409 -22.060 -4.193 1.00 75.25 743 ARG A O 1
ATOM 5939 N N . MET A 1 744 ? -15.658 -20.427 -5.550 1.00 75.00 744 MET A N 1
ATOM 5940 C CA . MET A 1 744 ? -15.644 -19.378 -4.548 1.00 75.00 744 MET A CA 1
ATOM 5941 C C . MET A 1 744 ? -16.870 -18.492 -4.726 1.00 75.00 744 MET A C 1
ATOM 5943 O O . MET A 1 744 ? -17.138 -17.987 -5.814 1.00 75.00 744 MET A O 1
ATOM 5947 N N . TRP A 1 745 ? -17.635 -18.347 -3.654 1.00 79.00 745 TRP A N 1
ATOM 5948 C CA . TRP A 1 745 ? -18.843 -17.531 -3.628 1.00 79.00 745 TRP A CA 1
ATOM 5949 C C . TRP A 1 745 ? -18.500 -16.067 -3.304 1.00 79.00 745 TRP A C 1
ATOM 5951 O O . TRP A 1 745 ? -17.424 -15.813 -2.767 1.00 79.00 745 TRP A O 1
ATOM 5961 N N . PRO A 1 746 ? -19.405 -15.097 -3.541 1.00 57.09 746 PRO A N 1
ATOM 5962 C CA . PRO A 1 746 ? -19.161 -13.673 -3.273 1.00 57.09 746 PRO A CA 1
ATOM 5963 C C . PRO A 1 746 ? -18.906 -13.332 -1.812 1.00 57.09 746 PRO A C 1
ATOM 5965 O O . PRO A 1 746 ? -18.431 -12.247 -1.522 1.00 57.09 746 PRO A O 1
ATOM 5968 N N . CYS A 1 747 ? -19.241 -14.234 -0.891 1.00 58.97 747 CYS A N 1
ATOM 5969 C CA . CYS A 1 747 ? -18.905 -14.158 0.530 1.00 58.97 747 CYS A CA 1
ATOM 5970 C C . CYS A 1 747 ? -17.543 -14.809 0.861 1.00 58.97 747 CYS A C 1
ATOM 5972 O O . CYS A 1 747 ? -17.286 -15.121 2.022 1.00 58.97 747 CYS A O 1
ATOM 5974 N N . ALA A 1 748 ? -16.747 -15.130 -0.166 1.00 61.75 748 ALA A N 1
ATOM 5975 C CA . ALA A 1 748 ? -15.467 -15.841 -0.133 1.00 61.75 748 ALA A CA 1
ATOM 5976 C C . ALA A 1 748 ? -15.487 -17.241 0.514 1.00 61.75 748 ALA A C 1
ATOM 5978 O O . ALA A 1 748 ? -14.441 -17.825 0.787 1.00 61.75 748 ALA A O 1
ATOM 5979 N N . HIS A 1 749 ? -16.671 -17.831 0.700 1.00 72.19 749 HIS A N 1
ATOM 5980 C CA . HIS A 1 749 ? -16.787 -19.239 1.071 1.00 72.19 749 HIS A CA 1
ATOM 5981 C C . HIS A 1 749 ? -16.530 -20.122 -0.146 1.00 72.19 749 HIS A C 1
ATOM 5983 O O . HIS A 1 749 ? -17.023 -19.850 -1.246 1.00 72.19 749 HIS A O 1
ATOM 5989 N N . VAL A 1 750 ? -15.764 -21.188 0.064 1.00 76.12 750 VAL A N 1
ATOM 5990 C CA . VAL A 1 750 ? -15.298 -22.067 -1.004 1.00 76.12 750 VAL A CA 1
ATOM 5991 C C . VAL A 1 750 ? -15.969 -23.430 -0.886 1.00 76.12 750 VAL A C 1
ATOM 5993 O O . VAL A 1 750 ? -16.016 -24.027 0.188 1.00 76.12 750 VAL A O 1
ATOM 5996 N N . PHE A 1 751 ? -16.492 -23.933 -2.001 1.00 84.94 751 PHE A N 1
ATOM 5997 C CA . PHE A 1 751 ? -17.188 -25.215 -2.058 1.00 84.94 751 PHE A CA 1
ATOM 5998 C C . PHE A 1 751 ? -16.722 -26.059 -3.239 1.00 84.94 751 PHE A C 1
ATOM 6000 O O . PHE A 1 751 ? -16.258 -25.555 -4.265 1.00 84.94 751 PHE A O 1
ATOM 6007 N N . CYS A 1 752 ? -16.930 -27.368 -3.119 1.00 84.62 752 CYS A N 1
ATOM 6008 C CA . CYS A 1 752 ? -16.649 -28.312 -4.183 1.00 84.62 752 CYS A CA 1
ATOM 6009 C C . CYS A 1 752 ? -17.508 -28.019 -5.434 1.00 84.62 752 CYS A C 1
ATOM 6011 O O . CYS A 1 752 ? -18.641 -27.523 -5.336 1.00 84.62 752 CYS A O 1
ATOM 6013 N N . LEU A 1 753 ? -16.995 -28.345 -6.627 1.00 82.69 753 LEU A N 1
ATOM 6014 C CA . LEU A 1 753 ? -17.714 -28.139 -7.895 1.00 82.69 753 LEU A CA 1
ATOM 6015 C C . LEU A 1 753 ? -19.080 -28.840 -7.907 1.00 82.69 753 LEU A C 1
ATOM 6017 O O . LEU A 1 753 ? -20.084 -28.238 -8.287 1.00 82.69 753 LEU A O 1
ATOM 6021 N N . SER A 1 754 ? -19.131 -30.092 -7.440 1.00 83.25 754 SER A N 1
ATOM 6022 C CA . SER A 1 754 ? -20.362 -30.893 -7.425 1.00 83.25 754 SER A CA 1
ATOM 6023 C C . SER A 1 754 ? -21.393 -30.369 -6.417 1.00 83.25 754 SER A C 1
ATOM 6025 O O . SER A 1 754 ? -22.598 -30.479 -6.639 1.00 83.25 754 SER A O 1
ATOM 6027 N N . CYS A 1 755 ? -20.932 -29.777 -5.317 1.00 84.69 755 CYS A N 1
ATOM 6028 C CA . CYS A 1 755 ? -21.745 -29.180 -4.265 1.00 84.69 755 CYS A CA 1
ATOM 6029 C C . CYS A 1 755 ? -22.399 -27.898 -4.781 1.00 84.69 755 CYS A C 1
ATOM 6031 O O . CYS A 1 755 ? -23.612 -27.733 -4.707 1.00 84.69 755 CYS A O 1
ATOM 6033 N N . THR A 1 756 ? -21.598 -27.033 -5.401 1.00 83.94 756 THR A N 1
ATOM 6034 C CA . THR A 1 756 ? -22.072 -25.771 -5.976 1.00 83.94 756 THR A CA 1
ATOM 6035 C C . THR A 1 756 ? -23.036 -26.008 -7.135 1.00 83.94 756 THR A C 1
ATOM 6037 O O . THR A 1 756 ? -24.100 -25.400 -7.178 1.00 83.94 756 THR A O 1
ATOM 6040 N N . ALA A 1 757 ? -22.736 -26.958 -8.028 1.00 83.50 757 ALA A N 1
ATOM 6041 C CA . ALA A 1 757 ? -23.636 -27.321 -9.122 1.00 83.50 757 ALA A CA 1
ATOM 6042 C C . ALA A 1 757 ? -24.987 -27.872 -8.622 1.00 83.50 757 ALA A C 1
ATOM 6044 O O . ALA A 1 757 ? -26.025 -27.609 -9.229 1.00 83.50 757 ALA A O 1
ATOM 6045 N N . ARG A 1 758 ? -25.000 -28.612 -7.502 1.00 82.50 758 ARG A N 1
ATOM 6046 C CA . ARG A 1 758 ? -26.241 -29.069 -6.849 1.00 82.50 758 ARG A CA 1
ATOM 6047 C C . ARG A 1 758 ? -27.050 -27.911 -6.262 1.00 82.50 758 ARG A C 1
ATOM 6049 O O . ARG A 1 758 ? -28.273 -27.937 -6.353 1.00 82.50 758 ARG A O 1
ATOM 6056 N N . LEU A 1 759 ? -26.379 -26.909 -5.695 1.00 82.81 759 LEU A N 1
ATOM 6057 C CA . LEU A 1 759 ? -27.020 -25.721 -5.126 1.00 82.81 759 LEU A CA 1
ATOM 6058 C C . LEU A 1 759 ? -27.626 -24.821 -6.211 1.00 82.81 759 LEU A C 1
ATOM 6060 O O . LEU A 1 759 ? -28.743 -24.349 -6.035 1.00 82.81 759 LEU A O 1
ATOM 6064 N N . ILE A 1 760 ? -26.952 -24.665 -7.356 1.00 81.44 760 ILE A N 1
ATOM 6065 C CA . ILE A 1 760 ? -27.449 -23.888 -8.508 1.00 81.44 760 ILE A CA 1
ATOM 6066 C C . ILE A 1 760 ? -28.736 -24.485 -9.095 1.00 81.44 760 ILE A C 1
ATOM 6068 O O . ILE A 1 760 ? -29.626 -23.752 -9.514 1.00 81.44 760 ILE A O 1
ATOM 6072 N N . LYS A 1 761 ? -28.884 -25.817 -9.079 1.00 75.44 761 LYS A N 1
ATOM 6073 C CA . LYS A 1 761 ? -30.078 -26.497 -9.610 1.00 75.44 761 LYS A CA 1
ATOM 6074 C C . LYS A 1 761 ? -31.354 -26.288 -8.778 1.00 75.44 761 LYS A C 1
ATOM 6076 O O . LYS A 1 761 ? -32.427 -26.641 -9.262 1.00 75.44 761 LYS A O 1
ATOM 6081 N N . LYS A 1 762 ? -31.277 -25.746 -7.554 1.00 69.06 762 LYS A N 1
ATOM 6082 C CA . LYS A 1 762 ? -32.457 -25.425 -6.728 1.00 69.06 762 LYS A CA 1
ATOM 6083 C C . LYS A 1 762 ? -32.802 -23.925 -6.857 1.00 69.06 762 LYS A C 1
ATOM 6085 O O . LYS A 1 762 ? -32.023 -23.097 -6.400 1.00 69.06 762 LYS A O 1
ATOM 6090 N N . PRO A 1 763 ? -33.961 -23.552 -7.436 1.00 53.59 763 PRO A N 1
ATOM 6091 C CA . PRO A 1 763 ? -34.254 -22.169 -7.842 1.00 53.59 763 PRO A CA 1
ATOM 6092 C C . PRO A 1 763 ? -34.750 -21.231 -6.723 1.00 53.59 763 PRO A C 1
ATOM 6094 O O . PRO A 1 763 ? -34.922 -20.038 -6.960 1.00 53.59 763 PRO A O 1
ATOM 6097 N N . SER A 1 764 ? -34.981 -21.715 -5.499 1.00 53.28 764 SER A N 1
ATOM 6098 C CA . SER A 1 764 ? -35.471 -20.883 -4.390 1.00 53.28 764 SER A CA 1
ATOM 6099 C C . SER A 1 764 ? -34.326 -20.084 -3.749 1.00 53.28 764 SER A C 1
ATOM 6101 O O . SER A 1 764 ? -33.842 -20.457 -2.685 1.00 53.28 764 SER A O 1
ATOM 6103 N N . ALA A 1 765 ? -33.883 -19.016 -4.420 1.00 62.19 765 ALA A N 1
ATOM 6104 C CA . ALA A 1 765 ? -32.838 -18.075 -4.000 1.00 62.19 765 ALA A CA 1
ATOM 6105 C C . ALA A 1 765 ? -31.504 -18.736 -3.591 1.00 62.19 765 ALA A C 1
ATOM 6107 O O . ALA A 1 765 ? -31.328 -19.220 -2.473 1.00 62.19 765 ALA A O 1
ATOM 6108 N N . LEU A 1 766 ? -30.527 -18.701 -4.499 1.00 79.50 766 LEU A N 1
ATOM 6109 C CA . LEU A 1 766 ? -29.181 -19.213 -4.261 1.00 79.50 766 LEU A CA 1
ATOM 6110 C C . LEU A 1 766 ? -28.540 -18.479 -3.068 1.00 79.50 766 LEU A C 1
ATOM 6112 O O . LEU A 1 766 ? -28.254 -17.284 -3.132 1.00 79.50 766 LEU A O 1
ATOM 6116 N N . ARG A 1 767 ? -28.342 -19.194 -1.959 1.00 82.06 767 ARG A N 1
ATOM 6117 C CA . ARG A 1 767 ? -27.747 -18.679 -0.720 1.00 82.06 767 ARG A CA 1
ATOM 6118 C C . ARG A 1 767 ? -26.516 -19.489 -0.364 1.00 82.06 767 ARG A C 1
ATOM 6120 O O . ARG A 1 767 ? -26.508 -20.706 -0.542 1.00 82.06 767 ARG A O 1
ATOM 6127 N N . CYS A 1 768 ? -25.496 -18.815 0.160 1.00 78.62 768 CYS A N 1
ATOM 6128 C CA . CYS A 1 768 ? -24.298 -19.487 0.643 1.00 78.62 768 CYS A CA 1
ATOM 6129 C C . CYS A 1 768 ? -24.658 -20.495 1.757 1.00 78.62 768 CYS A C 1
ATOM 6131 O O . CYS A 1 768 ? -25.284 -20.092 2.739 1.00 78.62 768 CYS A O 1
ATOM 6133 N N . PRO A 1 769 ? -24.252 -21.773 1.663 1.00 80.31 769 PRO A N 1
ATOM 6134 C CA . PRO A 1 769 ? -24.494 -22.768 2.712 1.00 80.31 769 PRO A CA 1
ATOM 6135 C C . PRO A 1 769 ? -23.936 -22.394 4.090 1.00 80.31 769 PRO A C 1
ATOM 6137 O O . PRO A 1 769 ? -24.519 -22.776 5.099 1.00 80.31 769 PRO A O 1
ATOM 6140 N N . THR A 1 770 ? -22.839 -21.632 4.135 1.00 73.75 770 THR A N 1
ATOM 6141 C CA . THR A 1 770 ? -22.163 -21.272 5.389 1.00 73.75 770 THR A CA 1
ATOM 6142 C C . THR A 1 770 ? -22.759 -20.019 6.031 1.00 73.75 770 THR A C 1
ATOM 6144 O O . THR A 1 770 ? -23.120 -20.044 7.200 1.00 73.75 770 THR A O 1
ATOM 6147 N N . CYS A 1 771 ? -22.910 -18.924 5.276 1.00 60.91 771 CYS A N 1
ATOM 6148 C CA . CYS A 1 771 ? -23.331 -17.622 5.823 1.00 60.91 771 CYS A CA 1
ATOM 6149 C C . CYS A 1 771 ? -24.697 -17.126 5.328 1.00 60.91 771 CYS A C 1
ATOM 6151 O O . CYS A 1 771 ? -25.117 -16.030 5.680 1.00 60.91 771 CYS A O 1
ATOM 6153 N N . ARG A 1 772 ? -25.399 -17.904 4.495 1.00 74.38 772 ARG A N 1
ATOM 6154 C CA . ARG A 1 772 ? -26.750 -17.621 3.964 1.00 74.38 772 ARG A CA 1
ATOM 6155 C C . ARG A 1 772 ? -26.901 -16.336 3.137 1.00 74.38 772 ARG A C 1
ATOM 6157 O O . ARG A 1 772 ? -28.026 -16.002 2.742 1.00 74.38 772 ARG A O 1
ATOM 6164 N N . THR A 1 773 ? -25.794 -15.667 2.809 1.00 65.81 773 THR A N 1
ATOM 6165 C CA . THR A 1 773 ? -25.757 -14.504 1.914 1.00 65.81 773 THR A CA 1
ATOM 6166 C C . THR A 1 773 ? -26.365 -14.868 0.553 1.00 65.81 773 THR A C 1
ATOM 6168 O O . THR A 1 773 ? -25.971 -15.890 -0.022 1.00 65.81 773 THR A O 1
ATOM 6171 N N . PRO A 1 774 ? -27.332 -14.087 0.037 1.00 74.69 774 PRO A N 1
ATOM 6172 C CA . PRO A 1 774 ? -27.904 -14.306 -1.288 1.00 74.69 774 PRO A CA 1
ATOM 6173 C C . PRO A 1 774 ? -26.859 -14.044 -2.381 1.00 74.69 774 PRO A C 1
ATOM 6175 O O . PRO A 1 774 ? -25.984 -13.194 -2.240 1.00 74.69 774 PRO A O 1
ATOM 6178 N N . THR A 1 775 ? -26.902 -14.808 -3.467 1.00 69.69 775 THR A N 1
ATOM 6179 C CA . THR A 1 775 ? -25.897 -14.779 -4.540 1.00 69.69 775 THR A CA 1
ATOM 6180 C C . THR A 1 775 ? -26.542 -15.129 -5.882 1.00 69.69 775 THR A C 1
ATOM 6182 O O . THR A 1 775 ? -27.613 -15.724 -5.930 1.00 69.69 775 THR A O 1
ATOM 6185 N N . THR A 1 776 ? -25.902 -14.761 -6.991 1.00 72.75 776 THR A N 1
ATOM 6186 C CA . THR A 1 776 ? -26.272 -15.195 -8.347 1.00 72.75 776 THR A CA 1
ATOM 6187 C C . THR A 1 776 ? -25.168 -16.078 -8.933 1.00 72.75 776 THR A C 1
ATOM 6189 O O . THR A 1 776 ? -24.001 -15.939 -8.571 1.00 72.75 776 THR A O 1
ATOM 6192 N N . GLU A 1 777 ? -25.510 -16.984 -9.858 1.00 72.62 777 GLU A N 1
ATOM 6193 C CA . GLU A 1 777 ? -24.538 -17.906 -10.481 1.00 72.62 777 GLU A CA 1
ATOM 6194 C C . GLU A 1 777 ? -23.358 -17.168 -11.134 1.00 72.62 777 GLU A C 1
ATOM 6196 O O . GLU A 1 777 ? -22.218 -17.618 -11.049 1.00 72.62 777 GLU A O 1
ATOM 6201 N N . ARG A 1 778 ? -23.616 -15.990 -11.716 1.00 55.25 778 ARG A N 1
ATOM 6202 C CA . ARG A 1 778 ? -22.600 -15.151 -12.371 1.00 55.25 778 ARG A CA 1
ATOM 6203 C C . ARG A 1 778 ? -21.502 -14.667 -11.426 1.00 55.25 778 ARG A C 1
ATOM 6205 O O . ARG A 1 778 ? -20.412 -14.363 -11.892 1.00 55.25 778 ARG A O 1
ATOM 6212 N N . HIS A 1 779 ? -21.784 -14.571 -10.128 1.00 57.41 779 HIS A N 1
ATOM 6213 C CA . HIS A 1 779 ? -20.834 -14.055 -9.143 1.00 57.41 779 HIS A CA 1
ATOM 6214 C C . HIS A 1 779 ? -20.024 -15.171 -8.457 1.00 57.41 779 HIS A C 1
ATOM 6216 O O . HIS A 1 779 ? -19.249 -14.893 -7.546 1.00 57.41 779 HIS A O 1
ATOM 6222 N N . ILE A 1 780 ? -20.192 -16.436 -8.866 1.00 72.50 780 ILE A N 1
ATOM 6223 C CA . ILE A 1 780 ? -19.437 -17.566 -8.316 1.00 72.50 780 ILE A CA 1
ATOM 6224 C C . ILE A 1 780 ? -18.216 -17.845 -9.199 1.00 72.50 780 ILE A C 1
ATOM 6226 O O . ILE A 1 780 ? -18.345 -18.290 -10.341 1.00 72.50 780 ILE A O 1
ATOM 6230 N N . LEU A 1 781 ? -17.018 -17.648 -8.651 1.00 61.62 781 LEU A N 1
ATOM 6231 C CA . LEU A 1 781 ? -15.763 -17.847 -9.374 1.00 61.62 781 LEU A CA 1
ATOM 6232 C C . LEU A 1 781 ? -15.299 -19.299 -9.369 1.00 61.62 781 LEU A C 1
ATOM 6234 O O . LEU A 1 781 ? -15.539 -20.048 -8.422 1.00 61.62 781 LEU A O 1
ATOM 6238 N N . LEU A 1 782 ? -14.585 -19.684 -10.428 1.00 66.81 782 LEU A N 1
ATOM 6239 C CA . LEU A 1 782 ? -13.743 -20.877 -10.428 1.00 66.81 782 LEU A CA 1
ATOM 6240 C C . LEU A 1 782 ? -12.376 -20.518 -9.845 1.00 66.81 782 LEU A C 1
ATOM 6242 O O . LEU A 1 782 ? -11.716 -19.623 -10.360 1.00 66.81 782 LEU A O 1
ATOM 6246 N N . VAL A 1 783 ? -11.943 -21.246 -8.824 1.00 61.12 783 VAL A N 1
ATOM 6247 C CA . VAL A 1 783 ? -10.578 -21.187 -8.299 1.00 61.12 783 VAL A CA 1
ATOM 6248 C C . VAL A 1 783 ? -9.904 -22.508 -8.631 1.00 61.12 783 VAL A C 1
ATOM 6250 O O . VAL A 1 783 ? -10.437 -23.569 -8.301 1.00 61.12 783 VAL A O 1
ATOM 6253 N N . ASN A 1 784 ? -8.752 -22.430 -9.292 1.00 61.03 784 ASN A N 1
ATOM 6254 C CA . ASN A 1 784 ? -7.926 -23.582 -9.625 1.00 61.03 784 ASN A CA 1
ATOM 6255 C C . ASN A 1 784 ? -6.596 -23.473 -8.875 1.00 61.03 784 ASN A C 1
ATOM 6257 O O . ASN A 1 784 ? -5.810 -22.566 -9.145 1.00 61.03 784 ASN A O 1
ATOM 6261 N N . ASP A 1 785 ? -6.324 -24.418 -7.978 1.00 50.97 785 ASP A N 1
ATOM 6262 C CA . ASP A 1 785 ? -4.983 -24.614 -7.440 1.00 50.97 785 ASP A CA 1
ATOM 6263 C C . ASP A 1 785 ? -4.088 -25.065 -8.600 1.00 50.97 785 ASP A C 1
ATOM 6265 O O . ASP A 1 785 ? -4.365 -26.055 -9.286 1.00 50.97 785 ASP A O 1
ATOM 6269 N N . ILE A 1 786 ? -3.050 -24.281 -8.876 1.00 44.69 786 ILE A N 1
ATOM 6270 C CA . ILE A 1 786 ? -2.175 -24.464 -10.032 1.00 44.69 786 ILE A CA 1
ATOM 6271 C C . ILE A 1 786 ? -1.481 -25.827 -9.906 1.00 44.69 786 ILE A C 1
ATOM 6273 O O . ILE A 1 786 ? -0.532 -25.987 -9.137 1.00 44.69 786 ILE A O 1
ATOM 6277 N N . HIS A 1 787 ? -1.927 -26.812 -10.690 1.00 40.94 787 HIS A N 1
ATOM 6278 C CA . HIS A 1 787 ? -1.207 -28.067 -10.878 1.00 40.94 787 HIS A CA 1
ATOM 6279 C C . HIS A 1 787 ? -0.775 -28.223 -12.344 1.00 40.94 787 HIS A C 1
ATOM 6281 O O . HIS A 1 787 ? -1.627 -28.269 -13.232 1.00 40.94 787 HIS A O 1
ATOM 6287 N N . PRO A 1 788 ? 0.539 -28.315 -12.626 1.00 38.09 788 PRO A N 1
ATOM 6288 C CA . PRO A 1 788 ? 1.104 -28.146 -13.968 1.00 38.09 788 PRO A CA 1
ATOM 6289 C C . PRO A 1 788 ? 0.889 -29.319 -14.950 1.00 38.09 788 PRO A C 1
ATOM 6291 O O . PRO A 1 788 ? 1.645 -29.431 -15.909 1.00 38.09 788 PRO A O 1
ATOM 6294 N N . GLN A 1 789 ? -0.084 -30.221 -14.749 1.00 36.28 789 GLN A N 1
ATOM 6295 C CA . GLN A 1 789 ? -0.124 -31.495 -15.497 1.00 36.28 789 GLN A CA 1
ATOM 6296 C C . GLN A 1 789 ? -1.497 -32.012 -15.974 1.00 36.28 789 GLN A C 1
ATOM 6298 O O . GLN A 1 789 ? -1.613 -33.206 -16.246 1.00 36.28 789 GLN A O 1
ATOM 6303 N N . ARG A 1 790 ? -2.544 -31.187 -16.145 1.00 36.12 790 ARG A N 1
ATOM 6304 C CA . ARG A 1 790 ? -3.779 -31.670 -16.810 1.00 36.12 790 ARG A CA 1
ATOM 6305 C C . ARG A 1 790 ? -4.185 -30.863 -18.049 1.00 36.12 790 ARG A C 1
ATOM 6307 O O . ARG A 1 790 ? -4.120 -29.639 -17.995 1.00 36.12 790 ARG A O 1
ATOM 6314 N N . PRO A 1 791 ? -4.611 -31.530 -19.146 1.00 37.12 791 PRO A N 1
ATOM 6315 C CA . PRO A 1 791 ? -5.065 -30.853 -20.359 1.00 37.12 791 PRO A CA 1
ATOM 6316 C C . PRO A 1 791 ? -6.355 -30.065 -20.113 1.00 37.12 791 PRO A C 1
ATOM 6318 O O . PRO A 1 791 ? -7.235 -30.517 -19.379 1.00 37.12 791 PRO A O 1
ATOM 6321 N N . TYR A 1 792 ? -6.469 -28.912 -20.769 1.00 39.00 792 TYR A N 1
ATOM 6322 C CA . TYR A 1 792 ? -7.679 -28.096 -20.839 1.00 39.00 792 TYR A CA 1
ATOM 6323 C C . TYR A 1 792 ? -8.822 -28.878 -21.513 1.00 39.00 792 TYR A C 1
ATOM 6325 O O . TYR A 1 792 ? -8.691 -29.311 -22.657 1.00 39.00 792 TYR A O 1
ATOM 6333 N N . ASP A 1 793 ? -9.946 -29.072 -20.815 1.00 38.47 793 ASP A N 1
ATOM 6334 C CA . ASP A 1 793 ? -11.148 -29.693 -21.388 1.00 38.47 793 ASP A CA 1
ATOM 6335 C C . ASP A 1 793 ? -12.029 -28.596 -22.005 1.00 38.47 793 ASP A C 1
ATOM 6337 O O . ASP A 1 793 ? -12.734 -27.862 -21.308 1.00 38.47 793 ASP A O 1
ATOM 6341 N N . ALA A 1 794 ? -11.991 -28.483 -23.335 1.00 37.53 794 ALA A N 1
ATOM 6342 C CA . ALA A 1 794 ? -12.691 -27.462 -24.125 1.00 37.53 794 ALA A CA 1
ATOM 6343 C C . ALA A 1 794 ? -14.235 -27.504 -24.011 1.00 37.53 794 ALA A C 1
ATOM 6345 O O . ALA A 1 794 ? -14.937 -26.693 -24.613 1.00 37.53 794 ALA A O 1
ATOM 6346 N N . ARG A 1 795 ? -14.793 -28.454 -23.247 1.00 39.16 795 ARG A N 1
ATOM 6347 C CA . ARG A 1 795 ? -16.240 -28.639 -23.049 1.00 39.16 795 ARG A CA 1
ATOM 6348 C C . ARG A 1 795 ? -16.837 -27.792 -21.922 1.00 39.16 795 ARG A C 1
ATOM 6350 O O . ARG A 1 795 ? -18.059 -27.771 -21.763 1.00 39.16 795 ARG A O 1
ATOM 6357 N N . HIS A 1 796 ? -16.028 -27.063 -21.155 1.00 41.19 796 HIS A N 1
ATOM 6358 C CA . HIS A 1 796 ? -16.522 -26.087 -20.185 1.00 41.19 796 HIS A CA 1
ATOM 6359 C C . HIS A 1 796 ? -16.405 -24.664 -20.737 1.00 41.19 796 HIS A C 1
ATOM 6361 O O . HIS A 1 796 ? -15.315 -24.150 -20.932 1.00 41.19 796 HIS A O 1
ATOM 6367 N N . ARG A 1 797 ? -17.552 -23.995 -20.938 1.00 39.12 797 ARG A N 1
ATOM 6368 C CA . ARG A 1 797 ? -17.663 -22.573 -21.338 1.00 39.12 797 ARG A CA 1
ATOM 6369 C C . ARG A 1 797 ? -17.170 -21.575 -20.266 1.00 39.12 797 ARG A C 1
ATOM 6371 O O . ARG A 1 797 ? -17.598 -20.427 -20.259 1.00 39.12 797 ARG A O 1
ATOM 6378 N N . GLY A 1 798 ? -16.323 -22.003 -19.334 1.00 42.34 798 GLY A N 1
ATOM 6379 C CA . GLY A 1 798 ? -15.630 -21.129 -18.388 1.00 42.34 798 GLY A CA 1
ATOM 6380 C C . GLY A 1 798 ? -14.166 -21.069 -18.798 1.00 42.34 798 GLY A C 1
ATOM 6381 O O . GLY A 1 798 ? -13.594 -22.118 -19.074 1.00 42.34 798 GLY A O 1
ATOM 6382 N N . GLY A 1 799 ? -13.593 -19.868 -18.894 1.00 50.81 799 GLY A N 1
ATOM 6383 C CA . GLY A 1 799 ? -12.208 -19.644 -19.319 1.00 50.81 799 GLY A CA 1
ATOM 6384 C C . GLY A 1 799 ? -11.154 -20.380 -18.479 1.00 50.81 799 GLY A C 1
ATOM 6385 O O . GLY A 1 799 ? -11.463 -21.184 -17.600 1.00 50.81 799 GLY A O 1
ATOM 6386 N N . THR A 1 800 ? -9.875 -20.107 -18.737 1.00 52.66 800 THR A N 1
ATOM 6387 C CA . THR A 1 800 ? -8.739 -20.750 -18.049 1.00 52.66 800 THR A CA 1
ATOM 6388 C C . THR A 1 800 ? -8.741 -20.508 -16.533 1.00 52.66 800 THR A C 1
ATOM 6390 O O . THR A 1 800 ? -8.063 -21.223 -15.794 1.00 52.66 800 THR A O 1
ATOM 6393 N N . GLY A 1 801 ? -9.531 -19.535 -16.058 1.00 57.53 801 GLY A N 1
ATOM 6394 C CA . GLY A 1 801 ? -9.620 -19.150 -14.649 1.00 57.53 801 GLY A CA 1
ATOM 6395 C C . GLY A 1 801 ? -8.434 -18.299 -14.192 1.00 57.53 801 GLY A C 1
ATOM 6396 O O . GLY A 1 801 ? -8.296 -18.047 -13.002 1.00 57.53 801 GLY A O 1
ATOM 6397 N N . LEU A 1 802 ? -7.582 -17.865 -15.129 1.00 64.50 802 LEU A N 1
ATOM 6398 C CA . LEU A 1 802 ? -6.370 -17.077 -14.880 1.00 64.50 802 LEU A CA 1
ATOM 6399 C C . LEU A 1 802 ? -6.580 -15.562 -15.080 1.00 64.50 802 LEU A C 1
ATOM 6401 O O . LEU A 1 802 ? -5.619 -14.797 -15.021 1.00 64.50 802 LEU A O 1
ATOM 6405 N N . GLY A 1 803 ? -7.824 -15.134 -15.316 1.00 72.44 803 GLY A N 1
ATOM 6406 C CA . GLY A 1 803 ? -8.231 -13.733 -15.432 1.00 72.44 803 GLY A CA 1
ATOM 6407 C C . GLY A 1 803 ? -8.737 -13.347 -16.824 1.00 72.44 803 GLY A C 1
ATOM 6408 O O . GLY A 1 803 ? -8.373 -13.946 -17.841 1.00 72.44 803 GLY A O 1
ATOM 6409 N N . THR A 1 804 ? -9.562 -12.300 -16.878 1.00 80.56 804 THR A N 1
ATOM 6410 C CA . THR A 1 804 ? -10.316 -11.894 -18.080 1.00 80.56 804 THR A CA 1
ATOM 6411 C C . THR A 1 804 ? -9.418 -11.608 -19.288 1.00 80.56 804 THR A C 1
ATOM 6413 O O . THR A 1 804 ? -9.739 -11.944 -20.435 1.00 80.56 804 THR A O 1
ATOM 6416 N N . LYS A 1 805 ? -8.259 -10.992 -19.044 1.00 85.12 805 LYS A N 1
ATOM 6417 C CA . LYS A 1 805 ? -7.318 -10.593 -20.094 1.00 85.12 805 LYS A CA 1
ATOM 6418 C C . LYS A 1 805 ? -6.598 -11.780 -20.725 1.00 85.12 805 LYS A C 1
ATOM 6420 O O . LYS A 1 805 ? -6.493 -11.866 -21.946 1.00 85.12 805 LYS A O 1
ATOM 6425 N N . VAL A 1 806 ? -6.170 -12.719 -19.891 1.00 86.81 806 VAL A N 1
ATOM 6426 C CA . VAL A 1 806 ? -5.484 -13.950 -20.298 1.00 86.81 806 VAL A CA 1
ATOM 6427 C C . VAL A 1 806 ? -6.426 -14.808 -21.129 1.00 86.81 806 VAL A C 1
ATOM 6429 O O . VAL A 1 806 ? -6.065 -15.227 -22.227 1.00 86.81 806 VAL A O 1
ATOM 6432 N N . ASP A 1 807 ? -7.662 -14.976 -20.659 1.00 81.62 807 ASP A N 1
ATOM 6433 C CA . ASP A 1 807 ? -8.699 -15.722 -21.371 1.00 81.62 807 ASP A CA 1
ATOM 6434 C C . ASP A 1 807 ? -8.988 -15.121 -22.749 1.00 81.62 807 ASP A C 1
ATOM 6436 O O . ASP A 1 807 ? -9.078 -15.841 -23.743 1.00 81.62 807 ASP A O 1
ATOM 6440 N N . SER A 1 808 ? -9.068 -13.793 -22.837 1.00 84.44 808 SER A N 1
ATOM 6441 C CA . SER A 1 808 ? -9.312 -13.091 -24.100 1.00 84.44 808 SER A CA 1
ATOM 6442 C C . SER A 1 808 ? -8.166 -13.265 -25.102 1.00 84.44 808 SER A C 1
ATOM 6444 O O . SER A 1 808 ? -8.416 -13.470 -26.292 1.00 84.44 808 SER A O 1
ATOM 6446 N N . ILE A 1 809 ? -6.915 -13.235 -24.633 1.00 89.88 809 ILE A N 1
ATOM 6447 C CA . ILE A 1 809 ? -5.731 -13.467 -25.472 1.00 89.88 809 ILE A CA 1
ATOM 6448 C C . ILE A 1 809 ? -5.696 -14.915 -25.965 1.00 89.88 809 ILE A C 1
ATOM 6450 O O . ILE A 1 809 ? -5.499 -15.148 -27.158 1.00 89.88 809 ILE A O 1
ATOM 6454 N N . VAL A 1 810 ? -5.925 -15.888 -25.079 1.00 88.38 810 VAL A N 1
ATOM 6455 C CA . VAL A 1 810 ? -5.961 -17.314 -25.440 1.00 88.38 810 VAL A CA 1
ATOM 6456 C C . VAL A 1 810 ? -7.059 -17.575 -26.471 1.00 88.38 810 VAL A C 1
ATOM 6458 O O . VAL A 1 810 ? -6.785 -18.172 -27.511 1.00 88.38 810 VAL A O 1
ATOM 6461 N N . ASN A 1 811 ? -8.270 -17.057 -26.249 1.00 85.00 811 ASN A N 1
ATOM 6462 C CA . ASN A 1 811 ? -9.383 -17.189 -27.191 1.00 85.00 811 ASN A CA 1
ATOM 6463 C C . ASN A 1 811 ? -9.061 -16.567 -28.553 1.00 85.00 811 ASN A C 1
ATOM 6465 O O . ASN A 1 811 ? -9.371 -17.158 -29.588 1.00 85.00 811 ASN A O 1
ATOM 6469 N N . ARG A 1 812 ? -8.392 -15.406 -28.573 1.00 88.38 812 ARG A N 1
ATOM 6470 C CA . ARG A 1 812 ? -7.956 -14.787 -29.827 1.00 88.38 812 ARG A CA 1
ATOM 6471 C C . ARG A 1 812 ? -6.959 -15.671 -30.565 1.00 88.38 812 ARG A C 1
ATOM 6473 O O . ARG A 1 812 ? -7.134 -15.875 -31.760 1.00 88.38 812 ARG A O 1
ATOM 6480 N N . VAL A 1 813 ? -5.955 -16.218 -29.881 1.00 88.62 813 VAL A N 1
ATOM 6481 C CA . VAL A 1 813 ? -4.962 -17.110 -30.504 1.00 88.62 813 VAL A CA 1
ATOM 6482 C C . VAL A 1 813 ? -5.616 -18.379 -31.057 1.00 88.62 813 VAL A C 1
ATOM 6484 O O . VAL A 1 813 ? -5.281 -18.795 -32.160 1.00 88.62 813 VAL A O 1
ATOM 6487 N N . LEU A 1 814 ? -6.577 -18.961 -30.335 1.00 85.50 814 LEU A N 1
ATOM 6488 C CA . LEU A 1 814 ? -7.326 -20.140 -30.786 1.00 85.50 814 LEU A CA 1
ATOM 6489 C C . LEU A 1 814 ? -8.233 -19.861 -31.993 1.00 85.50 814 LEU A C 1
ATOM 6491 O O . LEU A 1 814 ? -8.542 -20.782 -32.741 1.00 85.50 814 LEU A O 1
ATOM 6495 N N . SER A 1 815 ? -8.657 -18.608 -32.185 1.00 84.81 815 SER A N 1
ATOM 6496 C CA . SER A 1 815 ? -9.473 -18.196 -33.335 1.00 84.81 815 SER A CA 1
ATOM 6497 C C . SER A 1 815 ? -8.674 -17.946 -34.622 1.00 84.81 815 SER A C 1
ATOM 6499 O O . SER A 1 815 ? -9.279 -17.714 -35.666 1.00 84.81 815 SER A O 1
ATOM 6501 N N . LEU A 1 816 ? -7.336 -17.962 -34.560 1.00 85.44 816 LEU A N 1
ATOM 6502 C CA . LEU A 1 816 ? -6.478 -17.739 -35.728 1.00 85.44 816 LEU A CA 1
ATOM 6503 C C . LEU A 1 816 ? -6.467 -18.954 -36.670 1.00 85.44 816 LEU A C 1
ATOM 6505 O O . LEU A 1 816 ? -6.715 -20.088 -36.263 1.00 85.44 816 LEU A O 1
ATOM 6509 N N . GLU A 1 817 ? -6.131 -18.714 -37.939 1.00 78.81 817 GLU A N 1
ATOM 6510 C CA . GLU A 1 817 ? -6.036 -19.764 -38.956 1.00 78.81 817 GLU A CA 1
ATOM 6511 C C . GLU A 1 817 ? -4.976 -20.825 -38.613 1.00 78.81 817 GLU A C 1
ATOM 6513 O O . GLU A 1 817 ? -3.932 -20.546 -38.010 1.00 78.81 817 GLU A O 1
ATOM 6518 N N . ALA A 1 818 ? -5.221 -22.066 -39.042 1.00 71.88 818 ALA A N 1
ATOM 6519 C CA . ALA A 1 818 ? -4.300 -23.173 -38.822 1.00 71.88 818 ALA A CA 1
ATOM 6520 C C . ALA A 1 818 ? -2.939 -22.894 -39.492 1.00 71.88 818 ALA A C 1
ATOM 6522 O O . ALA A 1 818 ? -2.842 -22.772 -40.710 1.00 71.88 818 ALA A O 1
ATOM 6523 N N . GLY A 1 819 ? -1.877 -22.809 -38.682 1.00 74.88 819 GLY A N 1
ATOM 6524 C CA . GLY A 1 819 ? -0.518 -22.501 -39.146 1.00 74.88 819 GLY A CA 1
ATOM 6525 C C . GLY A 1 819 ? -0.118 -21.023 -39.052 1.00 74.88 819 GLY A C 1
ATOM 6526 O O . GLY A 1 819 ? 1.000 -20.680 -39.441 1.00 74.88 819 GLY A O 1
ATOM 6527 N N . ALA A 1 820 ? -0.979 -20.153 -38.511 1.00 84.00 820 ALA A N 1
ATOM 6528 C CA . ALA A 1 820 ? -0.647 -18.757 -38.252 1.00 84.00 820 ALA A CA 1
ATOM 6529 C C . ALA A 1 820 ? 0.443 -18.613 -37.171 1.00 84.00 820 ALA A C 1
ATOM 6531 O O . ALA A 1 820 ? 0.379 -19.219 -36.098 1.00 84.00 820 ALA A O 1
ATOM 6532 N N . LYS A 1 821 ? 1.438 -17.760 -37.441 1.00 89.19 821 LYS A N 1
ATOM 6533 C CA . LYS A 1 821 ? 2.549 -17.461 -36.528 1.00 89.19 821 LYS A CA 1
ATOM 6534 C C . LYS A 1 821 ? 2.347 -16.091 -35.889 1.00 89.19 821 LYS A C 1
ATOM 6536 O O . LYS A 1 821 ? 2.092 -15.104 -36.580 1.00 89.19 821 LYS A O 1
ATOM 6541 N N . CYS A 1 822 ? 2.496 -16.031 -34.568 1.00 90.06 822 CYS A N 1
ATOM 6542 C CA . CYS A 1 822 ? 2.251 -14.823 -33.787 1.00 90.06 822 CYS A CA 1
ATOM 6543 C C . CYS A 1 822 ? 3.462 -14.444 -32.933 1.00 90.06 822 CYS A C 1
ATOM 6545 O O . CYS A 1 822 ? 4.070 -15.316 -32.311 1.00 90.06 822 CYS A O 1
ATOM 6547 N N . LEU A 1 823 ? 3.763 -13.148 -32.845 1.00 91.31 823 LEU A N 1
ATOM 6548 C CA . LEU A 1 823 ? 4.629 -12.591 -31.803 1.00 91.31 823 LEU A CA 1
ATOM 6549 C C . LEU A 1 823 ? 3.772 -12.032 -30.672 1.00 91.31 823 LEU A C 1
ATOM 6551 O O . LEU A 1 823 ? 2.828 -11.299 -30.940 1.00 91.31 823 LEU A O 1
ATOM 6555 N N . LEU A 1 824 ? 4.089 -12.363 -29.425 1.00 92.00 824 LEU A N 1
ATOM 6556 C CA . LEU A 1 824 ? 3.399 -11.862 -28.239 1.00 92.00 824 LEU A CA 1
ATOM 6557 C C . LEU A 1 824 ? 4.376 -11.049 -27.394 1.00 92.00 824 LEU A C 1
ATOM 6559 O O . LEU A 1 824 ? 5.408 -11.563 -26.961 1.00 92.00 824 LEU A O 1
ATOM 6563 N N . PHE A 1 825 ? 4.036 -9.787 -27.148 1.00 91.44 825 PHE A N 1
ATOM 6564 C CA . PHE A 1 825 ? 4.864 -8.867 -26.379 1.00 91.44 825 PHE A CA 1
ATOM 6565 C C . PHE A 1 825 ? 4.202 -8.480 -25.060 1.00 91.44 825 PHE A C 1
ATOM 6567 O O . PHE A 1 825 ? 3.031 -8.102 -25.033 1.00 91.44 825 PHE A O 1
ATOM 6574 N N . SER A 1 826 ? 4.987 -8.533 -23.984 1.00 89.94 826 SER A N 1
ATOM 6575 C CA . SER A 1 826 ? 4.650 -7.934 -22.691 1.00 89.94 826 SER A CA 1
ATOM 6576 C C . SER A 1 826 ? 5.913 -7.394 -22.015 1.00 89.94 826 SER A C 1
ATOM 6578 O O . SER A 1 826 ? 7.001 -7.955 -22.159 1.00 89.94 826 SER A O 1
ATOM 6580 N N . GLN A 1 827 ? 5.801 -6.292 -21.283 1.00 82.88 827 GLN A N 1
ATOM 6581 C CA . GLN A 1 827 ? 6.849 -5.727 -20.439 1.00 82.88 827 GLN A CA 1
ATOM 6582 C C . GLN A 1 827 ? 7.039 -6.530 -19.146 1.00 82.88 827 GLN A C 1
ATOM 6584 O O . GLN A 1 827 ? 8.092 -6.418 -18.516 1.00 82.88 827 GLN A O 1
ATOM 6589 N N . TRP A 1 828 ? 6.060 -7.365 -18.781 1.00 82.94 828 TRP A N 1
ATOM 6590 C CA . TRP A 1 828 ? 6.025 -8.114 -17.529 1.00 82.94 828 TRP A CA 1
ATOM 6591 C C . TRP A 1 828 ? 6.415 -9.585 -17.745 1.00 82.94 828 TRP A C 1
ATOM 6593 O O . TRP A 1 828 ? 5.644 -10.351 -18.330 1.00 82.94 828 TRP A O 1
ATOM 6603 N N . PRO A 1 829 ? 7.579 -10.040 -17.239 1.00 80.38 829 PRO A N 1
ATOM 6604 C CA . PRO A 1 829 ? 7.997 -11.439 -17.370 1.00 80.38 829 PRO A CA 1
ATOM 6605 C C . PRO A 1 829 ? 6.999 -12.436 -16.765 1.00 80.38 829 PRO A C 1
ATOM 6607 O O . PRO A 1 829 ? 6.839 -13.542 -17.277 1.00 80.38 829 PRO A O 1
ATOM 6610 N N . ASP A 1 830 ? 6.307 -12.046 -15.696 1.00 78.38 830 ASP A N 1
ATOM 6611 C CA . ASP A 1 830 ? 5.330 -12.891 -14.999 1.00 78.38 830 ASP A CA 1
ATOM 6612 C C . ASP A 1 830 ? 4.088 -13.131 -15.854 1.00 78.38 830 ASP A C 1
ATOM 6614 O O . ASP A 1 830 ? 3.613 -14.262 -15.952 1.00 78.38 830 ASP A O 1
ATOM 6618 N N . MET A 1 831 ? 3.635 -12.095 -16.565 1.00 84.19 831 MET A N 1
ATOM 6619 C CA . MET A 1 831 ? 2.542 -12.197 -17.528 1.00 84.19 831 MET A CA 1
ATOM 6620 C C . MET A 1 831 ? 2.911 -13.124 -18.692 1.00 84.19 831 MET A C 1
ATOM 6622 O O . MET A 1 831 ? 2.106 -13.959 -19.094 1.00 84.19 831 MET A O 1
ATOM 6626 N N . LEU A 1 832 ? 4.151 -13.053 -19.194 1.00 87.62 832 LEU A N 1
ATOM 6627 C CA . LEU A 1 832 ? 4.634 -13.974 -20.232 1.00 87.62 832 LEU A CA 1
ATOM 6628 C C . LEU A 1 832 ? 4.654 -15.429 -19.747 1.00 87.62 832 LEU A C 1
ATOM 6630 O O . LEU A 1 832 ? 4.258 -16.325 -20.492 1.00 87.62 832 LEU A O 1
ATOM 6634 N N . ARG A 1 833 ? 5.084 -15.676 -18.500 1.00 83.19 833 ARG A N 1
ATOM 6635 C CA . ARG A 1 833 ? 5.060 -17.018 -17.893 1.00 83.19 833 ARG A CA 1
ATOM 6636 C C . ARG A 1 833 ? 3.634 -17.548 -17.764 1.00 83.19 833 ARG A C 1
ATOM 6638 O O . ARG A 1 833 ? 3.385 -18.705 -18.097 1.00 83.19 833 ARG A O 1
ATOM 6645 N N . LEU A 1 834 ? 2.709 -16.700 -17.328 1.00 82.12 834 LEU A N 1
ATOM 6646 C CA . LEU A 1 834 ? 1.304 -17.055 -17.168 1.00 82.12 834 LEU A CA 1
ATOM 6647 C C . LEU A 1 834 ? 0.636 -17.343 -18.522 1.00 82.12 834 LEU A C 1
ATOM 6649 O O . LEU A 1 834 ? -0.018 -18.372 -18.679 1.00 82.12 834 LEU A O 1
ATOM 6653 N N . LEU A 1 835 ? 0.862 -16.501 -19.533 1.00 86.88 835 LEU A N 1
ATOM 6654 C CA . LEU A 1 835 ? 0.350 -16.719 -20.890 1.00 86.88 835 LEU A CA 1
ATOM 6655 C C . LEU A 1 835 ? 0.945 -17.970 -21.537 1.00 86.88 835 LEU A C 1
ATOM 6657 O O . LEU A 1 835 ? 0.223 -18.713 -22.197 1.00 86.88 835 LEU A O 1
ATOM 6661 N N . HIS A 1 836 ? 2.229 -18.252 -21.313 1.00 86.69 836 HIS A N 1
ATOM 6662 C CA . HIS A 1 836 ? 2.847 -19.496 -21.765 1.00 86.69 836 HIS A CA 1
ATOM 6663 C C . HIS A 1 836 ? 2.146 -20.725 -21.183 1.00 86.69 836 HIS A C 1
ATOM 6665 O O . HIS A 1 836 ? 1.840 -21.661 -21.924 1.00 86.69 836 HIS A O 1
ATOM 6671 N N . GLN A 1 837 ? 1.842 -20.714 -19.883 1.00 81.31 837 GLN A N 1
ATOM 6672 C CA . GLN A 1 837 ? 1.100 -21.794 -19.232 1.00 81.31 837 GLN A CA 1
ATOM 6673 C C . GLN A 1 837 ? -0.324 -21.917 -19.787 1.00 81.31 837 GLN A C 1
ATOM 6675 O O . GLN A 1 837 ? -0.750 -23.021 -20.129 1.00 81.31 837 GLN A O 1
ATOM 6680 N N . ALA A 1 838 ? -1.039 -20.798 -19.924 1.00 81.44 838 ALA A N 1
ATOM 6681 C CA . ALA A 1 838 ? -2.415 -20.772 -20.411 1.00 81.44 838 ALA A CA 1
ATOM 6682 C C . ALA A 1 838 ? -2.526 -21.285 -21.859 1.00 81.44 838 ALA A C 1
ATOM 6684 O O . ALA A 1 838 ? -3.337 -22.163 -22.151 1.00 81.44 838 ALA A O 1
ATOM 6685 N N . LEU A 1 839 ? -1.653 -20.804 -22.749 1.00 85.62 839 LEU A N 1
ATOM 6686 C CA . LEU A 1 839 ? -1.597 -21.223 -24.151 1.00 85.62 839 LEU A CA 1
ATOM 6687 C C . LEU A 1 839 ? -1.191 -22.696 -24.283 1.00 85.62 839 LEU A C 1
ATOM 6689 O O . LEU A 1 839 ? -1.859 -23.452 -24.985 1.00 85.62 839 LEU A O 1
ATOM 6693 N N . THR A 1 840 ? -0.160 -23.135 -23.554 1.00 84.56 840 THR A N 1
ATOM 6694 C CA . THR A 1 840 ? 0.285 -24.541 -23.583 1.00 84.56 840 THR A CA 1
ATOM 6695 C C . THR A 1 840 ? -0.817 -25.482 -23.101 1.00 84.56 840 THR A C 1
ATOM 6697 O O . THR A 1 840 ? -1.035 -26.536 -23.697 1.00 84.56 840 THR A O 1
ATOM 6700 N N . SER A 1 841 ? -1.566 -25.074 -22.073 1.00 76.00 841 SER A N 1
ATOM 6701 C CA . SER A 1 841 ? -2.708 -25.838 -21.562 1.00 76.00 841 SER A CA 1
ATOM 6702 C C . SER A 1 841 ? -3.840 -25.934 -22.585 1.00 76.00 841 SER A C 1
ATOM 6704 O O . SER A 1 841 ? -4.455 -26.990 -22.702 1.00 76.00 841 SER A O 1
ATOM 6706 N N . ALA A 1 842 ? -4.066 -24.876 -23.370 1.00 75.56 842 ALA A N 1
ATOM 6707 C CA . ALA A 1 842 ? -5.041 -24.831 -24.462 1.00 75.56 842 ALA A CA 1
ATOM 6708 C C . ALA A 1 842 ? -4.600 -25.590 -25.735 1.00 75.56 842 ALA A C 1
ATOM 6710 O O . ALA A 1 842 ? -5.261 -25.502 -26.768 1.00 75.56 842 ALA A O 1
ATOM 6711 N N . GLY A 1 843 ? -3.482 -26.326 -25.689 1.00 78.19 843 GLY A N 1
ATOM 6712 C CA . GLY A 1 843 ? -2.942 -27.070 -26.832 1.00 78.19 843 GLY A CA 1
ATOM 6713 C C . GLY A 1 843 ? -2.137 -26.212 -27.813 1.00 78.19 843 GLY A C 1
ATOM 6714 O O . GLY A 1 843 ? -1.716 -26.700 -28.863 1.00 78.19 843 GLY A O 1
ATOM 6715 N N . VAL A 1 844 ? -1.881 -24.946 -27.474 1.00 83.56 844 VAL A N 1
ATOM 6716 C CA . VAL A 1 844 ? -1.084 -24.020 -28.275 1.00 83.56 844 VAL A CA 1
ATOM 6717 C C . VAL A 1 844 ? 0.382 -24.095 -27.854 1.00 83.56 844 VAL A C 1
ATOM 6719 O O . VAL A 1 844 ? 0.749 -23.754 -26.732 1.00 83.56 844 VAL A O 1
ATOM 6722 N N . ARG A 1 845 ? 1.269 -24.486 -28.773 1.00 85.06 845 ARG A N 1
ATOM 6723 C CA . ARG A 1 845 ? 2.715 -24.466 -28.515 1.00 85.06 845 ARG A CA 1
ATOM 6724 C C . ARG A 1 845 ? 3.208 -23.022 -28.435 1.00 85.06 845 ARG A C 1
ATOM 6726 O O . ARG A 1 845 ? 3.261 -22.366 -29.462 1.00 85.06 845 ARG A O 1
ATOM 6733 N N . CYS A 1 846 ? 3.582 -22.557 -27.244 1.00 87.75 846 CYS A N 1
ATOM 6734 C CA . CYS A 1 846 ? 4.115 -21.215 -27.007 1.00 87.75 846 CYS A CA 1
ATOM 6735 C C . CYS A 1 846 ? 5.609 -21.285 -26.655 1.00 87.75 846 CYS A C 1
ATOM 6737 O O . CYS A 1 846 ? 5.979 -21.962 -25.698 1.00 87.75 846 CYS A O 1
ATOM 6739 N N . LEU A 1 847 ? 6.468 -20.564 -27.378 1.00 87.56 847 LEU A N 1
ATOM 6740 C CA . LEU A 1 847 ? 7.901 -20.439 -27.073 1.00 87.56 847 LEU A CA 1
ATOM 6741 C C . LEU A 1 847 ? 8.156 -19.133 -26.315 1.00 87.56 847 LEU A C 1
ATOM 6743 O O . LEU A 1 847 ? 7.623 -18.102 -26.710 1.00 87.56 847 LEU A O 1
ATOM 6747 N N . VAL A 1 848 ? 8.962 -19.149 -25.249 1.00 86.31 848 VAL A N 1
ATOM 6748 C CA . VAL A 1 848 ? 9.236 -17.952 -24.430 1.00 86.31 848 VAL A CA 1
ATOM 6749 C C . VAL A 1 848 ? 10.717 -17.611 -24.457 1.00 86.31 848 VAL A C 1
ATOM 6751 O O . VAL A 1 848 ? 11.555 -18.448 -24.129 1.00 86.31 848 VAL A O 1
ATOM 6754 N N . VAL A 1 849 ? 11.044 -16.357 -24.769 1.00 81.25 849 VAL A N 1
ATOM 6755 C CA . VAL A 1 849 ? 12.409 -15.831 -24.635 1.00 81.25 849 VAL A CA 1
ATOM 6756 C C . VAL A 1 849 ? 12.551 -15.137 -23.281 1.00 81.25 849 VAL A C 1
ATOM 6758 O O . VAL A 1 849 ? 12.179 -13.974 -23.127 1.00 81.25 849 VAL A O 1
ATOM 6761 N N . ALA A 1 850 ? 13.126 -15.838 -22.301 1.00 69.69 850 ALA A N 1
ATOM 6762 C CA . ALA A 1 850 ? 13.428 -15.267 -20.984 1.00 69.69 850 ALA A CA 1
ATOM 6763 C C . ALA A 1 850 ? 14.794 -14.552 -20.937 1.00 69.69 850 ALA A C 1
ATOM 6765 O O . ALA A 1 850 ? 14.945 -13.540 -20.250 1.00 69.69 850 ALA A O 1
ATOM 6766 N N . HIS A 1 851 ? 15.791 -15.053 -21.677 1.00 70.38 851 HIS A N 1
ATOM 6767 C CA . HIS A 1 851 ? 17.168 -14.557 -21.637 1.00 70.38 851 HIS A CA 1
ATOM 6768 C C . HIS A 1 851 ? 17.771 -14.366 -23.035 1.00 70.38 851 HIS A C 1
ATOM 6770 O O . HIS A 1 851 ? 17.465 -15.099 -23.973 1.00 70.38 851 HIS A O 1
ATOM 6776 N N . LYS A 1 852 ? 18.718 -13.418 -23.159 1.00 65.94 852 LYS A N 1
ATOM 6777 C CA . LYS A 1 852 ? 19.419 -13.106 -24.425 1.00 65.94 852 LYS A CA 1
ATOM 6778 C C . LYS A 1 852 ? 20.157 -14.321 -25.012 1.00 65.94 852 LYS A C 1
ATOM 6780 O O . LYS A 1 852 ? 20.251 -14.433 -26.226 1.00 65.94 852 LYS A O 1
ATOM 6785 N N . LYS A 1 853 ? 20.676 -15.221 -24.166 1.00 69.19 853 LYS A N 1
ATOM 6786 C CA . LYS A 1 853 ? 21.469 -16.392 -24.591 1.00 69.19 853 LYS A CA 1
ATOM 6787 C C . LYS A 1 853 ? 20.650 -17.419 -25.376 1.00 69.19 853 LYS A C 1
ATOM 6789 O O . LYS A 1 853 ? 21.192 -18.065 -26.263 1.00 69.19 853 LYS A O 1
ATOM 6794 N N . ASP A 1 854 ? 19.360 -17.519 -25.075 1.00 71.25 854 ASP A N 1
ATOM 6795 C CA . ASP A 1 854 ? 18.469 -18.530 -25.653 1.00 71.25 854 ASP A CA 1
ATOM 6796 C C . ASP A 1 854 ? 17.717 -17.995 -26.881 1.00 71.25 854 ASP A C 1
ATOM 6798 O O . ASP A 1 854 ? 17.000 -18.737 -27.555 1.00 71.25 854 ASP A O 1
ATOM 6802 N N . PHE A 1 855 ? 17.883 -16.702 -27.186 1.00 76.88 855 PHE A N 1
ATOM 6803 C CA . PHE A 1 855 ? 17.143 -15.997 -28.227 1.00 76.88 855 PHE A CA 1
ATOM 6804 C C . PHE A 1 855 ? 17.371 -16.602 -29.617 1.00 76.88 855 PHE A C 1
ATOM 6806 O O . PHE A 1 855 ? 16.402 -16.951 -30.286 1.00 76.88 855 PHE A O 1
ATOM 6813 N N . ASP A 1 856 ? 18.628 -16.795 -30.026 1.00 74.12 856 ASP A N 1
ATOM 6814 C CA . ASP A 1 856 ? 18.954 -17.304 -31.365 1.00 74.12 856 ASP A CA 1
ATOM 6815 C C . ASP A 1 856 ? 18.457 -18.743 -31.570 1.00 74.12 856 ASP A C 1
ATOM 6817 O O . ASP A 1 856 ? 17.908 -19.075 -32.622 1.00 74.12 856 ASP A O 1
ATOM 6821 N N . ALA A 1 857 ? 18.587 -19.588 -30.541 1.00 79.00 857 ALA A N 1
ATOM 6822 C CA . ALA A 1 857 ? 18.112 -20.968 -30.576 1.00 79.00 857 ALA A CA 1
ATOM 6823 C C . ALA A 1 857 ? 16.578 -21.036 -30.669 1.00 79.00 857 ALA A C 1
ATOM 6825 O O . ALA A 1 857 ? 16.034 -21.764 -31.501 1.00 79.00 857 ALA A O 1
ATOM 6826 N N . THR A 1 858 ? 15.880 -20.235 -29.861 1.00 82.81 858 THR A N 1
ATOM 6827 C CA . THR A 1 858 ? 14.409 -20.179 -29.831 1.00 82.81 858 THR A CA 1
ATOM 6828 C C . THR A 1 858 ? 13.846 -19.588 -31.123 1.00 82.81 858 THR A C 1
ATOM 6830 O O . THR A 1 858 ? 12.858 -20.087 -31.661 1.00 82.81 858 THR A O 1
ATOM 6833 N N . LEU A 1 859 ? 14.501 -18.563 -31.674 1.00 82.44 859 LEU A N 1
ATOM 6834 C CA . LEU A 1 859 ? 14.119 -17.962 -32.947 1.00 82.44 859 LEU A CA 1
ATOM 6835 C C . LEU A 1 859 ? 14.301 -18.945 -34.107 1.00 82.44 859 LEU A C 1
ATOM 6837 O O . LEU A 1 859 ? 13.422 -19.056 -34.959 1.00 82.44 859 LEU A O 1
ATOM 6841 N N . HIS A 1 860 ? 15.410 -19.688 -34.134 1.00 82.12 860 HIS A N 1
ATOM 6842 C CA . HIS A 1 860 ? 15.631 -20.725 -35.139 1.00 82.12 860 HIS A CA 1
ATOM 6843 C C . HIS A 1 860 ? 14.538 -21.805 -35.075 1.00 82.12 860 HIS A C 1
ATOM 6845 O O . HIS A 1 860 ? 13.982 -22.188 -36.106 1.00 82.12 860 HIS A O 1
ATOM 6851 N N . GLN A 1 861 ? 14.167 -22.244 -33.867 1.00 82.38 861 GLN A N 1
ATOM 6852 C CA . GLN A 1 861 ? 13.047 -23.168 -33.666 1.00 82.38 861 GLN A CA 1
ATOM 6853 C C . GLN A 1 861 ? 11.722 -22.578 -34.172 1.00 82.38 861 GLN A C 1
ATOM 6855 O O . GLN A 1 861 ? 10.995 -23.251 -34.898 1.00 82.38 861 GLN A O 1
ATOM 6860 N N . PHE A 1 862 ? 11.425 -21.313 -33.870 1.00 86.88 862 PHE A N 1
ATOM 6861 C CA . PHE A 1 862 ? 10.209 -20.641 -34.339 1.00 86.88 862 PHE A CA 1
ATOM 6862 C C . PHE A 1 862 ? 10.133 -20.527 -35.873 1.00 86.88 862 PHE A C 1
ATOM 6864 O O . PHE A 1 862 ? 9.066 -20.735 -36.461 1.00 86.88 862 PHE A O 1
ATOM 6871 N N . LYS A 1 863 ? 11.256 -20.235 -36.543 1.00 83.50 863 LYS A N 1
ATOM 6872 C CA . LYS A 1 863 ? 11.322 -20.083 -38.007 1.00 83.50 863 LYS A CA 1
ATOM 6873 C C . LYS A 1 863 ? 11.099 -21.405 -38.741 1.00 83.50 863 LYS A C 1
ATOM 6875 O O . LYS A 1 863 ? 10.232 -21.468 -39.610 1.00 83.50 863 LYS A O 1
ATOM 6880 N N . HIS A 1 864 ? 11.821 -22.460 -38.360 1.00 80.88 864 HIS A N 1
ATOM 6881 C CA . HIS A 1 864 ? 11.849 -23.728 -39.102 1.00 80.88 864 HIS A CA 1
ATOM 6882 C C . HIS A 1 864 ? 10.746 -24.724 -38.730 1.00 80.88 864 HIS A C 1
ATOM 6884 O O . HIS A 1 864 ? 10.522 -25.683 -39.466 1.00 80.88 864 HIS A O 1
ATOM 6890 N N . HIS A 1 865 ? 10.048 -24.536 -37.609 1.00 77.38 865 HIS A N 1
ATOM 6891 C CA . HIS A 1 865 ? 9.020 -25.487 -37.202 1.00 77.38 865 HIS A CA 1
ATOM 6892 C C . HIS A 1 865 ? 7.744 -25.339 -38.070 1.00 77.38 865 HIS A C 1
ATOM 6894 O O . HIS A 1 865 ? 7.220 -24.223 -38.187 1.00 77.38 865 HIS A O 1
ATOM 6900 N N . PRO A 1 866 ? 7.219 -26.441 -38.654 1.00 63.88 866 PRO A N 1
ATOM 6901 C CA . PRO A 1 866 ? 6.096 -26.414 -39.605 1.00 63.88 866 PRO A CA 1
ATOM 6902 C C . PRO A 1 866 ? 4.748 -26.073 -38.952 1.00 63.88 866 PRO A C 1
ATOM 6904 O O . PRO A 1 866 ? 3.856 -25.556 -39.612 1.00 63.88 866 PRO A O 1
ATOM 6907 N N . ALA A 1 867 ? 4.622 -26.300 -37.641 1.00 65.19 867 ALA A N 1
ATOM 6908 C CA . ALA A 1 867 ? 3.497 -25.856 -36.813 1.00 65.19 867 ALA A CA 1
ATOM 6909 C C . ALA A 1 867 ? 4.011 -25.029 -35.623 1.00 65.19 867 ALA A C 1
ATOM 6911 O O . ALA A 1 867 ? 4.164 -25.558 -34.519 1.00 65.19 867 ALA A O 1
ATOM 6912 N N . ALA A 1 868 ? 4.389 -23.771 -35.855 1.00 58.62 868 ALA A N 1
ATOM 6913 C CA . ALA A 1 868 ? 4.805 -22.873 -34.779 1.00 58.62 868 ALA A CA 1
ATOM 6914 C C . ALA A 1 868 ? 3.649 -21.943 -34.412 1.00 58.62 868 ALA A C 1
ATOM 6916 O O . ALA A 1 868 ? 3.134 -21.230 -35.266 1.00 58.62 868 ALA A O 1
ATOM 6917 N N . CYS A 1 869 ? 3.272 -21.958 -33.139 1.00 79.00 869 CYS A N 1
ATOM 6918 C CA . CYS A 1 869 ? 2.354 -21.003 -32.548 1.00 79.00 869 CYS A CA 1
ATOM 6919 C C . CYS A 1 869 ? 3.140 -20.144 -31.535 1.00 79.00 869 CYS A C 1
ATOM 6921 O O . CYS A 1 869 ? 4.280 -20.463 -31.204 1.00 79.00 869 CYS A O 1
ATOM 6923 N N . VAL A 1 870 ? 2.581 -18.990 -31.183 1.00 88.19 870 VAL A N 1
ATOM 6924 C CA . VAL A 1 870 ? 3.099 -17.888 -30.343 1.00 88.19 870 VAL A CA 1
ATOM 6925 C C . VAL A 1 870 ? 4.582 -17.928 -29.902 1.00 88.19 870 VAL A C 1
ATOM 6927 O O . VAL A 1 870 ? 4.987 -18.731 -29.062 1.00 88.19 870 VAL A O 1
ATOM 6930 N N . LEU A 1 871 ? 5.370 -16.946 -30.357 1.00 90.06 871 LEU A N 1
ATOM 6931 C CA . LEU A 1 871 ? 6.650 -16.565 -29.747 1.00 90.06 871 LEU A CA 1
ATOM 6932 C C . LEU A 1 871 ? 6.429 -15.397 -28.776 1.00 90.06 871 LEU A C 1
ATOM 6934 O O . LEU A 1 871 ? 6.174 -14.270 -29.196 1.00 90.06 871 LEU A O 1
ATOM 6938 N N . ALA A 1 872 ? 6.529 -15.672 -27.480 1.00 89.44 872 ALA A N 1
ATOM 6939 C CA . ALA A 1 872 ? 6.342 -14.721 -26.394 1.00 89.44 872 ALA A CA 1
ATOM 6940 C C . ALA A 1 872 ? 7.684 -14.122 -25.945 1.00 89.44 872 ALA A C 1
ATOM 6942 O O . ALA A 1 872 ? 8.623 -14.849 -25.603 1.00 89.44 872 ALA A O 1
ATOM 6943 N N . MET A 1 873 ? 7.797 -12.792 -25.929 1.00 87.56 873 MET A N 1
ATOM 6944 C CA . MET A 1 873 ? 9.052 -12.121 -25.592 1.00 87.56 873 MET A CA 1
ATOM 6945 C C . MET A 1 873 ? 8.871 -10.709 -25.008 1.00 87.56 873 MET A C 1
ATOM 6947 O O . MET A 1 873 ? 7.951 -9.985 -25.385 1.00 87.56 873 MET A O 1
ATOM 6951 N N . PRO A 1 874 ? 9.790 -10.266 -24.131 1.00 84.62 874 PRO A N 1
ATOM 6952 C CA . PRO A 1 874 ? 9.848 -8.877 -23.685 1.00 84.62 874 PRO A CA 1
ATOM 6953 C C . PRO A 1 874 ? 10.108 -7.864 -24.809 1.00 84.62 874 PRO A C 1
ATOM 6955 O O . PRO A 1 874 ? 10.930 -8.109 -25.697 1.00 84.62 874 PRO A O 1
ATOM 6958 N N . PHE A 1 875 ? 9.527 -6.662 -24.697 1.00 77.06 875 PHE A N 1
ATOM 6959 C CA . PHE A 1 875 ? 9.745 -5.552 -25.645 1.00 77.06 875 PHE A CA 1
ATOM 6960 C C . PHE A 1 875 ? 11.229 -5.192 -25.842 1.00 77.06 875 PHE A C 1
ATOM 6962 O O . PHE A 1 875 ? 11.648 -4.877 -26.954 1.00 77.06 875 PHE A O 1
ATOM 6969 N N . LYS A 1 876 ? 12.061 -5.329 -24.796 1.00 67.69 876 LYS A N 1
ATOM 6970 C CA . LYS A 1 876 ? 13.518 -5.086 -24.857 1.00 67.69 876 LYS A CA 1
ATOM 6971 C C . LYS A 1 876 ? 14.231 -5.959 -25.893 1.00 67.69 876 LYS A C 1
ATOM 6973 O O . LYS A 1 876 ? 15.205 -5.523 -26.497 1.00 67.69 876 LYS A O 1
ATOM 6978 N N . TYR A 1 877 ? 13.761 -7.187 -26.105 1.00 65.69 877 TYR A N 1
ATOM 6979 C CA . TYR A 1 877 ? 14.333 -8.082 -27.111 1.00 65.69 877 TYR A CA 1
ATOM 6980 C C . TYR A 1 877 ? 13.749 -7.832 -28.506 1.00 65.69 877 TYR A C 1
ATOM 6982 O O . TYR A 1 877 ? 14.422 -8.117 -29.492 1.00 65.69 877 TYR A O 1
ATOM 6990 N N . GLY A 1 878 ? 12.556 -7.231 -28.593 1.00 55.78 878 GLY A N 1
ATOM 6991 C CA . GLY A 1 878 ? 11.971 -6.736 -29.844 1.00 55.78 878 GLY A CA 1
ATOM 6992 C C . GLY A 1 878 ? 12.687 -5.504 -30.418 1.00 55.78 878 GLY A C 1
ATOM 6993 O O . GLY A 1 878 ? 12.547 -5.207 -31.603 1.00 55.78 878 GLY A O 1
ATOM 6994 N N . ALA A 1 879 ? 13.501 -4.811 -29.614 1.00 48.94 879 ALA A N 1
ATOM 6995 C CA . ALA A 1 879 ? 14.286 -3.651 -30.041 1.00 48.94 879 ALA A CA 1
ATOM 6996 C C . ALA A 1 879 ? 15.588 -4.013 -30.786 1.00 48.94 879 ALA A C 1
ATOM 6998 O O . ALA A 1 879 ? 16.113 -3.190 -31.533 1.00 48.94 879 ALA A O 1
ATOM 6999 N N . ASN A 1 880 ? 16.093 -5.244 -30.654 1.00 53.66 880 ASN A N 1
ATOM 7000 C CA . ASN A 1 880 ? 17.308 -5.694 -31.342 1.00 53.66 880 ASN A CA 1
ATOM 7001 C C . ASN A 1 880 ? 16.984 -6.035 -32.805 1.00 53.66 880 ASN A C 1
ATOM 7003 O O . ASN A 1 880 ? 15.959 -6.655 -33.054 1.00 53.66 880 ASN A O 1
ATOM 7007 N N . GLY A 1 881 ? 17.840 -5.637 -33.753 1.00 55.31 881 GLY A N 1
ATOM 7008 C CA . GLY A 1 881 ? 17.689 -5.603 -35.223 1.00 55.31 881 GLY A CA 1
ATOM 7009 C C . GLY A 1 881 ? 17.194 -6.834 -36.023 1.00 55.31 881 GLY A C 1
ATOM 7010 O O . GLY A 1 881 ? 17.514 -6.952 -37.197 1.00 55.31 881 GLY A O 1
ATOM 7011 N N . VAL A 1 882 ? 16.420 -7.746 -35.444 1.00 64.25 882 VAL A N 1
ATOM 7012 C CA . VAL A 1 882 ? 16.069 -9.068 -35.974 1.00 64.25 882 VAL A CA 1
ATOM 7013 C C . VAL A 1 882 ? 14.874 -8.987 -36.932 1.00 64.25 882 VAL A C 1
ATOM 7015 O O . VAL A 1 882 ? 13.924 -8.247 -36.679 1.00 64.25 882 VAL A O 1
ATOM 7018 N N . ASN A 1 883 ? 14.911 -9.748 -38.031 1.00 72.50 883 ASN A N 1
ATOM 7019 C CA . ASN A 1 883 ? 13.824 -9.827 -39.014 1.00 72.50 883 ASN A CA 1
ATOM 7020 C C . ASN A 1 883 ? 12.999 -11.115 -38.825 1.00 72.50 883 ASN A C 1
ATOM 7022 O O . ASN A 1 883 ? 13.549 -12.219 -38.944 1.00 72.50 883 ASN A O 1
ATOM 7026 N N . VAL A 1 884 ? 11.700 -10.981 -38.532 1.00 79.94 884 VAL A N 1
ATOM 7027 C CA . VAL A 1 884 ? 10.786 -12.103 -38.235 1.00 79.94 884 VAL A CA 1
ATOM 7028 C C . VAL A 1 884 ? 9.544 -12.022 -39.131 1.00 79.94 884 VAL A C 1
ATOM 7030 O O . VAL A 1 884 ? 8.415 -11.904 -38.660 1.00 79.94 884 VAL A O 1
ATOM 7033 N N . VAL A 1 885 ? 9.772 -12.064 -40.446 1.00 81.25 885 VAL A N 1
ATOM 7034 C CA . VAL A 1 885 ? 8.715 -12.030 -41.478 1.00 81.25 885 VAL A CA 1
ATOM 7035 C C . VAL A 1 885 ? 7.839 -13.283 -41.478 1.00 81.25 885 VAL A C 1
ATOM 7037 O O . VAL A 1 885 ? 6.752 -13.269 -42.035 1.00 81.25 885 VAL A O 1
ATOM 7040 N N . GLU A 1 886 ? 8.275 -14.360 -40.817 1.00 85.62 886 GLU A N 1
ATOM 7041 C CA . GLU A 1 886 ? 7.504 -15.597 -40.704 1.00 85.62 886 GLU A CA 1
ATOM 7042 C C . GLU A 1 886 ? 6.222 -15.428 -39.869 1.00 85.62 886 GLU A C 1
ATOM 7044 O O . GLU A 1 886 ? 5.325 -16.262 -39.970 1.00 85.62 886 GLU A O 1
ATOM 7049 N N . ALA A 1 887 ? 6.131 -14.387 -39.033 1.00 87.75 887 ALA A N 1
ATOM 7050 C CA . ALA A 1 887 ? 4.925 -14.060 -38.279 1.00 87.75 887 ALA A CA 1
ATOM 7051 C C . ALA A 1 887 ? 3.949 -13.215 -39.117 1.00 87.75 887 ALA A C 1
ATOM 7053 O O . ALA A 1 887 ? 4.362 -12.344 -39.874 1.00 87.75 887 ALA A O 1
ATOM 7054 N N . THR A 1 888 ? 2.647 -13.436 -38.938 1.00 89.38 888 THR A N 1
ATOM 7055 C CA . THR A 1 888 ? 1.577 -12.620 -39.545 1.00 89.38 888 THR A CA 1
ATOM 7056 C C . THR A 1 888 ? 0.803 -11.824 -38.497 1.00 89.38 888 THR A C 1
ATOM 7058 O O . THR A 1 888 ? 0.224 -10.785 -38.808 1.00 89.38 888 THR A O 1
ATOM 7061 N N . HIS A 1 889 ? 0.833 -12.260 -37.234 1.00 91.00 889 HIS A N 1
ATOM 7062 C CA . HIS A 1 889 ? 0.139 -11.595 -36.135 1.00 91.00 889 HIS A CA 1
ATOM 7063 C C . HIS A 1 889 ? 1.105 -11.055 -35.078 1.00 91.00 889 HIS A C 1
ATOM 7065 O O . HIS A 1 889 ? 2.105 -11.688 -34.734 1.00 91.00 889 HIS A O 1
ATOM 7071 N N . VAL A 1 890 ? 0.773 -9.891 -34.524 1.00 92.25 890 VAL A N 1
ATOM 7072 C CA . VAL A 1 890 ? 1.459 -9.294 -33.372 1.00 92.25 890 VAL A CA 1
ATOM 7073 C C . VAL A 1 890 ? 0.431 -9.058 -32.275 1.00 92.25 890 VAL A C 1
ATOM 7075 O O . VAL A 1 890 ? -0.524 -8.327 -32.489 1.00 92.25 890 VAL A O 1
ATOM 7078 N N . ILE A 1 891 ? 0.615 -9.659 -31.105 1.00 92.94 891 ILE A N 1
ATOM 7079 C CA . ILE A 1 891 ? -0.214 -9.452 -29.917 1.00 92.94 891 ILE A CA 1
ATOM 7080 C C . ILE A 1 891 ? 0.542 -8.545 -28.951 1.00 92.94 891 ILE A C 1
ATOM 7082 O O . ILE A 1 891 ? 1.620 -8.894 -28.466 1.00 92.94 891 ILE A O 1
ATOM 7086 N N . LEU A 1 892 ? -0.046 -7.390 -28.658 1.00 92.38 892 LEU A N 1
ATOM 7087 C CA . LEU A 1 892 ? 0.398 -6.484 -27.608 1.00 92.38 892 LEU A CA 1
ATOM 7088 C C . LEU A 1 892 ? -0.491 -6.712 -26.389 1.00 92.38 892 LEU A C 1
ATOM 7090 O O . LEU A 1 892 ? -1.689 -6.411 -26.424 1.00 92.38 892 LEU A O 1
ATOM 7094 N N . VAL A 1 893 ? 0.092 -7.292 -25.337 1.00 91.75 893 VAL A N 1
ATOM 7095 C CA . VAL A 1 893 ? -0.651 -7.623 -24.118 1.00 91.75 893 VAL A CA 1
ATOM 7096 C C . VAL A 1 893 ? -1.073 -6.347 -23.405 1.00 91.75 893 VAL A C 1
ATOM 7098 O O . VAL A 1 893 ? -2.222 -6.254 -23.010 1.00 91.75 893 VAL A O 1
ATOM 7101 N N . GLU A 1 894 ? -0.219 -5.334 -23.305 1.00 87.69 894 GLU A N 1
ATOM 7102 C CA . GLU A 1 894 ? -0.553 -4.056 -22.673 1.00 87.69 894 GLU A CA 1
ATOM 7103 C C . GLU A 1 894 ? 0.019 -2.865 -23.462 1.00 87.69 894 GLU A C 1
ATOM 7105 O O . GLU A 1 894 ? 0.995 -3.042 -24.199 1.00 87.69 894 GLU A O 1
ATOM 7110 N N . PRO A 1 895 ? -0.585 -1.664 -23.352 1.00 84.38 895 PRO A N 1
ATOM 7111 C CA . PRO A 1 895 ? -0.072 -0.468 -24.011 1.00 84.38 895 PRO A CA 1
ATOM 7112 C C . PRO A 1 895 ? 1.171 0.069 -23.284 1.00 84.38 895 PRO A C 1
ATOM 7114 O O . PRO A 1 895 ? 1.271 0.004 -22.057 1.00 84.38 895 PRO A O 1
ATOM 7117 N N . LEU A 1 896 ? 2.115 0.636 -24.035 1.00 79.88 896 LEU A N 1
ATOM 7118 C CA . LEU A 1 896 ? 3.328 1.258 -23.496 1.00 79.88 896 LEU A CA 1
ATOM 7119 C C . LEU A 1 896 ? 3.213 2.782 -23.477 1.00 79.88 896 LEU A C 1
ATOM 7121 O O . LEU A 1 896 ? 2.613 3.382 -24.352 1.00 79.88 896 LEU A O 1
ATOM 7125 N N . LEU A 1 897 ? 3.876 3.467 -22.548 1.00 67.19 897 LEU A N 1
ATOM 7126 C CA . LEU A 1 897 ? 3.896 4.940 -22.562 1.00 67.19 897 LEU A CA 1
ATOM 7127 C C . LEU A 1 897 ? 4.602 5.518 -23.804 1.00 67.19 897 LEU A C 1
ATOM 7129 O O . LEU A 1 897 ? 4.259 6.608 -24.260 1.00 67.19 897 LEU A O 1
ATOM 7133 N N . THR A 1 898 ? 5.562 4.777 -24.366 1.00 66.69 898 THR A N 1
ATOM 7134 C CA . THR A 1 898 ? 6.359 5.199 -25.524 1.00 66.69 898 THR A CA 1
ATOM 7135 C C . THR A 1 898 ? 5.896 4.468 -26.790 1.00 66.69 898 THR A C 1
ATOM 7137 O O . THR A 1 898 ? 6.315 3.329 -27.025 1.00 66.69 898 THR A O 1
ATOM 7140 N N . PRO A 1 899 ? 5.093 5.104 -27.667 1.00 71.62 899 PRO A N 1
ATOM 7141 C CA . PRO A 1 899 ? 4.548 4.448 -28.861 1.00 71.62 899 PRO A CA 1
ATOM 7142 C C . PRO A 1 899 ? 5.634 4.029 -29.867 1.00 71.62 899 PRO A C 1
ATOM 7144 O O . PRO A 1 899 ? 5.432 3.104 -30.652 1.00 71.62 899 PRO A O 1
ATOM 7147 N N . GLY A 1 900 ? 6.813 4.662 -29.825 1.00 69.19 900 GLY A N 1
ATOM 7148 C CA . GLY A 1 900 ? 7.957 4.293 -30.664 1.00 69.19 900 GLY A CA 1
ATOM 7149 C C . GLY A 1 900 ? 8.442 2.857 -30.439 1.00 69.19 900 GLY A C 1
ATOM 7150 O O . GLY A 1 900 ? 8.818 2.187 -31.399 1.00 69.19 900 GLY A O 1
ATOM 7151 N N . VAL A 1 901 ? 8.362 2.348 -29.203 1.00 72.75 901 VAL A N 1
ATOM 7152 C CA . VAL A 1 901 ? 8.765 0.970 -28.872 1.00 72.75 901 VAL A CA 1
ATOM 7153 C C . VAL A 1 901 ? 7.769 -0.042 -29.447 1.00 72.75 901 VAL A C 1
ATOM 7155 O O . VAL A 1 901 ? 8.182 -1.049 -30.023 1.00 72.75 901 VAL A O 1
ATOM 7158 N N . GLU A 1 902 ? 6.464 0.245 -29.370 1.00 80.00 902 GLU A N 1
ATOM 7159 C CA . GLU A 1 902 ? 5.427 -0.577 -30.012 1.00 80.00 902 GLU A CA 1
ATOM 7160 C C . GLU A 1 902 ? 5.617 -0.607 -31.532 1.00 80.00 902 GLU A C 1
ATOM 7162 O O . GLU A 1 902 ? 5.638 -1.678 -32.139 1.00 80.00 902 GLU A O 1
ATOM 7167 N N . ALA A 1 903 ? 5.822 0.563 -32.147 1.00 77.12 903 ALA A N 1
ATOM 7168 C CA . ALA A 1 903 ? 6.058 0.677 -33.581 1.00 77.12 903 ALA A CA 1
ATOM 7169 C C . ALA A 1 903 ? 7.314 -0.096 -34.008 1.00 77.12 903 ALA A C 1
ATOM 7171 O O . ALA A 1 903 ? 7.299 -0.784 -35.028 1.00 77.12 903 ALA A O 1
ATOM 7172 N N . GLN A 1 904 ? 8.391 -0.037 -33.219 1.00 74.88 904 GLN A N 1
ATOM 7173 C CA . GLN A 1 904 ? 9.609 -0.797 -33.485 1.00 74.88 904 GLN A CA 1
ATOM 7174 C C . GLN A 1 904 ? 9.354 -2.307 -33.439 1.00 74.88 904 GLN A C 1
ATOM 7176 O O . GLN A 1 904 ? 9.813 -3.010 -34.337 1.00 74.88 904 GLN A O 1
ATOM 7181 N N . ALA A 1 905 ? 8.598 -2.795 -32.449 1.00 77.69 905 ALA A N 1
ATOM 7182 C CA . ALA A 1 905 ? 8.235 -4.206 -32.329 1.00 77.69 905 ALA A CA 1
ATOM 7183 C C . ALA A 1 905 ? 7.371 -4.680 -33.511 1.00 77.69 905 ALA A C 1
ATOM 7185 O O . ALA A 1 905 ? 7.657 -5.713 -34.115 1.00 77.69 905 ALA A O 1
ATOM 7186 N N . ILE A 1 906 ? 6.373 -3.887 -33.909 1.00 84.00 906 ILE A N 1
ATOM 7187 C CA . ILE A 1 906 ? 5.514 -4.163 -35.071 1.00 84.00 906 ILE A CA 1
ATOM 7188 C C . ILE A 1 906 ? 6.340 -4.208 -36.370 1.00 84.00 906 ILE A C 1
ATOM 7190 O O . ILE A 1 906 ? 6.177 -5.106 -37.200 1.00 84.00 906 ILE A O 1
ATOM 7194 N N . ASN A 1 907 ? 7.288 -3.281 -36.524 1.00 78.31 907 ASN A N 1
ATOM 7195 C CA . ASN A 1 907 ? 8.175 -3.188 -37.686 1.00 78.31 907 ASN A CA 1
ATOM 7196 C C . ASN A 1 907 ? 9.184 -4.353 -37.801 1.00 78.31 907 ASN A C 1
ATOM 7198 O O . ASN A 1 907 ? 9.928 -4.407 -38.781 1.00 78.31 907 ASN A O 1
ATOM 7202 N N . ARG A 1 908 ? 9.232 -5.287 -36.838 1.00 76.06 908 ARG A N 1
ATOM 7203 C CA . ARG A 1 908 ? 9.992 -6.552 -36.951 1.00 76.06 908 ARG A CA 1
ATOM 7204 C C . ARG A 1 908 ? 9.289 -7.592 -37.819 1.00 76.06 908 ARG A C 1
ATOM 7206 O O . ARG A 1 908 ? 9.954 -8.471 -38.362 1.00 76.06 908 ARG A O 1
ATOM 7213 N N . VAL A 1 909 ? 7.967 -7.475 -37.916 1.00 81.19 909 VAL A N 1
ATOM 7214 C CA . VAL A 1 909 ? 7.087 -8.381 -38.660 1.00 81.19 909 VAL A CA 1
ATOM 7215 C C . VAL A 1 909 ? 6.654 -7.736 -39.971 1.00 81.19 909 VAL A C 1
ATOM 7217 O O . VAL A 1 909 ? 6.742 -8.340 -41.038 1.00 81.19 909 VAL A O 1
ATOM 7220 N N . HIS A 1 910 ? 6.237 -6.473 -39.900 1.00 81.12 910 HIS A N 1
ATOM 7221 C CA . HIS A 1 910 ? 5.825 -5.693 -41.058 1.00 81.12 910 HIS A CA 1
ATOM 7222 C C . HIS A 1 910 ? 7.034 -4.975 -41.684 1.00 81.12 910 HIS A C 1
ATOM 7224 O O . HIS A 1 910 ? 7.281 -3.782 -41.452 1.00 81.12 910 HIS A O 1
ATOM 7230 N N . ARG A 1 911 ? 7.841 -5.744 -42.428 1.00 78.25 911 ARG A N 1
ATOM 7231 C CA . ARG A 1 911 ? 9.109 -5.311 -43.037 1.00 78.25 911 ARG A CA 1
ATOM 7232 C C . ARG A 1 911 ? 9.323 -5.945 -44.413 1.00 78.25 911 ARG A C 1
ATOM 7234 O O . ARG A 1 911 ? 8.696 -6.944 -44.746 1.00 78.25 911 ARG A O 1
ATOM 7241 N N . ILE A 1 912 ? 10.223 -5.349 -45.202 1.00 73.31 912 ILE A N 1
ATOM 7242 C CA . ILE A 1 912 ? 10.669 -5.843 -46.514 1.00 73.31 912 ILE A CA 1
ATOM 7243 C C . ILE A 1 912 ? 10.969 -7.348 -46.438 1.00 73.31 912 ILE A C 1
ATOM 7245 O O . ILE A 1 912 ? 11.786 -7.777 -45.619 1.00 73.31 912 ILE A O 1
ATOM 7249 N N . GLY A 1 913 ? 10.300 -8.125 -47.294 1.00 74.31 913 GLY A N 1
ATOM 7250 C CA . GLY A 1 913 ? 10.322 -9.591 -47.293 1.00 74.31 913 GLY A CA 1
ATOM 7251 C C . GLY A 1 913 ? 9.043 -10.248 -46.761 1.00 74.31 913 GLY A C 1
ATOM 7252 O O . GLY A 1 913 ? 8.935 -11.465 -46.838 1.00 74.31 913 GLY A O 1
ATOM 7253 N N . GLN A 1 914 ? 8.091 -9.467 -46.242 1.00 81.25 914 GLN A N 1
ATOM 7254 C CA . GLN A 1 914 ? 6.752 -9.937 -45.889 1.00 81.25 914 GLN A CA 1
ATOM 7255 C C . GLN A 1 914 ? 5.887 -10.111 -47.147 1.00 81.25 914 GLN A C 1
ATOM 7257 O O . GLN A 1 914 ? 5.759 -9.178 -47.939 1.00 81.25 914 GLN A O 1
ATOM 7262 N N . ASP A 1 915 ? 5.281 -11.285 -47.304 1.00 81.00 915 ASP A N 1
ATOM 7263 C CA . ASP A 1 915 ? 4.419 -11.664 -48.430 1.00 81.00 915 ASP A CA 1
ATOM 7264 C C . ASP A 1 915 ? 2.927 -11.725 -48.053 1.00 81.00 915 ASP A C 1
ATOM 7266 O O . ASP A 1 915 ? 2.064 -11.690 -48.931 1.00 81.00 915 ASP A O 1
ATOM 7270 N N . LYS A 1 916 ? 2.607 -11.755 -46.752 1.00 84.50 916 LYS A N 1
ATOM 7271 C CA . LYS A 1 916 ? 1.242 -11.845 -46.216 1.00 84.50 916 LYS A CA 1
ATOM 7272 C C . LYS A 1 916 ? 0.810 -10.575 -45.472 1.00 84.50 916 LYS A C 1
ATOM 7274 O O . LYS A 1 916 ? 1.648 -9.873 -44.903 1.00 84.50 916 LYS A O 1
ATOM 7279 N N . PRO A 1 917 ? -0.501 -10.265 -45.430 1.00 86.62 917 PRO A N 1
ATOM 7280 C CA . PRO A 1 917 ? -1.014 -9.165 -44.618 1.00 86.62 917 PRO A CA 1
ATOM 7281 C C . PRO A 1 917 ? -0.724 -9.406 -43.132 1.00 86.62 917 PRO A C 1
ATOM 7283 O O . PRO A 1 917 ? -0.786 -10.535 -42.645 1.00 86.62 917 PRO A O 1
ATOM 7286 N N . THR A 1 918 ? -0.413 -8.329 -42.410 1.00 90.06 918 THR A N 1
ATOM 7287 C CA . THR A 1 918 ? -0.049 -8.401 -40.987 1.00 90.06 918 THR A CA 1
ATOM 7288 C C . THR A 1 918 ? -1.114 -7.756 -40.109 1.00 90.06 918 THR A C 1
ATOM 7290 O O . THR A 1 918 ? -1.503 -6.619 -40.380 1.00 90.06 918 THR A O 1
ATOM 7293 N N . THR A 1 919 ? -1.516 -8.415 -39.021 1.00 92.00 919 THR A N 1
ATOM 7294 C CA . THR A 1 919 ? -2.519 -7.887 -38.075 1.00 92.00 919 THR A CA 1
ATOM 7295 C C . THR A 1 919 ? -1.928 -7.696 -36.682 1.00 92.00 919 THR A C 1
ATOM 7297 O O . THR A 1 919 ? -1.319 -8.608 -36.119 1.00 92.00 919 THR A O 1
ATOM 7300 N N . VAL A 1 920 ? -2.135 -6.517 -36.103 1.00 92.31 920 VAL A N 1
ATOM 7301 C CA . VAL A 1 920 ? -1.721 -6.158 -34.743 1.00 92.31 920 VAL A CA 1
ATOM 7302 C C . VAL A 1 920 ? -2.941 -6.181 -33.826 1.00 92.31 920 VAL A C 1
ATOM 7304 O O . VAL A 1 920 ? -3.872 -5.415 -34.032 1.00 92.31 920 VAL A O 1
ATOM 7307 N N . HIS A 1 921 ? -2.919 -7.018 -32.796 1.00 93.12 921 HIS A N 1
ATOM 7308 C CA . HIS A 1 921 ? -3.962 -7.150 -31.780 1.00 93.12 921 HIS A CA 1
ATOM 7309 C C . HIS A 1 921 ? -3.542 -6.411 -30.507 1.00 93.12 921 HIS A C 1
ATOM 7311 O O . HIS A 1 921 ? -2.543 -6.780 -29.887 1.00 93.12 921 HIS A O 1
ATOM 7317 N N . LYS A 1 922 ? -4.299 -5.390 -30.097 1.00 92.00 922 LYS A N 1
ATOM 7318 C CA . LYS A 1 922 ? -4.107 -4.663 -28.831 1.00 92.00 922 LYS A CA 1
ATOM 7319 C C . LYS A 1 922 ? -5.205 -5.034 -27.839 1.00 92.00 922 LYS A C 1
ATOM 7321 O O . LYS A 1 922 ? -6.378 -4.948 -28.185 1.00 92.00 922 LYS A O 1
ATOM 7326 N N . PHE A 1 923 ? -4.847 -5.405 -26.612 1.00 92.00 923 PHE A N 1
ATOM 7327 C CA . PHE A 1 923 ? -5.815 -5.718 -25.553 1.00 92.00 923 PHE A CA 1
ATOM 7328 C C . PHE A 1 923 ? -5.819 -4.625 -24.488 1.00 92.00 923 PHE A C 1
ATOM 7330 O O . PHE A 1 923 ? -4.816 -4.433 -23.802 1.00 92.00 923 PHE A O 1
ATOM 7337 N N . ILE A 1 924 ? -6.950 -3.932 -24.343 1.00 87.69 924 ILE A N 1
ATOM 7338 C CA . ILE A 1 924 ? -7.097 -2.787 -23.436 1.00 87.69 924 ILE A CA 1
ATOM 7339 C C . ILE A 1 924 ? -8.266 -3.037 -22.490 1.00 87.69 924 ILE A C 1
ATOM 7341 O O . ILE A 1 924 ? -9.365 -3.376 -22.928 1.00 87.69 924 ILE A O 1
ATOM 7345 N N . VAL A 1 925 ? -8.035 -2.870 -21.191 1.00 85.50 925 VAL A N 1
ATOM 7346 C CA . VAL A 1 925 ? -9.083 -2.983 -20.171 1.00 85.50 925 VAL A CA 1
ATOM 7347 C C . VAL A 1 925 ? -9.770 -1.627 -19.961 1.00 85.50 925 VAL A C 1
ATOM 7349 O O . VAL A 1 925 ? -9.105 -0.628 -19.692 1.00 85.50 925 VAL A O 1
ATOM 7352 N N . HIS A 1 926 ? -11.100 -1.593 -20.061 1.00 79.69 926 HIS A N 1
ATOM 7353 C CA . HIS A 1 926 ? -11.916 -0.411 -19.763 1.00 79.69 926 HIS A CA 1
ATOM 7354 C C . HIS A 1 926 ? -11.846 -0.012 -18.291 1.00 79.69 926 HIS A C 1
ATOM 7356 O O . HIS A 1 926 ? -11.745 -0.873 -17.417 1.00 79.69 926 HIS A O 1
ATOM 7362 N N . ASN A 1 927 ? -11.994 1.287 -18.031 1.00 71.50 927 ASN A N 1
ATOM 7363 C CA . ASN A 1 927 ? -11.933 1.895 -16.706 1.00 71.50 927 ASN A CA 1
ATOM 7364 C C . ASN A 1 927 ? -10.648 1.526 -15.957 1.00 71.50 927 ASN A C 1
ATOM 7366 O O . ASN A 1 927 ? -10.666 1.237 -14.760 1.00 71.50 927 ASN A O 1
ATOM 7370 N N . SER A 1 928 ? -9.529 1.477 -16.687 1.00 76.56 928 SER A N 1
ATOM 7371 C CA . SER A 1 928 ? -8.235 1.090 -16.133 1.00 76.56 928 SER A CA 1
ATOM 7372 C C . SER A 1 928 ? -7.102 2.046 -16.517 1.00 76.56 928 SER A C 1
ATOM 7374 O O . SER A 1 928 ? -7.234 2.865 -17.427 1.00 76.56 928 SER A O 1
ATOM 7376 N N . VAL A 1 929 ? -5.943 1.909 -15.862 1.00 76.50 929 VAL A N 1
ATOM 7377 C CA . VAL A 1 929 ? -4.718 2.654 -16.187 1.00 76.50 929 VAL A CA 1
ATOM 7378 C C . VAL A 1 929 ? -4.329 2.434 -17.647 1.00 76.50 929 VAL A C 1
ATOM 7380 O O . VAL A 1 929 ? -3.813 3.348 -18.277 1.00 76.50 929 VAL A O 1
ATOM 7383 N N . GLU A 1 930 ? -4.607 1.259 -18.219 1.00 82.62 930 GLU A N 1
ATOM 7384 C CA . GLU A 1 930 ? -4.292 0.956 -19.619 1.00 82.62 930 GLU A CA 1
ATOM 7385 C C . GLU A 1 930 ? -5.064 1.854 -20.593 1.00 82.62 930 GLU A C 1
ATOM 7387 O O . GLU A 1 930 ? -4.493 2.341 -21.568 1.00 82.62 930 GLU A O 1
ATOM 7392 N N . GLU A 1 931 ? -6.341 2.117 -20.308 1.00 81.19 931 GLU A N 1
ATOM 7393 C CA . GLU A 1 931 ? -7.160 3.065 -21.070 1.00 81.19 931 GLU A CA 1
ATOM 7394 C C . GLU A 1 931 ? -6.614 4.490 -20.919 1.00 81.19 931 GLU A C 1
ATOM 7396 O O . GLU A 1 931 ? -6.464 5.201 -21.913 1.00 81.19 931 GLU A O 1
ATOM 7401 N N . GLY A 1 932 ? -6.208 4.878 -19.705 1.00 71.06 932 GLY A N 1
ATOM 7402 C CA . GLY A 1 932 ? -5.541 6.158 -19.459 1.00 71.06 932 GLY A CA 1
ATOM 7403 C C . GLY A 1 932 ? -4.222 6.317 -20.231 1.00 71.06 932 GLY A C 1
ATOM 7404 O O . GLY A 1 932 ? -3.963 7.376 -20.803 1.00 71.06 932 GLY A O 1
ATOM 7405 N N . ILE A 1 933 ? -3.412 5.256 -20.320 1.00 73.69 933 ILE A N 1
ATOM 7406 C CA . ILE A 1 933 ? -2.176 5.227 -21.120 1.00 73.69 933 ILE A CA 1
ATOM 7407 C C . ILE A 1 933 ? -2.497 5.384 -22.611 1.00 73.69 933 ILE A C 1
ATOM 7409 O O . ILE A 1 933 ? -1.804 6.125 -23.307 1.00 73.69 933 ILE A O 1
ATOM 7413 N N . LEU A 1 934 ? -3.551 4.737 -23.112 1.00 78.19 934 LEU A N 1
ATOM 7414 C CA . LEU A 1 934 ? -3.967 4.862 -24.511 1.00 78.19 934 LEU A CA 1
ATOM 7415 C C . LEU A 1 934 ? -4.430 6.291 -24.847 1.00 78.19 934 LEU A C 1
ATOM 7417 O O . LEU A 1 934 ? -4.058 6.839 -25.887 1.00 78.19 934 LEU A O 1
ATOM 7421 N N . VAL A 1 935 ? -5.199 6.923 -23.954 1.00 75.31 935 VAL A N 1
ATOM 7422 C CA . VAL A 1 935 ? -5.608 8.333 -24.091 1.00 75.31 935 VAL A CA 1
ATOM 7423 C C . VAL A 1 935 ? -4.382 9.246 -24.123 1.00 75.31 935 VAL A C 1
ATOM 7425 O O . VAL A 1 935 ? -4.277 10.105 -25.002 1.00 75.31 935 VAL A O 1
ATOM 7428 N N . LEU A 1 936 ? -3.418 9.010 -23.229 1.00 69.19 936 LEU A N 1
ATOM 7429 C CA . LEU A 1 936 ? -2.140 9.720 -23.203 1.00 69.19 936 LEU A CA 1
ATOM 7430 C C . LEU A 1 936 ? -1.344 9.550 -24.500 1.00 69.19 936 LEU A C 1
ATOM 7432 O O . LEU A 1 936 ? -0.801 10.528 -25.002 1.00 69.19 936 LEU A O 1
ATOM 7436 N N . GLN A 1 937 ? -1.276 8.343 -25.069 1.00 72.62 937 GLN A N 1
ATOM 7437 C CA . GLN A 1 937 ? -0.608 8.116 -26.356 1.00 72.62 937 GLN A CA 1
ATOM 7438 C C . GLN A 1 937 ? -1.244 8.957 -27.472 1.00 72.62 937 GLN A C 1
ATOM 7440 O O . GLN A 1 937 ? -0.527 9.602 -28.239 1.00 72.62 937 GLN A O 1
ATOM 7445 N N . HIS A 1 938 ? -2.579 8.980 -27.552 1.00 71.62 938 HIS A N 1
ATOM 7446 C CA . HIS A 1 938 ? -3.306 9.747 -28.566 1.00 71.62 938 HIS A CA 1
ATOM 7447 C C . HIS A 1 938 ? -3.161 11.261 -28.387 1.00 71.62 938 HIS A C 1
ATOM 7449 O O . HIS A 1 938 ? -3.019 11.984 -29.375 1.00 71.62 938 HIS A O 1
ATOM 7455 N N . GLN A 1 939 ? -3.170 11.748 -27.146 1.00 65.88 939 GLN A N 1
ATOM 7456 C CA . GLN A 1 939 ? -2.921 13.157 -26.852 1.00 65.88 939 GLN A CA 1
ATOM 7457 C C . GLN A 1 939 ? -1.475 13.539 -27.136 1.00 65.88 939 GLN A C 1
ATOM 7459 O O . GLN A 1 939 ? -1.260 14.502 -27.855 1.00 65.88 939 GLN A O 1
ATOM 7464 N N . LYS A 1 940 ? -0.486 12.741 -26.714 1.00 62.81 940 LYS A N 1
ATOM 7465 C CA . LYS A 1 940 ? 0.922 12.983 -27.057 1.00 62.81 940 LYS A CA 1
ATOM 7466 C C . LYS A 1 940 ? 1.151 12.969 -28.563 1.00 62.81 940 LYS A C 1
ATOM 7468 O O . LYS A 1 940 ? 1.903 13.803 -29.041 1.00 62.81 940 LYS A O 1
ATOM 7473 N N . GLN A 1 941 ? 0.479 12.105 -29.327 1.00 57.44 941 GLN A N 1
ATOM 7474 C CA . GLN A 1 941 ? 0.525 12.142 -30.796 1.00 57.44 941 GLN A CA 1
ATOM 7475 C C . GLN A 1 941 ? -0.089 13.420 -31.392 1.00 57.44 941 GLN A C 1
ATOM 7477 O O . GLN A 1 941 ? 0.413 13.909 -32.401 1.00 57.44 941 GLN A O 1
ATOM 7482 N N . ARG A 1 942 ? -1.145 13.975 -30.781 1.00 50.94 942 ARG A N 1
ATOM 7483 C CA . ARG A 1 942 ? -1.779 15.240 -31.198 1.00 50.94 942 ARG A CA 1
ATOM 7484 C C . ARG A 1 942 ? -0.968 16.472 -30.784 1.00 50.94 942 ARG A C 1
ATOM 7486 O O . ARG A 1 942 ? -0.759 17.365 -31.599 1.00 50.94 942 ARG A O 1
ATOM 7493 N N . ASP A 1 943 ? -0.469 16.499 -29.556 1.00 45.84 943 ASP A N 1
ATOM 7494 C CA . ASP A 1 943 ? 0.306 17.600 -28.986 1.00 45.84 943 ASP A CA 1
ATOM 7495 C C . ASP A 1 943 ? 1.738 17.648 -29.528 1.00 45.84 943 ASP A C 1
ATOM 7497 O O . ASP A 1 943 ? 2.322 18.729 -29.586 1.00 45.84 943 ASP A O 1
ATOM 7501 N N . TYR A 1 944 ? 2.278 16.539 -30.056 1.00 45.62 944 TYR A N 1
ATOM 7502 C CA . TYR A 1 944 ? 3.520 16.551 -30.845 1.00 45.62 944 TYR A CA 1
ATOM 7503 C C . TYR A 1 944 ? 3.426 17.485 -32.067 1.00 45.62 944 TYR A C 1
ATOM 7505 O O . TYR A 1 944 ? 4.443 18.008 -32.522 1.00 45.62 944 TYR A O 1
ATOM 7513 N N . CYS A 1 945 ? 2.211 17.741 -32.576 1.00 34.47 945 CYS A N 1
ATOM 7514 C CA . CYS A 1 945 ? 1.953 18.733 -33.623 1.00 34.47 945 CYS A CA 1
ATOM 7515 C C . CYS A 1 945 ? 1.755 20.169 -33.094 1.00 34.47 945 CYS A C 1
ATOM 7517 O O . CYS A 1 945 ? 1.724 21.086 -33.912 1.00 34.47 945 CYS A O 1
ATOM 7519 N N . ALA A 1 946 ? 1.642 20.398 -31.777 1.00 34.78 946 ALA A N 1
ATOM 7520 C CA . ALA A 1 946 ? 1.258 21.700 -31.215 1.00 34.78 946 ALA A CA 1
ATOM 7521 C C . ALA A 1 946 ? 2.199 22.281 -30.136 1.00 34.78 946 ALA A C 1
ATOM 7523 O O . ALA A 1 946 ? 2.328 23.504 -30.076 1.00 34.78 946 ALA A O 1
ATOM 7524 N N . LYS A 1 947 ? 2.890 21.487 -29.302 1.00 32.44 947 LYS A N 1
ATOM 7525 C CA . LYS A 1 947 ? 3.831 21.997 -28.279 1.00 32.44 947 LYS A CA 1
ATOM 7526 C C . LYS A 1 947 ? 5.018 21.052 -28.052 1.00 32.44 947 LYS A C 1
ATOM 7528 O O . LYS A 1 947 ? 4.873 19.940 -27.560 1.00 32.44 947 LYS A O 1
ATOM 7533 N N . LYS A 1 948 ? 6.220 21.543 -28.376 1.00 44.66 948 LYS A N 1
ATOM 7534 C CA . LYS A 1 948 ? 7.516 20.915 -28.077 1.00 44.66 948 LYS A CA 1
ATOM 7535 C C . LYS A 1 948 ? 7.965 21.296 -26.670 1.00 44.66 948 LYS A C 1
ATOM 7537 O O . LYS A 1 948 ? 8.508 22.380 -26.489 1.00 44.66 948 LYS A O 1
ATOM 7542 N N . HIS A 1 949 ? 7.718 20.414 -25.711 1.00 39.53 949 HIS A N 1
ATOM 7543 C CA . HIS A 1 949 ? 8.574 20.146 -24.552 1.00 39.53 949 HIS A CA 1
ATOM 7544 C C . HIS A 1 949 ? 7.788 19.321 -23.556 1.00 39.53 949 HIS A C 1
ATOM 7546 O O . HIS A 1 949 ? 6.941 19.856 -22.859 1.00 39.53 949 HIS A O 1
ATOM 7552 N N . ASP A 1 950 ? 8.090 18.035 -23.473 1.00 32.78 950 ASP A N 1
ATOM 7553 C CA . ASP A 1 950 ? 8.488 17.484 -22.188 1.00 32.78 950 ASP A CA 1
ATOM 7554 C C . ASP A 1 950 ? 9.132 16.113 -22.387 1.00 32.78 950 ASP A C 1
ATOM 7556 O O . ASP A 1 950 ? 8.863 15.392 -23.349 1.00 32.78 950 ASP A O 1
ATOM 7560 N N . LYS A 1 951 ? 10.076 15.827 -21.496 1.00 37.00 951 LYS A N 1
ATOM 7561 C CA . LYS A 1 951 ? 10.929 14.637 -21.452 1.00 37.00 951 LYS A CA 1
ATOM 7562 C C . LYS A 1 951 ? 10.121 13.334 -21.533 1.00 37.00 951 LYS A C 1
ATOM 7564 O O . LYS A 1 951 ? 8.950 13.284 -21.174 1.00 37.00 951 LYS A O 1
ATOM 7569 N N . GLU A 1 952 ? 10.817 12.234 -21.814 1.00 42.97 952 GLU A N 1
ATOM 7570 C CA . GLU A 1 952 ? 10.412 10.838 -21.540 1.00 42.97 952 GLU A CA 1
ATOM 7571 C C . GLU A 1 952 ? 10.063 10.525 -20.062 1.00 42.97 952 GLU A C 1
ATOM 7573 O O . GLU A 1 952 ? 9.925 9.370 -19.667 1.00 42.97 952 GLU A O 1
ATOM 7578 N N . THR A 1 953 ? 9.887 11.539 -19.219 1.00 38.72 953 THR A N 1
ATOM 7579 C CA . THR A 1 953 ? 9.292 11.411 -17.894 1.00 38.72 953 THR A CA 1
ATOM 7580 C C . THR A 1 953 ? 7.801 11.665 -18.014 1.00 38.72 953 THR A C 1
ATOM 7582 O O . THR A 1 953 ? 7.409 12.723 -18.499 1.00 38.72 953 THR A O 1
ATOM 7585 N N . VAL A 1 954 ? 6.972 10.736 -17.529 1.00 43.22 954 VAL A N 1
ATOM 7586 C CA . VAL A 1 954 ? 5.567 11.040 -17.223 1.00 43.22 954 VAL A CA 1
ATOM 7587 C C . VAL A 1 954 ? 5.571 12.313 -16.376 1.00 43.22 954 VAL A C 1
ATOM 7589 O O . VAL A 1 954 ? 6.124 12.320 -15.273 1.00 43.22 954 VAL A O 1
ATOM 7592 N N . THR A 1 955 ? 5.079 13.418 -16.932 1.00 47.34 955 THR A N 1
ATOM 7593 C CA . THR A 1 955 ? 5.100 14.701 -16.228 1.00 47.34 955 THR A CA 1
ATOM 7594 C C . THR A 1 955 ? 4.140 14.622 -15.046 1.00 47.34 955 THR A C 1
ATOM 7596 O O . THR A 1 955 ? 3.221 13.803 -15.031 1.00 47.34 955 THR A O 1
ATOM 7599 N N . TRP A 1 956 ? 4.311 15.476 -14.034 1.00 45.88 956 TRP A N 1
ATOM 7600 C CA . TRP A 1 956 ? 3.313 15.558 -12.962 1.00 45.88 956 TRP A CA 1
ATOM 7601 C C . TRP A 1 956 ? 1.926 15.909 -13.528 1.00 45.88 956 TRP A C 1
ATOM 7603 O O . TRP A 1 956 ? 0.925 15.482 -12.969 1.00 45.88 956 TRP A O 1
ATOM 7613 N N . ALA A 1 957 ? 1.855 16.604 -14.671 1.00 48.69 957 ALA A N 1
ATOM 7614 C CA . ALA A 1 957 ? 0.617 16.868 -15.400 1.00 48.69 957 ALA A CA 1
ATOM 7615 C C . ALA A 1 957 ? 0.043 15.607 -16.076 1.00 48.69 957 ALA A C 1
ATOM 7617 O O . ALA A 1 957 ? -1.142 15.339 -15.908 1.00 48.69 957 ALA A O 1
ATOM 7618 N N . ASP A 1 958 ? 0.866 14.791 -16.748 1.00 50.16 958 ASP A N 1
ATOM 7619 C CA . ASP A 1 958 ? 0.465 13.489 -17.313 1.00 50.16 958 ASP A CA 1
ATOM 7620 C C . ASP A 1 958 ? -0.045 12.543 -16.212 1.00 50.16 958 ASP A C 1
ATOM 7622 O O . ASP A 1 958 ? -1.054 11.861 -16.383 1.00 50.16 958 ASP A O 1
ATOM 7626 N N . TRP A 1 959 ? 0.636 12.532 -15.059 1.00 54.47 959 TRP A N 1
ATOM 7627 C CA . TRP A 1 959 ? 0.240 11.788 -13.861 1.00 54.47 959 TRP A CA 1
ATOM 7628 C C . TRP A 1 959 ? -1.049 12.326 -13.250 1.00 54.47 959 TRP A C 1
ATOM 7630 O O . TRP A 1 959 ? -1.941 11.548 -12.935 1.00 54.47 959 TRP A O 1
ATOM 7640 N N . THR A 1 960 ? -1.177 13.646 -13.110 1.00 52.28 960 THR A N 1
ATOM 7641 C CA . THR A 1 960 ? -2.397 14.284 -12.597 1.00 52.28 960 THR A CA 1
ATOM 7642 C C . THR A 1 960 ? -3.567 14.008 -13.523 1.00 52.28 960 THR A C 1
ATOM 7644 O O . THR A 1 960 ? -4.667 13.788 -13.043 1.00 52.28 960 THR A O 1
ATOM 7647 N N . MET A 1 961 ? -3.342 13.958 -14.832 1.00 58.00 961 MET A N 1
ATOM 7648 C CA . MET A 1 961 ? -4.369 13.651 -15.814 1.00 58.00 961 MET A CA 1
ATOM 7649 C C . MET A 1 961 ? -4.743 12.165 -15.816 1.00 58.00 961 MET A C 1
ATOM 7651 O O . MET A 1 961 ? -5.929 11.858 -15.830 1.00 58.00 961 MET A O 1
ATOM 7655 N N . LEU A 1 962 ? -3.778 11.241 -15.717 1.00 58.94 962 LEU A N 1
ATOM 7656 C CA . LEU A 1 962 ? -4.048 9.820 -15.444 1.00 58.94 962 LEU A CA 1
ATOM 7657 C C . LEU A 1 962 ? -4.887 9.668 -14.173 1.00 58.94 962 LEU A C 1
ATOM 7659 O O . LEU A 1 962 ? -5.915 9.000 -14.185 1.00 58.94 962 LEU A O 1
ATOM 7663 N N . LEU A 1 963 ? -4.491 10.350 -13.099 1.00 58.69 963 LEU A N 1
ATOM 7664 C CA . LEU A 1 963 ? -5.211 10.356 -11.832 1.00 58.69 963 LEU A CA 1
ATOM 7665 C C . LEU A 1 963 ? -6.566 11.059 -11.936 1.00 58.69 963 LEU A C 1
ATOM 7667 O O . LEU A 1 963 ? -7.481 10.643 -11.250 1.00 58.69 963 LEU A O 1
ATOM 7671 N N . GLN A 1 964 ? -6.747 12.085 -12.769 1.00 56.50 964 GLN A N 1
ATOM 7672 C CA . GLN A 1 964 ? -8.030 12.768 -12.986 1.00 56.50 964 GLN A CA 1
ATOM 7673 C C . GLN A 1 964 ? -8.979 11.945 -13.854 1.00 56.50 964 GLN A C 1
ATOM 7675 O O . GLN A 1 964 ? -10.172 11.938 -13.580 1.00 56.50 964 GLN A O 1
ATOM 7680 N N . LEU A 1 965 ? -8.474 11.225 -14.856 1.00 55.47 965 LEU A N 1
ATOM 7681 C CA . LEU A 1 965 ? -9.253 10.269 -15.642 1.00 55.47 965 LEU A CA 1
ATOM 7682 C C . LEU A 1 965 ? -9.707 9.106 -14.749 1.00 55.47 965 LEU A C 1
ATOM 7684 O O . LEU A 1 965 ? -10.879 8.745 -14.758 1.00 55.47 965 LEU A O 1
ATOM 7688 N N . VAL A 1 966 ? -8.819 8.604 -13.886 1.00 54.78 966 VAL A N 1
ATOM 7689 C CA . VAL A 1 966 ? -9.123 7.527 -12.930 1.00 54.78 966 VAL A CA 1
ATOM 7690 C C . VAL A 1 966 ? -10.012 8.005 -11.762 1.00 54.78 966 VAL A C 1
ATOM 7692 O O . VAL A 1 966 ? -10.968 7.328 -11.392 1.00 54.78 966 VAL A O 1
ATOM 7695 N N . ARG A 1 967 ? -9.777 9.199 -11.197 1.00 53.56 967 ARG A N 1
ATOM 7696 C CA . ARG A 1 967 ? -10.624 9.818 -10.150 1.00 53.56 967 ARG A CA 1
ATOM 7697 C C . ARG A 1 967 ? -11.974 10.268 -10.708 1.00 53.56 967 ARG A C 1
ATOM 7699 O O . ARG A 1 967 ? -12.980 10.164 -10.015 1.00 53.56 967 ARG A O 1
ATOM 7706 N N . GLY A 1 968 ? -12.009 10.726 -11.957 1.00 51.41 968 GLY A N 1
ATOM 7707 C CA . GLY A 1 968 ? -13.228 11.019 -12.704 1.00 51.41 968 GLY A CA 1
ATOM 7708 C C . GLY A 1 968 ? -14.076 9.766 -12.911 1.00 51.41 968 GLY A C 1
ATOM 7709 O O . GLY A 1 968 ? -15.288 9.840 -12.759 1.00 51.41 968 GLY A O 1
ATOM 7710 N N . GLN A 1 969 ? -13.453 8.605 -13.137 1.00 48.53 969 GLN A N 1
ATOM 7711 C CA . GLN A 1 969 ? -14.134 7.304 -13.187 1.00 48.53 969 GLN A CA 1
ATOM 7712 C C . GLN A 1 969 ? -14.668 6.853 -11.812 1.00 48.53 969 GLN A C 1
ATOM 7714 O O . GLN A 1 969 ? -15.792 6.358 -11.731 1.00 48.53 969 GLN A O 1
ATOM 7719 N N . LEU A 1 970 ? -13.937 7.100 -10.715 1.00 42.25 970 LEU A N 1
ATOM 7720 C CA . LEU A 1 970 ? -14.430 6.860 -9.346 1.00 42.25 970 LEU A CA 1
ATOM 7721 C C . LEU A 1 970 ? -15.603 7.789 -8.972 1.00 42.25 970 LEU A C 1
ATOM 7723 O O . LEU A 1 970 ? -16.546 7.351 -8.316 1.00 42.25 970 LEU A O 1
ATOM 7727 N N . ALA A 1 971 ? -15.591 9.044 -9.432 1.00 38.81 971 ALA A N 1
ATOM 7728 C CA . ALA A 1 971 ? -16.683 10.001 -9.231 1.00 38.81 971 ALA A CA 1
ATOM 7729 C C . ALA A 1 971 ? -17.890 9.754 -10.164 1.00 38.81 971 ALA A C 1
ATOM 7731 O O . ALA A 1 971 ? -19.037 9.978 -9.770 1.00 38.81 971 ALA A O 1
ATOM 7732 N N . ALA A 1 972 ? -17.661 9.252 -11.384 1.00 37.59 972 ALA A N 1
ATOM 7733 C CA . ALA A 1 972 ? -18.701 8.930 -12.367 1.00 37.59 972 ALA A CA 1
ATOM 7734 C C . ALA A 1 972 ? -19.524 7.684 -11.997 1.00 37.59 972 ALA A C 1
ATOM 7736 O O . ALA A 1 972 ? -20.672 7.566 -12.424 1.00 37.59 972 ALA A O 1
ATOM 7737 N N . ASN A 1 973 ? -19.023 6.823 -11.103 1.00 34.16 973 ASN A N 1
ATOM 7738 C CA . ASN A 1 973 ? -19.851 5.803 -10.447 1.00 34.16 973 ASN A CA 1
ATOM 7739 C C . ASN A 1 973 ? -20.935 6.398 -9.519 1.00 34.16 973 ASN A C 1
ATOM 7741 O O . ASN A 1 973 ? -21.783 5.661 -9.024 1.00 34.16 973 ASN A O 1
ATOM 7745 N N . GLY A 1 974 ? -20.963 7.726 -9.333 1.00 34.81 974 GLY A N 1
ATOM 7746 C CA . GLY A 1 974 ? -22.086 8.467 -8.754 1.00 34.81 974 GLY A CA 1
ATOM 7747 C C . GLY A 1 974 ? -22.976 9.207 -9.764 1.00 34.81 974 GLY A C 1
ATOM 7748 O O . GLY A 1 974 ? -24.102 9.555 -9.411 1.00 34.81 974 GLY A O 1
ATOM 7749 N N . ARG A 1 975 ? -22.534 9.461 -11.008 1.00 27.89 975 ARG A N 1
ATOM 7750 C CA . ARG A 1 975 ? -23.343 10.122 -12.056 1.00 27.89 975 ARG A CA 1
ATOM 7751 C C . ARG A 1 975 ? -22.900 9.715 -13.465 1.00 27.89 975 ARG A C 1
ATOM 7753 O O . ARG A 1 975 ? -21.785 9.990 -13.888 1.00 27.89 975 ARG A O 1
ATOM 7760 N N . SER A 1 976 ? -23.839 9.127 -14.204 1.00 26.38 976 SER A N 1
ATOM 7761 C CA . SER A 1 976 ? -23.738 8.777 -15.625 1.00 26.38 976 SER A CA 1
ATOM 7762 C C . SER A 1 976 ? -23.493 9.982 -16.551 1.00 26.38 976 SER A C 1
ATOM 7764 O O . SER A 1 976 ? -24.110 11.028 -16.329 1.00 26.38 976 SER A O 1
ATOM 7766 N N . LYS A 1 977 ? -22.803 9.719 -17.680 1.00 25.92 977 LYS A N 1
ATOM 7767 C CA . LYS A 1 977 ? -22.447 10.590 -18.836 1.00 25.92 977 LYS A CA 1
ATOM 7768 C C . LYS A 1 977 ? -21.151 11.384 -18.579 1.00 25.92 977 LYS A C 1
ATOM 7770 O O . LYS A 1 977 ? -21.106 12.142 -17.623 1.00 25.92 977 LYS A O 1
ATOM 7775 N N . LEU A 1 978 ? -20.073 11.263 -19.360 1.00 27.73 978 LEU A N 1
ATOM 7776 C CA . LEU A 1 978 ? -19.919 11.073 -20.812 1.00 27.73 978 LEU A CA 1
ATOM 7777 C C . LEU A 1 978 ? -18.579 10.399 -21.134 1.00 27.73 978 LEU A C 1
ATOM 7779 O O . LEU A 1 978 ? -17.593 10.756 -20.451 1.00 27.73 978 LEU A O 1
#

InterPro domains:
  IPR000330 SNF2, N-terminal domain [PF00176] (26-293)
  IPR001650 Helicase, C-terminal domain-like [PF00271] (810-913)
  IPR001650 Helicase, C-terminal domain-like [SM00490] (833-913)
  IPR001841 Zinc finger, RING-type [PS50089] (731-772)
  IPR001841 Zinc finger, RING-type [SM00184] (731-771)
  IPR013083 Zinc finger, RING/FYVE/PHD-type [G3DSA:3.30.40.10] (718-787)
  IPR027417 P-loop containing nucleoside triphosphate hydrolase [G3DSA:3.40.50.300] (801-963)
  IPR027417 P-loop containing nucleoside triphosphate hydrolase [SSF52540] (33-240)
  IPR027417 P-loop containing nucleoside triphosphate hydrolase [SSF52540] (137-943)
  IPR038718 SNF2-like, N-terminal domain superfamily [G3DSA:3.40.50.10810] (23-251)
  IPR049730 SNF2/RAD5-like, C-terminal helicase domain [cd18793] (802-924)
  IPR052583 E3 ubiquitin-protein ligase SHPRH-like [PTHR45865] (1-272)

Radius of gyration: 43.95 Å; chains: 1; bounding box: 104×85×136 Å

Sequence (978 aa):
VWQHRLCTGFQSSFDQPFYCEGCLRHVDPDWAIPSTLIISPESIHKQWEREILRHTRPDSLSIMTYGGIKALRQRLKGRPSAQWKYCRAPELAKFDVVLTTYEALRDDLHHVSDASSSCLRRRKRYRIVASPLTHVTWWRICMDEAQLVENTQAKASLMALALKSTLRWCVSGTPFSTDLWEVYGTLAFLQVQPPCFQDKAWWRAVMGRFASSSPRLGEVVQGLMWRNEKKDVVDQINLPPQTVETSWLRLSEIETHFYNQQMEECTKALDENRPMSMDDVLTEMMLKAQRECEEAQRVLLAALNGLAALNVVEGAVETAVGLYFEALSLIQHNWAEFRADLLPRLHLVHNFGRLLERFGAPRPPIMLSQVPFEDAKTNHCLPLLTAAKCLFEHFSKNHHPTDSFELLRQARLDLHHSATQIEAFYLSQCNLTHDTALHKYETAYRSLQAEHFPQGCIVISTQGEQVHVDVCHTCIVDAPESPHLPDSFHAAWMECLLAVDDPDALVDRVRAKLMSRSDLGMNLSQRIRSVVSLRVVLLHELDRLFGLRAENHTQLMALSRHAPTKHDVYASGTPDMDTLGAMLGITSDTTPSSATNYNLGSLLLDIVGEVAKNATHGMPDMHQQLQTVLGDVRKERVLGVKLWKAQHARLGALDELEMAKTTMQLREPDDPVRGVEKTYKLVALEVPVKRMELEQERAESSANLASKLSPLRYLLHLHRTKQQHHVVDECAVCHDRMPAQRRMWPCAHVFCLSCTARLIKKPSALRCPTCRTPTTERHILLVNDIHPQRPYDARHRGGTGLGTKVDSIVNRVLSLEAGAKCLLFSQWPDMLRLLHQALTSAGVRCLVVAHKKDFDATLHQFKHHPAACVLAMPFKYGANGVNVVEATHVILVEPLLTPGVEAQAINRVHRIGQDKPTTVHKFIVHNSVEEGILVLQHQKQRDYCAKKHDKETVTWADWTMLLQLVRGQLAANGRSKL

Secondary structure (DSSP, 8-state):
----GGGGT----TT-----HHHHHHH-SS-EEEEEEEEE-GGGHHHHHHHHHHHS-TTSS-EEEE-HHHHTTPPPSS-SS-------HHHHTT-SEEEEEHHHHHHHGGGS--S-----SS--SSPPPPPGGGSSEEEEEEEESGGGGTTS-HHHHHHHHHSEEEEEEEE-SSS--S-HHHHHHHHHHHTPSSGGGG-HHHHHHHHHHHTTT-HHHHHHHHHH-----HHHHGGGS-PPPEEEEEEEE---HHHHHHHHHHHHHHHHHHHHT-PPPHHHHHHHHHHHHHHHHHHHHHHHHHHHHHHHHHHHHTT-HHHHHHHHHHHHHHHHHHTTT-PPPHHHHHHHHHHHHHHHHTTSPPPPP----------TTTS--SPPTHHHHHHHHHHHHT---SSSHHHHHHHHHHHHHHHHHHHHHHHHHHHHHHHHHHHHHHHHHHHHHHHH-------EEESSSSEEE-------S-------S-HHHHHHHHHHHHTBS-HHHHHHHHHHHHHTT-HHHHHHHHH-SSHHHHHHHHHHHHHHHHHHHHHHHHHHHHHHHSPPPHHHHHHTSSSSHHHHHHHTT-S-TT-TTTTHHHHHHHHHHHHHHHHHHHBSS--HHHHHHHHHHHHHHHHHHHHHHHHHHHHHHHHHHHHHHHHHH---EEPPTT----TGGGGTEE-TTTHHHHHHHHHHHHHHHHHHHHHHHHHHHHHHHHHHHHTT----PBPTTT-PBPPSEEEE-TTS-EEEHHHHHHHHT--S--B-TTT--B--GGG-EEEE---TT----TT-SS--SS-HHHHHHHHHHHTSPTT--EEEE-S-HHHHHHHHHHHHHTT---EE--SGGGHHHHHHHHHH-TT---EEE-HHHHTSS---TT--EEEESS--S-HHHHHHHHTTTSSTT--S-EEEEEEEETTSHHHHHHHHHHHHHHHTTT-----SS--HHHHHHHHHHHHHHHHHTTS---

pLDDT: mean 70.46, std 16.28, range [25.92, 94.81]

Organism: Aphanomyces astaci (NCBI:txid112090)

Foldseek 3Di:
DFCDCQAQVNDDDPPDDDDTLVRLCVVPVAAAALAEEEEDAPQCLVVVVVVCCVPDDPPPFFEEEDEAPVVLPDDDPDDDDDDRNPCALVNSSVGNYYYYYLVRLLRLLVQDDDDDPPDDPDDPPDGRHHTNQLRYAYQEYEYEQLQVCPPPRVSSLVSLLSGHYDYYYYHHPPQDDFDVVSVLSRCSSRCDPPNLSVPPVSCCVPCVVVVFDDCVVVVVCVVVDDDDDCVNCVVVFPFFAEAEAEDAFAFAPVVVVVQVLVVVVVVVVVVVPDDDDPVRVLVVLLVVLQVLLQVLLQLLLVLLLQLLLLCVQVVVNLVSLVSLLVNLVSQVVCLVQYHHDLLSLLQSLLVNLVSLVVVDDPDDPPPPPPPPQDQPRPDDLRFDSVLSVVSNVCVVPVDDPPPNRVVSNSRSVSSVSSNVNSLCNLLVVLVVLLVVLVVVLVVLVVVLCVPFFDDDFWDWDDDPPDIDIDGDDDDDDDDPDGPLGRPLLVVLLVLLLVQFPDFQVLLVVLLVVLVVQDPLSPVLNVQRDTSVSVSVSLVVLSSVVSVLVVVLVVVLVVLVVDQDDPCNLVVPPPDDVVVSCQSLLNDDDPDPPRVSSVVVLVSSLVSLVSSNVRGPDDPVVSNVVVCVSSVSSVVSSVSSVSSSVSSVVSSVSVVSSVVSNDGAHEDDPPDDADPVRCVRHDHPVCSVVSSVVSVVSSVVSVVSSLQSQQSSLVSVVVVCLVVPPPPQDAAPQPRHGADQKWKAASSRRIHHPVRVVVQLVDPPFRADPPPRHGGDPSRIAIHGSDDQDDADDPPDPPAPSLTRLLRVVLVVLVPDDFQAEEEEEDQDPVVLVVSCSRNVSPVAHEAEDPDPVCVVVSLVCQQPPSGHYYHYYYLVVLQSPAADLSHQEYEYSADDLRVVSVVSSQCSRRDRPRPDHHYYYYYAYPLHLRVLSVVNVVVCVVCVVPGDDDGVDCDVVSVVSSVCSNVVSVVCVVPDDD